Protein 1VCL (pdb70)

Solvent-accessible surface area: 35992 Å² total

Sequence (862 aa):
VLCTNPLDIGELRSFKSKQCVDIVGNQGSGNIATYDCDGLSDQQIIICGDGTIRNEARNYCFTPDGSGNANVMSSPCTLYPEIPSSQRWRQGRRKTFTDNGGIEQVATEIINLASGKCLDIEGSDGTGDIGVYDCQNLDDQYFYVRSRGPELFYGRLRNEKSDLCLDVEGSDGKGNVLMYSCEDNLDQWFRYYENGEIVNAKSGMCLDVEGSDGSGNVGIYRCDDLRDQMWSRPNAYCNGDYCSFLNKESNKCLDVSGDQGTGDVGTWQCDGLPDQRFKWVFDDWEVPTATWNMVGCDQNGKVSQQISNTISFSSTVTAGVAVEVSSTIEKGVIFAKATVSVKVTASLSKAWTNSQSGTTAITYTCDNYDSDEEFTRGCMWQLAIETTEVKSGDLLVWNPQIVKCTRSNTAPGCAPFTKCANEDCTFCTDIVLCTNPLDIGELRSFKSKQCVDIVGNQGSGNIATYDCDGLSDQQIIICGDGTIRNEARNYCFTPDGSGNANVMSSPCTLYPEIPSSQRWRQGRRKTFTDNGGIEQVATEIINLASGKCLDIEGSDGTGDIGVYDCQNLDDQYFYVRSRGPELFYGRLRNEKSDLCLDVEGSDGKGNVLMYSCEDNLDQWFRYYENGEIVNAKSGMCLDVEGSDGSGNVGIYRCDDLRDQMWSRPNAYCNGDYCSFLNKESNKCLDVSGDQGTGDVGTWQCDGLPDQRFKWVFDDWEVPTATWNMVGCDQNGKVSQQISNTISFSSTVTAGVAVEVSSTIEKGVIFAKATVSVKVTASLSKAWTNSQSGTTAITYTCDNYDSDEEFTRGCMWQLAIETTEVKSGDLLVWNPQIVKCTRSNTAPGCAPFTKCANEDCTFCTDI

Organism: Pseudocnus echinatus (NCBI:txid2592315)

B-factor: mean 28.92, std 9.58, range [12.07, 69.46]

Secondary structure (DSSP, 8-state):
----SEEEEE-EEETTT-PEEEESSSSS-EEEEEE-----GGGSEEEETTS-EEESSSSEEEEESSSSSEEEEEEEPP-SSS--GGG-EEEEEEEEEE-TTS-EEEEEEEEETTT-PEEEESSSSS-SBEEEE-----GGG-EEEPP---EEEEEEEEETTT--EEEESSSSS-EEEEEE---S-GGG-EEEETTS-EEETTT--EEEESSSSS-SBEEEE-----GGG-EE--GGG-BTTEE--EETTT-PEEEESSSSS-SBEEEE-----GGG-EEEE---BPPPEEEEEEEEEETTS--EEEE--EEE-SS---HHHHHHHHHHHHH--EETTEE--HHHHHHHHHHHHTT-S----EEEE--B-TTSSB-SSEEEEEEEEEEEETTTTEEEEEE-S-EEEES-SSPPSS-TTSEESSTT--SEE--/---SSEEEEE-EEETTT-PEEEESSSSS-EEEEEE-----GGGSEEEETTS-EEESSSSEEEEESSSSSEEEEEEEPP-SSS--GGG-EEEEEEEEEE-TTS-EEEEEEEEETTT-PEEEESSSSS-SBEEEE-----GGG-EEEPP---EEEEEEEEETTT--EEEESSSSS-EEEEEE---S-GGG-EEEETTS-EEETTT--EEEESSSSS-SBEEEE-----GGG-EE--GGGEETTEE--EETTT-PEEEESSSSS-SBEEEE-----GGG-EEEE---BPPPEEEEEEEEEESSS--EEEE--EEE-SS---HHHHHHHHHHHHH--EETTEE--HHHHHHHHHHHHHHHT----EEEE--B-TTSSBPSSEEEEEEEEEEEETTTTEEEEEE-S-EEEES-SSPPSS-TTSEESSTT--SEE--

Structure (mmCIF, N/CA/C/O backbone):
data_1VCL
#
_entry.id   1VCL
#
_cell.length_a   52.42
_cell.length_b   65.37
_cell.length_c   126.02
_cell.angle_alpha   90.00
_cell.angle_beta   98.18
_cell.angle_gamma   90.00
#
_symmetry.space_group_name_H-M   'P 1 21 1'
#
loop_
_entity.id
_entity.type
_entity.pdbx_description
1 polymer 'hemolytic lectin CEL-III'
2 non-polymer 'CALCIUM ION'
3 non-polymer 'MAGNESIUM ION'
4 non-polymer 'CHLORIDE ION'
5 non-polymer 2-[BIS-(2-HYDROXY-ETHYL)-AMINO]-2-HYDROXYMETHYL-PROPANE-1,3-DIOL
6 water water
#
loop_
_atom_site.group_PDB
_atom_site.id
_atom_site.type_symbol
_atom_site.label_atom_id
_atom_site.label_alt_id
_atom_site.label_comp_id
_atom_site.label_asym_id
_atom_site.label_entity_id
_atom_site.label_seq_id
_atom_site.pdbx_PDB_ins_code
_atom_site.Cartn_x
_atom_site.Cartn_y
_atom_site.Cartn_z
_atom_site.occupancy
_atom_site.B_iso_or_equiv
_atom_site.auth_seq_id
_atom_site.auth_comp_id
_atom_site.auth_asym_id
_atom_site.auth_atom_id
_atom_site.pdbx_PDB_model_num
ATOM 9 N N . VAL A 1 2 ? -8.586 48.172 30.838 1.00 36.27 2 VAL A N 1
ATOM 10 C CA . VAL A 1 2 ? -7.428 47.769 31.629 1.00 35.20 2 VAL A CA 1
ATOM 11 C C . VAL A 1 2 ? -6.468 46.940 30.771 1.00 33.81 2 VAL A C 1
ATOM 12 O O . VAL A 1 2 ? -5.271 47.224 30.714 1.00 33.63 2 VAL A O 1
ATOM 16 N N . LEU A 1 3 ? -7.015 45.907 30.133 1.00 31.07 3 LEU A N 1
ATOM 17 C CA . LEU A 1 3 ? -6.300 45.120 29.127 1.00 29.95 3 LEU A CA 1
ATOM 18 C C . LEU A 1 3 ? -6.836 45.500 27.754 1.00 27.23 3 LEU A C 1
ATOM 19 O O . LEU A 1 3 ? -7.933 46.034 27.649 1.00 26.90 3 LEU A O 1
ATOM 24 N N . CYS A 1 4 ? -6.075 45.250 26.691 1.00 24.70 4 CYS A N 1
ATOM 25 C CA . CYS A 1 4 ? -6.632 45.451 25.348 1.00 23.37 4 CYS A CA 1
ATOM 26 C C . CYS A 1 4 ? -7.564 44.296 25.052 1.00 22.58 4 CYS A C 1
ATOM 27 O O . CYS A 1 4 ? -7.096 43.176 24.782 1.00 22.97 4 CYS A O 1
ATOM 30 N N . THR A 1 5 ? -8.866 44.561 25.063 1.00 21.54 5 THR A N 1
ATOM 31 C CA . THR A 1 5 ? -9.858 43.508 24.880 1.00 21.39 5 THR A CA 1
ATOM 32 C C . THR A 1 5 ? -10.328 43.415 23.444 1.00 21.21 5 THR A C 1
ATOM 33 O O . THR A 1 5 ? -11.028 42.478 23.103 1.00 20.75 5 THR A O 1
ATOM 37 N N . ASN A 1 6 ? -9.954 44.386 22.628 1.00 20.35 6 ASN A N 1
ATOM 38 C CA . ASN A 1 6 ? -10.379 44.390 21.235 1.00 20.77 6 ASN A CA 1
ATOM 39 C C . ASN A 1 6 ? -9.199 44.531 20.277 1.00 19.62 6 ASN A C 1
ATOM 40 O O . ASN A 1 6 ? -9.138 45.469 19.497 1.00 19.64 6 ASN A O 1
ATOM 45 N N . PRO A 1 7 ? -8.249 43.605 20.337 1.00 19.00 7 PRO A N 1
ATOM 46 C CA . PRO A 1 7 ? -7.044 43.725 19.515 1.00 18.32 7 PRO A CA 1
ATOM 47 C C . PRO A 1 7 ? -7.379 43.562 18.028 1.00 18.45 7 PRO A C 1
ATOM 48 O O . PRO A 1 7 ? -8.336 42.831 17.707 1.00 19.01 7 PRO A O 1
ATOM 52 N N . LEU A 1 8 ? -6.611 44.213 17.172 1.00 17.36 8 LEU A N 1
ATOM 53 C CA . LEU A 1 8 ? -6.704 44.032 15.715 1.00 17.67 8 LEU A CA 1
ATOM 54 C C . LEU A 1 8 ? -5.519 43.288 15.117 1.00 18.25 8 LEU A C 1
ATOM 55 O O . LEU A 1 8 ? -5.618 42.767 14.000 1.00 20.59 8 LEU A O 1
ATOM 60 N N . ASP A 1 9 ? -4.387 43.232 15.823 1.00 17.00 9 ASP A N 1
ATOM 61 C CA . ASP A 1 9 ? -3.207 42.542 15.304 1.00 17.40 9 ASP A CA 1
ATOM 62 C C . ASP A 1 9 ? -2.194 42.419 16.424 1.00 16.44 9 ASP A C 1
ATOM 63 O O . ASP A 1 9 ? -2.111 43.314 17.285 1.00 17.73 9 ASP A O 1
ATOM 68 N N . ILE A 1 10 ? -1.441 41.327 16.418 1.00 16.12 10 ILE A N 1
ATOM 69 C CA . ILE A 1 10 ? -0.300 41.119 17.313 1.00 16.48 10 ILE A CA 1
ATOM 70 C C . ILE A 1 10 ? 0.885 40.578 16.504 1.00 16.35 10 ILE A C 1
ATOM 71 O O . ILE A 1 10 ? 0.766 39.554 15.794 1.00 17.11 10 ILE A O 1
ATOM 76 N N . GLY A 1 11 ? 2.043 41.210 16.628 1.00 15.51 11 GLY A N 1
ATOM 77 C CA . GLY A 1 11 ? 3.250 40.749 16.001 1.00 15.26 11 GLY A CA 1
ATOM 78 C C . GLY A 1 11 ? 4.347 41.803 16.024 1.00 14.47 11 GLY A C 1
ATOM 79 O O . GLY A 1 11 ? 4.204 42.858 16.654 1.00 15.73 11 GLY A O 1
ATOM 80 N N . GLU A 1 12 ? 5.428 41.537 15.301 1.00 21.54 12 GLU A N 1
ATOM 81 C CA . GLU A 1 12 ? 6.510 42.476 15.188 1.00 19.69 12 GLU A CA 1
ATOM 82 C C . GLU A 1 12 ? 6.030 43.665 14.389 1.00 19.34 12 GLU A C 1
ATOM 83 O O . GLU A 1 12 ? 5.401 43.490 13.352 1.00 19.18 12 GLU A O 1
ATOM 89 N N . LEU A 1 13 ? 6.350 44.855 14.858 1.00 19.60 13 LEU A N 1
ATOM 90 C CA . LEU A 1 13 ? 6.088 46.066 14.097 1.00 19.88 13 LEU A CA 1
ATOM 91 C C . LEU A 1 13 ? 7.389 46.458 13.418 1.00 20.51 13 LEU A C 1
ATOM 92 O O . LEU A 1 13 ? 8.369 46.759 14.059 1.00 21.18 13 LEU A O 1
ATOM 97 N N . ARG A 1 14 ? 7.391 46.454 12.096 1.00 20.18 14 ARG A N 1
ATOM 98 C CA . ARG A 1 14 ? 8.599 46.685 11.320 1.00 22.42 14 ARG A CA 1
ATOM 99 C C . ARG A 1 14 ? 8.567 48.041 10.649 1.00 23.63 14 ARG A C 1
ATOM 100 O O . ARG A 1 14 ? 7.495 48.505 10.216 1.00 23.90 14 ARG A O 1
ATOM 108 N N . SER A 1 15 ? 9.746 48.656 10.541 1.00 24.52 15 SER A N 1
ATOM 109 C CA . SER A 1 15 ? 9.947 49.814 9.673 1.00 25.43 15 SER A CA 1
ATOM 110 C C . SER A 1 15 ? 9.934 49.381 8.210 1.00 26.29 15 SER A C 1
ATOM 111 O O . SER A 1 15 ? 10.665 48.468 7.805 1.00 25.19 15 SER A O 1
ATOM 114 N N . PHE A 1 16 ? 9.115 50.047 7.401 1.00 26.29 16 PHE A N 1
ATOM 115 C CA . PHE A 1 16 ? 9.113 49.819 5.953 1.00 27.09 16 PHE A CA 1
ATOM 116 C C . PHE A 1 16 ? 10.473 50.122 5.352 1.00 27.96 16 PHE A C 1
ATOM 117 O O . PHE A 1 16 ? 10.942 49.393 4.483 1.00 28.14 16 PHE A O 1
ATOM 125 N N . LYS A 1 17 ? 11.108 51.183 5.840 1.00 28.66 17 LYS A N 1
ATOM 126 C CA . LYS A 1 17 ? 12.398 51.618 5.299 1.00 29.84 17 LYS A CA 1
ATOM 127 C C . LYS A 1 17 ? 13.524 50.613 5.570 1.00 29.36 17 LYS A C 1
ATOM 128 O O . LYS A 1 17 ? 14.199 50.170 4.635 1.00 29.70 17 LYS A O 1
ATOM 134 N N . SER A 1 18 ? 13.724 50.254 6.838 1.00 28.20 18 SER A N 1
ATOM 135 C CA . SER A 1 18 ? 14.889 49.450 7.233 1.00 28.55 18 SER A CA 1
ATOM 136 C C . SER A 1 18 ? 14.591 47.985 7.483 1.00 26.98 18 SER A C 1
ATOM 137 O O . SER A 1 18 ? 15.514 47.180 7.498 1.00 26.90 18 SER A O 1
ATOM 140 N N . LYS A 1 19 ? 13.315 47.659 7.725 1.00 25.66 19 LYS A N 1
ATOM 141 C CA . LYS A 1 19 ? 12.878 46.312 8.118 1.00 24.86 19 LYS A CA 1
ATOM 142 C C . LYS A 1 19 ? 13.275 45.959 9.567 1.00 24.68 19 LYS A C 1
ATOM 143 O O . LYS A 1 19 ? 12.997 44.855 10.045 1.00 24.93 19 LYS A O 1
ATOM 149 N N . GLN A 1 20 ? 13.848 46.909 10.290 1.00 25.18 20 GLN A N 1
ATOM 150 C CA . GLN A 1 20 ? 14.147 46.699 11.702 1.00 25.37 20 GLN A CA 1
ATOM 151 C C . GLN A 1 20 ? 12.873 46.632 12.506 1.00 23.74 20 GLN A C 1
ATOM 152 O O . GLN A 1 20 ? 11.849 47.157 12.100 1.00 23.72 20 GLN A O 1
ATOM 158 N N . CYS A 1 21 ? 12.928 45.982 13.662 1.00 23.90 21 CYS A N 1
ATOM 159 C CA . CYS A 1 21 ? 11.786 46.002 14.582 1.00 22.73 21 CYS A CA 1
ATOM 160 C C . CYS A 1 21 ? 11.709 47.277 15.443 1.00 23.46 21 CYS A C 1
ATOM 161 O O . CYS A 1 21 ? 12.703 47.831 15.866 1.00 24.04 21 CYS A O 1
ATOM 164 N N . VAL A 1 22 ? 10.487 47.711 15.690 1.00 23.22 22 VAL A N 1
ATOM 165 C CA . VAL A 1 22 ? 10.179 48.678 16.728 1.00 24.21 22 VAL A CA 1
ATOM 166 C C . VAL A 1 22 ? 10.364 47.988 18.088 1.00 24.59 22 VAL A C 1
ATOM 167 O O . VAL A 1 22 ? 9.696 46.996 18.394 1.00 24.54 22 VAL A O 1
ATOM 171 N N . ASP A 1 23 ? 11.274 48.541 18.890 1.00 25.98 23 ASP A N 1
ATOM 172 C CA . ASP A 1 23 ? 11.835 47.861 20.032 1.00 26.58 23 ASP A CA 1
ATOM 173 C C . ASP A 1 23 ? 11.718 48.743 21.270 1.00 28.38 23 ASP A C 1
ATOM 174 O O . ASP A 1 23 ? 11.985 49.945 21.212 1.00 30.52 23 ASP A O 1
ATOM 179 N N . ILE A 1 24 ? 11.320 48.145 22.384 1.00 28.12 24 ILE A N 1
ATOM 180 C CA . ILE A 1 24 ? 11.393 48.796 23.682 1.00 28.77 24 ILE A CA 1
ATOM 181 C C . ILE A 1 24 ? 12.730 48.352 24.271 1.00 29.95 24 ILE A C 1
ATOM 182 O O . ILE A 1 24 ? 13.122 47.187 24.151 1.00 30.02 24 ILE A O 1
ATOM 187 N N . VAL A 1 25 ? 13.455 49.298 24.851 1.00 31.27 25 VAL A N 1
ATOM 188 C CA . VAL A 1 25 ? 14.763 49.016 25.435 1.00 33.05 25 VAL A CA 1
ATOM 189 C C . VAL A 1 25 ? 14.646 47.893 26.455 1.00 32.69 25 VAL A C 1
ATOM 190 O O . VAL A 1 25 ? 13.669 47.830 27.202 1.00 32.40 25 VAL A O 1
ATOM 194 N N . GLY A 1 26 ? 15.634 46.995 26.463 1.00 32.98 26 GLY A N 1
ATOM 195 C CA . GLY A 1 26 ? 15.580 45.822 27.325 1.00 33.61 26 GLY A CA 1
ATOM 196 C C . GLY A 1 26 ? 14.506 44.827 26.915 1.00 32.95 26 GLY A C 1
ATOM 197 O O . GLY A 1 26 ? 14.179 44.707 25.738 1.00 30.77 26 GLY A O 1
ATOM 198 N N . ASN A 1 27 ? 13.942 44.119 27.887 1.00 33.62 27 ASN A N 1
ATOM 199 C CA . ASN A 1 27 ? 12.923 43.102 27.604 1.00 32.63 27 ASN A CA 1
ATOM 200 C C . ASN A 1 27 ? 11.681 43.198 28.490 1.00 31.95 27 ASN A C 1
ATOM 201 O O . ASN A 1 27 ? 10.818 42.328 28.458 1.00 30.82 27 ASN A O 1
ATOM 206 N N . GLN A 1 28 ? 11.579 44.252 29.295 1.00 32.50 28 GLN A N 1
ATOM 207 C CA . GLN A 1 28 ? 10.494 44.334 30.272 1.00 32.64 28 GLN A CA 1
ATOM 208 C C . GLN A 1 28 ? 9.219 45.029 29.771 1.00 31.31 28 GLN A C 1
ATOM 209 O O . GLN A 1 28 ? 8.234 45.104 30.502 1.00 31.31 28 GLN A O 1
ATOM 215 N N . GLY A 1 29 ? 9.223 45.518 28.533 1.00 30.25 29 GLY A N 1
ATOM 216 C CA . GLY A 1 29 ? 8.052 46.154 27.935 1.00 29.01 29 GLY A CA 1
ATOM 217 C C . GLY A 1 29 ? 7.756 47.586 28.364 1.00 29.36 29 GLY A C 1
ATOM 218 O O . GLY A 1 29 ? 6.688 48.144 28.072 1.00 27.75 29 GLY A O 1
ATOM 219 N N . SER A 1 30 ? 8.701 48.177 29.081 1.00 30.49 30 SER A N 1
ATOM 220 C CA . SER A 1 30 ? 8.577 49.551 29.553 1.00 31.49 30 SER A CA 1
ATOM 221 C C . SER A 1 30 ? 9.856 50.298 29.234 1.00 32.13 30 SER A C 1
ATOM 222 O O . SER A 1 30 ? 10.964 49.754 29.355 1.00 32.93 30 SER A O 1
ATOM 225 N N . GLY A 1 31 ? 9.711 51.549 28.815 1.00 32.17 31 GLY A N 1
ATOM 226 C CA . GLY A 1 31 ? 10.867 52.402 28.579 1.00 33.24 31 GLY A CA 1
ATOM 227 C C . GLY A 1 31 ? 10.908 52.955 27.178 1.00 32.74 31 GLY A C 1
ATOM 228 O O . GLY A 1 31 ? 9.907 52.929 26.461 1.00 31.78 31 GLY A O 1
ATOM 229 N N . ASN A 1 32 ? 12.082 53.416 26.770 1.00 32.93 32 ASN A N 1
ATOM 230 C CA . ASN A 1 32 ? 12.246 54.086 25.488 1.00 33.29 32 ASN A CA 1
ATOM 231 C C . ASN A 1 32 ? 12.046 53.160 24.297 1.00 31.89 32 ASN A C 1
ATOM 232 O O . ASN A 1 32 ? 12.371 51.984 24.372 1.00 31.71 32 ASN A O 1
ATOM 237 N N . ILE A 1 33 ? 11.529 53.717 23.203 1.00 31.32 33 ILE A N 1
ATOM 238 C CA . ILE A 1 33 ? 11.269 52.965 21.974 1.00 30.33 33 ILE A CA 1
ATOM 239 C C . ILE A 1 33 ? 12.184 53.481 20.858 1.00 31.06 33 ILE A C 1
ATOM 240 O O . ILE A 1 33 ? 12.326 54.688 20.642 1.00 31.89 33 ILE A O 1
ATOM 245 N N . ALA A 1 34 ? 12.836 52.551 20.181 1.00 30.28 34 ALA A N 1
ATOM 246 C CA . ALA A 1 34 ? 13.728 52.849 19.070 1.00 30.59 34 ALA A CA 1
ATOM 247 C C . ALA A 1 34 ? 13.749 51.639 18.170 1.00 30.02 34 ALA A C 1
ATOM 248 O O . ALA A 1 34 ? 13.137 50.628 18.492 1.00 28.98 34 ALA A O 1
ATOM 250 N N . THR A 1 35 ? 14.472 51.702 17.058 1.00 29.87 35 THR A N 1
ATOM 251 C CA . THR A 1 35 ? 14.638 50.513 16.243 1.00 29.15 35 THR A CA 1
ATOM 252 C C . THR A 1 35 ? 15.714 49.583 16.796 1.00 29.42 35 THR A C 1
ATOM 253 O O . THR A 1 35 ? 16.657 50.021 17.450 1.00 30.31 35 THR A O 1
ATOM 257 N N . TYR A 1 36 ? 15.590 48.298 16.474 1.00 27.89 36 TYR A N 1
ATOM 258 C CA . TYR A 1 36 ? 16.587 47.299 16.831 1.00 28.35 36 TYR A CA 1
ATOM 259 C C . TYR A 1 36 ? 16.376 46.063 15.985 1.00 27.57 36 TYR A C 1
ATOM 260 O O . TYR A 1 36 ? 15.319 45.897 15.351 1.00 26.65 36 TYR A O 1
ATOM 269 N N . ASP A 1 37 ? 17.380 45.198 15.965 1.00 27.67 37 ASP A N 1
ATOM 270 C CA . ASP A 1 37 ? 17.209 43.850 15.434 1.00 27.03 37 ASP A CA 1
ATOM 271 C C . ASP A 1 37 ? 16.037 43.160 16.103 1.00 25.81 37 ASP A C 1
ATOM 272 O O . ASP A 1 37 ? 15.748 43.398 17.273 1.00 25.45 37 ASP A O 1
ATOM 277 N N . CYS A 1 38 ? 15.361 42.295 15.352 1.00 25.27 38 CYS A N 1
ATOM 278 C CA . CYS A 1 38 ? 14.243 41.571 15.896 1.00 23.99 38 CYS A CA 1
ATOM 279 C C . CYS A 1 38 ? 14.780 40.395 16.677 1.00 24.60 38 CYS A C 1
ATOM 280 O O . CYS A 1 38 ? 15.475 39.556 16.111 1.00 25.93 38 CYS A O 1
ATOM 283 N N . ASP A 1 39 ? 14.455 40.305 17.962 1.00 25.15 39 ASP A N 1
ATOM 284 C CA . ASP A 1 39 ? 15.113 39.320 18.820 1.00 26.15 39 ASP A CA 1
ATOM 285 C C . ASP A 1 39 ? 14.193 38.271 19.425 1.00 26.34 39 ASP A C 1
ATOM 286 O O . ASP A 1 39 ? 14.611 37.512 20.296 1.00 26.88 39 ASP A O 1
ATOM 291 N N . GLY A 1 40 ? 12.948 38.244 18.971 1.00 25.42 40 GLY A N 1
ATOM 292 C CA . GLY A 1 40 ? 11.985 37.233 19.381 1.00 25.39 40 GLY A CA 1
ATOM 293 C C . GLY A 1 40 ? 11.431 37.348 20.786 1.00 25.85 40 GLY A C 1
ATOM 294 O O . GLY A 1 40 ? 10.733 36.446 21.244 1.00 26.26 40 GLY A O 1
ATOM 295 N N . LEU A 1 41 ? 11.713 38.452 21.465 1.00 25.77 41 LEU A N 1
ATOM 296 C CA . LEU A 1 41 ? 11.267 38.620 22.842 1.00 25.69 41 LEU A CA 1
ATOM 297 C C . LEU A 1 41 ? 9.863 39.224 22.878 1.00 24.88 41 LEU A C 1
ATOM 298 O O . LEU A 1 41 ? 9.418 39.850 21.913 1.00 24.47 41 LEU A O 1
ATOM 303 N N . SER A 1 42 ? 9.163 39.036 23.993 1.00 24.88 42 SER A N 1
ATOM 304 C CA . SER A 1 42 ? 7.747 39.406 24.067 1.00 24.01 42 SER A CA 1
ATOM 305 C C . SER A 1 42 ? 7.486 40.912 23.988 1.00 23.35 42 SER A C 1
ATOM 306 O O . SER A 1 42 ? 6.411 41.338 23.571 1.00 22.35 42 SER A O 1
ATOM 309 N N . ASP A 1 43 ? 8.477 41.722 24.338 1.00 23.93 43 ASP A N 1
ATOM 310 C CA . ASP A 1 43 ? 8.330 43.180 24.237 1.00 23.55 43 ASP A CA 1
ATOM 311 C C . ASP A 1 43 ? 8.234 43.691 22.777 1.00 22.68 43 ASP A C 1
ATOM 312 O O . ASP A 1 43 ? 7.699 44.776 22.531 1.00 22.24 43 ASP A O 1
ATOM 317 N N . GLN A 1 44 ? 8.748 42.909 21.831 1.00 20.91 44 GLN A N 1
ATOM 318 C CA . GLN A 1 44 ? 8.691 43.260 20.406 1.00 21.36 44 GLN A CA 1
ATOM 319 C C . GLN A 1 44 ? 7.433 42.674 19.752 1.00 20.44 44 GLN A C 1
ATOM 320 O O . GLN A 1 44 ? 7.200 42.874 18.555 1.00 21.05 44 GLN A O 1
ATOM 326 N N . GLN A 1 45 ? 6.640 41.939 20.526 1.00 19.81 45 GLN A N 1
ATOM 327 C CA . GLN A 1 45 ? 5.309 41.518 20.085 1.00 20.00 45 GLN A CA 1
ATOM 328 C C . GLN A 1 45 ? 4.347 42.638 20.404 1.00 19.58 45 GLN A C 1
ATOM 329 O O . GLN A 1 45 ? 3.848 42.771 21.513 1.00 20.07 45 GLN A O 1
ATOM 335 N N . ILE A 1 46 ? 4.137 43.482 19.401 1.00 19.69 46 ILE A N 1
ATOM 336 C CA . ILE A 1 46 ? 3.312 44.665 19.533 1.00 19.73 46 ILE A CA 1
ATOM 337 C C . ILE A 1 46 ? 1.835 44.316 19.337 1.00 18.72 46 ILE A C 1
ATOM 338 O O . ILE A 1 46 ? 1.479 43.512 18.478 1.00 19.80 46 ILE A O 1
ATOM 343 N N . ILE A 1 47 ? 0.980 44.926 20.153 1.00 18.69 47 ILE A N 1
ATOM 344 C CA . ILE A 1 47 ? -0.451 44.741 20.120 1.00 20.08 47 ILE A CA 1
ATOM 345 C C . ILE A 1 47 ? -1.096 45.998 19.555 1.00 20.29 47 ILE A C 1
ATOM 346 O O . ILE A 1 47 ? -1.066 47.055 20.186 1.00 21.07 47 ILE A O 1
ATOM 351 N N . ILE A 1 48 ? -1.655 45.876 18.365 1.00 20.63 48 ILE A N 1
ATOM 352 C CA . ILE A 1 48 ? -2.402 46.961 17.735 1.00 22.12 48 ILE A CA 1
ATOM 353 C C . ILE A 1 48 ? -3.824 46.855 18.294 1.00 24.71 48 ILE A C 1
ATOM 354 O O . ILE A 1 48 ? -4.573 45.969 17.946 1.00 22.62 48 ILE A O 1
ATOM 359 N N . CYS A 1 49 ? -4.166 47.728 19.236 1.00 16.04 49 CYS A N 1
ATOM 360 C CA . CYS A 1 49 ? -5.426 47.666 19.921 1.00 18.46 49 CYS A CA 1
ATOM 361 C C . CYS A 1 49 ? -6.550 48.456 19.233 1.00 19.40 49 CYS A C 1
ATOM 362 O O . CYS A 1 49 ? -6.353 49.563 18.752 1.00 20.33 49 CYS A O 1
ATOM 365 N N . GLY A 1 50 ? -7.738 47.884 19.251 1.00 20.27 50 GLY A N 1
ATOM 366 C CA . GLY A 1 50 ? -8.922 48.518 18.684 1.00 21.35 50 GLY A CA 1
ATOM 367 C C . GLY A 1 50 ? -9.312 49.815 19.367 1.00 22.55 50 GLY A C 1
ATOM 368 O O . GLY A 1 50 ? -9.983 50.671 18.767 1.00 24.20 50 GLY A O 1
ATOM 369 N N . ASP A 1 51 ? -8.878 49.993 20.611 1.00 22.73 51 ASP A N 1
ATOM 370 C CA . ASP A 1 51 ? -9.119 51.266 21.300 1.00 23.08 51 ASP A CA 1
ATOM 371 C C . ASP A 1 51 ? -8.210 52.424 20.869 1.00 23.01 51 ASP A C 1
ATOM 372 O O . ASP A 1 51 ? -8.333 53.534 21.417 1.00 25.08 51 ASP A O 1
ATOM 377 N N . GLY A 1 52 ? -7.323 52.200 19.889 1.00 21.41 52 GLY A N 1
ATOM 378 C CA . GLY A 1 52 ? -6.364 53.191 19.451 1.00 19.84 52 GLY A CA 1
ATOM 379 C C . GLY A 1 52 ? -5.003 53.070 20.068 1.00 18.32 52 GLY A C 1
ATOM 380 O O . GLY A 1 52 ? -4.041 53.599 19.515 1.00 20.21 52 GLY A O 1
ATOM 381 N N . THR A 1 53 ? -4.880 52.329 21.168 1.00 26.21 53 THR A N 1
ATOM 382 C CA . THR A 1 53 ? -3.580 52.164 21.8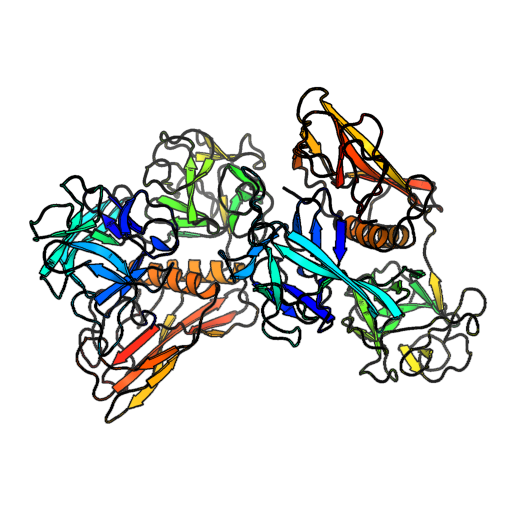02 1.00 24.62 53 THR A CA 1
ATOM 383 C C . THR A 1 53 ? -2.694 51.166 21.086 1.00 22.18 53 THR A C 1
ATOM 384 O O . THR A 1 53 ? -3.159 50.345 20.308 1.00 21.20 53 THR A O 1
ATOM 388 N N . ILE A 1 54 ? -1.402 51.297 21.349 1.00 21.85 54 ILE A N 1
ATOM 389 C CA . ILE A 1 54 ? -0.420 50.349 20.863 1.00 21.41 54 ILE A CA 1
ATOM 390 C C . ILE A 1 54 ? 0.295 49.829 22.115 1.00 21.85 54 ILE A C 1
ATOM 391 O O . ILE A 1 54 ? 0.895 50.597 22.885 1.00 22.05 54 ILE A O 1
ATOM 396 N N . ARG A 1 55 ? 0.167 48.528 22.352 1.00 21.20 55 ARG A N 1
ATOM 397 C CA . ARG A 1 55 ? 0.708 47.919 23.550 1.00 21.64 55 ARG A CA 1
ATOM 398 C C . ARG A 1 55 ? 1.704 46.832 23.155 1.00 21.58 55 ARG A C 1
ATOM 399 O O . ARG A 1 55 ? 2.128 46.775 22.006 1.00 20.34 55 ARG A O 1
ATOM 407 N N . ASN A 1 56 ? 2.137 46.026 24.117 1.00 22.30 56 ASN A N 1
ATOM 408 C CA . ASN A 1 56 ? 3.025 44.901 23.827 1.00 21.97 56 ASN A CA 1
ATOM 409 C C . ASN A 1 56 ? 2.770 43.740 24.787 1.00 22.63 56 ASN A C 1
ATOM 410 O O . ASN A 1 56 ? 2.105 43.909 25.808 1.00 23.27 56 ASN A O 1
ATOM 415 N N . GLU A 1 57 ? 3.331 42.579 24.474 1.00 22.07 57 GLU A N 1
ATOM 416 C CA . GLU A 1 57 ? 3.065 41.361 25.235 1.00 23.47 57 GLU A CA 1
ATOM 417 C C . GLU A 1 57 ? 3.915 41.220 26.491 1.00 24.88 57 GLU A C 1
ATOM 418 O O . GLU A 1 57 ? 3.614 40.378 27.333 1.00 27.15 57 GLU A O 1
ATOM 424 N N . ALA A 1 58 ? 4.999 41.981 26.594 1.00 25.34 58 ALA A N 1
ATOM 425 C CA . ALA A 1 58 ? 5.861 41.909 27.781 1.00 26.40 58 ALA A CA 1
ATOM 426 C C . ALA A 1 58 ? 5.238 42.638 28.977 1.00 27.24 58 ALA A C 1
ATOM 427 O O . ALA A 1 58 ? 5.288 42.158 30.131 1.00 27.62 58 ALA A O 1
ATOM 429 N N . ARG A 1 59 ? 4.658 43.805 28.713 1.00 26.77 59 ARG A N 1
ATOM 430 C CA . ARG A 1 59 ? 4.003 44.607 29.747 1.00 27.52 59 ARG A CA 1
ATOM 431 C C . ARG A 1 59 ? 2.804 45.323 29.126 1.00 26.61 59 ARG A C 1
ATOM 432 O O . ARG A 1 59 ? 2.867 45.774 27.989 1.00 24.79 59 ARG A O 1
ATOM 440 N N . ASN A 1 60 ? 1.722 45.422 29.884 1.00 26.77 60 ASN A N 1
ATOM 441 C CA . ASN A 1 60 ? 0.486 46.046 29.428 1.00 26.45 60 ASN A CA 1
ATOM 442 C C . ASN A 1 60 ? 0.626 47.580 29.505 1.00 26.53 60 ASN A C 1
ATOM 443 O O . ASN A 1 60 ? -0.067 48.248 30.278 1.00 27.78 60 ASN A O 1
ATOM 448 N N . TYR A 1 61 ? 1.561 48.113 28.711 1.00 25.40 61 TYR A N 1
ATOM 449 C CA . TYR A 1 61 ? 1.850 49.555 28.625 1.00 25.72 61 TYR A CA 1
ATOM 450 C C . TYR A 1 61 ? 1.603 50.028 27.189 1.00 24.79 61 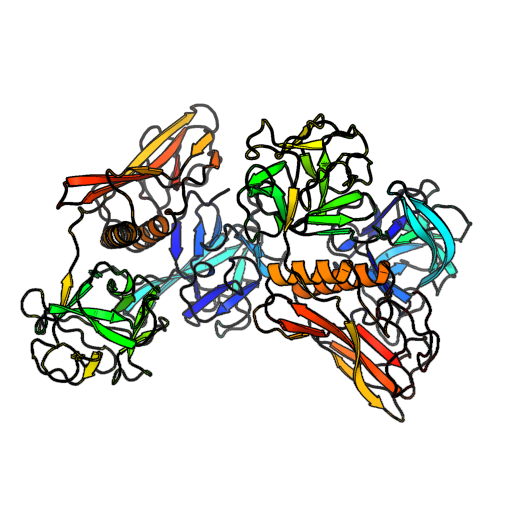TYR A C 1
ATOM 451 O O . TYR A 1 61 ? 1.499 49.218 26.254 1.00 24.44 61 TYR A O 1
ATOM 460 N N . CYS A 1 62 ? 1.523 51.347 27.026 1.00 25.14 62 CYS A N 1
ATOM 461 C CA . CYS A 1 62 ? 1.090 51.989 25.784 1.00 24.88 62 CYS A CA 1
ATOM 462 C C . CYS A 1 62 ? 2.184 52.864 25.185 1.00 25.11 62 CYS A C 1
ATOM 463 O O . CYS A 1 62 ? 2.925 53.536 25.917 1.00 25.08 62 CYS A O 1
ATOM 466 N N . PHE A 1 63 ? 2.261 52.875 23.854 1.00 24.99 63 PHE A N 1
ATOM 467 C CA . PHE A 1 63 ? 3.109 53.808 23.120 1.00 26.14 63 PHE A CA 1
ATOM 468 C C . PHE A 1 63 ? 2.612 55.211 23.433 1.00 27.46 63 PHE A C 1
ATOM 469 O O . PHE A 1 63 ? 1.431 55.503 23.219 1.00 27.87 63 PHE A O 1
ATOM 477 N N . THR A 1 64 ? 3.509 56.069 23.930 1.00 28.78 64 THR A N 1
ATOM 478 C CA . THR A 1 64 ? 3.126 57.339 24.524 1.00 30.93 64 THR A CA 1
ATOM 479 C C . THR A 1 64 ? 4.115 58.415 24.129 1.00 33.19 64 THR A C 1
ATOM 480 O O . THR A 1 64 ? 5.303 58.249 24.378 1.00 33.62 64 THR A O 1
ATOM 484 N N . PRO A 1 65 ? 3.656 59.521 23.542 1.00 35.25 65 PRO A N 1
ATOM 485 C CA . PRO A 1 65 ? 4.565 60.649 23.284 1.00 37.83 65 PRO A CA 1
ATOM 486 C C . PRO A 1 65 ? 4.916 61.334 24.607 1.00 40.46 65 PRO A C 1
ATOM 487 O O . PRO A 1 65 ? 4.063 61.447 25.469 1.00 40.43 65 PRO A O 1
ATOM 491 N N . ASP A 1 66 ? 6.170 61.730 24.765 1.00 43.34 66 ASP A N 1
ATOM 492 C CA . ASP A 1 66 ? 6.648 62.345 25.990 1.00 47.15 66 ASP A CA 1
ATOM 493 C C . ASP A 1 66 ? 6.542 63.848 25.759 1.00 49.90 66 ASP A C 1
ATOM 494 O O . ASP A 1 66 ? 7.506 64.486 25.340 1.00 52.42 66 ASP A O 1
ATOM 499 N N . GLY A 1 67 ? 5.350 64.390 25.997 1.00 50.84 67 GLY A N 1
ATOM 500 C CA . GLY A 1 67 ? 5.062 65.796 25.746 1.00 53.28 67 GLY A CA 1
ATOM 501 C C . GLY A 1 67 ? 4.326 66.015 24.432 1.00 52.74 67 GLY A C 1
ATOM 502 O O . GLY A 1 67 ? 4.048 65.067 23.704 1.00 51.14 67 GLY A O 1
ATOM 503 N N . SER A 1 68 ? 4.011 67.276 24.134 1.00 54.88 68 SER A N 1
ATOM 504 C CA . SER A 1 68 ? 3.250 67.637 22.931 1.00 54.75 68 SER A CA 1
ATOM 505 C C . SER A 1 68 ? 4.175 68.117 21.807 1.00 55.84 68 SER A C 1
ATOM 506 O O . SER A 1 68 ? 5.364 68.411 22.031 1.00 57.32 68 SER A O 1
ATOM 509 N N . GLY A 1 69 ? 3.615 68.202 20.599 1.00 55.12 69 GLY A N 1
ATOM 510 C CA . GLY A 1 69 ? 4.384 68.557 19.417 1.00 55.74 69 GLY A CA 1
ATOM 511 C C . GLY A 1 69 ? 5.295 67.415 18.997 1.00 54.03 69 GLY A C 1
ATOM 512 O O . GLY A 1 69 ? 4.998 66.249 19.253 1.00 52.12 69 GLY A O 1
ATOM 513 N N . ASN A 1 70 ? 6.406 67.742 18.348 1.00 54.74 70 ASN A N 1
ATOM 514 C CA . ASN A 1 70 ? 7.422 66.732 18.066 1.00 53.44 70 ASN A CA 1
ATOM 515 C C . ASN A 1 70 ? 7.997 66.274 19.406 1.00 52.11 70 ASN A C 1
ATOM 516 O O . ASN A 1 70 ? 8.460 67.101 20.197 1.00 54.07 70 ASN A O 1
ATOM 521 N N . ALA A 1 71 ? 7.921 64.971 19.679 1.00 48.23 71 ALA A N 1
ATOM 522 C CA . ALA A 1 71 ? 8.303 64.422 20.983 1.00 46.65 71 ALA A CA 1
ATOM 523 C C . ALA A 1 71 ? 8.808 62.988 20.874 1.00 44.16 71 ALA A C 1
ATOM 524 O O . ALA A 1 71 ? 8.435 62.268 19.958 1.00 41.59 71 ALA A O 1
ATOM 526 N N . ASN A 1 72 ? 9.629 62.581 21.836 1.00 43.24 72 ASN A N 1
ATOM 527 C CA . ASN A 1 72 ? 10.046 61.191 21.956 1.00 41.26 72 ASN A CA 1
ATOM 528 C C . ASN A 1 72 ? 8.855 60.278 22.255 1.00 38.11 72 ASN A C 1
ATOM 529 O O . ASN A 1 72 ? 7.892 60.703 22.862 1.00 36.97 72 ASN A O 1
ATOM 534 N N . VAL A 1 73 ? 8.921 59.025 21.805 1.00 35.86 73 VAL A N 1
ATOM 535 C CA . VAL A 1 73 ? 7.881 58.039 22.105 1.00 33.86 73 VAL A CA 1
ATOM 536 C C . VAL A 1 73 ? 8.486 56.922 22.965 1.00 33.55 73 VAL A C 1
ATOM 537 O O . VAL A 1 73 ? 9.566 56.412 22.661 1.00 32.55 73 VAL A O 1
ATOM 541 N N . MET A 1 74 ? 7.780 56.586 24.051 1.00 33.41 74 MET A N 1
ATOM 542 C CA . MET A 1 74 ? 8.178 55.552 25.007 1.00 33.35 74 MET A CA 1
ATOM 543 C C . MET A 1 74 ? 6.994 54.644 25.329 1.00 31.64 74 MET A C 1
ATOM 544 O O . MET A 1 74 ? 5.845 54.999 25.083 1.00 29.90 74 MET A O 1
ATOM 549 N N . SER A 1 75 ? 7.288 53.481 25.898 1.00 30.78 75 SER A N 1
ATOM 550 C CA . SER A 1 75 ? 6.253 52.590 26.424 1.00 29.48 75 SER A CA 1
ATOM 551 C C . SER A 1 75 ? 6.047 52.913 27.888 1.00 30.93 75 SER A C 1
ATOM 552 O O . SER A 1 75 ? 6.952 52.727 28.703 1.00 32.20 75 SER A O 1
ATOM 555 N N . SER A 1 76 ? 4.850 53.373 28.236 1.00 31.13 76 SER A N 1
ATOM 556 C CA . SER A 1 76 ? 4.567 53.769 29.603 1.00 32.53 76 SER A CA 1
ATOM 557 C C . SER A 1 76 ? 3.113 53.461 29.981 1.00 31.69 76 SER A C 1
ATOM 558 O O . SER A 1 76 ? 2.314 53.064 29.116 1.00 30.10 76 SER A O 1
ATOM 561 N N . PRO A 1 77 ? 2.754 53.604 31.258 1.00 32.18 77 PRO A N 1
ATOM 562 C CA . PRO A 1 77 ? 1.394 53.260 31.697 1.00 31.98 77 PRO A CA 1
ATOM 563 C C . PRO A 1 77 ? 0.302 53.866 30.818 1.00 31.45 77 PRO A C 1
ATOM 564 O O . PRO A 1 77 ? 0.358 55.055 30.511 1.00 31.17 77 PRO A O 1
ATOM 568 N N . CYS A 1 78 ? -0.653 53.038 30.400 1.00 30.95 78 CYS A N 1
ATOM 569 C CA . CYS A 1 78 ? -1.848 53.504 29.717 1.00 31.25 78 CYS A CA 1
ATOM 570 C C . CYS A 1 78 ? -2.719 54.288 30.680 1.00 34.55 78 CYS A C 1
ATOM 571 O O . CYS A 1 78 ? -3.053 53.788 31.752 1.00 34.24 78 CYS A O 1
ATOM 574 N N . THR A 1 79 ? -3.077 55.507 30.282 1.00 37.04 79 THR A N 1
ATOM 575 C CA . THR A 1 79 ? -3.996 56.363 31.038 1.00 40.84 79 THR A CA 1
ATOM 576 C C . THR A 1 79 ? -5.426 55.982 30.680 1.00 43.00 79 THR A C 1
ATOM 577 O O . THR A 1 79 ? -5.798 56.038 29.514 1.00 41.84 79 THR A O 1
ATOM 581 N N . LEU A 1 80 ? -6.224 55.597 31.679 1.00 28.70 80 LEU A N 1
ATOM 582 C CA . LEU A 1 80 ? -7.552 55.011 31.430 1.00 31.05 80 LEU A CA 1
ATOM 583 C C . LEU A 1 80 ? -8.734 55.934 31.792 1.00 32.05 80 LEU A C 1
ATOM 584 O O . LEU A 1 80 ? -9.843 55.780 31.255 1.00 32.99 80 LEU A O 1
ATOM 589 N N . TYR A 1 81 ? -8.489 56.896 32.680 1.00 32.99 81 TYR A N 1
ATOM 590 C CA . TYR A 1 81 ? -9.561 57.729 33.243 1.00 33.70 81 TYR A CA 1
ATOM 591 C C . TYR A 1 81 ? -9.256 59.237 33.141 1.00 33.58 81 TYR A C 1
ATOM 592 O O . TYR A 1 81 ? -8.151 59.655 33.488 1.00 33.66 81 TYR A O 1
ATOM 601 N N . PRO A 1 82 ? -10.237 60.052 32.733 1.00 32.98 82 PRO A N 1
ATOM 602 C CA . PRO A 1 82 ? -11.638 59.625 32.500 1.00 32.89 82 PRO A CA 1
ATOM 603 C C . PRO A 1 82 ? -11.873 58.817 31.222 1.00 32.77 82 PRO A C 1
ATOM 604 O O . PRO A 1 82 ? -12.916 58.173 31.075 1.00 33.26 82 PRO A O 1
ATOM 608 N N . GLU A 1 83 ? -10.921 58.887 30.301 1.00 32.70 83 GLU A N 1
ATOM 609 C CA . GLU A 1 83 ? -10.904 58.042 29.110 1.00 32.49 83 GLU A CA 1
ATOM 610 C C . GLU A 1 83 ? -9.429 57.902 28.701 1.00 31.58 83 GLU A C 1
ATOM 611 O O . GLU A 1 83 ? -8.550 58.598 29.228 1.00 30.71 83 GLU A O 1
ATOM 617 N N . ILE A 1 84 ? -9.145 56.998 27.765 1.00 29.70 84 ILE A N 1
ATOM 618 C CA . ILE A 1 84 ? -7.824 56.969 27.161 1.00 28.21 84 ILE A CA 1
ATOM 619 C C . ILE A 1 84 ? -7.667 58.269 26.373 1.00 25.68 84 ILE A C 1
ATOM 620 O O . ILE A 1 84 ? -8.521 58.588 25.517 1.00 26.31 84 ILE A O 1
ATOM 625 N N . PRO A 1 85 ? -6.608 59.024 26.651 1.00 40.07 85 PRO A N 1
ATOM 626 C CA . PRO A 1 85 ? -6.428 60.326 26.014 1.00 39.12 85 PRO A CA 1
ATOM 627 C C . PRO A 1 85 ? -6.039 60.141 24.563 1.00 37.09 85 PRO A C 1
ATOM 628 O O . PRO A 1 85 ? -5.442 59.108 24.209 1.00 35.25 85 PRO A O 1
ATOM 632 N N . SER A 1 86 ? -6.369 61.125 23.731 1.00 36.23 86 SER A N 1
ATOM 633 C CA . SER A 1 86 ? -6.058 61.029 22.314 1.00 35.49 86 SER A CA 1
ATOM 634 C C . SER A 1 86 ? -4.555 60.964 22.089 1.00 34.37 86 SER A C 1
ATOM 635 O O . SER A 1 86 ? -4.117 60.486 21.049 1.00 33.45 86 SER A O 1
ATOM 638 N N . SER A 1 87 ? -3.776 61.447 23.062 1.00 34.24 87 SER A N 1
ATOM 639 C CA . SER A 1 87 ? -2.320 61.386 22.971 1.00 33.72 87 SER A CA 1
ATOM 640 C C . SER A 1 87 ? -1.786 59.948 22.952 1.00 32.13 87 SER A C 1
ATOM 641 O O . SER A 1 87 ? -0.693 59.735 22.464 1.00 31.93 87 SER A O 1
ATOM 644 N N . GLN A 1 88 ? -2.531 58.991 23.519 1.00 30.67 88 GLN A N 1
ATOM 645 C CA . GLN A 1 88 ? -2.123 57.562 23.511 1.00 29.59 88 GLN A CA 1
ATOM 646 C C . GLN A 1 88 ? -2.891 56.721 22.520 1.00 29.15 88 GLN A C 1
ATOM 647 O O . GLN A 1 88 ? -2.890 55.472 22.591 1.00 27.17 88 GLN A O 1
ATOM 653 N N . ARG A 1 89 ? -3.545 57.393 21.583 1.00 29.02 89 ARG A N 1
ATOM 654 C CA . ARG A 1 89 ? -4.291 56.715 20.547 1.00 29.24 89 ARG A CA 1
ATOM 655 C C . ARG A 1 89 ? -3.736 57.094 19.193 1.00 28.84 89 ARG A C 1
ATOM 656 O O . ARG A 1 89 ? -3.247 58.210 18.999 1.00 29.50 89 ARG A O 1
ATOM 664 N N . TRP A 1 90 ? -3.813 56.134 18.281 1.00 27.63 90 TRP A N 1
ATOM 665 C CA . TRP A 1 90 ? -3.215 56.224 16.960 1.00 27.32 90 TRP A CA 1
ATOM 666 C C . TRP A 1 90 ? -4.167 55.675 15.905 1.00 27.59 90 TRP A C 1
ATOM 667 O O . TRP A 1 90 ? -5.041 54.847 16.201 1.00 28.33 90 TRP A O 1
ATOM 678 N N . ARG A 1 91 ? -3.999 56.128 14.670 1.00 27.83 91 ARG A N 1
ATOM 679 C CA . ARG A 1 91 ? -4.740 55.577 13.548 1.00 28.74 91 ARG A CA 1
ATOM 680 C C . ARG A 1 91 ? -3.816 55.323 12.370 1.00 29.32 91 ARG A C 1
ATOM 681 O O . ARG A 1 91 ? -2.705 55.860 12.294 1.00 28.73 91 ARG A O 1
ATOM 689 N N . GLN A 1 92 ? -4.304 54.516 11.441 1.00 29.71 92 GLN A N 1
ATOM 690 C CA . GLN A 1 92 ? -3.626 54.265 10.186 1.00 31.37 92 GLN A CA 1
ATOM 691 C C . GLN A 1 92 ? -3.853 55.423 9.228 1.00 34.73 92 GLN A C 1
ATOM 692 O O . GLN A 1 92 ? -4.965 55.907 9.084 1.00 35.00 92 GLN A O 1
ATOM 698 N N . GLY A 1 93 ? -2.793 55.836 8.552 1.00 20.91 93 GLY A N 1
ATOM 699 C CA . GLY A 1 93 ? -2.886 56.820 7.490 1.00 22.74 93 GLY A CA 1
ATOM 700 C C . GLY A 1 93 ? -2.879 56.154 6.126 1.00 23.84 93 GLY A C 1
ATOM 701 O O . GLY A 1 93 ? -3.602 55.153 5.872 1.00 25.47 93 GLY A O 1
ATOM 702 N N . ARG A 1 94 ? -2.073 56.714 5.239 1.00 24.36 94 ARG A N 1
ATOM 703 C CA . ARG A 1 94 ? -1.912 56.200 3.896 1.00 25.08 94 ARG A CA 1
ATOM 704 C C . ARG A 1 94 ? -1.216 54.844 3.937 1.00 24.81 94 ARG A C 1
ATOM 705 O O . ARG A 1 94 ? -0.541 54.518 4.917 1.00 24.86 94 ARG A O 1
ATOM 713 N N . ARG A 1 95 ? -1.426 54.057 2.889 1.00 25.20 95 ARG A N 1
ATOM 714 C CA . ARG A 1 95 ? -0.932 52.681 2.844 1.00 24.70 95 ARG A CA 1
ATOM 715 C C . ARG A 1 95 ? 0.040 52.479 1.702 1.00 25.28 95 ARG A C 1
ATOM 716 O O . ARG A 1 95 ? 0.004 53.202 0.691 1.00 24.70 95 ARG A O 1
ATOM 724 N N . LYS A 1 96 ? 0.941 51.513 1.898 1.00 24.87 96 LYS A N 1
ATOM 725 C CA . LYS A 1 96 ? 1.759 50.962 0.836 1.00 25.84 96 LYS A CA 1
ATOM 726 C C . LYS A 1 96 ? 1.658 49.437 0.907 1.00 25.60 96 LYS A C 1
ATOM 727 O O . LYS A 1 96 ? 1.805 48.876 1.984 1.00 25.64 96 LYS A O 1
ATOM 733 N N . THR A 1 97 ? 1.461 48.762 -0.219 1.00 25.75 97 THR A N 1
ATOM 734 C CA . THR A 1 97 ? 1.575 47.303 -0.248 1.00 25.17 97 THR A CA 1
ATOM 735 C C . THR A 1 97 ? 2.887 46.943 -0.926 1.00 25.37 97 THR A C 1
ATOM 736 O O . THR A 1 97 ? 3.371 47.661 -1.814 1.00 25.11 97 THR A O 1
ATOM 740 N N . PHE A 1 98 ? 3.491 45.843 -0.488 1.00 24.34 98 PHE A N 1
ATOM 741 C CA . PHE A 1 98 ? 4.719 45.365 -1.109 1.00 24.11 98 PHE A CA 1
ATOM 742 C C . PHE A 1 98 ? 4.932 43.906 -0.812 1.00 24.15 98 PHE A C 1
ATOM 743 O O . PHE A 1 98 ? 4.311 43.356 0.091 1.00 24.36 98 PHE A O 1
ATOM 751 N N . THR A 1 99 ? 5.798 43.285 -1.612 1.00 24.08 99 THR A N 1
ATOM 752 C CA . THR A 1 99 ? 6.213 41.909 -1.420 1.00 23.68 99 THR A CA 1
ATOM 753 C C . THR A 1 99 ? 7.587 41.929 -0.797 1.00 22.96 99 THR A C 1
ATOM 754 O O . THR A 1 99 ? 8.516 42.486 -1.364 1.00 23.56 99 THR A O 1
ATOM 758 N N . ASP A 1 100 ? 7.746 41.296 0.363 1.00 22.29 100 ASP A N 1
ATOM 759 C CA . ASP A 1 100 ? 9.024 41.337 1.043 1.00 21.19 100 ASP A CA 1
ATOM 760 C C . ASP A 1 100 ? 9.978 40.278 0.466 1.00 21.86 100 ASP A C 1
ATOM 761 O O . ASP A 1 100 ? 9.617 39.586 -0.494 1.00 21.34 100 ASP A O 1
ATOM 766 N N . ASN A 1 101 ? 11.177 40.179 1.036 1.00 21.87 101 ASN A N 1
ATOM 767 C CA . ASN A 1 101 ? 12.203 39.277 0.499 1.00 22.77 101 ASN A CA 1
ATOM 768 C C . ASN A 1 101 ? 11.857 37.806 0.700 1.00 22.27 101 ASN A C 1
ATOM 769 O O . ASN A 1 101 ? 12.456 36.927 0.090 1.00 22.05 101 ASN A O 1
ATOM 774 N N . GLY A 1 102 ? 10.909 37.531 1.586 1.00 21.53 102 GLY A N 1
ATOM 775 C CA . GLY A 1 102 ? 10.405 36.184 1.784 1.00 21.42 102 GLY A CA 1
ATOM 776 C C . GLY A 1 102 ? 9.214 35.835 0.931 1.00 20.83 102 GLY A C 1
ATOM 777 O O . GLY A 1 102 ? 8.610 34.792 1.122 1.00 21.13 102 GLY A O 1
ATOM 778 N N . GLY A 1 103 ? 8.836 36.743 0.028 1.00 20.39 103 GLY A N 1
ATOM 779 C CA . GLY A 1 103 ? 7.703 36.578 -0.865 1.00 19.91 103 GLY A CA 1
ATOM 780 C C . GLY A 1 103 ? 6.325 36.851 -0.297 1.00 19.95 103 GLY A C 1
ATOM 781 O O . GLY A 1 103 ? 5.313 36.455 -0.883 1.00 20.36 103 GLY A O 1
ATOM 782 N N . ILE A 1 104 ? 6.276 37.475 0.876 1.00 19.36 104 ILE A N 1
ATOM 783 C CA . ILE A 1 104 ? 5.016 37.789 1.526 1.00 19.84 104 ILE A CA 1
ATOM 784 C C . ILE A 1 104 ? 4.510 39.179 1.199 1.00 18.86 104 ILE A C 1
ATOM 785 O O . ILE A 1 104 ? 5.241 40.146 1.289 1.00 19.70 104 ILE A O 1
ATOM 790 N N . GLU A 1 105 ? 3.209 39.266 0.895 1.00 20.44 105 GLU A N 1
ATOM 791 C CA . GLU A 1 105 ? 2.539 40.535 0.679 1.00 21.42 105 GLU A CA 1
ATOM 792 C C . GLU A 1 105 ? 2.331 41.167 2.042 1.00 20.85 105 GLU A C 1
ATOM 793 O O . GLU A 1 105 ? 1.678 40.569 2.901 1.00 22.41 105 GLU A O 1
ATOM 799 N N . GLN A 1 106 ? 2.887 42.355 2.226 1.00 19.96 106 GLN A N 1
ATOM 800 C CA . GLN A 1 106 ? 2.727 43.116 3.463 1.00 19.96 106 GLN A CA 1
ATOM 801 C C . GLN A 1 106 ? 1.963 44.399 3.165 1.00 20.91 106 GLN A C 1
ATOM 802 O O . GLN A 1 106 ? 1.870 44.822 2.006 1.00 21.07 106 GLN A O 1
ATOM 808 N N . VAL A 1 107 ? 1.399 44.986 4.211 1.00 20.44 107 VAL A N 1
ATOM 809 C CA . VAL A 1 107 ? 0.732 46.279 4.126 1.00 21.25 107 VAL A CA 1
ATOM 810 C C . VAL A 1 107 ? 1.343 47.177 5.173 1.00 21.35 107 VAL A C 1
ATOM 811 O O . VAL A 1 107 ? 1.229 46.893 6.379 1.00 21.07 107 VAL A O 1
ATOM 815 N N . ALA A 1 108 ? 2.007 48.250 4.738 1.00 20.90 108 ALA A N 1
ATOM 816 C CA . ALA A 1 108 ? 2.514 49.257 5.670 1.00 21.18 108 ALA A CA 1
ATOM 817 C C . ALA A 1 108 ? 1.624 50.495 5.645 1.00 21.38 108 ALA A C 1
ATOM 818 O O . ALA A 1 108 ? 1.044 50.820 4.617 1.00 21.95 108 ALA A O 1
ATOM 820 N N . THR A 1 109 ? 1.489 51.175 6.781 1.00 21.30 109 THR A N 1
ATOM 821 C CA . THR A 1 109 ? 0.791 52.460 6.822 1.00 20.99 109 THR A CA 1
ATOM 822 C C . THR A 1 109 ? 1.561 53.473 7.649 1.00 19.19 109 THR A C 1
ATOM 823 O O . THR A 1 109 ? 2.468 53.135 8.436 1.00 20.96 109 THR A O 1
ATOM 827 N N . GLU A 1 110 ? 1.191 54.740 7.487 1.00 30.59 110 GLU A N 1
ATOM 828 C CA . GLU A 1 110 ? 1.527 55.741 8.481 1.00 29.19 110 GLU A CA 1
ATOM 829 C C . GLU A 1 110 ? 0.818 55.370 9.773 1.00 27.23 110 GLU A C 1
ATOM 830 O O . GLU A 1 110 ? -0.247 54.723 9.749 1.00 25.83 110 GLU A O 1
ATOM 836 N N . ILE A 1 111 ? 1.400 55.762 10.908 1.00 27.04 111 ILE A N 1
ATOM 837 C CA . ILE A 1 111 ? 0.759 55.597 12.218 1.00 26.46 111 ILE A CA 1
ATOM 838 C C . ILE A 1 111 ? 0.679 56.992 12.815 1.00 26.95 111 ILE A C 1
ATOM 839 O O . ILE A 1 111 ? 1.689 57.576 13.165 1.00 26.97 111 ILE A O 1
ATOM 844 N N . ILE A 1 112 ? -0.537 57.511 12.894 1.00 27.31 112 ILE A N 1
ATOM 845 C CA . ILE A 1 112 ? -0.769 58.917 13.195 1.00 28.23 112 ILE A CA 1
ATOM 846 C C . ILE A 1 112 ? -1.362 59.075 14.578 1.00 28.58 112 ILE A C 1
ATOM 847 O O . ILE A 1 112 ? -2.312 58.383 14.962 1.00 27.39 112 ILE A O 1
ATOM 852 N N . ASN A 1 113 ? -0.797 60.003 15.343 1.00 29.21 113 ASN A N 1
ATOM 853 C CA . ASN A 1 113 ? -1.287 60.255 16.693 1.00 30.20 113 ASN A CA 1
ATOM 854 C C . ASN A 1 113 ? -2.577 61.079 16.628 1.00 32.01 113 ASN A C 1
ATOM 855 O O . ASN A 1 113 ? -2.649 62.049 15.888 1.00 32.18 113 ASN A O 1
ATOM 860 N N . LEU A 1 114 ? -3.588 60.704 17.399 1.00 32.95 114 LEU A N 1
ATOM 861 C CA . LEU A 1 114 ? -4.877 61.384 17.302 1.00 34.42 114 LEU A CA 1
ATOM 862 C C . LEU A 1 114 ? -4.886 62.784 17.888 1.00 35.62 114 LEU A C 1
ATOM 863 O O . LEU A 1 114 ? -5.663 63.610 17.431 1.00 36.28 114 LEU A O 1
ATOM 868 N N . ALA A 1 115 ? -4.045 63.042 18.891 1.00 35.63 115 ALA A N 1
ATOM 869 C CA . ALA A 1 115 ? -3.972 64.367 19.522 1.00 37.10 115 ALA A CA 1
ATOM 870 C C . ALA A 1 115 ? -3.310 65.400 18.615 1.00 37.86 115 ALA A C 1
ATOM 871 O O . ALA A 1 115 ? -3.835 66.503 18.414 1.00 38.83 115 ALA A O 1
ATOM 873 N N . SER A 1 116 ? -2.151 65.041 18.070 1.00 37.24 116 SER A N 1
ATOM 874 C CA . SER A 1 116 ? -1.317 65.986 17.322 1.00 38.34 116 SER A CA 1
ATOM 875 C C . SER A 1 116 ? -1.464 65.875 15.810 1.00 37.53 116 SER A C 1
ATOM 876 O O . SER A 1 116 ? -1.178 66.830 15.087 1.00 38.77 116 SER A O 1
ATOM 879 N N . GLY A 1 117 ? -1.886 64.708 15.322 1.00 36.02 117 GLY A N 1
ATOM 880 C CA . GLY A 1 117 ? -1.898 64.463 13.890 1.00 35.64 117 GLY A CA 1
ATOM 881 C C . GLY A 1 117 ? -0.512 64.241 13.306 1.00 35.49 117 GLY A C 1
ATOM 882 O O . GLY A 1 117 ? -0.340 64.242 12.086 1.00 35.47 117 GLY A O 1
ATOM 883 N N . LYS A 1 118 ? 0.475 64.032 14.175 1.00 35.39 118 LYS A N 1
ATOM 884 C CA . LYS A 1 118 ? 1.849 63.792 13.743 1.00 35.76 118 LYS A CA 1
ATOM 885 C C . LYS A 1 118 ? 2.063 62.300 13.532 1.00 33.82 118 LYS A C 1
ATOM 886 O O . LYS A 1 118 ? 1.341 61.469 14.075 1.00 32.96 118 LYS A O 1
ATOM 892 N N . CYS A 1 119 ? 3.077 61.983 12.745 1.00 33.82 119 CYS A N 1
ATOM 893 C CA . CYS A 1 119 ? 3.405 60.616 12.367 1.00 32.71 119 CYS A CA 1
ATOM 894 C C . CYS A 1 119 ? 4.422 59.973 13.316 1.00 31.86 119 CYS A C 1
ATOM 895 O O . CYS A 1 119 ? 5.379 60.614 13.746 1.00 32.18 119 CYS A O 1
ATOM 898 N N . LEU A 1 120 ? 4.239 58.693 13.615 1.00 30.72 120 LEU A N 1
ATOM 899 C CA . LEU A 1 120 ? 5.296 57.924 14.240 1.00 30.04 120 LEU A CA 1
ATOM 900 C C . LEU A 1 120 ? 6.455 57.939 13.247 1.00 30.83 120 LEU A C 1
ATOM 901 O O . LEU A 1 120 ? 6.282 57.699 12.048 1.00 30.85 120 LEU A O 1
ATOM 906 N N . ASP A 1 121 ? 7.636 58.194 13.771 1.00 30.96 121 ASP A N 1
ATOM 907 C CA . ASP A 1 121 ? 8.760 58.589 12.974 1.00 32.68 121 ASP A CA 1
ATOM 908 C C . ASP A 1 121 ? 10.053 58.034 13.564 1.00 33.01 121 ASP A C 1
ATOM 909 O O . ASP A 1 121 ? 10.184 57.850 14.786 1.00 32.50 121 ASP A O 1
ATOM 914 N N . ILE A 1 122 ? 10.992 57.749 12.679 1.00 33.56 122 ILE A N 1
ATOM 915 C CA . ILE A 1 122 ? 12.324 57.341 13.075 1.00 34.68 122 ILE A CA 1
ATOM 916 C C . ILE A 1 122 ? 13.260 58.487 12.713 1.00 37.39 122 ILE A C 1
ATOM 917 O O . ILE A 1 122 ? 13.169 59.081 11.635 1.00 38.38 122 ILE A O 1
ATOM 922 N N . GLU A 1 123 ? 14.142 58.826 13.638 1.00 39.53 123 GLU A N 1
ATOM 923 C CA . GLU A 1 123 ? 15.050 59.930 13.421 1.00 42.53 123 GLU A CA 1
ATOM 924 C C . GLU A 1 123 ? 15.803 59.722 12.109 1.00 43.15 123 GLU A C 1
ATOM 925 O O . GLU A 1 123 ? 16.202 58.602 11.778 1.00 42.65 123 GLU A O 1
ATOM 931 N N . GLY A 1 124 ? 15.970 60.807 11.358 1.00 45.40 124 GLY A N 1
ATOM 932 C CA . GLY A 1 124 ? 16.626 60.750 10.069 1.00 46.43 124 GLY A CA 1
ATOM 933 C C . GLY A 1 124 ? 15.736 60.155 8.998 1.00 45.52 124 GLY A C 1
ATOM 934 O O . GLY A 1 124 ? 14.501 60.316 9.030 1.00 44.24 124 GLY A O 1
ATOM 935 N N . SER A 1 125 ? 16.368 59.472 8.045 1.00 45.99 125 SER A N 1
ATOM 936 C CA . SER A 1 125 ? 15.674 58.879 6.906 1.00 45.88 125 SER A CA 1
ATOM 937 C C . SER A 1 125 ? 16.073 57.430 6.554 1.00 44.73 125 SER A C 1
ATOM 938 O O . SER A 1 125 ? 15.475 56.857 5.647 1.00 44.83 125 SER A O 1
ATOM 941 N N . ASP A 1 126 ? 17.063 56.843 7.234 1.00 44.01 126 ASP A N 1
ATOM 942 C CA . ASP A 1 126 ? 17.486 55.458 6.939 1.00 43.29 126 ASP A CA 1
ATOM 943 C C . ASP A 1 126 ? 16.651 54.388 7.653 1.00 40.01 126 ASP A C 1
ATOM 944 O O . ASP A 1 126 ? 16.862 53.190 7.452 1.00 38.10 126 ASP A O 1
ATOM 949 N N . GLY A 1 127 ? 15.706 54.810 8.484 1.00 38.01 127 GLY A N 1
ATOM 950 C CA . GLY A 1 127 ? 14.845 53.859 9.175 1.00 35.93 127 GLY A CA 1
ATOM 951 C C . GLY A 1 127 ? 15.506 53.182 10.362 1.00 34.87 127 GLY A C 1
ATOM 952 O O . GLY A 1 127 ? 15.043 52.144 10.820 1.00 33.45 127 GLY A O 1
ATOM 953 N N . THR A 1 128 ? 16.583 53.783 10.873 1.00 35.43 128 THR A N 1
ATOM 954 C CA . THR A 1 128 ? 17.247 53.286 12.075 1.00 35.02 128 THR A CA 1
ATOM 955 C C . THR A 1 128 ? 17.428 54.412 13.078 1.00 35.70 128 THR A C 1
ATOM 956 O O . THR A 1 128 ? 17.775 55.541 12.722 1.00 37.59 128 THR A O 1
ATOM 960 N N . GLY A 1 129 ? 17.202 54.101 14.345 1.00 35.00 129 GLY A N 1
ATOM 961 C CA . GLY A 1 129 ? 17.393 55.071 15.399 1.00 35.65 129 GLY A CA 1
ATOM 962 C C . GLY A 1 129 ? 16.205 55.244 16.321 1.00 34.92 129 GLY A C 1
ATOM 963 O O . GLY A 1 129 ? 15.276 54.444 16.353 1.00 32.73 129 GLY A O 1
ATOM 964 N N . ASP A 1 130 ? 16.278 56.316 17.099 1.00 36.16 130 ASP A N 1
ATOM 965 C CA . ASP A 1 130 ? 15.243 56.702 18.052 1.00 36.44 130 ASP A CA 1
ATOM 966 C C . ASP A 1 130 ? 13.902 56.924 17.383 1.00 35.63 130 ASP A C 1
ATOM 967 O O . ASP A 1 130 ? 13.829 57.476 16.282 1.00 35.89 130 ASP A O 1
ATOM 972 N N . ILE A 1 131 ? 12.839 56.521 18.071 1.00 33.87 131 ILE A N 1
ATOM 973 C CA . ILE A 1 131 ? 11.490 56.667 17.548 1.00 33.09 131 ILE A CA 1
ATOM 974 C C . ILE A 1 131 ? 10.756 57.742 18.358 1.00 33.77 131 ILE A C 1
ATOM 975 O O . ILE A 1 131 ? 10.834 57.773 19.592 1.00 34.34 131 ILE A O 1
ATOM 980 N N . GLY A 1 132 ? 10.124 58.669 17.640 1.00 33.81 132 GLY A N 1
ATOM 981 C CA . GLY A 1 132 ? 9.251 59.666 18.232 1.00 34.51 132 GLY A CA 1
ATOM 982 C C . GLY A 1 132 ? 8.068 59.971 17.333 1.00 34.17 132 GLY A C 1
ATOM 983 O O . GLY A 1 132 ? 7.632 59.116 16.565 1.00 32.28 132 GLY A O 1
ATOM 984 N N . VAL A 1 133 ? 7.523 61.178 17.469 1.00 35.70 133 VAL A N 1
ATOM 985 C CA . VAL A 1 133 ? 6.504 61.682 16.560 1.00 36.40 133 VAL A CA 1
ATOM 986 C C . VAL A 1 133 ? 6.990 62.973 15.916 1.00 38.45 133 VAL A C 1
ATOM 987 O O . VAL A 1 133 ? 7.677 63.775 16.536 1.00 39.92 133 VAL A O 1
ATOM 991 N N . TYR A 1 134 ? 6.602 63.145 14.663 1.00 39.21 134 TYR A N 1
ATOM 992 C CA . TYR A 1 134 ? 7.082 64.208 13.808 1.00 41.01 134 TYR A CA 1
ATOM 993 C C . TYR A 1 134 ? 6.042 64.495 12.722 1.00 41.21 134 TYR A C 1
ATOM 994 O O . TYR A 1 134 ? 5.212 63.638 12.410 1.00 40.34 134 TYR A O 1
ATOM 1003 N N . ASP A 1 135 ? 6.074 65.697 12.141 1.00 43.09 135 ASP A N 1
ATOM 1004 C CA . ASP A 1 135 ? 5.183 65.999 11.022 1.00 43.77 135 ASP A CA 1
ATOM 1005 C C . ASP A 1 135 ? 5.282 64.910 9.951 1.00 42.54 135 ASP A C 1
ATOM 1006 O O . ASP A 1 135 ? 6.374 64.445 9.652 1.00 41.94 135 ASP A O 1
ATOM 1011 N N . CYS A 1 136 ? 4.138 64.528 9.385 1.00 41.61 136 CYS A N 1
ATOM 1012 C CA . CYS A 1 136 ? 4.074 63.521 8.324 1.00 41.22 136 CYS A CA 1
ATOM 1013 C C . CYS A 1 136 ? 4.652 64.074 7.024 1.00 42.99 136 CYS A C 1
ATOM 1014 O O . CYS A 1 136 ? 4.163 65.083 6.501 1.00 44.36 136 CYS A O 1
ATOM 1017 N N . GLN A 1 137 ? 5.692 63.432 6.498 1.00 42.89 137 GLN A N 1
ATOM 1018 C CA . GLN A 1 137 ? 6.343 63.945 5.281 1.00 44.79 137 GLN A CA 1
ATOM 1019 C C . GLN A 1 137 ? 6.487 62.920 4.169 1.00 44.45 137 GLN A C 1
ATOM 1020 O O . GLN A 1 137 ? 7.309 63.088 3.284 1.00 45.52 137 GLN A O 1
ATOM 1026 N N . ASN A 1 138 ? 5.673 61.863 4.232 1.00 43.29 138 ASN A N 1
ATOM 1027 C CA . ASN A 1 138 ? 5.514 60.890 3.152 1.00 43.52 138 ASN A CA 1
ATOM 1028 C C . ASN A 1 138 ? 6.700 59.968 2.913 1.00 42.27 138 ASN A C 1
ATOM 1029 O O . ASN A 1 138 ? 6.631 59.131 2.023 1.00 41.98 138 ASN A O 1
ATOM 1034 N N . LEU A 1 139 ? 7.786 60.119 3.665 1.00 41.39 139 LEU A N 1
ATOM 1035 C CA . LEU A 1 139 ? 8.958 59.265 3.465 1.00 40.95 139 LEU A CA 1
ATOM 1036 C C . LEU A 1 139 ? 8.755 57.837 4.002 1.00 38.59 139 LEU A C 1
ATOM 1037 O O . LEU A 1 139 ? 7.956 57.594 4.902 1.00 37.38 139 LEU A O 1
ATOM 1042 N N . ASP A 1 140 ? 9.511 56.906 3.431 1.00 38.25 140 ASP A N 1
ATOM 1043 C CA . ASP A 1 140 ? 9.370 55.481 3.702 1.00 36.63 140 ASP A CA 1
ATOM 1044 C C . ASP A 1 140 ? 9.525 55.154 5.187 1.00 34.80 140 ASP A C 1
ATOM 1045 O O . ASP A 1 140 ? 8.884 54.242 5.694 1.00 33.25 140 ASP A O 1
ATOM 1050 N N . ASP A 1 141 ? 10.371 55.913 5.884 1.00 35.01 141 ASP A N 1
ATOM 1051 C CA . ASP A 1 141 ? 10.640 55.641 7.302 1.00 34.11 141 ASP A CA 1
ATOM 1052 C C . ASP A 1 141 ? 9.508 56.008 8.257 1.00 32.74 141 ASP A C 1
ATOM 1053 O O . ASP A 1 141 ? 9.609 55.740 9.450 1.00 32.61 141 ASP A O 1
ATOM 1058 N N . GLN A 1 142 ? 8.443 56.624 7.747 1.00 32.51 142 GLN A N 1
ATOM 1059 C CA . GLN A 1 142 ? 7.207 56.826 8.529 1.00 30.71 142 GLN A CA 1
ATOM 1060 C C . GLN A 1 142 ? 6.109 55.825 8.181 1.00 28.98 142 GLN A C 1
ATOM 1061 O O . GLN A 1 142 ? 4.937 56.001 8.569 1.00 28.09 142 GLN A O 1
ATOM 1067 N N . TYR A 1 143 ? 6.484 54.770 7.469 1.00 28.21 143 TYR A N 1
ATOM 1068 C CA . TYR A 1 143 ? 5.583 53.657 7.207 1.00 26.93 143 TYR A CA 1
ATOM 1069 C C . TYR A 1 143 ? 6.021 52.437 8.018 1.00 25.19 143 TYR A C 1
ATOM 1070 O O . TYR A 1 143 ? 7.220 52.146 8.157 1.00 24.21 143 TYR A O 1
ATOM 1079 N N . PHE A 1 144 ? 5.039 51.737 8.563 1.00 23.78 144 PHE A N 1
ATOM 1080 C CA . PHE A 1 144 ? 5.264 50.607 9.467 1.00 23.07 144 PHE A CA 1
ATOM 1081 C C . PHE A 1 144 ? 4.306 49.500 9.109 1.00 22.17 144 PHE A C 1
ATOM 1082 O O . PHE A 1 144 ? 3.158 49.766 8.766 1.00 22.74 144 PHE A O 1
ATOM 1090 N N . TYR A 1 145 ? 4.761 48.257 9.172 1.00 21.11 145 TYR A N 1
ATOM 1091 C CA . TYR A 1 145 ? 3.878 47.140 8.992 1.00 20.74 145 TYR A CA 1
ATOM 1092 C C . TYR A 1 145 ? 4.019 46.135 10.125 1.00 21.72 145 TYR A C 1
ATOM 1093 O O . TYR A 1 145 ? 5.100 45.974 10.691 1.00 21.57 145 TYR A O 1
ATOM 1102 N N . VAL A 1 146 ? 2.940 45.435 10.418 1.00 21.51 146 VAL A N 1
ATOM 1103 C CA . VAL A 1 146 ? 3.005 44.276 11.293 1.00 21.73 146 VAL A CA 1
ATOM 1104 C C . VAL A 1 146 ? 3.406 43.073 10.423 1.00 23.09 146 VAL A C 1
ATOM 1105 O O . VAL A 1 146 ? 2.732 42.731 9.455 1.00 22.68 146 VAL A O 1
ATOM 1109 N N . ARG A 1 147 ? 4.535 42.457 10.737 1.00 15.13 147 ARG A N 1
ATOM 1110 C CA . ARG A 1 147 ? 5.093 41.434 9.876 1.00 16.80 147 ARG A CA 1
ATOM 1111 C C . ARG A 1 147 ? 4.236 40.192 9.814 1.00 17.71 147 ARG A C 1
ATOM 1112 O O . ARG A 1 147 ? 3.973 39.546 10.823 1.00 20.41 147 ARG A O 1
ATOM 1120 N N . SER A 1 148 ? 3.831 39.830 8.613 1.00 17.27 148 SER A N 1
ATOM 1121 C CA . SER A 1 148 ? 3.205 38.569 8.341 1.00 17.42 148 SER A CA 1
ATOM 1122 C C . SER A 1 148 ? 4.270 37.590 7.870 1.00 16.32 148 SER A C 1
ATOM 1123 O O . SER A 1 148 ? 5.164 37.960 7.078 1.00 17.02 148 SER A O 1
ATOM 1126 N N . ARG A 1 149 ? 4.197 36.363 8.363 1.00 15.85 149 ARG A N 1
ATOM 1127 C CA . ARG A 1 149 ? 5.033 35.270 7.850 1.00 15.40 149 ARG A CA 1
ATOM 1128 C C . ARG A 1 149 ? 4.364 34.585 6.682 1.00 15.41 149 ARG A C 1
ATOM 1129 O O . ARG A 1 149 ? 4.876 33.590 6.148 1.00 16.74 149 ARG A O 1
ATOM 1137 N N . GLY A 1 150 ? 3.177 35.051 6.304 1.00 16.37 150 GLY A N 1
ATOM 1138 C CA . GLY A 1 150 ? 2.299 34.239 5.461 1.00 16.48 150 GLY A CA 1
ATOM 1139 C C . GLY A 1 150 ? 1.715 33.074 6.206 1.00 16.91 150 GLY A C 1
ATOM 1140 O O . GLY A 1 150 ? 1.907 32.915 7.444 1.00 16.40 150 GLY A O 1
ATOM 1141 N N . PRO A 1 151 ? 0.943 32.247 5.506 1.00 17.52 151 PRO A N 1
ATOM 1142 C CA . PRO A 1 151 ? 0.357 31.059 6.125 1.00 18.11 151 PRO A CA 1
ATOM 1143 C C . PRO A 1 151 ? 1.380 30.149 6.808 1.00 18.70 151 PRO A C 1
ATOM 1144 O O . PRO A 1 151 ? 2.488 30.027 6.325 1.00 17.31 151 PRO A O 1
ATOM 1148 N N . GLU A 1 152 ? 1.001 29.571 7.941 1.00 19.02 152 GLU A N 1
ATOM 1149 C CA . GLU A 1 152 ? 1.690 28.405 8.467 1.00 19.22 152 GLU A CA 1
ATOM 1150 C C . GLU A 1 152 ? 1.366 27.208 7.558 1.00 19.62 152 GLU A C 1
ATOM 1151 O O . GLU A 1 152 ? 0.186 26.847 7.384 1.00 21.31 152 GLU A O 1
ATOM 1157 N N . LEU A 1 153 ? 2.387 26.639 6.930 1.00 18.75 153 LEU A N 1
ATOM 1158 C CA . LEU A 1 153 ? 2.228 25.566 5.934 1.00 18.69 153 LEU A CA 1
ATOM 1159 C C . LEU A 1 153 ? 2.138 24.199 6.593 1.00 18.98 153 LEU A C 1
ATOM 1160 O O . LEU A 1 153 ? 1.285 23.379 6.256 1.00 19.79 153 LEU A O 1
ATOM 1165 N N . PHE A 1 154 ? 3.069 23.958 7.508 1.00 18.63 154 PHE A N 1
ATOM 1166 C CA . PHE A 1 154 ? 3.216 22.687 8.209 1.00 19.18 154 PHE A CA 1
ATOM 1167 C C . PHE A 1 154 ? 3.776 22.949 9.590 1.00 19.58 154 PHE A C 1
ATOM 1168 O O . PHE A 1 154 ? 4.271 24.038 9.865 1.00 20.21 154 PHE A O 1
ATOM 1176 N N . TYR A 1 155 ? 3.728 21.931 10.438 1.00 20.08 155 TYR A N 1
ATOM 1177 C CA . TYR A 1 155 ? 4.270 21.985 11.775 1.00 20.19 155 TYR A CA 1
ATOM 1178 C C . TYR A 1 155 ? 4.367 20.590 12.363 1.00 19.97 155 TYR A C 1
ATOM 1179 O O . TYR A 1 155 ? 3.788 19.629 11.832 1.00 19.63 155 TYR A O 1
ATOM 1188 N N . GLY A 1 156 ? 5.084 20.514 13.485 1.00 19.71 156 GLY A N 1
ATOM 1189 C CA . GLY A 1 156 ? 5.330 19.275 14.216 1.00 18.82 156 GLY A CA 1
ATOM 1190 C C . GLY A 1 156 ? 6.801 18.951 14.335 1.00 17.31 156 GLY A C 1
ATOM 1191 O O . GLY A 1 156 ? 7.668 19.815 14.146 1.00 18.17 156 GLY A O 1
ATOM 1192 N N . ARG A 1 157 ? 7.107 17.700 14.696 1.00 26.44 157 ARG A N 1
ATOM 1193 C CA . ARG A 1 157 ? 8.478 17.218 14.673 1.00 25.23 157 ARG A CA 1
ATOM 1194 C C . ARG A 1 157 ? 8.853 16.845 13.246 1.00 22.90 157 ARG A C 1
ATOM 1195 O O . ARG A 1 157 ? 7.992 16.601 12.418 1.00 21.68 157 ARG A O 1
ATOM 1203 N N . LEU A 1 158 ? 10.146 16.822 12.974 1.00 22.59 158 LEU A N 1
ATOM 1204 C CA . LEU A 1 158 ? 10.661 16.447 11.662 1.00 21.96 158 LEU A CA 1
ATOM 1205 C C . LEU A 1 158 ? 11.427 15.137 11.804 1.00 23.07 158 LEU A C 1
ATOM 1206 O O . LEU A 1 158 ? 12.535 15.106 12.361 1.00 23.79 158 LEU A O 1
ATOM 1211 N N . ARG A 1 159 ? 10.799 14.052 11.351 1.00 23.54 159 ARG A N 1
ATOM 1212 C CA . ARG A 1 159 ? 11.338 12.701 11.519 1.00 24.24 159 ARG A CA 1
ATOM 1213 C C . ARG A 1 159 ? 11.990 12.202 10.232 1.00 23.81 159 ARG A C 1
ATOM 1214 O O . ARG A 1 159 ? 11.386 12.182 9.160 1.00 22.76 159 ARG A O 1
ATOM 1222 N N . ASN A 1 160 ? 13.242 11.797 10.358 1.00 23.74 160 ASN A N 1
ATOM 1223 C CA . ASN A 1 160 ? 14.057 11.358 9.247 1.00 23.09 160 ASN A CA 1
ATOM 1224 C C . ASN A 1 160 ? 13.600 10.034 8.654 1.00 24.09 160 ASN A C 1
ATOM 1225 O O . ASN A 1 160 ? 13.336 9.095 9.373 1.00 24.57 160 ASN A O 1
ATOM 1230 N N . GLU A 1 161 ? 13.552 9.940 7.329 1.00 23.54 161 GLU A N 1
ATOM 1231 C CA . GLU A 1 161 ? 13.044 8.726 6.679 1.00 24.52 161 GLU A CA 1
ATOM 1232 C C . GLU A 1 161 ? 13.998 7.557 6.886 1.00 25.49 161 GLU A C 1
ATOM 1233 O O . GLU A 1 161 ? 13.552 6.420 7.056 1.00 26.93 161 GLU A O 1
ATOM 1239 N N . LYS A 1 162 ? 15.306 7.831 6.868 1.00 25.40 162 LYS A N 1
ATOM 1240 C CA . LYS A 1 162 ? 16.327 6.787 7.066 1.00 26.42 162 LYS A CA 1
ATOM 1241 C C . LYS A 1 162 ? 16.353 6.241 8.493 1.00 27.23 162 LYS A C 1
ATOM 1242 O O . LYS A 1 162 ? 16.301 5.033 8.673 1.00 27.91 162 LYS A O 1
ATOM 1248 N N . SER A 1 163 ? 16.430 7.108 9.497 1.00 27.37 163 SER A N 1
ATOM 1249 C CA . SER A 1 163 ? 16.714 6.661 10.887 1.00 28.73 163 SER A CA 1
ATOM 1250 C C . SER A 1 163 ? 15.527 6.618 11.848 1.00 29.86 163 SER A C 1
ATOM 1251 O O . SER A 1 163 ? 15.621 6.014 12.921 1.00 30.80 163 SER A O 1
ATOM 1254 N N . ASP A 1 164 ? 14.431 7.284 11.483 1.00 29.60 164 ASP A N 1
ATOM 1255 C CA . ASP A 1 164 ? 13.285 7.525 12.385 1.00 30.49 164 ASP A CA 1
ATOM 1256 C C . ASP A 1 164 ? 13.625 8.386 13.591 1.00 29.76 164 ASP A C 1
ATOM 1257 O O . ASP A 1 164 ? 12.853 8.421 14.554 1.00 30.87 164 ASP A O 1
ATOM 1262 N N . LEU A 1 165 ? 14.765 9.074 13.541 1.00 28.61 165 LEU A N 1
ATOM 1263 C CA . LEU A 1 165 ? 15.117 10.037 14.575 1.00 28.28 165 LEU A CA 1
ATOM 1264 C C . LEU A 1 165 ? 14.529 11.388 14.156 1.00 26.57 165 LEU A C 1
ATOM 1265 O O . LEU A 1 165 ? 14.134 11.570 13.002 1.00 25.81 165 LEU A O 1
ATOM 1270 N N . CYS A 1 166 ? 14.491 12.325 15.090 1.00 26.62 166 CYS A N 1
ATOM 1271 C CA . CYS A 1 166 ? 13.936 13.648 14.844 1.00 26.16 166 CYS A CA 1
ATOM 1272 C C . CYS A 1 166 ? 15.002 14.734 14.904 1.00 26.02 166 CYS A C 1
ATOM 1273 O O . CYS A 1 166 ? 15.979 14.625 15.634 1.00 26.06 166 CYS A O 1
ATOM 1276 N N . LEU A 1 167 ? 14.786 15.815 14.174 1.00 25.27 167 LEU A N 1
ATOM 1277 C CA . LEU A 1 167 ? 15.587 17.010 14.404 1.00 25.86 167 LEU A CA 1
ATOM 1278 C C . LEU A 1 167 ? 15.460 17.452 15.866 1.00 26.93 167 LEU A C 1
ATOM 1279 O O . LEU A 1 167 ? 14.363 17.509 16.430 1.00 26.76 167 LEU A O 1
ATOM 1284 N N . ASP A 1 168 ? 16.585 17.827 16.449 1.00 27.78 168 ASP A N 1
ATOM 1285 C CA . ASP A 1 168 ? 16.641 18.240 17.850 1.00 30.20 168 ASP A CA 1
ATOM 1286 C C . ASP A 1 168 ? 17.711 19.296 17.967 1.00 30.77 168 ASP A C 1
ATOM 1287 O O . ASP A 1 168 ? 18.588 19.380 17.121 1.00 31.93 168 ASP A O 1
ATOM 1292 N N . VAL A 1 169 ? 17.618 20.130 18.984 1.00 32.24 169 VAL A N 1
ATOM 1293 C CA . VAL A 1 169 ? 18.606 21.156 19.214 1.00 32.46 169 VAL A CA 1
ATOM 1294 C C . VAL A 1 169 ? 19.385 20.742 20.451 1.00 34.70 169 VAL A C 1
ATOM 1295 O O . VAL A 1 169 ? 18.798 20.231 21.406 1.00 33.68 169 VAL A O 1
ATOM 1299 N N . GLU A 1 170 ? 20.701 20.930 20.423 1.00 36.22 170 GLU A N 1
ATOM 1300 C CA . GLU A 1 170 ? 21.553 20.614 21.569 1.00 39.54 170 GLU A CA 1
ATOM 1301 C C . GLU A 1 170 ? 20.991 21.306 22.812 1.00 41.54 170 GLU A C 1
ATOM 1302 O O . GLU A 1 170 ? 20.586 22.467 22.755 1.00 40.95 170 GLU A O 1
ATOM 1308 N N . GLY A 1 171 ? 20.936 20.566 23.915 1.00 44.50 171 GLY A N 1
ATOM 1309 C CA . GLY A 1 171 ? 20.316 21.048 25.140 1.00 46.73 171 GLY A CA 1
ATOM 1310 C C . GLY A 1 171 ? 18.802 20.991 25.065 1.00 47.09 171 GLY A C 1
ATOM 1311 O O . GLY A 1 171 ? 18.231 20.196 24.300 1.00 46.49 171 GLY A O 1
ATOM 1312 N N . SER A 1 172 ? 18.148 21.845 25.842 1.00 48.64 172 SER A N 1
ATOM 1313 C CA . SER A 1 172 ? 16.685 21.907 25.887 1.00 49.20 172 SER A CA 1
ATOM 1314 C C . SER A 1 172 ? 16.087 23.304 25.608 1.00 48.55 172 SER A C 1
ATOM 1315 O O . SER A 1 172 ? 14.875 23.405 25.435 1.00 49.03 172 SER A O 1
ATOM 1318 N N . ASP A 1 173 ? 16.912 24.360 25.549 1.00 48.05 173 ASP A N 1
ATOM 1319 C CA . ASP A 1 173 ? 16.415 25.748 25.401 1.00 47.14 173 ASP A CA 1
ATOM 1320 C C . ASP A 1 173 ? 16.121 26.197 23.949 1.00 43.60 173 ASP A C 1
ATOM 1321 O O . ASP A 1 173 ? 15.742 27.348 23.706 1.00 43.22 173 ASP A O 1
ATOM 1326 N N . GLY A 1 174 ? 16.280 25.282 23.006 1.00 40.59 174 GLY A N 1
ATOM 1327 C CA . GLY A 1 174 ? 15.923 25.529 21.619 1.00 37.24 174 GLY A CA 1
ATOM 1328 C C . GLY A 1 174 ? 16.918 26.384 20.860 1.00 35.75 174 GLY A C 1
ATOM 1329 O O . GLY A 1 174 ? 16.574 26.929 19.814 1.00 33.49 174 GLY A O 1
ATOM 1330 N N . LYS A 1 175 ? 18.147 26.488 21.374 1.00 34.74 175 LYS A N 1
ATOM 1331 C CA . LYS A 1 175 ? 19.189 27.316 20.772 1.00 34.16 175 LYS A CA 1
ATOM 1332 C C . LYS A 1 175 ? 20.464 26.524 20.517 1.00 32.82 175 LYS A C 1
ATOM 1333 O O . LYS A 1 175 ? 20.894 25.710 21.342 1.00 33.64 175 LYS A O 1
ATOM 1339 N N . GLY A 1 176 ? 21.079 26.770 19.373 1.00 30.56 176 GLY A N 1
ATOM 1340 C CA . GLY A 1 176 ? 22.387 26.215 19.085 1.00 30.21 176 GLY A CA 1
ATOM 1341 C C . GLY A 1 176 ? 22.359 25.148 18.015 1.00 28.48 176 GLY A C 1
ATOM 1342 O O . GLY A 1 176 ? 21.490 25.142 17.152 1.00 27.32 176 GLY A O 1
ATOM 1343 N N . ASN A 1 177 ? 23.320 24.235 18.071 1.00 28.00 177 ASN A N 1
ATOM 1344 C CA . ASN A 1 177 ? 23.471 23.239 17.032 1.00 26.68 177 ASN A CA 1
ATOM 1345 C C . ASN A 1 177 ? 22.284 22.289 16.913 1.00 26.21 177 ASN A C 1
ATOM 1346 O O . ASN A 1 177 ? 21.713 21.863 17.928 1.00 27.75 177 ASN A O 1
ATOM 1351 N N . VAL A 1 178 ? 21.957 21.936 15.672 1.00 24.56 178 VAL A N 1
ATOM 1352 C CA . VAL A 1 178 ? 20.906 20.981 15.389 1.00 23.77 178 VAL A CA 1
ATOM 1353 C C . VAL A 1 178 ? 21.528 19.660 14.922 1.00 23.62 178 VAL A C 1
ATOM 1354 O O . VAL A 1 178 ? 22.462 19.623 14.105 1.00 21.65 178 VAL A O 1
ATOM 1358 N N . LEU A 1 179 ? 20.999 18.582 15.488 1.00 24.21 179 LEU A N 1
ATOM 1359 C CA . LEU A 1 179 ? 21.475 17.241 15.238 1.00 25.39 179 LEU A CA 1
ATOM 1360 C C . LEU A 1 179 ? 20.315 16.282 15.355 1.00 25.52 179 LEU A C 1
ATOM 1361 O O . LEU A 1 179 ? 19.202 16.680 15.675 1.00 26.94 179 LEU A O 1
ATOM 1366 N N . MET A 1 180 ? 20.562 15.018 15.076 1.00 25.69 180 MET A N 1
ATOM 1367 C CA . MET A 1 180 ? 19.524 14.007 15.174 1.00 26.03 180 MET A CA 1
ATOM 1368 C C . MET A 1 180 ? 19.473 13.347 16.547 1.00 27.48 180 MET A C 1
ATOM 1369 O O . MET A 1 180 ? 20.506 13.033 17.164 1.00 28.73 180 MET A O 1
ATOM 1374 N N . TYR A 1 181 ? 18.256 13.117 17.016 1.00 28.12 181 TYR A N 1
ATOM 1375 C CA . TYR A 1 181 ? 18.020 12.502 18.326 1.00 29.86 181 TYR A CA 1
ATOM 1376 C C . TYR A 1 181 ? 16.711 11.717 18.324 1.00 30.23 181 TYR A C 1
ATOM 1377 O O . TYR A 1 181 ? 15.835 11.929 17.491 1.00 29.15 181 TYR A O 1
ATOM 1386 N N . SER A 1 182 ? 16.568 10.824 19.290 1.00 32.32 182 SER A N 1
ATOM 1387 C CA . SER A 1 182 ? 15.319 10.101 19.481 1.00 34.05 182 SER A CA 1
ATOM 1388 C C . SER A 1 182 ? 14.118 11.055 19.563 1.00 33.57 182 SER A C 1
ATOM 1389 O O . SER A 1 182 ? 14.175 12.077 20.258 1.00 32.56 182 SER A O 1
ATOM 1392 N N . CYS A 1 183 ? 13.049 10.728 18.836 1.00 33.71 183 CYS A N 1
ATOM 1393 C CA . CYS A 1 183 ? 11.813 11.506 18.893 1.00 34.39 183 CYS A CA 1
ATOM 1394 C C . CYS A 1 183 ? 11.199 11.403 20.288 1.00 37.55 183 CYS A C 1
ATOM 1395 O O . CYS A 1 183 ? 10.914 10.307 20.772 1.00 39.50 183 CYS A O 1
ATOM 1398 N N . GLU A 1 184 ? 11.022 12.550 20.938 1.00 39.32 184 GLU A N 1
ATOM 1399 C CA . GLU A 1 184 ? 10.514 12.611 22.301 1.00 42.72 184 GLU A CA 1
ATOM 1400 C C . GLU A 1 184 ? 9.523 13.761 22.465 1.00 43.38 184 GLU A C 1
ATOM 1401 O O . GLU A 1 184 ? 9.336 14.561 21.566 1.00 42.07 184 GLU A O 1
ATOM 1407 N N . ASP A 1 185 ? 8.908 13.856 23.635 1.00 45.64 185 ASP A N 1
ATOM 1408 C CA . ASP A 1 185 ? 7.920 14.894 23.905 1.00 46.64 185 ASP A CA 1
ATOM 1409 C C . ASP A 1 185 ? 8.620 16.166 24.411 1.00 46.21 185 ASP A C 1
ATOM 1410 O O . ASP A 1 185 ? 8.205 16.755 25.399 1.00 48.72 185 ASP A O 1
ATOM 1415 N N . ASN A 1 186 ? 9.706 16.559 23.745 1.00 44.52 186 ASN A N 1
ATOM 1416 C CA . ASN A 1 186 ? 10.461 17.772 24.076 1.00 43.83 186 ASN A CA 1
ATOM 1417 C C . ASN A 1 186 ? 10.021 18.911 23.156 1.00 40.88 186 ASN A C 1
ATOM 1418 O O . ASN A 1 186 ? 9.886 18.709 21.950 1.00 39.18 186 ASN A O 1
ATOM 1423 N N . LEU A 1 187 ? 9.823 20.105 23.710 1.00 39.56 187 LEU A N 1
ATOM 1424 C CA . LEU A 1 187 ? 9.344 21.244 22.924 1.00 38.43 187 LEU A CA 1
ATOM 1425 C C . LEU A 1 187 ? 10.335 21.658 21.845 1.00 35.08 187 LEU A C 1
ATOM 1426 O O . LEU A 1 187 ? 9.946 22.156 20.790 1.00 33.30 187 LEU A O 1
ATOM 1431 N N . ASP A 1 188 ? 11.624 21.460 22.103 1.00 33.36 188 ASP A N 1
ATOM 1432 C CA . ASP A 1 188 ? 12.627 21.897 21.144 1.00 32.17 188 ASP A CA 1
ATOM 1433 C C . ASP A 1 188 ? 12.726 21.032 19.875 1.00 29.59 188 ASP A C 1
ATOM 1434 O O . ASP A 1 188 ? 13.474 21.363 18.975 1.00 28.32 188 ASP A O 1
ATOM 1439 N N . GLN A 1 189 ? 11.973 19.935 19.805 1.00 28.28 189 GLN A N 1
ATOM 1440 C CA . GLN A 1 189 ? 11.857 19.155 18.569 1.00 26.36 189 GLN A CA 1
ATOM 1441 C C . GLN A 1 189 ? 10.686 19.620 17.687 1.00 24.95 189 GLN A C 1
ATOM 1442 O O . GLN A 1 189 ? 10.506 19.107 16.589 1.00 24.91 189 GLN A O 1
ATOM 1448 N N . TRP A 1 190 ? 9.877 20.573 18.161 1.00 24.73 190 TRP A N 1
ATOM 1449 C CA . TRP A 1 190 ? 8.696 21.045 17.420 1.00 23.52 190 TRP A CA 1
ATOM 1450 C C . TRP A 1 190 ? 9.045 22.280 16.590 1.00 22.36 190 TRP A C 1
ATOM 1451 O O . TRP A 1 190 ? 9.603 23.246 17.115 1.00 22.87 190 TRP A O 1
ATOM 1462 N N . PHE A 1 191 ? 8.684 22.252 15.309 1.00 21.15 191 PHE A N 1
ATOM 1463 C CA . PHE A 1 191 ? 8.940 23.370 14.409 1.00 20.02 191 PHE A CA 1
ATOM 1464 C C . PHE A 1 191 ? 7.650 23.805 13.722 1.00 20.34 191 PHE A C 1
ATOM 1465 O O . PHE A 1 191 ? 6.713 23.013 13.588 1.00 19.81 191 PHE A O 1
ATOM 1473 N N . ARG A 1 192 ? 7.592 25.067 13.314 1.00 19.78 192 ARG A N 1
ATOM 1474 C CA . ARG A 1 192 ? 6.495 25.557 12.496 1.00 20.02 192 ARG A CA 1
ATOM 1475 C C . ARG A 1 192 ? 7.083 26.197 11.254 1.00 19.81 192 ARG A C 1
ATOM 1476 O O . ARG A 1 192 ? 8.029 26.979 11.364 1.00 19.05 192 ARG A O 1
ATOM 1484 N N . TYR A 1 193 ? 6.514 25.865 10.104 1.00 19.55 193 TYR A N 1
ATOM 1485 C CA . TYR A 1 193 ? 7.045 26.237 8.792 1.00 19.75 193 TYR A CA 1
ATOM 1486 C C . TYR A 1 193 ? 6.058 27.098 8.057 1.00 22.08 193 TYR A C 1
ATOM 1487 O O . TYR A 1 193 ? 4.872 26.765 7.883 1.00 20.71 193 TYR A O 1
ATOM 1496 N N . TYR A 1 194 ? 6.564 28.209 7.574 1.00 14.03 194 TYR A N 1
ATOM 1497 C CA . TYR A 1 194 ? 5.735 29.284 7.014 1.00 14.81 194 TYR A CA 1
ATOM 1498 C C . TYR A 1 194 ? 6.015 29.535 5.528 1.00 15.42 194 TYR A C 1
ATOM 1499 O O . TYR A 1 194 ? 7.081 29.234 5.007 1.00 15.60 194 TYR A O 1
ATOM 1508 N N . GLU A 1 195 ? 5.057 30.177 4.880 1.00 16.07 195 GLU A N 1
ATOM 1509 C CA . GLU A 1 195 ? 5.178 30.550 3.467 1.00 16.24 195 GLU A CA 1
ATOM 1510 C C . GLU A 1 195 ? 6.398 31.436 3.170 1.00 16.08 195 GLU A C 1
ATOM 1511 O O . GLU A 1 195 ? 6.928 31.393 2.082 1.00 16.88 195 GLU A O 1
ATOM 1517 N N . ASN A 1 196 ? 6.864 32.213 4.149 1.00 14.59 196 ASN A N 1
ATOM 1518 C CA . ASN A 1 196 ? 8.060 33.040 3.993 1.00 15.06 196 ASN A CA 1
ATOM 1519 C C . ASN A 1 196 ? 9.374 32.222 3.981 1.00 15.33 196 ASN A C 1
ATOM 1520 O O . ASN A 1 196 ? 10.450 32.772 3.744 1.00 17.00 196 ASN A O 1
ATOM 1525 N N . GLY A 1 197 ? 9.279 30.917 4.235 1.00 15.10 197 GLY A N 1
ATOM 1526 C CA . GLY A 1 197 ? 10.428 30.038 4.224 1.00 14.95 197 GLY A CA 1
ATOM 1527 C C . GLY A 1 197 ? 11.011 29.708 5.570 1.00 13.36 197 GLY A C 1
ATOM 1528 O O . GLY A 1 197 ? 11.800 28.729 5.686 1.00 15.09 197 GLY A O 1
ATOM 1529 N N . GLU A 1 198 ? 10.642 30.472 6.604 1.00 19.35 198 GLU A N 1
ATOM 1530 C CA . GLU A 1 198 ? 11.173 30.229 7.951 1.00 18.60 198 GLU A CA 1
ATOM 1531 C C . GLU A 1 198 ? 10.674 28.902 8.525 1.00 16.89 198 GLU A C 1
ATOM 1532 O O . GLU A 1 198 ? 9.518 28.532 8.343 1.00 16.66 198 GLU A O 1
ATOM 1538 N N . ILE A 1 199 ? 11.580 28.214 9.207 1.00 16.67 199 ILE A N 1
ATOM 1539 C CA . ILE A 1 199 ? 11.253 27.061 10.045 1.00 17.63 199 ILE A CA 1
ATOM 1540 C C . ILE A 1 199 ? 11.608 27.443 11.482 1.00 17.98 199 ILE A C 1
ATOM 1541 O O . ILE A 1 199 ? 12.792 27.563 11.834 1.00 18.83 199 ILE A O 1
ATOM 1546 N N . VAL A 1 200 ? 10.580 27.635 12.299 1.00 18.29 200 VAL A N 1
ATOM 1547 C CA . VAL A 1 200 ? 10.722 28.290 13.603 1.00 19.33 200 VAL A CA 1
ATOM 1548 C C . VAL A 1 200 ? 10.587 27.253 14.706 1.00 20.07 200 VAL A C 1
ATOM 1549 O O . VAL A 1 200 ? 9.606 26.517 14.749 1.00 19.66 200 VAL A O 1
ATOM 1553 N N . ASN A 1 201 ? 11.587 27.197 15.571 1.00 21.36 201 ASN A N 1
ATOM 1554 C CA . ASN A 1 201 ? 11.595 26.277 16.719 1.00 22.65 201 ASN A CA 1
ATOM 1555 C C . ASN A 1 201 ? 10.641 26.755 17.807 1.00 24.57 201 ASN A C 1
ATOM 1556 O O . ASN A 1 201 ? 10.629 27.927 18.173 1.00 24.63 201 ASN A O 1
ATOM 1561 N N . ALA A 1 202 ? 9.831 25.848 18.336 1.00 25.93 202 ALA A N 1
ATOM 1562 C CA . ALA A 1 202 ? 8.824 26.229 19.332 1.00 27.53 202 ALA A CA 1
ATOM 1563 C C . ALA A 1 202 ? 9.402 26.683 20.656 1.00 28.64 202 ALA A C 1
ATOM 1564 O O . ALA A 1 202 ? 8.814 27.530 21.322 1.00 29.45 202 ALA A O 1
ATOM 1566 N N . LYS A 1 203 ? 10.525 26.113 21.060 1.00 29.06 203 LYS A N 1
ATOM 1567 C CA . LYS A 1 203 ? 11.065 26.392 22.386 1.00 30.73 203 LYS A CA 1
ATOM 1568 C C . LYS A 1 203 ? 11.629 27.803 22.449 1.00 30.35 203 LYS A C 1
ATOM 1569 O O . LYS A 1 203 ? 11.336 28.554 23.372 1.00 31.39 203 LYS A O 1
ATOM 1575 N N . SER A 1 204 ? 12.404 28.161 21.436 1.00 29.52 204 SER A N 1
ATOM 1576 C CA . SER A 1 204 ? 13.164 29.406 21.424 1.00 29.34 204 SER A CA 1
ATOM 1577 C C . SER A 1 204 ? 12.525 30.523 20.588 1.00 28.38 204 SER A C 1
ATOM 1578 O O . SER A 1 204 ? 12.884 31.693 20.737 1.00 27.39 204 SER A O 1
ATOM 1581 N N . GLY A 1 205 ? 11.625 30.147 19.679 1.00 27.74 205 GLY A N 1
ATOM 1582 C CA . GLY A 1 205 ? 11.143 31.051 18.651 1.00 26.69 205 GLY A CA 1
ATOM 1583 C C . GLY A 1 205 ? 12.225 31.518 17.677 1.00 26.82 205 GLY A C 1
ATOM 1584 O O . GLY A 1 205 ? 12.071 32.552 17.021 1.00 26.77 205 GLY A O 1
ATOM 1585 N N . MET A 1 206 ? 13.315 30.768 17.584 1.00 25.90 206 MET A N 1
ATOM 1586 C CA . MET A 1 206 ? 14.393 31.118 16.686 1.00 25.14 206 MET A CA 1
ATOM 1587 C C . MET A 1 206 ? 14.325 30.191 15.481 1.00 23.35 206 MET A C 1
ATOM 1588 O O . MET A 1 206 ? 13.522 29.248 15.472 1.00 21.69 206 MET A O 1
ATOM 1593 N N . CYS A 1 207 ? 15.124 30.498 14.457 1.00 21.70 207 CYS A N 1
ATOM 1594 C CA . CYS A 1 207 ? 14.970 29.920 13.125 1.00 21.27 207 CYS A CA 1
ATOM 1595 C C . CYS A 1 207 ? 16.025 28.877 12.793 1.00 20.32 207 CYS A C 1
ATOM 1596 O O . CYS A 1 207 ? 17.213 28.970 13.218 1.00 20.30 207 CYS A O 1
ATOM 1599 N N . LEU A 1 208 ? 15.603 27.909 11.992 1.00 20.15 208 LEU A N 1
ATOM 1600 C CA . LEU A 1 208 ? 16.495 26.916 11.389 1.00 19.71 208 LEU A CA 1
ATOM 1601 C C . LEU A 1 208 ? 17.422 27.646 10.438 1.00 20.30 208 LEU A C 1
ATOM 1602 O O . LEU A 1 208 ? 16.970 28.246 9.450 1.00 19.34 208 LEU A O 1
ATOM 1607 N N . ASP A 1 209 ? 18.714 27.600 10.744 1.00 20.23 209 ASP A N 1
ATOM 1608 C CA . ASP A 1 209 ? 19.691 28.531 10.194 1.00 20.67 209 ASP A CA 1
ATOM 1609 C C . ASP A 1 209 ? 20.916 27.768 9.715 1.00 21.73 209 ASP A C 1
ATOM 1610 O O . ASP A 1 209 ? 21.266 26.734 10.281 1.00 20.71 209 ASP A O 1
ATOM 1615 N N . VAL A 1 210 ? 21.559 28.276 8.662 1.00 20.93 210 VAL A N 1
ATOM 1616 C CA . VAL A 1 210 ? 22.867 27.788 8.255 1.00 21.11 210 VAL A CA 1
ATOM 1617 C C . VAL A 1 210 ? 23.932 28.784 8.706 1.00 22.00 210 VAL A C 1
ATOM 1618 O O . VAL A 1 210 ? 23.739 29.991 8.638 1.00 22.35 210 VAL A O 1
ATOM 1622 N N . GLU A 1 211 ? 25.063 28.293 9.182 1.00 22.64 211 GLU A N 1
ATOM 1623 C CA . GLU A 1 211 ? 26.104 29.204 9.638 1.00 24.74 211 GLU A CA 1
ATOM 1624 C C . GLU A 1 211 ? 26.442 30.182 8.514 1.00 24.24 211 GLU A C 1
ATOM 1625 O O . GLU A 1 211 ? 26.538 29.802 7.361 1.00 24.11 211 GLU A O 1
ATOM 1631 N N . GLY A 1 212 ? 26.621 31.449 8.873 1.00 25.26 212 GLY A N 1
ATOM 1632 C CA . GLY A 1 212 ? 26.914 32.481 7.898 1.00 25.40 212 GLY A CA 1
ATOM 1633 C C . GLY A 1 212 ? 25.693 32.805 7.081 1.00 24.59 212 GLY A C 1
ATOM 1634 O O . GLY A 1 212 ? 24.566 32.667 7.570 1.00 23.46 212 GLY A O 1
ATOM 1635 N N . SER A 1 213 ? 25.902 33.230 5.841 1.00 24.84 213 SER A N 1
ATOM 1636 C CA . SER A 1 213 ? 24.791 33.645 4.994 1.00 24.38 213 SER A CA 1
ATOM 1637 C C . SER A 1 213 ? 24.707 32.952 3.641 1.00 24.19 213 SER A C 1
ATOM 1638 O O . SER A 1 213 ? 23.709 33.155 2.960 1.00 25.04 213 SER A O 1
ATOM 1641 N N . ASP A 1 214 ? 25.690 32.127 3.246 1.00 23.82 214 ASP A N 1
ATOM 1642 C CA . ASP A 1 214 ? 25.666 31.544 1.893 1.00 24.41 214 ASP A CA 1
ATOM 1643 C C . ASP A 1 214 ? 24.866 30.262 1.754 1.00 23.08 214 ASP A C 1
ATOM 1644 O O . ASP A 1 214 ? 24.780 29.738 0.660 1.00 22.73 214 ASP A O 1
ATOM 1649 N N . GLY A 1 215 ? 24.305 29.756 2.846 1.00 22.66 215 GLY A N 1
ATOM 1650 C CA . GLY A 1 215 ? 23.449 28.583 2.811 1.00 22.20 215 GLY A CA 1
ATOM 1651 C C . GLY A 1 215 ? 24.170 27.246 2.768 1.00 21.94 215 GLY A C 1
ATOM 1652 O O . GLY A 1 215 ? 23.535 26.231 2.594 1.00 21.36 215 GLY A O 1
ATOM 1653 N N . SER A 1 216 ? 25.483 27.265 2.995 1.00 22.78 216 SER A N 1
ATOM 1654 C CA . SER A 1 216 ? 26.356 26.079 2.941 1.00 23.75 216 SER A CA 1
ATOM 1655 C C . SER A 1 216 ? 27.033 25.901 4.276 1.00 23.88 216 SER A C 1
ATOM 1656 O O . SER A 1 216 ? 27.820 26.762 4.688 1.00 26.24 216 SER A O 1
ATOM 1659 N N . GLY A 1 217 ? 26.750 24.795 4.957 1.00 23.49 217 GLY A N 1
ATOM 1660 C CA . GLY A 1 217 ? 27.446 24.481 6.190 1.00 23.67 217 GLY A CA 1
ATOM 1661 C C . GLY A 1 217 ? 26.552 23.980 7.297 1.00 22.88 217 GLY A C 1
ATOM 1662 O O . GLY A 1 217 ? 25.474 23.427 7.063 1.00 22.44 217 GLY A O 1
ATOM 1663 N N . ASN A 1 218 ? 27.000 24.180 8.525 1.00 22.97 218 ASN A N 1
ATOM 1664 C CA . ASN A 1 218 ? 26.307 23.623 9.672 1.00 22.95 218 ASN A CA 1
ATOM 1665 C C . ASN A 1 218 ? 24.945 24.250 9.923 1.00 22.12 218 ASN A C 1
ATOM 1666 O O . ASN A 1 218 ? 24.772 25.456 9.771 1.00 21.69 218 ASN A O 1
ATOM 1671 N N . VAL A 1 219 ? 23.992 23.429 10.369 1.00 21.20 219 VAL A N 1
ATOM 1672 C CA . VAL A 1 219 ? 22.653 23.891 10.686 1.00 20.94 219 VAL A CA 1
ATOM 1673 C C . VAL A 1 219 ? 22.443 23.927 12.189 1.00 21.63 219 VAL A C 1
ATOM 1674 O O . VAL A 1 219 ? 22.853 23.029 12.912 1.00 21.11 219 VAL A O 1
ATOM 1678 N N . GLY A 1 220 ? 21.851 25.011 12.644 1.00 21.74 220 GLY A N 1
ATOM 1679 C CA . GLY A 1 220 ? 21.501 25.182 14.038 1.00 22.91 220 GLY A CA 1
ATOM 1680 C C . GLY A 1 220 ? 20.253 26.044 14.154 1.00 22.91 220 GLY A C 1
ATOM 1681 O O . GLY A 1 220 ? 19.666 26.410 13.137 1.00 23.53 220 GLY A O 1
ATOM 1682 N N . ILE A 1 221 ? 19.837 26.354 15.373 1.00 22.83 221 ILE A N 1
ATOM 1683 C CA . ILE A 1 221 ? 18.780 27.324 15.606 1.00 23.63 221 ILE A CA 1
ATOM 1684 C C . ILE A 1 221 ? 19.392 28.624 16.136 1.00 24.26 221 ILE A C 1
ATOM 1685 O O . ILE A 1 221 ? 20.013 28.639 17.201 1.00 26.20 221 ILE A O 1
ATOM 1690 N N . TYR A 1 222 ? 19.188 29.708 15.391 1.00 23.15 222 TYR A N 1
ATOM 1691 C CA . TYR A 1 222 ? 19.716 31.021 15.718 1.00 24.65 222 TYR A CA 1
ATOM 1692 C C . TYR A 1 222 ? 18.688 32.121 15.399 1.00 23.36 222 TYR A C 1
ATOM 1693 O O . TYR A 1 222 ? 17.700 31.884 14.703 1.00 23.36 222 TYR A O 1
ATOM 1702 N N . ARG A 1 223 ? 18.903 33.309 15.946 1.00 23.64 223 ARG A N 1
ATOM 1703 C CA . ARG A 1 223 ? 17.968 34.432 15.767 1.00 23.62 223 ARG A CA 1
ATOM 1704 C C . ARG A 1 223 ? 17.481 34.507 14.332 1.00 22.49 223 ARG A C 1
ATOM 1705 O O . ARG A 1 223 ? 18.298 34.471 13.415 1.00 22.86 223 ARG A O 1
ATOM 1713 N N . CYS A 1 224 ? 16.166 34.622 14.157 1.00 21.74 224 CYS A N 1
ATOM 1714 C CA . CYS A 1 224 ? 15.583 34.824 12.830 1.00 21.55 224 CYS A CA 1
ATOM 1715 C C . CYS A 1 224 ? 16.082 36.173 12.323 1.00 22.06 224 CYS A C 1
ATOM 1716 O O . CYS A 1 224 ? 15.888 37.185 12.997 1.00 22.57 224 CYS A O 1
ATOM 1719 N N . ASP A 1 225 ? 16.762 36.170 11.175 1.00 21.79 225 ASP A N 1
ATOM 1720 C CA . ASP A 1 225 ? 17.461 37.354 10.683 1.00 22.65 225 ASP A CA 1
ATOM 1721 C C . ASP A 1 225 ? 16.984 37.852 9.302 1.00 22.96 225 ASP A C 1
ATOM 1722 O O . ASP A 1 225 ? 17.565 38.795 8.736 1.00 23.62 225 ASP A O 1
ATOM 1727 N N . ASP A 1 226 ? 15.928 37.225 8.782 1.00 21.94 226 ASP A N 1
ATOM 1728 C CA . ASP A 1 226 ? 15.285 37.621 7.519 1.00 21.69 226 ASP A CA 1
ATOM 1729 C C . ASP A 1 226 ? 16.099 37.273 6.278 1.00 21.60 226 ASP A C 1
ATOM 1730 O O . ASP A 1 226 ? 15.697 37.641 5.169 1.00 21.60 226 ASP A O 1
ATOM 1735 N N . LEU A 1 227 ? 17.239 36.587 6.426 1.00 20.61 227 LEU A N 1
ATOM 1736 C CA . LEU A 1 227 ? 18.089 36.306 5.265 1.00 21.12 227 LEU A CA 1
ATOM 1737 C C . LEU A 1 227 ? 17.619 35.058 4.528 1.00 21.25 227 LEU A C 1
ATOM 1738 O O . LEU A 1 227 ? 16.948 34.200 5.076 1.00 20.68 227 LEU A O 1
ATOM 1743 N N . ARG A 1 228 ? 17.994 34.971 3.268 1.00 21.45 228 ARG A N 1
ATOM 1744 C CA . ARG A 1 228 ? 17.606 33.851 2.416 1.00 20.83 228 ARG A CA 1
ATOM 1745 C C . ARG A 1 228 ? 18.164 32.485 2.847 1.00 20.17 228 ARG A C 1
ATOM 1746 O O . ARG A 1 228 ? 17.573 31.467 2.553 1.00 19.80 228 ARG A O 1
ATOM 1754 N N . ASP A 1 229 ? 19.272 32.440 3.576 1.00 19.57 229 ASP A N 1
ATOM 1755 C CA . ASP A 1 229 ? 19.751 31.163 4.090 1.00 19.54 229 ASP A CA 1
ATOM 1756 C C . ASP A 1 229 ? 18.907 30.615 5.241 1.00 19.06 229 ASP A C 1
ATOM 1757 O O . ASP A 1 229 ? 19.133 29.489 5.690 1.00 17.65 229 ASP A O 1
ATOM 1762 N N . GLN A 1 230 ? 17.936 31.398 5.709 1.00 18.07 230 GLN A N 1
ATOM 1763 C CA . GLN A 1 230 ? 16.960 30.913 6.698 1.00 17.54 230 GLN A CA 1
ATOM 1764 C C . GLN A 1 230 ? 15.618 30.617 6.053 1.00 17.20 230 GLN A C 1
ATOM 1765 O O . GLN A 1 230 ? 14.648 30.379 6.744 1.00 17.04 230 GLN A O 1
ATOM 1771 N N . MET A 1 231 ? 15.577 30.620 4.715 1.00 17.40 231 MET A N 1
ATOM 1772 C CA . MET A 1 231 ? 14.386 30.272 3.963 1.00 17.03 231 MET A CA 1
ATOM 1773 C C . MET A 1 231 ? 14.587 28.910 3.351 1.00 17.65 231 MET A C 1
ATOM 1774 O O . MET A 1 231 ? 15.654 28.594 2.791 1.00 18.17 231 MET A O 1
ATOM 1779 N N . TRP A 1 232 ? 13.545 28.115 3.469 1.00 17.78 232 TRP A N 1
ATOM 1780 C CA . TRP A 1 232 ? 13.530 26.721 3.039 1.00 17.86 232 TRP A CA 1
ATOM 1781 C C . TRP A 1 232 ? 12.358 26.422 2.137 1.00 18.22 232 TRP A C 1
ATOM 1782 O O . TRP A 1 232 ? 11.205 26.816 2.421 1.00 18.32 232 TRP A O 1
ATOM 1793 N N . SER A 1 233 ? 12.623 25.676 1.068 1.00 18.57 233 SER A N 1
ATOM 1794 C CA . SER A 1 233 ? 11.566 25.193 0.198 1.00 19.39 233 SER A CA 1
ATOM 1795 C C . SER A 1 233 ? 11.383 23.692 0.455 1.00 19.62 233 SER A C 1
ATOM 1796 O O . SER A 1 233 ? 12.323 23.011 0.890 1.00 18.77 233 SER A O 1
ATOM 1799 N N . ARG A 1 234 ? 10.171 23.216 0.219 1.00 19.36 234 ARG A N 1
ATOM 1800 C CA . ARG A 1 234 ? 9.787 21.811 0.379 1.00 21.21 234 ARG A CA 1
ATOM 1801 C C . ARG A 1 234 ? 9.087 21.359 -0.898 1.00 24.03 234 ARG A C 1
ATOM 1802 O O . ARG A 1 234 ? 7.886 21.126 -0.906 1.00 22.76 234 ARG A O 1
ATOM 1810 N N . PRO A 1 235 ? 9.834 21.255 -1.996 1.00 15.74 235 PRO A N 1
ATOM 1811 C CA . PRO A 1 235 ? 9.221 20.991 -3.306 1.00 17.03 235 PRO A CA 1
ATOM 1812 C C . PRO A 1 235 ? 8.666 19.581 -3.464 1.00 17.56 235 PRO A C 1
ATOM 1813 O O . PRO A 1 235 ? 9.284 18.617 -3.055 1.00 17.92 235 PRO A O 1
ATOM 1817 N N . ASN A 1 236 ? 7.485 19.480 -4.067 1.00 18.09 236 ASN A N 1
ATOM 1818 C CA . ASN A 1 236 ? 6.883 18.184 -4.350 1.00 19.14 236 ASN A CA 1
ATOM 1819 C C . ASN A 1 236 ? 7.867 17.215 -4.973 1.00 18.42 236 ASN A C 1
ATOM 1820 O O . ASN A 1 236 ? 7.874 16.047 -4.629 1.00 19.25 236 ASN A O 1
ATOM 1825 N N . ALA A 1 237 ? 8.695 17.709 -5.881 1.00 19.61 237 ALA A N 1
ATOM 1826 C CA . ALA A 1 237 ? 9.595 16.843 -6.660 1.00 19.04 237 ALA A CA 1
ATOM 1827 C C . ALA A 1 237 ? 10.550 16.040 -5.773 1.00 19.08 237 ALA A C 1
ATOM 1828 O O . ALA A 1 237 ? 10.968 14.948 -6.152 1.00 18.82 237 ALA A O 1
ATOM 1830 N N . TYR A 1 238 ? 10.918 16.576 -4.612 1.00 18.84 238 TYR A N 1
ATOM 1831 C CA . TYR A 1 238 ? 11.855 15.889 -3.711 1.00 19.75 238 TYR A CA 1
ATOM 1832 C C . TYR A 1 238 ? 11.168 15.079 -2.613 1.00 20.40 238 TYR A C 1
ATOM 1833 O O . TYR A 1 238 ? 11.829 14.588 -1.687 1.00 21.44 238 TYR A O 1
ATOM 1842 N N . CYS A 1 239 ? 9.850 14.913 -2.709 1.00 20.21 239 CYS A N 1
ATOM 1843 C CA . CYS A 1 239 ? 9.101 14.108 -1.767 1.00 21.26 239 CYS A CA 1
ATOM 1844 C C . CYS A 1 239 ? 8.980 12.625 -2.170 1.00 23.35 239 CYS A C 1
ATOM 1845 O O . CYS A 1 239 ? 9.040 12.259 -3.363 1.00 24.80 239 CYS A O 1
ATOM 1848 N N . ASN A 1 240 ? 8.829 11.805 -1.148 1.00 24.08 240 ASN A N 1
ATOM 1849 C CA . ASN A 1 240 ? 8.445 10.395 -1.263 1.00 25.49 240 ASN A CA 1
ATOM 1850 C C . ASN A 1 240 ? 7.274 10.268 -0.306 1.00 25.00 240 ASN A C 1
ATOM 1851 O O . ASN A 1 240 ? 7.464 10.042 0.889 1.00 25.61 240 ASN A O 1
ATOM 1856 N N . GLY A 1 241 ? 6.060 10.480 -0.810 1.00 25.72 241 GLY A N 1
ATOM 1857 C CA . GLY A 1 241 ? 4.899 10.459 0.058 1.00 25.46 241 GLY A CA 1
ATOM 1858 C C . GLY A 1 241 ? 4.910 11.673 0.973 1.00 25.23 241 GLY A C 1
ATOM 1859 O O . GLY A 1 241 ? 4.935 12.796 0.477 1.00 25.46 241 GLY A O 1
ATOM 1860 N N . ASP A 1 242 ? 4.899 11.447 2.289 1.00 24.80 242 ASP A N 1
ATOM 1861 C CA . ASP A 1 242 ? 4.896 12.547 3.269 1.00 25.14 242 ASP A CA 1
ATOM 1862 C C . ASP A 1 242 ? 6.307 12.839 3.812 1.00 23.03 242 ASP A C 1
ATOM 1863 O O . ASP A 1 242 ? 6.476 13.720 4.679 1.00 22.73 242 ASP A O 1
ATOM 1868 N N . TYR A 1 243 ? 7.308 12.120 3.302 1.00 20.83 243 TYR A N 1
ATOM 1869 C CA . TYR A 1 243 ? 8.703 12.427 3.600 1.00 20.32 243 TYR A CA 1
ATOM 1870 C C . TYR A 1 243 ? 9.261 13.332 2.492 1.00 20.03 243 TYR A C 1
ATOM 1871 O O . TYR A 1 243 ? 9.300 12.928 1.336 1.00 20.92 243 TYR A O 1
ATOM 1880 N N . CYS A 1 244 ? 9.757 14.509 2.859 1.00 17.90 244 CYS A N 1
ATOM 1881 C CA . CYS A 1 244 ? 10.202 15.500 1.877 1.00 16.95 244 CYS A CA 1
ATOM 1882 C C . CYS A 1 244 ? 11.568 16.065 2.218 1.00 14.96 244 CYS A C 1
ATOM 1883 O O . CYS A 1 244 ? 11.954 16.104 3.396 1.00 16.02 244 CYS A O 1
ATOM 1886 N N . SER A 1 245 ? 12.294 16.522 1.198 1.00 21.36 245 SER A N 1
ATOM 1887 C CA . SER A 1 245 ? 13.515 17.300 1.407 1.00 19.87 245 SER A CA 1
ATOM 1888 C C . SER A 1 245 ? 13.230 18.789 1.640 1.00 17.86 245 SER A C 1
ATOM 1889 O O . SER A 1 245 ? 12.217 19.331 1.184 1.00 18.01 245 SER A O 1
ATOM 1892 N N . PHE A 1 246 ? 14.146 19.438 2.344 1.00 16.95 246 PHE A N 1
ATOM 1893 C CA . PHE A 1 246 ? 14.101 20.871 2.564 1.00 17.01 246 PHE A CA 1
ATOM 1894 C C . PHE A 1 246 ? 15.308 21.486 1.884 1.00 16.74 246 PHE A C 1
ATOM 1895 O O . PHE A 1 246 ? 16.424 21.159 2.208 1.00 17.37 246 PHE A O 1
ATOM 1903 N N . LEU A 1 247 ? 15.059 22.304 0.873 1.00 17.28 247 LEU A N 1
ATOM 1904 C CA . LEU A 1 247 ? 16.133 22.898 0.105 1.00 17.75 247 LEU A CA 1
ATOM 1905 C C . LEU A 1 247 ? 16.305 24.340 0.563 1.00 17.61 247 LEU A C 1
ATOM 1906 O O . LEU A 1 247 ? 15.342 25.128 0.614 1.00 18.48 247 LEU A O 1
ATOM 1911 N N . ASN A 1 248 ? 17.551 24.714 0.840 1.00 17.26 248 ASN A N 1
ATOM 1912 C CA . ASN A 1 248 ? 17.869 26.036 1.309 1.00 17.39 248 ASN A CA 1
ATOM 1913 C C . ASN A 1 248 ? 17.743 27.026 0.148 1.00 18.24 248 ASN A C 1
ATOM 1914 O O . ASN A 1 248 ? 18.279 26.795 -0.933 1.00 18.81 248 ASN A O 1
ATOM 1919 N N . LYS A 1 249 ? 17.031 28.129 0.355 1.00 18.78 249 LYS A N 1
ATOM 1920 C CA . LYS A 1 249 ? 16.793 29.043 -0.754 1.00 19.07 249 LYS A CA 1
ATOM 1921 C C . LYS A 1 249 ? 18.051 29.772 -1.243 1.00 19.99 249 LYS A C 1
ATOM 1922 O O . LYS A 1 249 ? 18.140 30.164 -2.408 1.00 21.17 249 LYS A O 1
ATOM 1928 N N . GLU A 1 250 ? 19.032 29.936 -0.377 1.00 20.26 250 GLU A N 1
ATOM 1929 C CA . GLU A 1 250 ? 20.243 30.656 -0.778 1.00 20.73 250 GLU A CA 1
ATOM 1930 C C . GLU A 1 250 ? 21.167 29.769 -1.581 1.00 21.52 250 GLU A C 1
ATOM 1931 O O . GLU A 1 250 ? 21.628 30.160 -2.658 1.00 21.96 250 GLU A O 1
ATOM 1937 N N . SER A 1 251 ? 21.401 28.560 -1.084 1.00 20.64 251 SER A N 1
ATOM 1938 C CA . SER A 1 251 ? 22.421 27.685 -1.663 1.00 21.51 251 SER A CA 1
ATOM 1939 C C . SER A 1 251 ? 21.873 26.616 -2.577 1.00 21.41 251 SER A C 1
ATOM 1940 O O . SER A 1 251 ? 22.637 25.970 -3.310 1.00 21.43 251 SER A O 1
ATOM 1943 N N . ASN A 1 252 ? 20.562 26.398 -2.504 1.00 20.09 252 ASN A N 1
ATOM 1944 C CA . ASN A 1 252 ? 19.912 25.271 -3.160 1.00 21.49 252 ASN A CA 1
ATOM 1945 C C . ASN A 1 252 ? 20.394 23.903 -2.681 1.00 20.36 252 ASN A C 1
ATOM 1946 O O . ASN A 1 252 ? 20.138 22.902 -3.349 1.00 21.80 252 ASN A O 1
ATOM 1951 N N . LYS A 1 253 ? 21.039 23.851 -1.522 1.00 20.06 253 LYS A N 1
ATOM 1952 C CA . LYS A 1 253 ? 21.454 22.603 -0.903 1.00 19.58 253 LYS A CA 1
ATOM 1953 C C . LYS A 1 253 ? 20.373 22.012 0.000 1.00 18.94 253 LYS A C 1
ATOM 1954 O O . LYS A 1 253 ? 19.461 22.705 0.448 1.00 19.01 253 LYS A O 1
ATOM 1960 N N . CYS A 1 254 ? 20.450 20.704 0.214 1.00 18.73 254 CYS A N 1
ATOM 1961 C CA . CYS A 1 254 ? 19.482 19.997 1.040 1.00 18.11 254 CYS A CA 1
ATOM 1962 C C . CYS A 1 254 ? 19.863 20.022 2.509 1.00 18.61 254 CYS A C 1
ATOM 1963 O O . CYS A 1 254 ? 21.039 19.899 2.859 1.00 19.09 254 CYS A O 1
ATOM 1966 N N . LEU A 1 255 ? 18.857 20.156 3.371 1.00 18.24 255 LEU A N 1
ATOM 1967 C CA . LEU A 1 255 ? 19.004 19.797 4.776 1.00 18.72 255 LEU A CA 1
ATOM 1968 C C . LEU A 1 255 ? 19.445 18.340 4.810 1.00 18.89 255 LEU A C 1
ATOM 1969 O O . LEU A 1 255 ? 18.813 17.472 4.180 1.00 19.73 255 LEU A O 1
ATOM 1974 N N . ASP A 1 256 ? 20.557 18.091 5.489 1.00 19.73 256 ASP A N 1
ATOM 1975 C CA . ASP A 1 256 ? 21.283 16.846 5.360 1.00 20.65 256 ASP A CA 1
ATOM 1976 C C . ASP A 1 256 ? 21.789 16.349 6.703 1.00 22.08 256 ASP A C 1
ATOM 1977 O O . ASP A 1 256 ? 22.071 17.149 7.600 1.00 21.40 256 ASP A O 1
ATOM 1982 N N . VAL A 1 257 ? 21.881 15.032 6.849 1.00 22.50 257 VAL A N 1
ATOM 1983 C CA . VAL A 1 257 ? 22.526 14.446 8.010 1.00 24.46 257 VAL A CA 1
ATOM 1984 C C . VAL A 1 257 ? 23.844 13.858 7.550 1.00 26.61 257 VAL A C 1
ATOM 1985 O O . VAL A 1 257 ? 23.920 13.239 6.479 1.00 26.04 257 VAL A O 1
ATOM 1989 N N . SER A 1 258 ? 24.882 14.074 8.346 1.00 28.73 258 SER A N 1
ATOM 1990 C CA . SER A 1 258 ? 26.214 13.556 8.030 1.00 31.16 258 SER A CA 1
ATOM 1991 C C . SER A 1 258 ? 26.166 12.071 7.648 1.00 31.85 258 SER A C 1
ATOM 1992 O O . SER A 1 258 ? 25.449 11.271 8.272 1.00 31.29 258 SER A O 1
ATOM 1995 N N . GLY A 1 259 ? 26.915 11.726 6.603 1.00 32.69 259 GLY A N 1
ATOM 1996 C CA . GLY A 1 259 ? 26.940 10.372 6.079 1.00 32.97 259 GLY A CA 1
ATOM 1997 C C . GLY A 1 259 ? 25.601 9.950 5.508 1.00 31.86 259 GLY A C 1
ATOM 1998 O O . GLY A 1 259 ? 24.918 10.729 4.853 1.00 31.28 259 GLY A O 1
ATOM 1999 N N . ASP A 1 260 ? 25.216 8.703 5.754 1.00 32.17 260 ASP A N 1
ATOM 2000 C CA . ASP A 1 260 ? 23.977 8.172 5.187 1.00 31.57 260 ASP A CA 1
ATOM 2001 C C . ASP A 1 260 ? 23.061 7.388 6.148 1.00 31.35 260 ASP A C 1
ATOM 2002 O O . ASP A 1 260 ? 21.988 6.945 5.719 1.00 31.19 260 ASP A O 1
ATOM 2007 N N . GLN A 1 261 ? 23.437 7.260 7.427 1.00 31.18 261 GLN A N 1
ATOM 2008 C CA . GLN A 1 261 ? 22.615 6.533 8.411 1.00 31.10 261 GLN A CA 1
ATOM 2009 C C . GLN A 1 261 ? 21.521 7.369 9.099 1.00 29.54 261 GLN A C 1
ATOM 2010 O O . GLN A 1 261 ? 20.643 6.819 9.774 1.00 28.56 261 GLN A O 1
ATOM 2016 N N . GLY A 1 262 ? 21.581 8.693 8.958 1.00 28.27 262 GLY A N 1
ATOM 2017 C CA . GLY A 1 262 ? 20.540 9.561 9.474 1.00 26.88 262 GLY A CA 1
ATOM 2018 C C . GLY A 1 262 ? 20.600 9.738 10.980 1.00 27.45 262 GLY A C 1
ATOM 2019 O O . GLY A 1 262 ? 19.585 10.077 11.587 1.00 26.99 262 GLY A O 1
ATOM 2020 N N . THR A 1 263 ? 21.771 9.520 11.570 1.00 28.55 263 THR A N 1
ATOM 2021 C CA . THR A 1 263 ? 21.955 9.586 13.032 1.00 29.65 263 THR A CA 1
ATOM 2022 C C . THR A 1 263 ? 22.810 10.729 13.570 1.00 30.19 263 THR A C 1
ATOM 2023 O O . THR A 1 263 ? 22.801 10.978 14.781 1.00 32.00 263 THR A O 1
ATOM 2027 N N . GLY A 1 264 ? 23.556 11.422 12.711 1.00 30.33 264 GLY A N 1
ATOM 2028 C CA . GLY A 1 264 ? 24.515 12.409 13.180 1.00 30.22 264 GLY A CA 1
ATOM 2029 C C . GLY A 1 264 ? 24.100 13.875 13.152 1.00 29.15 264 GLY A C 1
ATOM 2030 O O . GLY A 1 264 ? 22.944 14.243 13.380 1.00 28.53 264 GLY A O 1
ATOM 2031 N N . ASP A 1 265 ? 25.095 14.709 12.876 1.00 28.41 265 ASP A N 1
ATOM 2032 C CA . ASP A 1 265 ? 24.987 16.155 12.886 1.00 27.28 265 ASP A CA 1
ATOM 2033 C C . ASP A 1 265 ? 24.235 16.583 11.620 1.00 25.39 265 ASP A C 1
ATOM 2034 O O . ASP A 1 265 ? 24.294 15.905 10.598 1.00 25.74 265 ASP A O 1
ATOM 2039 N N . VAL A 1 266 ? 23.554 17.715 11.689 1.00 24.55 266 VAL A N 1
ATOM 2040 C CA . VAL A 1 266 ? 22.698 18.213 10.603 1.00 23.14 266 VAL A CA 1
ATOM 2041 C C . VAL A 1 266 ? 23.317 19.495 10.045 1.00 22.45 266 VAL A C 1
ATOM 2042 O O . VAL A 1 266 ? 23.753 20.358 10.791 1.00 22.46 266 VAL A O 1
ATOM 2046 N N . GLY A 1 267 ? 23.408 19.556 8.723 1.00 21.60 267 GLY A N 1
ATOM 2047 C CA . GLY A 1 267 ? 23.833 20.748 8.009 1.00 21.34 267 GLY A CA 1
ATOM 2048 C C . GLY A 1 267 ? 23.164 20.807 6.648 1.00 21.20 267 GLY A C 1
ATOM 2049 O O . GLY A 1 267 ? 22.127 20.174 6.428 1.00 21.48 267 GLY A O 1
ATOM 2050 N N . THR A 1 268 ? 23.712 21.609 5.744 1.00 20.94 268 THR A N 1
ATOM 2051 C CA . THR A 1 268 ? 23.321 21.532 4.345 1.00 20.00 268 THR A CA 1
ATOM 2052 C C . THR A 1 268 ? 24.417 20.926 3.507 1.00 20.76 268 THR A C 1
ATOM 2053 O O . THR A 1 268 ? 25.599 21.083 3.775 1.00 22.27 268 THR A O 1
ATOM 2057 N N . TRP A 1 269 ? 23.996 20.233 2.469 1.00 21.02 269 TRP A N 1
ATOM 2058 C CA . TRP A 1 269 ? 24.920 19.546 1.598 1.00 22.03 269 TRP A CA 1
ATOM 2059 C C . TRP A 1 269 ? 24.227 19.364 0.266 1.00 22.24 269 TRP A C 1
ATOM 2060 O O . TRP A 1 269 ? 22.998 19.402 0.181 1.00 20.36 269 TRP A O 1
ATOM 2071 N N . GLN A 1 270 ? 25.019 19.152 -0.773 1.00 23.17 270 GLN A N 1
ATOM 2072 C CA . GLN A 1 270 ? 24.480 18.777 -2.078 1.00 23.35 270 GLN A CA 1
ATOM 2073 C C . GLN A 1 270 ? 23.340 17.753 -1.910 1.00 21.70 270 GLN A C 1
ATOM 2074 O O . GLN A 1 270 ? 23.504 16.749 -1.227 1.00 21.85 270 GLN A O 1
ATOM 2080 N N . CYS A 1 271 ? 22.189 18.004 -2.536 1.00 20.38 271 CYS A N 1
ATOM 2081 C CA . CYS A 1 271 ? 21.112 17.011 -2.540 1.00 20.09 271 CYS A CA 1
ATOM 2082 C C . CYS A 1 271 ? 21.581 15.730 -3.215 1.00 20.21 271 CYS A C 1
ATOM 2083 O O . CYS A 1 271 ? 22.290 15.779 -4.219 1.00 20.72 271 CYS A O 1
ATOM 2086 N N . ASP A 1 272 ? 21.187 14.585 -2.672 1.00 20.02 272 ASP A N 1
ATOM 2087 C CA . ASP A 1 272 ? 21.563 13.304 -3.275 1.00 21.53 272 ASP A CA 1
ATOM 2088 C C . ASP A 1 272 ? 20.430 12.273 -3.332 1.00 21.95 272 ASP A C 1
ATOM 2089 O O . ASP A 1 272 ? 20.659 11.137 -3.740 1.00 22.43 272 ASP A O 1
ATOM 2094 N N . GLY A 1 273 ? 19.208 12.658 -2.975 1.00 22.21 273 GLY A N 1
ATOM 2095 C CA . GLY A 1 273 ? 18.051 11.785 -3.140 1.00 22.88 273 GLY A CA 1
ATOM 2096 C C . GLY A 1 273 ? 17.952 10.619 -2.175 1.00 23.56 273 GLY A C 1
ATOM 2097 O O . GLY A 1 273 ? 17.066 9.778 -2.290 1.00 23.99 273 GLY A O 1
ATOM 2098 N N . LEU A 1 274 ? 18.850 10.563 -1.212 1.00 23.28 274 LEU A N 1
ATOM 2099 C CA . LEU A 1 274 ? 18.865 9.467 -0.248 1.00 24.03 274 LEU A CA 1
ATOM 2100 C C . LEU A 1 274 ? 17.847 9.719 0.845 1.00 23.45 274 LEU A C 1
ATOM 2101 O O . LEU A 1 274 ? 17.462 10.864 1.083 1.00 22.20 274 LEU A O 1
ATOM 2106 N N . PRO A 1 275 ? 17.367 8.656 1.489 1.00 23.92 275 PRO A N 1
ATOM 2107 C CA . PRO A 1 275 ? 16.364 8.809 2.548 1.00 23.77 275 PRO A CA 1
ATOM 2108 C C . PRO A 1 275 ? 16.780 9.696 3.730 1.00 22.99 275 PRO A C 1
ATOM 2109 O O . PRO A 1 275 ? 15.894 10.259 4.373 1.00 22.71 275 PRO A O 1
ATOM 2113 N N . ASP A 1 276 ? 18.072 9.806 4.035 1.00 22.45 276 ASP A N 1
ATOM 2114 C CA . ASP A 1 276 ? 18.501 10.649 5.148 1.00 22.23 276 ASP A CA 1
ATOM 2115 C C . ASP A 1 276 ? 18.354 12.146 4.873 1.00 21.16 276 ASP A C 1
ATOM 2116 O O . ASP A 1 276 ? 18.546 12.946 5.776 1.00 21.49 276 ASP A O 1
ATOM 2121 N N . GLN A 1 277 ? 17.996 12.505 3.638 1.00 20.57 277 GLN A N 1
ATOM 2122 C CA . GLN A 1 277 ? 17.684 13.890 3.297 1.00 19.51 277 GLN A CA 1
ATOM 2123 C C . GLN A 1 277 ? 16.183 14.120 3.178 1.00 19.27 277 GLN A C 1
ATOM 2124 O O . GLN A 1 277 ? 15.764 15.108 2.603 1.00 19.55 277 GLN A O 1
ATOM 2130 N N . ARG A 1 278 ? 15.372 13.203 3.691 1.00 20.33 278 ARG A N 1
ATOM 2131 C CA . ARG A 1 278 ? 13.920 13.413 3.713 1.00 18.97 278 ARG A CA 1
ATOM 2132 C C . ARG A 1 278 ? 13.370 13.294 5.132 1.00 18.95 278 ARG A C 1
ATOM 2133 O O . ARG A 1 278 ? 13.829 12.472 5.921 1.00 19.56 278 ARG A O 1
ATOM 2141 N N . PHE A 1 279 ? 12.364 14.118 5.418 1.00 18.75 279 PHE A N 1
ATOM 2142 C CA . PHE A 1 279 ? 11.775 14.225 6.735 1.00 19.34 279 PHE A CA 1
ATOM 2143 C C . PHE A 1 279 ? 10.263 14.371 6.630 1.00 19.42 279 PHE A C 1
ATOM 2144 O O . PHE A 1 279 ? 9.756 14.991 5.706 1.00 19.22 279 PHE A O 1
ATOM 2152 N N . LYS A 1 280 ? 9.548 13.768 7.578 1.00 20.96 280 LYS A N 1
ATOM 2153 C CA . LYS A 1 280 ? 8.091 13.860 7.662 1.00 21.92 280 LYS A CA 1
ATOM 2154 C C . LYS A 1 280 ? 7.683 14.726 8.860 1.00 22.43 280 LYS A C 1
ATOM 2155 O O . LYS A 1 280 ? 8.294 14.657 9.939 1.00 22.18 280 LYS A O 1
ATOM 2161 N N . TRP A 1 281 ? 6.627 15.524 8.679 1.00 22.87 281 TRP A N 1
ATOM 2162 C CA . TRP A 1 281 ? 6.032 16.254 9.786 1.00 24.50 281 TRP A CA 1
ATOM 2163 C C . TRP A 1 281 ? 5.221 15.291 10.646 1.00 27.71 281 TRP A C 1
ATOM 2164 O O . TRP A 1 281 ? 4.327 14.638 10.154 1.00 27.06 281 TRP A O 1
ATOM 2175 N N . VAL A 1 282 ? 5.511 15.265 11.936 1.00 18.14 282 VAL A N 1
ATOM 2176 C CA . VAL A 1 282 ? 4.822 14.378 12.877 1.00 20.97 282 VAL A CA 1
ATOM 2177 C C . VAL A 1 282 ? 4.126 15.238 13.917 1.00 21.46 282 VAL A C 1
ATOM 2178 O O . VAL A 1 282 ? 4.750 16.014 14.631 1.00 21.80 282 VAL A O 1
ATOM 2182 N N . PHE A 1 283 ? 2.824 15.078 13.977 1.00 22.28 283 PHE A N 1
ATOM 2183 C CA . PHE A 1 283 ? 1.967 15.872 14.848 1.00 22.82 283 PHE A CA 1
ATOM 2184 C C . PHE A 1 283 ? 0.661 15.116 15.050 1.00 22.77 283 PHE A C 1
ATOM 2185 O O . PHE A 1 283 ? 0.277 14.293 14.220 1.00 24.13 283 PHE A O 1
ATOM 2193 N N . ASP A 1 284 ? -0.051 15.446 16.125 1.00 43.84 284 ASP A N 1
ATOM 2194 C CA . ASP A 1 284 ? -1.383 14.890 16.383 1.00 44.39 284 ASP A CA 1
ATOM 2195 C C . ASP A 1 284 ? -2.444 15.702 15.647 1.00 42.22 284 ASP A C 1
ATOM 2196 O O . ASP A 1 284 ? -2.339 16.921 15.533 1.00 40.38 284 ASP A O 1
ATOM 2201 N N . ASP A 1 285 ? -3.488 15.047 15.169 1.00 42.27 285 ASP A N 1
ATOM 2202 C CA . ASP A 1 285 ? -4.548 15.783 14.486 1.00 41.50 285 ASP A CA 1
ATOM 2203 C C . ASP A 1 285 ? -5.538 16.420 15.462 1.00 39.66 285 ASP A C 1
ATOM 2204 O O . ASP A 1 285 ? -6.068 15.754 16.355 1.00 39.53 285 ASP A O 1
ATOM 2209 N N . TRP A 1 286 ? -5.751 17.721 15.284 1.00 35.88 286 TRP A N 1
ATOM 2210 C CA . TRP A 1 286 ? -6.816 18.457 15.944 1.00 34.89 286 TRP A CA 1
ATOM 2211 C C . TRP A 1 286 ? -7.731 19.006 14.850 1.00 33.49 286 TRP A C 1
ATOM 2212 O O . TRP A 1 286 ? -7.261 19.353 13.762 1.00 32.64 286 TRP A O 1
ATOM 2223 N N . GLU A 1 287 ? -9.017 19.123 15.142 1.00 34.39 287 GLU A N 1
ATOM 2224 C CA . GLU A 1 287 ? -9.970 19.676 14.184 1.00 34.01 287 GLU A CA 1
ATOM 2225 C C . GLU A 1 287 ? -9.684 21.150 13.957 1.00 31.41 287 GLU A C 1
ATOM 2226 O O . GLU A 1 287 ? -9.226 21.848 14.875 1.00 30.15 287 GLU A O 1
ATOM 2232 N N . VAL A 1 288 ? -9.965 21.623 12.741 1.00 29.76 288 VAL A N 1
ATOM 2233 C CA . VAL A 1 288 ? -9.961 23.071 12.459 1.00 27.71 288 VAL A CA 1
ATOM 2234 C C . VAL A 1 288 ? -10.806 23.818 13.506 1.00 26.21 288 VAL A C 1
ATOM 2235 O O . VAL A 1 288 ? -12.015 23.541 13.700 1.00 25.35 288 VAL A O 1
ATOM 2239 N N . PRO A 1 289 ? -10.181 24.735 14.242 1.00 24.83 289 PRO A N 1
ATOM 2240 C CA . PRO A 1 289 ? -10.913 25.481 15.271 1.00 24.38 289 PRO A CA 1
ATOM 2241 C C . PRO A 1 289 ? -11.985 26.402 14.690 1.00 23.63 289 PRO A C 1
ATOM 2242 O O . PRO A 1 289 ? -11.853 26.893 13.554 1.00 22.98 289 PRO A O 1
ATOM 2246 N N . THR A 1 290 ? -13.033 26.610 15.469 1.00 24.05 290 THR A N 1
ATOM 2247 C CA . THR A 1 290 ? -14.133 27.472 15.086 1.00 24.66 290 THR A CA 1
ATOM 2248 C C . THR A 1 290 ? -14.195 28.596 16.068 1.00 23.49 290 THR A C 1
ATOM 2249 O O . THR A 1 290 ? -14.068 28.383 17.273 1.00 24.85 290 THR A O 1
ATOM 2253 N N . ALA A 1 291 ? -14.436 29.794 15.556 1.00 22.64 291 ALA A N 1
ATOM 2254 C CA . ALA A 1 291 ? -14.611 30.972 16.396 1.00 21.68 291 ALA A CA 1
ATOM 2255 C C . ALA A 1 291 ? -16.081 31.343 16.476 1.00 21.32 291 ALA A C 1
ATOM 2256 O O . ALA A 1 291 ? -16.765 31.435 15.454 1.00 22.56 291 ALA A O 1
ATOM 2258 N N . THR A 1 292 ? -16.566 31.594 17.683 1.00 20.60 292 THR A N 1
ATOM 2259 C CA . THR A 1 292 ? -17.920 32.142 17.878 1.00 20.39 292 THR A CA 1
ATOM 2260 C C . THR A 1 292 ? -17.906 33.205 18.990 1.00 20.62 292 THR A C 1
ATOM 2261 O O . THR A 1 292 ? -16.883 33.426 19.632 1.00 20.39 292 THR A O 1
ATOM 2265 N N . TRP A 1 293 ? -19.043 33.861 19.179 1.00 20.96 293 TRP A N 1
ATOM 2266 C CA . TRP A 1 293 ? -19.226 34.877 20.229 1.00 21.37 293 TRP A CA 1
ATOM 2267 C C . TRP A 1 293 ? -20.343 34.481 21.197 1.00 22.45 293 TRP A C 1
ATOM 2268 O O . TRP A 1 293 ? -21.448 34.130 20.770 1.00 22.29 293 TRP A O 1
ATOM 2279 N N . ASN A 1 294 ? -20.052 34.561 22.494 1.00 23.48 294 ASN A N 1
ATOM 2280 C CA . ASN A 1 294 ? -21.003 34.264 23.551 1.00 24.76 294 ASN A CA 1
ATOM 2281 C C . ASN A 1 294 ? -21.457 35.552 24.210 1.00 25.36 294 ASN A C 1
ATOM 2282 O O . ASN A 1 294 ? -20.648 36.409 24.528 1.00 24.17 294 ASN A O 1
ATOM 2287 N N . MET A 1 295 ? -22.758 35.686 24.416 1.00 26.01 295 MET A N 1
ATOM 2288 C CA . MET A 1 295 ? -23.309 36.854 25.090 1.00 27.15 295 MET A CA 1
ATOM 2289 C C . MET A 1 295 ? -22.877 36.839 26.559 1.00 28.38 295 MET A C 1
ATOM 2290 O O . MET A 1 295 ? -23.065 35.838 27.245 1.00 29.65 295 MET A O 1
ATOM 2295 N N . VAL A 1 296 ? -22.267 37.926 27.021 1.00 28.01 296 VAL A N 1
ATOM 2296 C CA . VAL A 1 296 ? -21.889 38.090 28.421 1.00 29.56 296 VAL A CA 1
ATOM 2297 C C . VAL A 1 296 ? -23.008 38.806 29.170 1.00 30.08 296 VAL A C 1
ATOM 2298 O O . VAL A 1 296 ? -23.298 38.495 30.340 1.00 31.27 296 VAL A O 1
ATOM 2302 N N . GLY A 1 297 ? -23.599 39.798 28.507 1.00 28.69 297 GLY A N 1
ATOM 2303 C CA . GLY A 1 297 ? -24.618 40.634 29.107 1.00 28.96 297 GLY A CA 1
ATOM 2304 C C . GLY A 1 297 ? -25.158 41.659 28.137 1.00 27.36 297 GLY A C 1
ATOM 2305 O O . GLY A 1 297 ? -24.485 42.030 27.171 1.00 26.00 297 GLY A O 1
ATOM 2306 N N . CYS A 1 298 ? -26.384 42.102 28.387 1.00 26.54 298 CYS A N 1
ATOM 2307 C CA . CYS A 1 298 ? -27.000 43.184 27.628 1.00 26.48 298 CYS A CA 1
ATOM 2308 C C . CYS A 1 298 ? -27.664 44.202 28.553 1.00 26.90 298 CYS A C 1
ATOM 2309 O O . CYS A 1 298 ? -28.189 43.846 29.599 1.00 28.18 298 CYS A O 1
ATOM 2312 N N . ASP A 1 299 ? -27.640 45.464 28.147 1.00 26.27 299 ASP A N 1
ATOM 2313 C CA . ASP A 1 299 ? -28.370 46.536 28.817 1.00 26.83 299 ASP A CA 1
ATOM 2314 C C . ASP A 1 299 ? -29.077 47.368 27.731 1.00 26.58 299 ASP A C 1
ATOM 2315 O O . ASP A 1 299 ? -28.418 48.034 26.923 1.00 25.77 299 ASP A O 1
ATOM 2320 N N . GLN A 1 300 ? -30.404 47.364 27.738 1.00 26.74 300 GLN A N 1
ATOM 2321 C CA . GLN A 1 300 ? -31.173 47.976 26.661 1.00 28.03 300 GLN A CA 1
ATOM 2322 C C . GLN A 1 300 ? -31.349 49.472 26.826 1.00 29.14 300 GLN A C 1
ATOM 2323 O O . GLN A 1 300 ? -31.919 50.107 25.955 1.00 30.08 300 GLN A O 1
ATOM 2329 N N . ASN A 1 301 ? -30.831 50.041 27.912 1.00 28.53 301 ASN A N 1
ATOM 2330 C CA . ASN A 1 301 ? -30.928 51.482 28.100 1.00 29.93 301 ASN A CA 1
ATOM 2331 C C . ASN A 1 301 ? -29.742 52.148 28.813 1.00 29.80 301 ASN A C 1
ATOM 2332 O O . ASN A 1 301 ? -29.877 53.256 29.338 1.00 31.96 301 ASN A O 1
ATOM 2337 N N . GLY A 1 302 ? -28.578 51.488 28.783 1.00 28.75 302 GLY A N 1
ATOM 2338 C CA . GLY A 1 302 ? -27.318 52.076 29.215 1.00 28.63 302 GLY A CA 1
ATOM 2339 C C . GLY A 1 302 ? -26.132 51.177 28.891 1.00 27.67 302 GLY A C 1
ATOM 2340 O O . GLY A 1 302 ? -26.259 50.253 28.093 1.00 26.22 302 GLY A O 1
ATOM 2341 N N . LYS A 1 303 ? -24.978 51.457 29.491 1.00 27.76 303 LYS A N 1
ATOM 2342 C CA . LYS A 1 303 ? -23.786 50.634 29.305 1.00 27.89 303 LYS A CA 1
ATOM 2343 C C . LYS A 1 303 ? -23.869 49.280 29.996 1.00 28.40 303 LYS A C 1
ATOM 2344 O O . LYS A 1 303 ? -24.404 49.164 31.090 1.00 28.82 303 LYS A O 1
ATOM 2350 N N . VAL A 1 304 ? -23.315 48.257 29.348 1.00 28.94 304 VAL A N 1
ATOM 2351 C CA . VAL A 1 304 ? -23.148 46.958 29.987 1.00 29.66 304 VAL A CA 1
ATOM 2352 C C . VAL A 1 304 ? -21.741 46.832 30.570 1.00 30.04 304 VAL A C 1
ATOM 2353 O O . VAL A 1 304 ? -20.764 47.209 29.949 1.00 29.17 304 VAL A O 1
ATOM 2357 N N . SER A 1 305 ? -21.644 46.341 31.800 1.00 31.44 305 SER A N 1
ATOM 2358 C CA . SER A 1 305 ? -20.366 46.057 32.444 1.00 33.10 305 SER A CA 1
ATOM 2359 C C . SER A 1 305 ? -20.460 44.633 32.991 1.00 34.90 305 SER A C 1
ATOM 2360 O O . SER A 1 305 ? -21.552 44.171 33.343 1.00 35.70 305 SER A O 1
ATOM 2363 N N . GLN A 1 306 ? -19.334 43.933 33.055 1.00 35.83 306 GLN A N 1
ATOM 2364 C CA . GLN A 1 306 ? -19.295 42.598 33.654 1.00 37.02 306 GLN A CA 1
ATOM 2365 C C . GLN A 1 306 ? -17.859 42.175 33.904 1.00 37.09 306 GLN A C 1
ATOM 2366 O O . GLN A 1 306 ? -16.939 42.740 33.323 1.00 36.18 306 GLN A O 1
ATOM 2372 N N . GLN A 1 307 ? -17.659 41.222 34.812 1.00 38.01 307 GLN A N 1
ATOM 2373 C CA . GLN A 1 307 ? -16.351 40.616 34.996 1.00 38.91 307 GLN A CA 1
ATOM 2374 C C . GLN A 1 307 ? -16.108 39.634 33.856 1.00 37.51 307 GLN A C 1
ATOM 2375 O O . GLN A 1 307 ? -16.979 38.841 33.494 1.00 36.64 307 GLN A O 1
ATOM 2381 N N . ILE A 1 308 ? -14.907 39.689 33.316 1.00 36.58 308 ILE A N 1
ATOM 2382 C CA . ILE A 1 308 ? -14.485 38.848 32.210 1.00 36.10 308 ILE A CA 1
ATOM 2383 C C . ILE A 1 308 ? -13.182 38.173 32.574 1.00 36.03 308 ILE A C 1
ATOM 2384 O O . ILE A 1 308 ? -12.245 38.826 33.031 1.00 36.38 308 ILE A O 1
ATOM 2389 N N . SER A 1 309 ? -13.129 36.868 32.331 1.00 35.36 309 SER A N 1
ATOM 2390 C CA . SER A 1 309 ? -11.974 36.052 32.634 1.00 35.93 309 SER A CA 1
ATOM 2391 C C . SER A 1 309 ? -11.466 35.352 31.381 1.00 34.92 309 SER A C 1
ATOM 2392 O O . SER A 1 309 ? -12.227 35.078 30.455 1.00 33.34 309 SER A O 1
ATOM 2395 N N . ASN A 1 310 ? -10.172 35.058 31.377 1.00 35.18 310 ASN A N 1
ATOM 2396 C CA . ASN A 1 310 ? -9.585 34.184 30.366 1.00 34.92 310 ASN A CA 1
ATOM 2397 C C . ASN A 1 310 ? -9.715 32.759 30.888 1.00 36.23 310 ASN A C 1
ATOM 2398 O O . ASN A 1 310 ? -9.062 32.395 31.866 1.00 37.52 310 ASN A O 1
ATOM 2403 N N . THR A 1 311 ? -10.585 31.960 30.281 1.00 36.09 311 THR A N 1
ATOM 2404 C CA . THR A 1 311 ? -10.758 30.578 30.712 1.00 38.20 311 THR A CA 1
ATOM 2405 C C . THR A 1 311 ? -10.485 29.562 29.623 1.00 37.94 311 THR A C 1
ATOM 2406 O O . THR A 1 311 ? -10.678 29.815 28.431 1.00 35.64 311 THR A O 1
ATOM 2410 N N . ILE A 1 312 ? -9.988 28.411 30.049 1.00 39.38 312 ILE A N 1
ATOM 2411 C CA . ILE A 1 312 ? -9.748 27.285 29.171 1.00 40.21 312 ILE A CA 1
ATOM 2412 C C . ILE A 1 312 ? -10.431 26.069 29.778 1.00 41.89 312 ILE A C 1
ATOM 2413 O O . ILE A 1 312 ? -10.259 25.768 30.973 1.00 43.73 312 ILE A O 1
ATOM 2418 N N . SER A 1 313 ? -11.230 25.385 28.970 1.00 41.44 313 SER A N 1
ATOM 2419 C CA . SER A 1 313 ? -11.904 24.166 29.409 1.00 43.04 313 SER A CA 1
ATOM 2420 C C . SER A 1 313 ? -11.320 23.022 28.601 1.00 42.73 313 SER A C 1
ATOM 2421 O O . SER A 1 313 ? -11.297 23.074 27.376 1.00 40.14 313 SER A O 1
ATOM 2424 N N . PHE A 1 314 ? -10.829 21.996 29.281 1.00 43.72 314 PHE A N 1
ATOM 2425 C CA . PHE A 1 314 ? -10.228 20.858 28.599 1.00 44.49 314 PHE A CA 1
ATOM 2426 C C . PHE A 1 314 ? -10.133 19.709 29.577 1.00 46.72 314 PHE A C 1
ATOM 2427 O O . PHE A 1 314 ? -9.729 19.919 30.716 1.00 47.58 314 PHE A O 1
ATOM 2435 N N . SER A 1 315 ? -10.490 18.510 29.131 1.00 47.38 315 SER A N 1
ATOM 2436 C CA . SER A 1 315 ? -10.564 17.364 30.030 1.00 50.33 315 SER A CA 1
ATOM 2437 C C . SER A 1 315 ? -9.220 17.024 30.701 1.00 50.81 315 SER A C 1
ATOM 2438 O O . SER A 1 315 ? -9.207 16.557 31.834 1.00 52.58 315 SER A O 1
ATOM 2441 N N . SER A 1 316 ? -8.108 17.273 30.012 1.00 48.75 316 SER A N 1
ATOM 2442 C CA . SER A 1 316 ? -6.780 17.019 30.565 1.00 49.58 316 SER A CA 1
ATOM 2443 C C . SER A 1 316 ? -5.992 18.309 30.823 1.00 48.03 316 SER A C 1
ATOM 2444 O O . SER A 1 316 ? -6.465 19.425 30.527 1.00 45.97 316 SER A O 1
ATOM 2447 N N . THR A 1 317 ? -4.788 18.133 31.372 1.00 49.02 317 THR A N 1
ATOM 2448 C CA . THR A 1 317 ? -3.876 19.228 31.673 1.00 48.36 317 THR A CA 1
ATOM 2449 C C . THR A 1 317 ? -3.438 19.874 30.370 1.00 45.80 317 THR A C 1
ATOM 2450 O O . THR A 1 317 ? -2.983 19.188 29.454 1.00 45.42 317 THR A O 1
ATOM 2454 N N . VAL A 1 318 ? -3.582 21.193 30.283 1.00 44.59 318 VAL A N 1
ATOM 2455 C CA . VAL A 1 318 ? -2.995 21.922 29.181 1.00 42.47 318 VAL A CA 1
ATOM 2456 C C . VAL A 1 318 ? -1.522 22.120 29.520 1.00 42.90 318 VAL A C 1
ATOM 2457 O O . VAL A 1 318 ? -1.136 23.131 30.086 1.00 43.16 318 VAL A O 1
ATOM 2461 N N . THR A 1 319 ? -0.703 21.135 29.157 1.00 43.72 319 THR A N 1
ATOM 2462 C CA . THR A 1 319 ? 0.748 21.214 29.328 1.00 44.26 319 THR A CA 1
ATOM 2463 C C . THR A 1 319 ? 1.360 22.215 28.337 1.00 42.39 319 THR A C 1
ATOM 2464 O O . THR A 1 319 ? 0.689 22.688 27.431 1.00 40.55 319 THR A O 1
ATOM 2468 N N . ALA A 1 320 ? 2.653 22.491 28.493 1.00 44.69 320 ALA A N 1
ATOM 2469 C CA . ALA A 1 320 ? 3.374 23.330 27.550 1.00 43.46 320 ALA A CA 1
ATOM 2470 C C . ALA A 1 320 ? 3.262 22.744 26.141 1.00 42.56 320 ALA A C 1
ATOM 2471 O O . ALA A 1 320 ? 3.167 23.487 25.160 1.00 39.75 320 ALA A O 1
ATOM 2473 N N . GLY A 1 321 ? 3.259 21.410 26.059 1.00 43.73 321 GLY A N 1
ATOM 2474 C CA . GLY A 1 321 ? 3.170 20.697 24.792 1.00 43.16 321 GLY A CA 1
ATOM 2475 C C . GLY A 1 321 ? 1.798 20.820 24.138 1.00 41.97 321 GLY A C 1
ATOM 2476 O O . GLY A 1 321 ? 1.710 21.087 22.938 1.00 40.50 321 GLY A O 1
ATOM 2477 N N . VAL A 1 322 ? 0.728 20.625 24.904 1.00 42.16 322 VAL A N 1
ATOM 2478 C CA . VAL A 1 322 ? -0.624 20.850 24.384 1.00 41.19 322 VAL A CA 1
ATOM 2479 C C . VAL A 1 322 ? -0.748 22.284 23.858 1.00 38.66 322 VAL A C 1
ATOM 2480 O O . VAL A 1 322 ? -1.365 22.504 22.823 1.00 37.76 322 VAL A O 1
ATOM 2484 N N . ALA A 1 323 ? -0.171 23.243 24.581 1.00 37.85 323 ALA A N 1
ATOM 2485 C CA . ALA A 1 323 ? -0.306 24.657 24.247 1.00 36.26 323 ALA A CA 1
ATOM 2486 C C . ALA A 1 323 ? 0.333 24.898 22.874 1.00 34.77 323 ALA A C 1
ATOM 2487 O O . ALA A 1 323 ? -0.240 25.555 22.025 1.00 33.52 323 ALA A O 1
ATOM 2489 N N . VAL A 1 324 ? 1.519 24.344 22.662 1.00 35.32 324 VAL A N 1
ATOM 2490 C CA . VAL A 1 324 ? 2.211 24.499 21.382 1.00 34.65 324 VAL A CA 1
ATOM 2491 C C . VAL A 1 324 ? 1.427 23.841 20.248 1.00 33.65 324 VAL A C 1
ATOM 2492 O O . VAL A 1 324 ? 1.328 24.387 19.148 1.00 32.47 324 VAL A O 1
ATOM 2496 N N . GLU A 1 325 ? 0.871 22.666 20.508 1.00 34.13 325 GLU A N 1
ATOM 2497 C CA . GLU A 1 325 ? 0.061 21.990 19.511 1.00 34.72 325 GLU A CA 1
ATOM 2498 C C . GLU A 1 325 ? -1.205 22.788 19.127 1.00 32.64 325 GLU A C 1
ATOM 2499 O O . GLU A 1 325 ? -1.563 22.883 17.945 1.00 31.66 325 GLU A O 1
ATOM 2505 N N . VAL A 1 326 ? -1.881 23.337 20.122 1.00 31.19 326 VAL A N 1
ATOM 2506 C CA . VAL A 1 326 ? -3.072 24.142 19.871 1.00 30.54 326 VAL A CA 1
ATOM 2507 C C . VAL A 1 326 ? -2.733 25.451 19.151 1.00 28.22 326 VAL A C 1
ATOM 2508 O O . VAL A 1 326 ? -3.502 25.907 18.306 1.00 27.58 326 VAL A O 1
ATOM 2512 N N . SER A 1 327 ? -1.626 26.079 19.520 1.00 27.95 327 SER A N 1
ATOM 2513 C CA . SER A 1 327 ? -1.184 27.303 18.841 1.00 26.49 327 SER A CA 1
ATOM 2514 C C . SER A 1 327 ? -0.963 26.985 17.371 1.00 25.68 327 SER A C 1
ATOM 2515 O O . SER A 1 327 ? -1.400 27.719 16.514 1.00 22.30 327 SER A O 1
ATOM 2518 N N . SER A 1 328 ? -0.324 25.852 17.096 1.00 25.80 328 SER A N 1
ATOM 2519 C CA . SER A 1 328 ? 0.005 25.451 15.716 1.00 25.14 328 SER A CA 1
ATOM 2520 C C . SER A 1 328 ? -1.260 25.196 14.914 1.00 25.18 328 SER A C 1
ATOM 2521 O O . SER A 1 328 ? -1.382 25.589 13.756 1.00 24.55 328 SER A O 1
ATOM 2524 N N . THR A 1 329 ? -2.205 24.526 15.541 1.00 25.72 329 THR A N 1
ATOM 2525 C CA . THR A 1 329 ? -3.477 24.218 14.905 1.00 26.22 329 THR A CA 1
ATOM 2526 C C . THR A 1 329 ? -4.264 25.489 14.544 1.00 24.84 329 THR A C 1
ATOM 2527 O O . THR A 1 329 ? -4.760 25.636 13.425 1.00 25.40 329 THR A O 1
ATOM 2531 N N . ILE A 1 330 ? -4.378 26.398 15.498 1.00 24.04 330 ILE A N 1
ATOM 2532 C CA . ILE A 1 330 ? -5.038 27.693 15.277 1.00 22.87 330 ILE A CA 1
ATOM 2533 C C . ILE A 1 330 ? -4.385 28.413 14.103 1.00 23.02 330 ILE A C 1
ATOM 2534 O O . ILE A 1 330 ? -5.065 28.906 13.197 1.00 22.03 330 ILE A O 1
ATOM 2539 N N . GLU A 1 331 ? -3.052 28.452 14.090 1.00 23.58 331 GLU A N 1
ATOM 2540 C CA . GLU A 1 331 ? -2.379 29.273 13.088 1.00 23.85 331 GLU A CA 1
ATOM 2541 C C . GLU A 1 331 ? -2.606 28.732 11.673 1.00 25.17 331 GLU A C 1
ATOM 2542 O O . GLU A 1 331 ? -2.575 29.481 10.690 1.00 25.61 331 GLU A O 1
ATOM 2548 N N . LYS A 1 332 ? -2.854 27.432 11.567 1.00 25.99 332 LYS A N 1
ATOM 2549 C CA . LYS A 1 332 ? -3.058 26.777 10.278 1.00 26.72 332 LYS A CA 1
ATOM 2550 C C . LYS A 1 332 ? -4.380 27.190 9.595 1.00 26.53 332 LYS A C 1
ATOM 2551 O O . LYS A 1 332 ? -4.495 27.148 8.370 1.00 27.38 332 LYS A O 1
ATOM 2557 N N . GLY A 1 333 ? -5.390 27.539 10.394 1.00 24.94 333 GLY A N 1
ATOM 2558 C CA . GLY A 1 333 ? -6.668 27.986 9.862 1.00 23.99 333 GLY A CA 1
ATOM 2559 C C . GLY A 1 333 ? -7.761 27.939 10.907 1.00 23.81 333 GLY A C 1
ATOM 2560 O O . GLY A 1 333 ? -7.763 27.044 11.740 1.00 23.78 333 GLY A O 1
ATOM 2561 N N . VAL A 1 334 ? -8.679 28.902 10.866 1.00 22.35 334 VAL A N 1
ATOM 2562 C CA . VAL A 1 334 ? -9.816 28.970 11.767 1.00 22.88 334 VAL A CA 1
ATOM 2563 C C . VAL A 1 334 ? -11.064 29.286 10.940 1.00 23.52 334 VAL A C 1
ATOM 2564 O O . VAL A 1 334 ? -10.963 29.978 9.916 1.00 24.56 334 VAL A O 1
ATOM 2568 N N . ILE A 1 335 ? -12.209 28.785 11.373 1.00 23.32 335 ILE A N 1
ATOM 2569 C CA . ILE A 1 335 ? -13.469 29.062 10.697 1.00 24.95 335 ILE A CA 1
ATOM 2570 C C . ILE A 1 335 ? -14.256 30.033 11.542 1.00 24.28 335 ILE A C 1
ATOM 2571 O O . ILE A 1 335 ? -14.420 29.822 12.750 1.00 23.48 335 ILE A O 1
ATOM 2576 N N . PHE A 1 336 ? -14.758 31.090 10.907 1.00 23.23 336 PHE A N 1
ATOM 2577 C CA . PHE A 1 336 ? -15.700 32.009 11.517 1.00 22.04 336 PHE A CA 1
ATOM 2578 C C . PHE A 1 336 ? -16.832 32.232 10.524 1.00 22.72 336 PHE A C 1
ATOM 2579 O O . PHE A 1 336 ? -16.581 32.586 9.388 1.00 22.96 336 PHE A O 1
ATOM 2587 N N . ALA A 1 337 ? -18.069 31.998 10.942 1.00 23.48 337 ALA A N 1
ATOM 2588 C CA . ALA A 1 337 ? -19.222 32.271 10.095 1.00 25.64 337 ALA A CA 1
ATOM 2589 C C . ALA A 1 337 ? -19.102 31.515 8.770 1.00 26.45 337 ALA A C 1
ATOM 2590 O O . ALA A 1 337 ? -19.356 32.072 7.706 1.00 27.52 337 ALA A O 1
ATOM 2592 N N . LYS A 1 338 ? -18.655 30.264 8.864 1.00 26.53 338 LYS A N 1
ATOM 2593 C CA . LYS A 1 338 ? -18.520 29.315 7.747 1.00 28.14 338 LYS A CA 1
ATOM 2594 C C . LYS A 1 338 ? -17.390 29.637 6.761 1.00 28.34 338 LYS A C 1
ATOM 2595 O O . LYS A 1 338 ? -17.274 29.002 5.710 1.00 30.34 338 LYS A O 1
ATOM 2601 N N . ALA A 1 339 ? -16.527 30.570 7.119 1.00 26.56 339 ALA A N 1
ATOM 2602 C CA . ALA A 1 339 ? -15.466 31.004 6.216 1.00 26.58 339 ALA A CA 1
ATOM 2603 C C . ALA A 1 339 ? -14.119 31.059 6.910 1.00 25.23 339 ALA A C 1
ATOM 2604 O O . ALA A 1 339 ? -14.024 31.150 8.122 1.00 24.11 339 ALA A O 1
ATOM 2606 N N . THR A 1 340 ? -13.059 30.987 6.128 1.00 25.36 340 THR A N 1
ATOM 2607 C CA . THR A 1 340 ? -11.720 31.101 6.671 1.00 25.08 340 THR A CA 1
ATOM 2608 C C . THR A 1 340 ? -11.466 32.552 7.039 1.00 23.46 340 THR A C 1
ATOM 2609 O O . THR A 1 340 ? -12.149 33.449 6.599 1.00 25.41 340 THR A O 1
ATOM 2613 N N . VAL A 1 341 ? -10.486 32.779 7.880 1.00 22.15 341 VAL A N 1
ATOM 2614 C CA . VAL A 1 341 ? -10.110 34.130 8.223 1.00 21.07 341 VAL A CA 1
ATOM 2615 C C . VAL A 1 341 ? -8.730 34.381 7.651 1.00 20.45 341 VAL A C 1
ATOM 2616 O O . VAL A 1 341 ? -8.049 33.474 7.176 1.00 20.95 341 VAL A O 1
ATOM 2620 N N . SER A 1 342 ? -8.323 35.636 7.672 1.00 20.00 342 SER A N 1
ATOM 2621 C CA . SER A 1 342 ? -7.045 36.055 7.117 1.00 19.65 342 SER A CA 1
ATOM 2622 C C . SER A 1 342 ? -5.868 35.574 7.950 1.00 19.36 342 SER A C 1
ATOM 2623 O O . SER A 1 342 ? -6.029 35.137 9.093 1.00 17.68 342 SER A O 1
ATOM 2626 N N . VAL A 1 343 ? -4.684 35.645 7.349 1.00 19.31 343 VAL A N 1
ATOM 2627 C CA . VAL A 1 343 ? -3.460 35.214 7.987 1.00 19.26 343 VAL A CA 1
ATOM 2628 C C . VAL A 1 343 ? -3.223 36.020 9.242 1.00 18.66 343 VAL A C 1
ATOM 2629 O O . VAL A 1 343 ? -2.772 35.482 10.229 1.00 18.68 343 VAL A O 1
ATOM 2633 N N . LYS A 1 344 ? -3.524 37.309 9.226 1.00 19.69 344 LYS A N 1
ATOM 2634 C CA . LYS A 1 344 ? -3.273 38.082 10.439 1.00 19.64 344 LYS A CA 1
ATOM 2635 C C . LYS A 1 344 ? -4.175 37.656 11.593 1.00 18.71 344 LYS A C 1
ATOM 2636 O O . LYS A 1 344 ? -3.749 37.694 12.753 1.00 18.50 344 LYS A O 1
ATOM 2642 N N . VAL A 1 345 ? -5.410 37.243 11.295 1.00 17.71 345 VAL A N 1
ATOM 2643 C CA . VAL A 1 345 ? -6.330 36.792 12.345 1.00 17.57 345 VAL A CA 1
ATOM 2644 C C . VAL A 1 345 ? -5.811 35.490 12.973 1.00 17.54 345 VAL A C 1
ATOM 2645 O O . VAL A 1 345 ? -5.698 35.389 14.211 1.00 17.64 345 VAL A O 1
ATOM 2649 N N . THR A 1 346 ? -5.427 34.508 12.150 1.00 17.07 346 THR A N 1
ATOM 2650 C CA . THR A 1 346 ? -4.888 33.270 12.707 1.00 17.74 346 THR A CA 1
ATOM 2651 C C . THR A 1 346 ? -3.534 33.439 13.401 1.00 16.75 346 THR A C 1
ATOM 2652 O O . THR A 1 346 ? -3.304 32.840 14.438 1.00 17.78 346 THR A O 1
ATOM 2656 N N . ALA A 1 347 ? -2.642 34.240 12.840 1.00 17.31 347 ALA A N 1
ATOM 2657 C CA . ALA A 1 347 ? -1.364 34.528 13.473 1.00 16.90 347 ALA A CA 1
ATOM 2658 C C . ALA A 1 347 ? -1.600 35.166 14.842 1.00 17.10 347 ALA A C 1
ATOM 2659 O O . ALA A 1 347 ? -1.035 34.728 15.846 1.00 17.51 347 ALA A O 1
ATOM 2661 N N . SER A 1 348 ? -2.469 36.163 14.884 1.00 17.29 348 SER A N 1
ATOM 2662 C CA . SER A 1 348 ? -2.748 36.883 16.120 1.00 17.48 348 SER A CA 1
ATOM 2663 C C . SER A 1 348 ? -3.462 35.992 17.137 1.00 17.41 348 SER A C 1
ATOM 2664 O O . SER A 1 348 ? -3.138 36.067 18.332 1.00 18.80 348 SER A O 1
ATOM 2667 N N . LEU A 1 349 ? -4.443 35.195 16.702 1.00 17.56 349 LEU A N 1
ATOM 2668 C CA . LEU A 1 349 ? -5.141 34.271 17.620 1.00 19.31 349 LEU A CA 1
ATOM 2669 C C . LEU A 1 349 ? -4.184 33.267 18.248 1.00 20.09 349 LEU A C 1
ATOM 2670 O O . LEU A 1 349 ? -4.277 32.956 19.441 1.00 20.71 349 LEU A O 1
ATOM 2675 N N . SER A 1 350 ? -3.249 32.762 17.451 1.00 19.91 350 SER A N 1
ATOM 2676 C CA . SER A 1 350 ? -2.315 31.751 17.931 1.00 21.19 350 SER A CA 1
ATOM 2677 C C . SER A 1 350 ? -1.376 32.366 18.967 1.00 21.14 350 SER A C 1
ATOM 2678 O O . SER A 1 350 ? -1.015 31.730 19.937 1.00 21.55 350 SER A O 1
ATOM 2681 N N . LYS A 1 351 ? -0.992 33.617 18.742 1.00 20.41 351 LYS A N 1
ATOM 2682 C CA . LYS A 1 351 ? -0.159 34.370 19.676 1.00 20.58 351 LYS A CA 1
ATOM 2683 C C . LYS A 1 351 ? -0.924 34.672 20.954 1.00 21.39 351 LYS A C 1
ATOM 2684 O O . LYS A 1 351 ? -0.394 34.509 22.064 1.00 22.25 351 LYS A O 1
ATOM 2690 N N . ALA A 1 352 ? -2.175 35.072 20.817 1.00 20.48 352 ALA A N 1
ATOM 2691 C CA . ALA A 1 352 ? -2.993 35.353 22.001 1.00 20.98 352 ALA A CA 1
ATOM 2692 C C . ALA A 1 352 ? -3.151 34.092 22.851 1.00 22.83 352 ALA A C 1
ATOM 2693 O O . ALA A 1 352 ? -3.100 34.167 24.074 1.00 22.60 352 ALA A O 1
ATOM 2695 N N . TRP A 1 353 ? -3.353 32.944 22.194 1.00 23.00 353 TRP A N 1
ATOM 2696 C CA . TRP A 1 353 ? -3.469 31.672 22.896 1.00 24.29 353 TRP A CA 1
ATOM 2697 C C . TRP A 1 353 ? -2.180 31.375 23.687 1.00 25.60 353 TRP A C 1
ATOM 2698 O O . TRP A 1 353 ? -2.222 31.053 24.876 1.00 27.19 353 TRP A O 1
ATOM 2709 N N . THR A 1 354 ? -1.044 31.523 23.038 1.00 26.60 354 THR A N 1
ATOM 2710 C CA . THR A 1 354 ? 0.259 31.301 23.682 1.00 28.46 354 THR A CA 1
ATOM 2711 C C . THR A 1 354 ? 0.453 32.226 24.897 1.00 30.52 354 THR A C 1
ATOM 2712 O O . THR A 1 354 ? 1.017 31.815 25.942 1.00 31.00 354 THR A O 1
ATOM 2716 N N . ASN A 1 355 ? -0.056 33.452 24.775 1.00 29.53 355 ASN A N 1
ATOM 2717 C CA . ASN A 1 355 ? 0.043 34.464 25.822 1.00 32.07 355 ASN A CA 1
ATOM 2718 C C . ASN A 1 355 ? -1.158 34.466 26.793 1.00 33.25 355 ASN A C 1
ATOM 2719 O O . ASN A 1 355 ? -1.302 35.391 27.622 1.00 34.96 355 ASN A O 1
ATOM 2724 N N . SER A 1 356 ? -1.977 33.402 26.744 1.00 32.79 356 SER A N 1
ATOM 2725 C CA . SER A 1 356 ? -3.143 33.232 27.629 1.00 33.90 356 SER A CA 1
ATOM 2726 C C . SER A 1 356 ? -3.006 32.022 28.579 1.00 36.28 356 SER A C 1
ATOM 2727 O O . SER A 1 356 ? -4.015 31.491 29.078 1.00 36.44 356 SER A O 1
ATOM 2730 N N . GLN A 1 357 ? -1.766 31.596 28.817 1.00 37.97 357 GLN A N 1
ATOM 2731 C CA . GLN A 1 357 ? -1.487 30.426 29.651 1.00 40.40 357 GLN A CA 1
ATOM 2732 C C . GLN A 1 357 ? -1.009 30.812 31.057 1.00 43.23 357 GLN A C 1
ATOM 2733 O O . GLN A 1 357 ? -0.397 29.990 31.738 1.00 44.70 357 GLN A O 1
ATOM 2739 N N . SER A 1 358 ? -1.304 32.047 31.476 1.00 44.29 358 SER A N 1
ATOM 2740 C CA . SER A 1 358 ? -0.854 32.621 32.752 1.00 47.11 358 SER A CA 1
ATOM 2741 C C . SER A 1 358 ? -1.997 32.833 33.748 1.00 48.32 358 SER A C 1
ATOM 2742 O O . SER A 1 358 ? -1.810 33.465 34.796 1.00 50.38 358 SER A O 1
ATOM 2745 N N . GLY A 1 359 ? -3.181 32.323 33.421 1.00 47.95 359 GLY A N 1
ATOM 2746 C CA . GLY A 1 359 ? -4.305 32.319 34.340 1.00 49.00 359 GLY A CA 1
ATOM 2747 C C . GLY A 1 359 ? -5.461 33.169 33.856 1.00 47.89 359 GLY A C 1
ATOM 2748 O O . GLY A 1 359 ? -5.472 33.657 32.709 1.00 45.41 359 GLY A O 1
ATOM 2749 N N . THR A 1 360 ? -6.429 33.356 34.750 1.00 48.70 360 THR A N 1
ATOM 2750 C CA . THR A 1 360 ? -7.687 34.043 34.413 1.00 47.64 360 THR A CA 1
ATOM 2751 C C . THR A 1 360 ? -7.538 35.568 34.279 1.00 46.92 360 THR A C 1
ATOM 2752 O O . THR A 1 360 ? -8.317 36.204 33.545 1.00 45.06 360 THR A O 1
ATOM 2756 N N . THR A 1 361 ? -6.556 36.145 34.986 1.00 47.48 361 THR A N 1
ATOM 2757 C CA . THR A 1 361 ? -6.321 37.593 35.002 1.00 46.79 361 THR A CA 1
ATOM 2758 C C . THR A 1 361 ? -7.636 38.400 34.901 1.00 45.44 361 THR A C 1
ATOM 2759 O O . THR A 1 361 ? -7.746 39.335 34.111 1.00 43.69 361 THR A O 1
ATOM 2763 N N . ALA A 1 362 ? -8.624 38.022 35.715 1.00 44.98 362 ALA A N 1
ATOM 2764 C CA . ALA A 1 362 ? -9.961 38.610 35.653 1.00 44.12 362 ALA A CA 1
ATOM 2765 C C . ALA A 1 362 ? -9.906 40.129 35.723 1.00 43.64 362 ALA A C 1
ATOM 2766 O O . ALA A 1 362 ? -9.074 40.697 36.429 1.00 44.10 362 ALA A O 1
ATOM 2768 N N . ILE A 1 363 ? -10.764 40.775 34.939 1.00 42.01 363 ILE A N 1
ATOM 2769 C CA . ILE A 1 363 ? -10.952 42.216 35.002 1.00 41.88 363 ILE A CA 1
ATOM 2770 C C . ILE A 1 363 ? -12.422 42.551 34.923 1.00 40.84 363 ILE A C 1
ATOM 2771 O O . ILE A 1 363 ? -13.239 41.744 34.474 1.00 40.33 363 ILE A O 1
ATOM 2776 N N . THR A 1 364 ? -12.765 43.744 35.383 1.00 40.81 364 THR A N 1
ATOM 2777 C CA . THR A 1 364 ? -14.060 44.329 35.106 1.00 40.05 364 THR A CA 1
ATOM 2778 C C . THR A 1 364 ? -13.943 45.100 33.797 1.00 37.82 364 THR A C 1
ATOM 2779 O O . THR A 1 364 ? -13.025 45.908 33.624 1.00 38.22 364 THR A O 1
ATOM 2783 N N . TYR A 1 365 ? -14.838 44.811 32.856 1.00 35.43 365 TYR A N 1
ATOM 2784 C CA . TYR A 1 365 ? -14.861 45.516 31.586 1.00 33.38 365 TYR A CA 1
ATOM 2785 C C . TYR A 1 365 ? -16.212 46.199 31.362 1.00 32.19 365 TYR A C 1
ATOM 2786 O O . TYR A 1 365 ? -17.272 45.631 31.612 1.00 31.11 365 TYR A O 1
ATOM 2795 N N . THR A 1 366 ? -16.160 47.431 30.866 1.00 31.57 366 THR A N 1
ATOM 2796 C CA . THR A 1 366 ? -17.366 48.195 30.565 1.00 31.02 366 THR A CA 1
ATOM 2797 C C . THR A 1 366 ? -17.403 48.532 29.087 1.00 29.31 366 THR A C 1
ATOM 2798 O O . THR A 1 366 ? -16.402 48.982 28.545 1.00 29.68 366 THR A O 1
ATOM 2802 N N . CYS A 1 367 ? -18.548 48.320 28.450 1.00 28.41 367 CYS A N 1
ATOM 2803 C CA . CYS A 1 367 ? -18.763 48.759 27.071 1.00 27.30 367 CYS A CA 1
ATOM 2804 C C . CYS A 1 367 ? -19.014 50.271 27.071 1.00 27.50 367 CYS A C 1
ATOM 2805 O O . CYS A 1 367 ? -20.130 50.705 27.328 1.00 27.40 367 CYS A O 1
ATOM 2808 N N . ASP A 1 368 ? -17.971 51.053 26.816 1.00 27.57 368 ASP A N 1
ATOM 2809 C CA . ASP A 1 368 ? -18.088 52.505 26.650 1.00 29.17 368 ASP A CA 1
ATOM 2810 C C . ASP A 1 368 ? -18.354 52.914 25.208 1.00 28.62 368 ASP A C 1
ATOM 2811 O O . ASP A 1 368 ? -18.910 53.983 24.951 1.00 28.76 368 ASP A O 1
ATOM 2816 N N . ASN A 1 369 ? -17.915 52.079 24.276 1.00 26.72 369 ASN A N 1
ATOM 2817 C CA . ASN A 1 369 ? -18.102 52.326 22.847 1.00 26.94 369 ASN A CA 1
ATOM 2818 C C . ASN A 1 369 ? -18.482 51.038 22.158 1.00 25.52 369 ASN A C 1
ATOM 2819 O O . ASN A 1 369 ? -18.061 49.967 22.580 1.00 26.02 369 ASN A O 1
ATOM 2824 N N . TYR A 1 370 ? -19.328 51.147 21.139 1.00 24.93 370 TYR A N 1
ATOM 2825 C CA . TYR A 1 370 ? -19.515 50.073 20.181 1.00 24.57 370 TYR A CA 1
ATOM 2826 C C . TYR A 1 370 ? -18.168 49.799 19.545 1.00 24.03 370 TYR A C 1
ATOM 2827 O O . TYR A 1 370 ? -17.293 50.681 19.472 1.00 24.67 370 TYR A O 1
ATOM 2836 N N . ASP A 1 371 ? -18.007 48.557 19.110 1.00 23.38 371 ASP A N 1
ATOM 2837 C CA . ASP A 1 371 ? -16.814 48.105 18.437 1.00 22.60 371 ASP A CA 1
ATOM 2838 C C . ASP A 1 371 ? -16.493 48.964 17.211 1.00 23.13 371 ASP A C 1
ATOM 2839 O O . ASP A 1 371 ? -15.322 49.118 16.864 1.00 21.94 371 ASP A O 1
ATOM 2844 N N . SER A 1 372 ? -17.533 49.513 16.580 1.00 24.00 372 SER A N 1
ATOM 2845 C CA . SER A 1 372 ? -17.402 50.397 15.415 1.00 25.19 372 SER A CA 1
ATOM 2846 C C . SER A 1 372 ? -16.941 51.839 15.747 1.00 27.47 372 SER A C 1
ATOM 2847 O O . SER A 1 372 ? -16.560 52.581 14.833 1.00 28.84 372 SER A O 1
ATOM 2850 N N . ASP A 1 373 ? -17.023 52.209 17.029 1.00 27.66 373 ASP A N 1
ATOM 2851 C CA . ASP A 1 373 ? -16.392 53.389 17.671 1.00 29.66 373 ASP A CA 1
ATOM 2852 C C . ASP A 1 373 ? -17.351 54.337 18.389 1.00 29.65 373 ASP A C 1
ATOM 2853 O O . ASP A 1 373 ? -16.913 55.046 19.279 1.00 30.49 373 ASP A O 1
ATOM 2858 N N . GLU A 1 374 ? -18.620 54.351 17.998 1.00 29.66 374 GLU A N 1
ATOM 2859 C CA . GLU A 1 374 ? -19.590 55.318 18.517 1.00 31.03 374 GLU A CA 1
ATOM 2860 C C . GLU A 1 374 ? -19.840 55.051 19.995 1.00 31.46 374 GLU A C 1
ATOM 2861 O O . GLU A 1 374 ? -19.575 53.955 20.483 1.00 30.88 374 GLU A O 1
ATOM 2867 N N . GLU A 1 375 ? -20.324 56.057 20.711 1.00 32.59 375 GLU A N 1
ATOM 2868 C CA . GLU A 1 375 ? -20.583 55.916 22.135 1.00 33.09 375 GLU A CA 1
ATOM 2869 C C . GLU A 1 375 ? -21.632 54.837 22.405 1.00 30.94 375 GLU A C 1
ATOM 2870 O O . GLU A 1 375 ? -22.662 54.808 21.754 1.00 30.90 375 GLU A O 1
ATOM 2876 N N . PHE A 1 376 ? -21.379 53.961 23.374 1.00 29.02 376 PHE A N 1
ATOM 2877 C CA . PHE A 1 376 ? -22.300 52.861 23.676 1.00 27.68 376 PHE A CA 1
ATOM 2878 C C . PHE A 1 376 ? -23.434 53.368 24.576 1.00 28.78 376 PHE A C 1
ATOM 2879 O O . PHE A 1 376 ? -23.181 53.765 25.725 1.00 29.77 376 PHE A O 1
ATOM 2887 N N . THR A 1 377 ? -24.671 53.351 24.067 1.00 28.35 377 THR A N 1
ATOM 2888 C CA . THR A 1 377 ? -25.840 53.816 24.843 1.00 29.38 377 THR A CA 1
ATOM 2889 C C . THR A 1 377 ? -26.778 52.671 25.234 1.00 28.50 377 THR A C 1
ATOM 2890 O O . THR A 1 377 ? -27.712 52.872 26.014 1.00 30.14 377 THR A O 1
ATOM 2894 N N . ARG A 1 378 ? -26.507 51.478 24.704 1.00 28.06 378 ARG A N 1
ATOM 2895 C CA . ARG A 1 378 ? -27.361 50.303 24.847 1.00 27.02 378 ARG A CA 1
ATOM 2896 C C . ARG A 1 378 ? -26.838 49.192 23.928 1.00 26.32 378 ARG A C 1
ATOM 2897 O O . ARG A 1 378 ? -26.292 49.470 22.856 1.00 26.18 378 ARG A O 1
ATOM 2905 N N . GLY A 1 379 ? -26.996 47.952 24.358 1.00 24.98 379 GLY A N 1
ATOM 2906 C CA . GLY A 1 379 ? -26.577 46.811 23.579 1.00 24.62 379 GLY A CA 1
ATOM 2907 C C . GLY A 1 379 ? -26.070 45.646 24.406 1.00 24.02 379 GLY A C 1
ATOM 2908 O O . GLY A 1 379 ? -26.422 45.478 25.568 1.00 25.02 379 GLY A O 1
ATOM 2909 N N . CYS A 1 380 ? -25.215 44.845 23.790 1.00 22.59 380 CYS A N 1
ATOM 2910 C CA . CYS A 1 380 ? -24.704 43.636 24.392 1.00 22.75 380 CYS A CA 1
ATOM 2911 C C . CYS A 1 380 ? -23.191 43.570 24.301 1.00 22.71 380 CYS A C 1
ATOM 2912 O O . CYS A 1 380 ? -22.585 44.110 23.366 1.00 22.44 380 CYS A O 1
ATOM 2915 N N . MET A 1 381 ? -22.608 42.904 25.292 1.00 22.72 381 MET A N 1
ATOM 2916 C CA . MET A 1 381 ? -21.196 42.560 25.339 1.00 22.64 381 MET A CA 1
ATOM 2917 C C . MET A 1 381 ? -21.042 41.092 24.989 1.00 21.95 381 MET A C 1
ATOM 2918 O O . MET A 1 381 ? -21.768 40.265 25.509 1.00 21.36 381 MET A O 1
ATOM 2923 N N . TRP A 1 382 ? -20.062 40.782 24.131 1.00 20.96 382 TRP A N 1
ATOM 2924 C CA . TRP A 1 382 ? -19.833 39.450 23.595 1.00 20.28 382 TRP A CA 1
ATOM 2925 C C . TRP A 1 382 ? -18.392 39.034 23.837 1.00 21.10 382 TRP A C 1
ATOM 2926 O O . TRP A 1 382 ? -17.484 39.815 23.597 1.00 20.87 382 TRP A O 1
ATOM 2937 N N . GLN A 1 383 ? -18.187 37.786 24.255 1.00 22.09 383 GLN A N 1
ATOM 2938 C CA . GLN A 1 383 ? -16.856 37.235 24.497 1.00 21.71 383 GLN A CA 1
ATOM 2939 C C . GLN A 1 383 ? -16.559 36.111 23.527 1.00 21.50 383 GLN A C 1
ATOM 2940 O O . GLN A 1 383 ? -17.418 35.268 23.223 1.00 21.45 383 GLN A O 1
ATOM 2946 N N . LEU A 1 384 ? -15.323 36.083 23.056 1.00 20.92 384 LEU A N 1
ATOM 2947 C CA . LEU A 1 384 ? -14.869 35.115 22.095 1.00 20.39 384 LEU A CA 1
ATOM 2948 C C . LEU A 1 384 ? -14.821 33.725 22.708 1.00 22.03 384 LEU A C 1
ATOM 2949 O O . LEU A 1 384 ? -14.521 33.559 23.882 1.00 22.18 384 LEU A O 1
ATOM 2954 N N . ALA A 1 385 ? -15.132 32.749 21.864 1.00 22.29 385 ALA A N 1
ATOM 2955 C CA . ALA A 1 385 ? -14.951 31.336 22.142 1.00 23.97 385 ALA A CA 1
ATOM 2956 C C . ALA A 1 385 ? -14.266 30.690 20.923 1.00 23.56 385 ALA A C 1
ATOM 2957 O O . ALA A 1 385 ? -14.686 30.867 19.773 1.00 23.19 385 ALA A O 1
ATOM 2959 N N . ILE A 1 386 ? -13.193 29.960 21.183 1.00 24.63 386 ILE A N 1
ATOM 2960 C CA . ILE A 1 386 ? -12.492 29.181 20.172 1.00 25.06 386 ILE A CA 1
ATOM 2961 C C . ILE A 1 386 ? -12.617 27.722 20.594 1.00 27.17 386 ILE A C 1
ATOM 2962 O O . ILE A 1 386 ? -12.264 27.361 21.724 1.00 27.74 386 ILE A O 1
ATOM 2967 N N . GLU A 1 387 ? -13.098 26.882 19.692 1.00 28.39 387 GLU A N 1
ATOM 2968 C CA . GLU A 1 387 ? -13.328 25.492 20.047 1.00 30.37 387 GLU A CA 1
ATOM 2969 C C . GLU A 1 387 ? -12.607 24.594 19.060 1.00 30.09 387 GLU A C 1
ATOM 2970 O O . GLU A 1 387 ? -12.619 24.835 17.859 1.00 28.79 387 GLU A O 1
ATOM 2976 N N . THR A 1 388 ? -11.910 23.600 19.588 1.00 31.18 388 THR A N 1
ATOM 2977 C CA . THR A 1 388 ? -11.282 22.581 18.757 1.00 31.72 388 THR A CA 1
ATOM 2978 C C . THR A 1 388 ? -11.321 21.258 19.502 1.00 33.86 388 THR A C 1
ATOM 2979 O O . THR A 1 388 ? -11.556 21.237 20.697 1.00 35.36 388 THR A O 1
ATOM 2983 N N . THR A 1 389 ? -11.143 20.168 18.775 1.00 35.54 389 THR A N 1
ATOM 2984 C CA . THR A 1 389 ? -11.206 18.830 19.347 1.00 38.67 389 THR A CA 1
ATOM 2985 C C . THR A 1 389 ? -9.934 18.071 19.017 1.00 39.97 389 THR A C 1
ATOM 2986 O O . THR A 1 389 ? -9.528 18.026 17.861 1.00 39.18 389 THR A O 1
ATOM 2990 N N . GLU A 1 390 ? -9.302 17.462 20.018 1.00 42.87 390 GLU A N 1
ATOM 2991 C CA . GLU A 1 390 ? -8.196 16.550 19.744 1.00 45.45 390 GLU A CA 1
ATOM 2992 C C . GLU A 1 390 ? -8.767 15.235 19.214 1.00 48.29 390 GLU A C 1
ATOM 2993 O O . GLU A 1 390 ? -9.532 14.586 19.903 1.00 49.56 390 GLU A O 1
ATOM 2999 N N . VAL A 1 391 ? -8.403 14.864 17.989 1.00 49.92 391 VAL A N 1
ATOM 3000 C CA . VAL A 1 391 ? -9.091 13.781 17.274 1.00 52.74 391 VAL A CA 1
ATOM 3001 C C . VAL A 1 391 ? -8.845 12.394 17.879 1.00 55.58 391 VAL A C 1
ATOM 3002 O O . VAL A 1 391 ? -9.768 11.583 17.935 1.00 57.01 391 VAL A O 1
ATOM 3006 N N . LYS A 1 392 ? -7.625 12.116 18.337 1.00 56.56 392 LYS A N 1
ATOM 3007 C CA . LYS A 1 392 ? -7.321 10.783 18.881 1.00 59.37 392 LYS A CA 1
ATOM 3008 C C . LYS A 1 392 ? -8.103 10.476 20.166 1.00 60.51 392 LYS A C 1
ATOM 3009 O O . LYS A 1 392 ? -8.408 9.316 20.432 1.00 62.39 392 LYS A O 1
ATOM 3015 N N . SER A 1 393 ? -8.441 11.506 20.943 1.00 58.99 393 SER A N 1
ATOM 3016 C CA . SER A 1 393 ? -9.190 11.337 22.193 1.00 60.26 393 SER A CA 1
ATOM 3017 C C . SER A 1 393 ? -10.645 11.802 22.108 1.00 59.18 393 SER A C 1
ATOM 3018 O O . SER A 1 393 ? -11.462 11.443 22.956 1.00 60.50 393 SER A O 1
ATOM 3021 N N . GLY A 1 394 ? -10.966 12.587 21.081 1.00 56.65 394 GLY A N 1
ATOM 3022 C CA . GLY A 1 394 ? -12.262 13.235 20.956 1.00 55.16 394 GLY A CA 1
ATOM 3023 C C . GLY A 1 394 ? -12.564 14.296 22.004 1.00 53.61 394 GLY A C 1
ATOM 3024 O O . GLY A 1 394 ? -13.714 14.710 22.134 1.00 53.63 394 GLY A O 1
ATOM 3025 N N . ASP A 1 395 ? -11.549 14.740 22.744 1.00 52.30 395 ASP A N 1
ATOM 3026 C CA . ASP A 1 395 ? -11.722 15.719 23.824 1.00 51.19 395 ASP A CA 1
ATOM 3027 C C . ASP A 1 395 ? -11.842 17.133 23.257 1.00 48.31 395 ASP A C 1
ATOM 3028 O O . ASP A 1 395 ? -10.923 17.610 22.588 1.00 46.30 395 ASP A O 1
ATOM 3033 N N . LEU A 1 396 ? -12.965 17.790 23.538 1.00 47.22 396 LEU A N 1
ATOM 3034 C CA . LEU A 1 396 ? -13.196 19.170 23.114 1.00 44.52 396 LEU A CA 1
ATOM 3035 C C . LEU A 1 396 ? -12.411 20.144 23.998 1.00 42.43 396 LEU A C 1
ATOM 3036 O O . LEU A 1 396 ? -12.387 20.024 25.217 1.00 42.59 396 LEU A O 1
ATOM 3041 N N . LEU A 1 397 ? -11.753 21.111 23.367 1.00 39.38 397 LEU A N 1
ATOM 3042 C CA . LEU A 1 397 ? -11.121 22.214 24.072 1.00 37.57 397 LEU A CA 1
ATOM 3043 C C . LEU A 1 397 ? -11.883 23.501 23.738 1.00 35.60 397 LEU A C 1
ATOM 3044 O O . LEU A 1 397 ? -12.094 23.811 22.562 1.00 33.72 397 LEU A O 1
ATOM 3049 N N . VAL A 1 398 ? -12.260 24.252 24.764 1.00 35.17 398 VAL A N 1
ATOM 3050 C CA . VAL A 1 398 ? -12.926 25.537 24.591 1.00 34.19 398 VAL A CA 1
ATOM 3051 C C . VAL A 1 398 ? -12.103 26.595 25.299 1.00 33.14 398 VAL A C 1
ATOM 3052 O O . VAL A 1 398 ? -11.854 26.489 26.485 1.00 33.80 398 VAL A O 1
ATOM 3056 N N . TRP A 1 399 ? -11.699 27.615 24.551 1.00 30.93 399 TRP A N 1
ATOM 3057 C CA . TRP A 1 399 ? -10.907 28.721 25.059 1.00 29.38 399 TRP A CA 1
ATOM 3058 C C . TRP A 1 399 ? -11.749 29.993 24.948 1.00 28.09 399 TRP A C 1
ATOM 3059 O O . TRP A 1 399 ? -12.265 30.314 23.866 1.00 25.72 399 TRP A O 1
ATOM 3070 N N . ASN A 1 400 ? -11.918 30.683 26.074 1.00 27.35 400 ASN A N 1
ATOM 3071 C CA . ASN A 1 400 ? -12.595 31.972 26.135 1.00 27.49 400 ASN A CA 1
ATOM 3072 C C . ASN A 1 400 ? -11.605 33.067 26.588 1.00 26.77 400 ASN A C 1
ATOM 3073 O O . ASN A 1 400 ? -11.515 33.387 27.774 1.00 27.31 400 ASN A O 1
ATOM 3078 N N . PRO A 1 401 ? -10.863 33.646 25.655 1.00 25.22 401 PRO A N 1
ATOM 3079 C CA . PRO A 1 401 ? -9.953 34.739 25.998 1.00 24.50 401 PRO A CA 1
ATOM 3080 C C . PRO A 1 401 ? -10.728 35.985 26.385 1.00 24.86 401 PRO A C 1
ATOM 3081 O O . PRO A 1 401 ? -11.955 36.070 26.202 1.00 23.66 401 PRO A O 1
ATOM 3085 N N . GLN A 1 402 ? -9.990 36.947 26.907 1.00 24.65 402 GLN A N 1
ATOM 3086 C CA . GLN A 1 402 ? -10.535 38.250 27.226 1.00 25.29 402 GLN A CA 1
ATOM 3087 C C . GLN A 1 402 ? -10.500 39.109 25.978 1.00 23.72 402 GLN A C 1
ATOM 3088 O O . GLN A 1 402 ? -9.843 40.149 25.936 1.00 24.82 402 GLN A O 1
ATOM 3094 N N . ILE A 1 403 ? -11.227 38.644 24.965 1.00 22.51 403 ILE A N 1
ATOM 3095 C CA . ILE A 1 403 ? -11.389 39.336 23.707 1.00 21.06 403 ILE A CA 1
ATOM 3096 C C . ILE A 1 403 ? -12.895 39.525 23.569 1.00 20.60 403 ILE A C 1
ATOM 3097 O O . ILE A 1 403 ? -13.667 38.547 23.636 1.00 20.38 403 ILE A O 1
ATOM 3102 N N . VAL A 1 404 ? -13.301 40.791 23.494 1.00 20.87 404 VAL A N 1
ATOM 3103 C CA . VAL A 1 404 ? -14.695 41.192 23.596 1.00 21.15 404 VAL A CA 1
ATOM 3104 C C . VAL A 1 404 ? -15.093 42.092 22.428 1.00 20.54 404 VAL A C 1
ATOM 3105 O O . VAL A 1 404 ? -14.253 42.807 21.871 1.00 21.22 404 VAL A O 1
ATOM 3109 N N . LYS A 1 405 ? -16.383 42.058 22.090 1.00 19.38 405 LYS A N 1
ATOM 3110 C CA . LYS A 1 405 ? -16.994 43.062 21.235 1.00 19.83 405 LYS A CA 1
ATOM 3111 C C . LYS A 1 405 ? -18.259 43.586 21.875 1.00 20.76 405 LYS A C 1
ATOM 3112 O O . LYS A 1 405 ? -19.104 42.816 22.339 1.00 21.14 405 LYS A O 1
ATOM 3118 N N . CYS A 1 406 ? -18.380 44.909 21.882 1.00 21.81 406 CYS A N 1
ATOM 3119 C CA . CYS A 1 406 ? -19.591 45.596 22.287 1.00 23.20 406 CYS A CA 1
ATOM 3120 C C . CYS A 1 406 ? -20.359 45.998 21.050 1.00 23.52 406 CYS A C 1
ATOM 3121 O O . CYS A 1 406 ? -19.819 46.695 20.191 1.00 23.96 406 CYS A O 1
ATOM 3124 N N . THR A 1 407 ? -21.619 45.596 20.961 1.00 23.46 407 THR A N 1
ATOM 3125 C CA . THR A 1 407 ? -22.467 45.958 19.835 1.00 24.13 407 THR A CA 1
ATOM 3126 C C . THR A 1 407 ? -23.845 46.424 20.288 1.00 25.07 407 THR A C 1
ATOM 3127 O O . THR A 1 407 ? -24.217 46.297 21.447 1.00 24.40 407 THR A O 1
ATOM 3131 N N . ARG A 1 408 ? -24.599 46.959 19.339 1.00 25.21 408 ARG A N 1
ATOM 3132 C CA . ARG A 1 408 ? -25.889 47.554 19.618 1.00 26.80 408 ARG A CA 1
ATOM 3133 C C . ARG A 1 408 ? -26.958 46.485 19.555 1.00 27.10 408 ARG A C 1
ATOM 3134 O O . ARG A 1 408 ? -28.117 46.755 19.853 1.00 29.28 408 ARG A O 1
ATOM 3142 N N . SER A 1 409 ? -26.551 45.266 19.205 1.00 27.61 409 SER A N 1
ATOM 3143 C CA . SER A 1 409 ? -27.468 44.226 18.842 1.00 27.19 409 SER A CA 1
ATOM 3144 C C . SER A 1 409 ? -27.486 43.051 19.803 1.00 26.71 409 SER A C 1
ATOM 3145 O O . SER A 1 409 ? -26.469 42.705 20.392 1.00 26.01 409 SER A O 1
ATOM 3148 N N . ASN A 1 410 ? -28.647 42.392 19.882 1.00 26.67 410 ASN A N 1
ATOM 3149 C CA . ASN A 1 410 ? -28.762 41.071 20.512 1.00 27.01 410 ASN A CA 1
ATOM 3150 C C . ASN A 1 410 ? -28.311 39.909 19.645 1.00 26.46 410 ASN A C 1
ATOM 3151 O O . ASN A 1 410 ? -28.272 38.762 20.108 1.00 26.46 410 ASN A O 1
ATOM 3156 N N . THR A 1 411 ? -27.975 40.209 18.389 1.00 25.02 411 THR A N 1
ATOM 3157 C CA . THR A 1 411 ? -27.426 39.252 17.463 1.00 24.32 411 THR A CA 1
ATOM 3158 C C . THR A 1 411 ? -25.906 39.268 17.589 1.00 22.38 411 THR A C 1
ATOM 3159 O O . THR A 1 411 ? -25.297 40.351 17.684 1.00 21.32 411 THR A O 1
ATOM 3163 N N . ALA A 1 412 ? -25.311 38.083 17.564 1.00 21.16 412 ALA A N 1
ATOM 3164 C CA . ALA A 1 412 ? -23.859 37.968 17.730 1.00 20.60 412 ALA A CA 1
ATOM 3165 C C . ALA A 1 412 ? -23.146 38.746 16.646 1.00 20.30 412 ALA A C 1
ATOM 3166 O O . ALA A 1 412 ? -23.603 38.813 15.493 1.00 20.76 412 ALA A O 1
ATOM 3168 N N . PRO A 1 413 ? -21.996 39.290 16.983 1.00 20.02 413 PRO A N 1
ATOM 3169 C CA . PRO A 1 413 ? -21.194 40.001 15.990 1.00 19.44 413 PRO A CA 1
ATOM 3170 C C . PRO A 1 413 ? -20.970 39.206 14.727 1.00 19.15 413 PRO A C 1
ATOM 3171 O O . PRO A 1 413 ? -20.686 37.993 14.762 1.00 18.39 413 PRO A O 1
ATOM 3175 N N . GLY A 1 414 ? -21.054 39.883 13.585 1.00 19.23 414 GLY A N 1
ATOM 3176 C CA . GLY A 1 414 ? -20.789 39.248 12.288 1.00 19.49 414 GLY A CA 1
ATOM 3177 C C . GLY A 1 414 ? -19.339 39.308 11.836 1.00 18.04 414 GLY A C 1
ATOM 3178 O O . GLY A 1 414 ? -19.049 39.135 10.660 1.00 19.58 414 GLY A O 1
ATOM 3179 N N . CYS A 1 415 ? -18.427 39.584 12.772 1.00 17.84 415 CYS A N 1
ATOM 3180 C CA . CYS A 1 415 ? -17.026 39.822 12.482 1.00 17.09 415 CYS A CA 1
ATOM 3181 C C . CYS A 1 415 ? -16.145 38.967 13.359 1.00 16.70 415 CYS A C 1
ATOM 3182 O O . CYS A 1 415 ? -16.405 38.830 14.551 1.00 16.69 415 CYS A O 1
ATOM 3185 N N . ALA A 1 416 ? -15.082 38.432 12.764 1.00 17.08 416 ALA A N 1
ATOM 3186 C CA . ALA A 1 416 ? -14.147 37.581 13.466 1.00 17.10 416 ALA A CA 1
ATOM 3187 C C . ALA A 1 416 ? -13.361 38.385 14.491 1.00 17.59 416 ALA A C 1
ATOM 3188 O O . ALA A 1 416 ? -13.219 39.620 14.342 1.00 17.02 416 ALA A O 1
ATOM 3190 N N . PRO A 1 417 ? -12.787 37.711 15.493 1.00 17.43 417 PRO A N 1
ATOM 3191 C CA . PRO A 1 417 ? -11.816 38.371 16.357 1.00 17.98 417 PRO A CA 1
ATOM 3192 C C . PRO A 1 417 ? -10.680 38.877 15.487 1.00 17.66 417 PRO A C 1
ATOM 3193 O O . PRO A 1 417 ? -10.426 38.324 14.397 1.00 17.24 417 PRO A O 1
ATOM 3197 N N . PHE A 1 418 ? -10.038 39.962 15.935 1.00 17.70 418 PHE A N 1
ATOM 3198 C CA . PHE A 1 418 ? -8.955 40.652 15.214 1.00 17.06 418 PHE A CA 1
ATOM 3199 C C . PHE A 1 418 ? -9.405 41.326 13.904 1.00 17.24 418 PHE A C 1
ATOM 3200 O O . PHE A 1 418 ? -8.590 41.618 13.047 1.00 18.02 418 PHE A O 1
ATOM 3208 N N . THR A 1 419 ? -10.717 41.507 13.750 1.00 16.52 419 THR A N 1
ATOM 3209 C CA . THR A 1 419 ? -11.290 42.344 12.703 1.00 17.04 419 THR A CA 1
ATOM 3210 C C . THR A 1 419 ? -12.254 43.285 13.404 1.00 17.54 419 THR A C 1
ATOM 3211 O O . THR A 1 419 ? -12.644 43.048 14.554 1.00 18.73 419 THR A O 1
ATOM 3215 N N . LYS A 1 420 ? -12.638 44.350 12.717 1.00 17.96 420 LYS A N 1
ATOM 3216 C CA . LYS A 1 420 ? -13.387 45.437 13.313 1.00 18.35 420 LYS A CA 1
ATOM 3217 C C . LYS A 1 420 ? -14.806 45.492 12.781 1.00 17.48 420 LYS A C 1
ATOM 3218 O O . LYS A 1 420 ? -15.024 45.426 11.590 1.00 18.11 420 LYS A O 1
ATOM 3224 N N . CYS A 1 421 ? -15.756 45.616 13.693 1.00 17.87 421 CYS A N 1
ATOM 3225 C CA . CYS A 1 421 ? -17.137 45.843 13.327 1.00 18.72 421 CYS A CA 1
ATOM 3226 C C . CYS A 1 421 ? -17.214 47.172 12.597 1.00 20.01 421 CYS A C 1
ATOM 3227 O O . CYS A 1 421 ? -16.717 48.180 13.096 1.00 21.12 421 CYS A O 1
ATOM 3230 N N . ALA A 1 422 ? -17.863 47.188 11.446 1.00 20.90 422 ALA A N 1
ATOM 3231 C CA . ALA A 1 422 ? -17.970 48.399 10.642 1.00 21.75 422 ALA A CA 1
ATOM 3232 C C . ALA A 1 422 ? -19.112 49.299 11.049 1.00 23.01 422 ALA A C 1
ATOM 3233 O O . ALA A 1 422 ? -19.109 50.455 10.668 1.00 23.43 422 ALA A O 1
ATOM 3235 N N . ASN A 1 423 ? -20.113 48.748 11.733 1.00 23.03 423 ASN A N 1
ATOM 3236 C CA . ASN A 1 423 ? -21.289 49.480 12.185 1.00 24.31 423 ASN A CA 1
ATOM 3237 C C . ASN A 1 423 ? -21.672 49.044 13.608 1.00 23.67 423 ASN A C 1
ATOM 3238 O O . ASN A 1 423 ? -21.118 48.070 14.158 1.00 23.06 423 ASN A O 1
ATOM 3243 N N . GLU A 1 424 ? -22.606 49.765 14.205 1.00 25.06 424 GLU A N 1
ATOM 3244 C CA . GLU A 1 424 ? -22.946 49.542 15.608 1.00 25.03 424 GLU A CA 1
ATOM 3245 C C . GLU A 1 424 ? -23.494 48.144 15.879 1.00 23.99 424 GLU A C 1
ATOM 3246 O O . GLU A 1 424 ? -23.138 47.517 16.881 1.00 23.17 424 GLU A O 1
ATOM 3252 N N . ASP A 1 425 ? -24.355 47.665 14.986 1.00 24.68 425 ASP A N 1
ATOM 3253 C CA . ASP A 1 425 ? -24.922 46.328 15.093 1.00 24.17 425 ASP A CA 1
ATOM 3254 C C . ASP A 1 425 ? -23.919 45.223 14.735 1.00 23.44 425 ASP A C 1
ATOM 3255 O O . ASP A 1 425 ? -24.180 44.050 14.991 1.00 22.92 425 ASP A O 1
ATOM 3260 N N . CYS A 1 426 ? -22.804 45.613 14.112 1.00 22.52 426 CYS A N 1
ATOM 3261 C CA . CYS A 1 426 ? -21.723 44.709 13.691 1.00 21.23 426 CYS A CA 1
ATOM 3262 C C . CYS A 1 426 ? -22.178 43.665 12.681 1.00 21.40 426 CYS A C 1
ATOM 3263 O O . CYS A 1 426 ? -22.008 42.467 12.901 1.00 21.18 426 CYS A O 1
ATOM 3266 N N . THR A 1 427 ? -22.742 44.111 11.570 1.00 21.29 427 THR A N 1
ATOM 3267 C CA . THR A 1 427 ? -23.204 43.209 10.519 1.00 21.78 427 THR A CA 1
ATOM 3268 C C . THR A 1 427 ? -22.221 43.037 9.383 1.00 21.96 427 THR A C 1
ATOM 3269 O O . THR A 1 427 ? -22.394 42.147 8.577 1.00 22.08 427 THR A O 1
ATOM 3273 N N . PHE A 1 428 ? -21.210 43.910 9.308 1.00 20.37 428 PHE A N 1
ATOM 3274 C CA . PHE A 1 428 ? -20.087 43.723 8.416 1.00 20.29 428 PHE A CA 1
ATOM 3275 C C . PHE A 1 428 ? -18.851 44.331 9.052 1.00 18.59 428 PHE A C 1
ATOM 3276 O O . PHE A 1 428 ? -18.931 44.904 10.122 1.00 18.66 428 PHE A O 1
ATOM 3284 N N . CYS A 1 429 ? -17.723 44.172 8.371 1.00 19.66 429 CYS A N 1
ATOM 3285 C CA . CYS A 1 429 ? -16.416 44.298 9.003 1.00 18.80 429 CYS A CA 1
ATOM 3286 C C . CYS A 1 429 ? -15.433 45.116 8.184 1.00 19.31 429 CYS A C 1
ATOM 3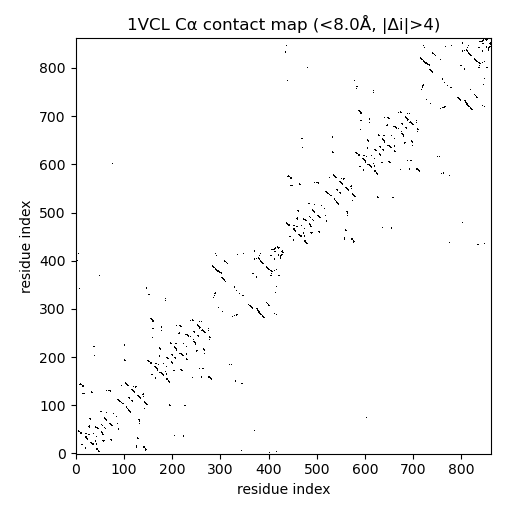287 O O . CYS A 1 429 ? -15.493 45.144 6.969 1.00 21.32 429 CYS A O 1
ATOM 3290 N N . THR A 1 430 ? -14.474 45.708 8.887 1.00 18.51 430 THR A N 1
ATOM 3291 C CA . THR A 1 430 ? -13.273 46.248 8.269 1.00 19.30 430 THR A CA 1
ATOM 3292 C C . THR A 1 430 ? -12.061 45.641 8.944 1.00 18.93 430 THR A C 1
ATOM 3293 O O . THR A 1 430 ? -12.187 44.834 9.861 1.00 18.85 430 THR A O 1
ATOM 3297 N N . ASP A 1 431 ? -10.882 46.067 8.522 1.00 19.41 431 ASP A N 1
ATOM 3298 C CA . ASP A 1 431 ? -9.637 45.560 9.100 1.00 19.43 431 ASP A CA 1
ATOM 3299 C C . ASP A 1 431 ? -9.569 44.041 9.176 1.00 19.27 431 ASP A C 1
ATOM 3300 O O . ASP A 1 431 ? -9.233 43.455 10.214 1.00 19.17 431 ASP A O 1
ATOM 3305 N N . ILE A 1 432 ? -9.901 43.397 8.057 1.00 19.85 432 ILE A N 1
ATOM 3306 C CA . ILE A 1 432 ? -10.060 41.957 8.064 1.00 20.05 432 ILE A CA 1
ATOM 3307 C C . ILE A 1 432 ? -8.704 41.261 7.900 1.00 19.87 432 ILE A C 1
ATOM 3308 O O . ILE A 1 432 ? -8.629 40.077 8.217 1.00 19.66 432 ILE A O 1
ATOM 3322 N N . VAL B 1 2 ? 25.648 75.308 31.079 1.00 44.52 2 VAL B N 1
ATOM 3323 C CA . VAL B 1 2 ? 24.369 74.835 30.515 1.00 42.60 2 VAL B CA 1
ATOM 3324 C C . VAL B 1 2 ? 23.502 74.263 31.642 1.00 40.05 2 VAL B C 1
ATOM 3325 O O . VAL B 1 2 ? 22.723 75.013 32.209 1.00 41.14 2 VAL B O 1
ATOM 3329 N N . LEU B 1 3 ? 23.615 72.977 31.977 1.00 36.39 3 LEU B N 1
ATOM 3330 C CA . LEU B 1 3 ? 22.950 72.471 33.188 1.00 33.92 3 LEU B CA 1
ATOM 3331 C C . LEU B 1 3 ? 23.762 72.879 34.418 1.00 30.49 3 LEU B C 1
ATOM 3332 O O . LEU B 1 3 ? 24.919 73.267 34.317 1.00 29.44 3 LEU B O 1
ATOM 3337 N N . CYS B 1 4 ? 23.140 72.810 35.584 1.00 26.99 4 CYS B N 1
ATOM 3338 C CA . CYS B 1 4 ? 23.865 73.064 36.822 1.00 25.16 4 CYS B CA 1
ATOM 3339 C C . CYS B 1 4 ? 24.791 71.897 37.142 1.00 24.49 4 CYS B C 1
ATOM 3340 O O . CYS B 1 4 ? 24.292 70.825 37.576 1.00 23.58 4 CYS B O 1
ATOM 3343 N N . THR B 1 5 ? 26.109 72.089 36.977 1.00 23.65 5 THR B N 1
ATOM 3344 C CA . THR B 1 5 ? 27.074 70.991 37.187 1.00 23.10 5 THR B CA 1
ATOM 3345 C C . THR B 1 5 ? 27.516 70.946 38.622 1.00 21.87 5 THR B C 1
ATOM 3346 O O . THR B 1 5 ? 28.145 69.977 39.028 1.00 22.27 5 THR B O 1
ATOM 3350 N N . ASN B 1 6 ? 27.191 71.988 39.380 1.00 20.46 6 ASN B N 1
ATOM 3351 C CA . ASN B 1 6 ? 27.619 72.059 40.766 1.00 20.89 6 ASN B CA 1
ATOM 3352 C C . ASN B 1 6 ? 26.462 72.284 41.714 1.00 19.16 6 ASN B C 1
ATOM 3353 O O . ASN B 1 6 ? 26.420 73.260 42.467 1.00 18.73 6 ASN B O 1
ATOM 3358 N N . PRO B 1 7 ? 25.512 71.356 41.719 1.00 18.74 7 PRO B N 1
ATOM 3359 C CA . PRO B 1 7 ? 24.337 71.523 42.563 1.00 18.16 7 PRO B CA 1
ATOM 3360 C C . PRO B 1 7 ? 24.694 71.404 44.046 1.00 18.46 7 PRO B C 1
ATOM 3361 O O . PRO B 1 7 ? 25.649 70.719 44.397 1.00 19.40 7 PRO B O 1
ATOM 3365 N N . LEU B 1 8 ? 23.923 72.073 44.876 1.00 18.32 8 LEU B N 1
ATOM 3366 C CA . LEU B 1 8 ? 24.031 71.984 46.337 1.00 17.94 8 LEU B CA 1
ATOM 3367 C C . LEU B 1 8 ? 22.862 71.290 47.003 1.00 17.75 8 LEU B C 1
ATOM 3368 O O . LEU B 1 8 ? 23.019 70.786 48.108 1.00 18.49 8 LEU B O 1
ATOM 3373 N N . ASP B 1 9 ? 21.695 71.263 46.356 1.00 17.58 9 ASP B N 1
ATOM 3374 C CA . ASP B 1 9 ? 20.536 70.593 46.918 1.00 17.38 9 ASP B CA 1
ATOM 3375 C C . ASP B 1 9 ? 19.481 70.430 45.833 1.00 17.09 9 ASP B C 1
ATOM 3376 O O . ASP B 1 9 ? 19.401 71.261 44.914 1.00 17.88 9 ASP B O 1
ATOM 3381 N N . ILE B 1 10 ? 18.691 69.363 45.930 1.00 16.78 10 ILE B N 1
ATOM 3382 C CA . ILE B 1 10 ? 17.564 69.132 45.046 1.00 17.43 10 ILE B CA 1
ATOM 3383 C C . ILE B 1 10 ? 16.383 68.667 45.873 1.00 17.91 10 ILE B C 1
ATOM 3384 O O . ILE B 1 10 ? 16.474 67.688 46.623 1.00 17.85 10 ILE B O 1
ATOM 3389 N N . GLY B 1 11 ? 15.277 69.372 45.750 1.00 16.88 11 GLY B N 1
ATOM 3390 C CA . GLY B 1 11 ? 14.070 68.997 46.447 1.00 17.11 11 GLY B CA 1
ATOM 3391 C C . GLY B 1 11 ? 12.983 70.047 46.453 1.00 16.14 11 GLY B C 1
ATOM 3392 O O . GLY B 1 11 ? 13.069 71.071 45.783 1.00 16.96 11 GLY B O 1
ATOM 3393 N N . GLU B 1 12 ? 11.927 69.772 47.204 1.00 22.88 12 GLU B N 1
ATOM 3394 C CA . GLU B 1 12 ? 10.858 70.745 47.340 1.00 22.28 12 GLU B CA 1
ATOM 3395 C C . GLU B 1 12 ? 11.373 71.959 48.101 1.00 21.32 12 GLU B C 1
ATOM 3396 O O . GLU B 1 12 ? 12.055 71.824 49.114 1.00 20.68 12 GLU B O 1
ATOM 3402 N N . LEU B 1 13 ? 11.049 73.136 47.596 1.00 21.00 13 LEU B N 1
ATOM 3403 C CA . LEU B 1 13 ? 11.343 74.368 48.308 1.00 21.43 13 LEU B CA 1
ATOM 3404 C C . LEU B 1 13 ? 10.044 74.809 48.967 1.00 21.34 13 LEU B C 1
ATOM 3405 O O . LEU B 1 13 ? 9.099 75.132 48.298 1.00 23.10 13 LEU B O 1
ATOM 3410 N N . ARG B 1 14 ? 10.010 74.781 50.286 1.00 21.21 14 ARG B N 1
ATOM 3411 C CA . ARG B 1 14 ? 8.807 75.059 51.063 1.00 21.71 14 ARG B CA 1
ATOM 3412 C C . ARG B 1 14 ? 8.883 76.431 51.732 1.00 22.57 14 ARG B C 1
ATOM 3413 O O . ARG B 1 14 ? 9.942 76.864 52.201 1.00 22.17 14 ARG B O 1
ATOM 3421 N N . SER B 1 15 ? 7.730 77.067 51.843 1.00 22.97 15 SER B N 1
ATOM 3422 C CA . SER B 1 15 ? 7.561 78.232 52.702 1.00 23.75 15 SER B CA 1
ATOM 3423 C C . SER B 1 15 ? 7.611 77.803 54.161 1.00 24.91 15 SER B C 1
ATOM 3424 O O . SER B 1 15 ? 6.896 76.889 54.576 1.00 23.16 15 SER B O 1
ATOM 3427 N N . PHE B 1 16 ? 8.447 78.480 54.944 1.00 25.39 16 PHE B N 1
ATOM 3428 C CA . PHE B 1 16 ? 8.493 78.264 56.381 1.00 26.49 16 PHE B CA 1
ATOM 3429 C C . PHE B 1 16 ? 7.162 78.605 57.023 1.00 27.30 1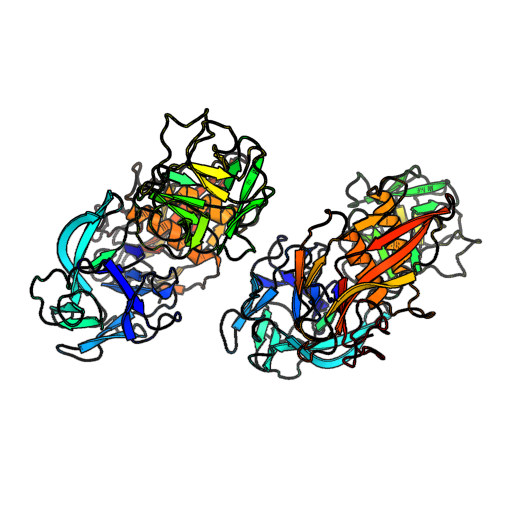6 PHE B C 1
ATOM 3430 O O . PHE B 1 16 ? 6.697 77.886 57.904 1.00 27.33 16 PHE B O 1
ATOM 3438 N N . LYS B 1 17 ? 6.535 79.677 56.554 1.00 28.22 17 LYS B N 1
ATOM 3439 C CA . LYS B 1 17 ? 5.283 80.155 57.132 1.00 29.42 17 LYS B CA 1
ATOM 3440 C C . LYS B 1 17 ? 4.110 79.185 56.907 1.00 28.74 17 LYS B C 1
ATOM 3441 O O . LYS B 1 17 ? 3.448 78.782 57.866 1.00 29.30 17 LYS B O 1
ATOM 3447 N N . SER B 1 18 ? 3.873 78.809 55.650 1.00 27.61 18 SER B N 1
ATOM 3448 C CA . SER B 1 18 ? 2.682 78.038 55.265 1.00 27.58 18 SER B CA 1
ATOM 3449 C C . SER B 1 18 ? 2.941 76.558 55.037 1.00 26.54 18 SER B C 1
ATOM 3450 O O . SER B 1 18 ? 2.003 75.764 55.028 1.00 26.43 18 SER B O 1
ATOM 3453 N N . LYS B 1 19 ? 4.215 76.200 54.839 1.00 25.29 19 LYS B N 1
ATOM 3454 C CA . LYS B 1 19 ? 4.649 74.863 54.401 1.00 24.67 19 LYS B CA 1
ATOM 3455 C C . LYS B 1 19 ? 4.217 74.478 52.980 1.00 24.64 19 LYS B C 1
ATOM 3456 O O . LYS B 1 19 ? 4.398 73.321 52.583 1.00 25.10 19 LYS B O 1
ATOM 3462 N N . GLN B 1 20 ? 3.659 75.423 52.224 1.00 24.87 20 GLN B N 1
ATOM 3463 C CA . GLN B 1 20 ? 3.342 75.185 50.807 1.00 24.95 20 GLN B CA 1
ATOM 3464 C C . GLN B 1 20 ? 4.621 75.121 49.982 1.00 24.14 20 GLN B C 1
ATOM 3465 O O . GLN B 1 20 ? 5.663 75.637 50.383 1.00 23.87 20 GLN B O 1
ATOM 3471 N N . CYS B 1 21 ? 4.553 74.441 48.845 1.00 24.46 21 CYS B N 1
ATOM 3472 C CA . CYS B 1 21 ? 5.672 74.392 47.905 1.00 23.95 21 CYS B CA 1
ATOM 3473 C C . CYS B 1 21 ? 5.748 75.610 47.009 1.00 24.84 21 CYS B C 1
ATOM 3474 O O . CYS B 1 21 ? 4.739 76.141 46.584 1.00 25.98 21 CYS B O 1
ATOM 3477 N N . VAL B 1 22 ? 6.967 76.024 46.716 1.00 24.73 22 VAL B N 1
ATOM 3478 C CA . VAL B 1 22 ? 7.240 77.007 45.679 1.00 25.21 22 VAL B CA 1
ATOM 3479 C C . VAL B 1 22 ? 7.052 76.288 44.340 1.00 26.38 22 VAL B C 1
ATOM 3480 O O . VAL B 1 22 ? 7.682 75.250 44.069 1.00 26.24 22 VAL B O 1
ATOM 3484 N N . ASP B 1 23 ? 6.159 76.831 43.528 1.00 28.70 23 ASP B N 1
ATOM 3485 C CA . ASP B 1 23 ? 5.612 76.129 42.396 1.00 30.10 23 ASP B CA 1
ATOM 3486 C C . ASP B 1 23 ? 5.735 76.981 41.136 1.00 32.31 23 ASP B C 1
ATOM 3487 O O . ASP B 1 23 ? 5.573 78.205 41.193 1.00 34.30 23 ASP B O 1
ATOM 3492 N N . ILE B 1 24 ? 6.006 76.330 40.010 1.00 32.81 24 ILE B N 1
ATOM 3493 C CA . ILE B 1 24 ? 5.950 76.997 38.711 1.00 34.50 24 ILE B CA 1
ATOM 3494 C C . ILE B 1 24 ? 4.640 76.564 38.068 1.00 36.38 24 ILE B C 1
ATOM 3495 O O . ILE B 1 24 ? 4.245 75.402 38.152 1.00 36.64 24 ILE B O 1
ATOM 3500 N N . VAL B 1 25 ? 3.935 77.505 37.458 1.00 38.34 25 VAL B N 1
ATOM 3501 C CA . VAL B 1 25 ? 2.637 77.202 36.872 1.00 40.48 25 VAL B CA 1
ATOM 3502 C C . VAL B 1 25 ? 2.743 76.005 35.918 1.00 40.79 25 VAL B C 1
ATOM 3503 O O . VAL B 1 25 ? 3.709 75.883 35.175 1.00 40.96 25 VAL B O 1
ATOM 3507 N N . GLY B 1 26 ? 1.749 75.125 35.954 1.00 41.97 26 GLY B N 1
ATOM 3508 C CA . GLY B 1 26 ? 1.789 73.894 35.182 1.00 43.04 26 GLY B CA 1
ATOM 3509 C C . GLY B 1 26 ? 2.912 72.963 35.612 1.00 42.27 26 GLY B C 1
ATOM 3510 O O . GLY B 1 26 ? 3.298 72.948 36.780 1.00 40.47 26 GLY B O 1
ATOM 3511 N N . ASN B 1 27 ? 3.440 72.192 34.668 1.00 43.33 27 ASN B N 1
ATOM 3512 C CA . ASN B 1 27 ? 4.499 71.223 34.941 1.00 42.85 27 ASN B CA 1
ATOM 3513 C C . ASN B 1 27 ? 5.720 71.303 33.999 1.00 43.11 27 ASN B C 1
ATOM 3514 O O . ASN B 1 27 ? 6.576 70.425 34.034 1.00 41.65 27 ASN B O 1
ATOM 3519 N N . GLN B 1 28 ? 5.807 72.356 33.182 1.00 44.46 28 GLN B N 1
ATOM 3520 C CA . GLN B 1 28 ? 6.870 72.479 32.172 1.00 44.99 28 GLN B CA 1
ATOM 3521 C C . GLN B 1 28 ? 8.136 73.159 32.682 1.00 43.07 28 GLN B C 1
ATOM 3522 O O . GLN B 1 28 ? 9.128 73.223 31.955 1.00 43.04 28 GLN B O 1
ATOM 3528 N N . GLY B 1 29 ? 8.103 73.684 33.906 1.00 41.56 29 GLY B N 1
ATOM 3529 C CA . GLY B 1 29 ? 9.265 74.337 34.495 1.00 40.30 29 GLY B CA 1
ATOM 3530 C C . GLY B 1 29 ? 9.521 75.749 33.989 1.00 41.14 29 GLY B C 1
ATOM 3531 O O . GLY B 1 29 ? 10.586 76.311 34.230 1.00 40.19 29 GLY B O 1
ATOM 3532 N N . SER B 1 30 ? 8.540 76.305 33.281 1.00 42.01 30 SER B N 1
ATOM 3533 C CA . SER B 1 30 ? 8.605 77.663 32.743 1.00 43.25 30 SER B CA 1
ATOM 3534 C C . SER B 1 30 ? 7.347 78.431 33.135 1.00 43.04 30 SER B C 1
ATOM 3535 O O . SER B 1 30 ? 6.243 77.894 33.091 1.00 43.43 30 SER B O 1
ATOM 3538 N N . GLY B 1 31 ? 7.518 79.687 33.534 1.00 42.59 31 GLY B N 1
ATOM 3539 C CA . GLY B 1 31 ? 6.388 80.556 33.810 1.00 42.95 31 GLY B CA 1
ATOM 3540 C C . GLY B 1 31 ? 6.400 81.154 35.199 1.00 41.78 31 GLY B C 1
ATOM 3541 O O . GLY B 1 31 ? 7.413 81.130 35.897 1.00 40.41 31 GLY B O 1
ATOM 3542 N N . ASN B 1 32 ? 5.252 81.671 35.616 1.00 41.42 32 ASN B N 1
ATOM 3543 C CA . ASN B 1 32 ? 5.151 82.352 36.902 1.00 40.58 32 ASN B CA 1
ATOM 3544 C C . ASN B 1 32 ? 5.392 81.424 38.101 1.00 37.68 32 ASN B C 1
ATOM 3545 O O . ASN B 1 32 ? 5.125 80.230 38.041 1.00 36.63 32 ASN B O 1
ATOM 3550 N N . ILE B 1 33 ? 5.923 81.988 39.178 1.00 36.16 33 ILE B N 1
ATOM 3551 C CA . ILE B 1 33 ? 6.198 81.235 40.401 1.00 34.28 33 ILE B CA 1
ATOM 3552 C C . ILE B 1 33 ? 5.308 81.788 41.502 1.00 33.91 33 ILE B C 1
ATOM 3553 O O . ILE B 1 33 ? 5.147 83.002 41.656 1.00 34.05 33 ILE B O 1
ATOM 3558 N N . ALA B 1 34 ? 4.682 80.874 42.220 1.00 33.13 34 ALA B N 1
ATOM 3559 C CA . ALA B 1 34 ? 3.824 81.189 43.356 1.00 32.45 34 ALA B CA 1
ATOM 3560 C C . ALA B 1 34 ? 3.794 79.952 44.255 1.00 31.33 34 ALA B C 1
ATOM 3561 O O . ALA B 1 34 ? 4.341 78.906 43.904 1.00 30.55 34 ALA B O 1
ATOM 3563 N N . THR B 1 35 ? 3.147 80.063 45.404 1.00 30.04 35 THR B N 1
ATOM 3564 C CA . THR B 1 35 ? 2.932 78.902 46.248 1.00 29.79 35 THR B CA 1
ATOM 3565 C C . THR B 1 35 ? 1.831 78.001 45.697 1.00 29.66 35 THR B C 1
ATOM 3566 O O . THR B 1 35 ? 0.921 78.439 44.980 1.00 30.91 35 THR B O 1
ATOM 3570 N N . TYR B 1 36 ? 1.904 76.734 46.069 1.00 28.78 36 TYR B N 1
ATOM 3571 C CA . TYR B 1 36 ? 0.922 75.750 45.654 1.00 29.43 36 TYR B CA 1
ATOM 3572 C C . TYR B 1 36 ? 1.051 74.506 46.516 1.00 28.14 36 TYR B C 1
ATOM 3573 O O . TYR B 1 36 ? 2.092 74.295 47.164 1.00 27.68 36 TYR B O 1
ATOM 3582 N N . ASP B 1 37 ? 0.010 73.682 46.524 1.00 28.17 37 ASP B N 1
ATOM 3583 C CA . ASP B 1 37 ? 0.120 72.343 47.099 1.00 28.02 37 ASP B CA 1
ATOM 3584 C C . ASP B 1 37 ? 1.305 71.643 46.470 1.00 27.27 37 ASP B C 1
ATOM 3585 O O . ASP B 1 37 ? 1.600 71.845 45.287 1.00 26.72 37 ASP B O 1
ATOM 3590 N N . CYS B 1 38 ? 1.994 70.832 47.257 1.00 26.27 38 CYS B N 1
ATOM 3591 C CA . CYS B 1 38 ? 3.092 70.042 46.749 1.00 26.29 38 CYS B CA 1
ATOM 3592 C C . CYS B 1 38 ? 2.533 68.866 45.975 1.00 27.20 38 CYS B C 1
ATOM 3593 O O . CYS B 1 38 ? 1.833 68.041 46.543 1.00 28.46 38 CYS B O 1
ATOM 3596 N N . ASP B 1 39 ? 2.858 68.768 44.694 1.00 28.28 39 ASP B N 1
ATOM 3597 C CA . ASP B 1 39 ? 2.187 67.804 43.821 1.00 29.93 39 ASP B CA 1
ATOM 3598 C C . ASP B 1 39 ? 3.073 66.691 43.255 1.00 29.98 39 ASP B C 1
ATOM 3599 O O . ASP B 1 39 ? 2.625 65.884 42.447 1.00 30.85 39 ASP B O 1
ATOM 3604 N N . GLY B 1 40 ? 4.315 66.626 43.712 1.00 28.83 40 GLY B N 1
ATOM 3605 C CA . GLY B 1 40 ? 5.227 65.577 43.298 1.00 28.93 40 GLY B CA 1
ATOM 3606 C C . GLY B 1 40 ? 5.757 65.674 41.880 1.00 29.79 40 GLY B C 1
ATOM 3607 O O . GLY B 1 40 ? 6.426 64.754 41.418 1.00 30.49 40 GLY B O 1
ATOM 3608 N N . LEU B 1 41 ? 5.480 66.777 41.187 1.00 30.00 41 LEU B N 1
ATOM 3609 C CA . LEU B 1 41 ? 5.912 66.916 39.796 1.00 30.73 41 LEU B CA 1
ATOM 3610 C C . LEU B 1 41 ? 7.316 67.495 39.766 1.00 29.51 41 LEU B C 1
ATOM 3611 O O . LEU B 1 41 ? 7.771 68.104 40.744 1.00 28.42 41 LEU B O 1
ATOM 3616 N N . SER B 1 42 ? 8.011 67.279 38.651 1.00 29.52 42 SER B N 1
ATOM 3617 C CA . SER B 1 42 ? 9.434 67.589 38.564 1.00 28.96 42 SER B CA 1
ATOM 3618 C C . SER B 1 42 ? 9.731 69.086 38.574 1.00 28.13 42 SER B C 1
ATOM 3619 O O . SER B 1 42 ? 10.839 69.498 38.888 1.00 27.74 42 SER B O 1
ATOM 3622 N N . ASP B 1 43 ? 8.756 69.910 38.207 1.00 29.16 43 ASP B N 1
ATOM 3623 C CA . ASP B 1 43 ? 8.961 71.362 38.276 1.00 28.76 43 ASP B CA 1
ATOM 3624 C C . ASP B 1 43 ? 9.047 71.889 39.725 1.00 27.30 43 ASP B C 1
ATOM 3625 O O . ASP B 1 43 ? 9.619 72.954 39.972 1.00 27.27 43 ASP B O 1
ATOM 3630 N N . GLN B 1 44 ? 8.485 71.136 40.666 1.00 25.94 44 GLN B N 1
ATOM 3631 C CA . GLN B 1 44 ? 8.591 71.474 42.101 1.00 24.88 44 GLN B CA 1
ATOM 3632 C C . GLN B 1 44 ? 9.860 70.928 42.738 1.00 23.27 44 GLN B C 1
ATOM 3633 O O . GLN B 1 44 ? 10.101 71.138 43.936 1.00 23.16 44 GLN B O 1
ATOM 3639 N N . GLN B 1 45 ? 10.651 70.188 41.964 1.00 22.68 45 GLN B N 1
ATOM 3640 C CA . GLN B 1 45 ? 11.961 69.746 42.401 1.00 22.00 45 GLN B CA 1
ATOM 3641 C C . GLN B 1 45 ? 12.945 70.863 42.082 1.00 22.33 45 GLN B C 1
ATOM 3642 O O . GLN B 1 45 ? 13.451 70.985 40.974 1.00 23.34 45 GLN B O 1
ATOM 3648 N N . ILE B 1 46 ? 13.170 71.717 43.074 1.00 22.42 46 ILE B N 1
ATOM 3649 C CA . ILE B 1 46 ? 14.021 72.877 42.899 1.00 22.68 46 ILE B CA 1
ATOM 3650 C C . ILE B 1 46 ? 15.484 72.464 43.068 1.00 21.96 46 ILE B C 1
ATOM 3651 O O . ILE B 1 46 ? 15.827 71.663 43.947 1.00 20.75 46 ILE B O 1
ATOM 3656 N N . ILE B 1 47 ? 16.330 73.003 42.194 1.00 21.69 47 ILE B N 1
ATOM 3657 C CA . ILE B 1 47 ? 17.761 72.791 42.246 1.00 21.25 47 ILE B CA 1
ATOM 3658 C C . ILE B 1 47 ? 18.432 74.049 42.761 1.00 22.61 47 ILE B C 1
ATOM 3659 O O . ILE B 1 47 ? 18.397 75.096 42.101 1.00 22.34 47 ILE B O 1
ATOM 3664 N N . ILE B 1 48 ? 19.074 73.939 43.909 1.00 21.82 48 ILE B N 1
ATOM 3665 C CA . ILE B 1 48 ? 19.882 75.015 44.468 1.00 24.43 48 ILE B CA 1
ATOM 3666 C C . ILE B 1 48 ? 21.269 74.827 43.860 1.00 25.79 48 ILE B C 1
ATOM 3667 O O . ILE B 1 48 ? 21.976 73.909 44.195 1.00 24.29 48 ILE B O 1
ATOM 3672 N N . CYS B 1 49 ? 21.619 75.672 42.910 1.00 17.43 49 CYS B N 1
ATOM 3673 C CA . CYS B 1 49 ? 22.871 75.542 42.179 1.00 18.88 49 CYS B CA 1
ATOM 3674 C C . CYS B 1 49 ? 24.033 76.315 42.800 1.00 21.75 49 CYS B C 1
ATOM 3675 O O . CYS B 1 49 ? 23.861 77.428 43.344 1.00 21.97 49 CYS B O 1
ATOM 3678 N N . GLY B 1 50 ? 25.223 75.729 42.714 1.00 22.16 50 GLY B N 1
ATOM 3679 C CA . GLY B 1 50 ? 26.390 76.291 43.366 1.00 24.14 50 GLY B CA 1
ATOM 3680 C C . GLY B 1 50 ? 26.828 77.617 42.769 1.00 25.19 50 GLY B C 1
ATOM 3681 O O . GLY B 1 50 ? 27.585 78.336 43.423 1.00 27.68 50 GLY B O 1
ATOM 3682 N N . ASP B 1 51 ? 26.386 77.900 41.543 1.00 26.04 51 ASP B N 1
ATOM 3683 C CA . ASP B 1 51 ? 26.652 79.191 40.875 1.00 26.81 51 ASP B CA 1
ATOM 3684 C C . ASP B 1 51 ? 25.733 80.335 41.315 1.00 26.79 51 ASP B C 1
ATOM 3685 O O . ASP B 1 51 ? 25.828 81.467 40.793 1.00 28.22 51 ASP B O 1
ATOM 3690 N N . GLY B 1 52 ? 24.844 80.045 42.262 1.00 26.02 52 GLY B N 1
ATOM 3691 C CA . GLY B 1 52 ? 23.940 81.033 42.801 1.00 24.47 52 GLY B CA 1
ATOM 3692 C C . GLY B 1 52 ? 22.579 81.035 42.119 1.00 23.52 52 GLY B C 1
ATOM 3693 O O . GLY B 1 52 ? 21.661 81.662 42.645 1.00 25.13 52 GLY B O 1
ATOM 3694 N N . THR B 1 53 ? 22.424 80.362 40.981 1.00 33.46 53 THR B N 1
ATOM 3695 C CA . THR B 1 53 ? 21.102 80.252 40.371 1.00 30.55 53 THR B CA 1
ATOM 3696 C C . THR B 1 53 ? 20.230 79.238 41.123 1.00 28.31 53 THR B C 1
ATOM 3697 O O . THR B 1 53 ? 20.738 78.388 41.855 1.00 27.36 53 THR B O 1
ATOM 3701 N N . ILE B 1 54 ? 18.917 79.374 40.930 1.00 27.76 54 ILE B N 1
ATOM 3702 C CA . ILE B 1 54 ? 17.923 78.431 41.412 1.00 26.13 54 ILE B CA 1
ATOM 3703 C C . ILE B 1 54 ? 17.157 77.927 40.178 1.00 26.50 54 ILE B C 1
ATOM 3704 O O . ILE B 1 54 ? 16.583 78.719 39.429 1.00 27.24 54 ILE B O 1
ATOM 3709 N N . ARG B 1 55 ? 17.199 76.612 39.962 1.00 25.00 55 ARG B N 1
ATOM 3710 C CA . ARG B 1 55 ? 16.610 76.005 38.779 1.00 26.05 55 ARG B CA 1
ATOM 3711 C C . ARG B 1 55 ? 15.613 74.935 39.205 1.00 25.69 55 ARG B C 1
ATOM 3712 O O . ARG B 1 55 ? 15.251 74.857 40.371 1.00 24.12 55 ARG B O 1
ATOM 3720 N N . ASN B 1 56 ? 15.154 74.112 38.267 1.00 27.33 56 ASN B N 1
ATOM 3721 C CA . ASN B 1 56 ? 14.265 72.994 38.607 1.00 27.10 56 ASN B CA 1
ATOM 3722 C C . ASN B 1 56 ? 14.470 71.831 37.651 1.00 28.14 56 ASN B C 1
ATOM 3723 O O . ASN B 1 56 ? 15.092 71.997 36.617 1.00 28.81 56 ASN B O 1
ATOM 3728 N N . GLU B 1 57 ? 13.929 70.668 37.987 1.00 28.21 57 GLU B N 1
ATOM 3729 C CA . GLU B 1 57 ? 14.228 69.450 37.238 1.00 29.61 57 GLU B CA 1
ATOM 3730 C C . GLU B 1 57 ? 13.399 69.295 35.974 1.00 31.13 57 GLU B C 1
ATOM 3731 O O . GLU B 1 57 ? 13.772 68.526 35.099 1.00 32.16 57 GLU B O 1
ATOM 3737 N N . ALA B 1 58 ? 12.277 70.009 35.878 1.00 31.64 58 ALA B N 1
ATOM 3738 C CA . ALA B 1 58 ? 11.415 69.889 34.700 1.00 34.63 58 ALA B CA 1
ATOM 3739 C C . ALA B 1 58 ? 12.070 70.556 33.499 1.00 36.45 58 ALA B C 1
ATOM 3740 O O . ALA B 1 58 ? 11.952 70.074 32.377 1.00 38.57 58 ALA B O 1
ATOM 3742 N N . ARG B 1 59 ? 12.753 71.667 33.750 1.00 36.40 59 ARG B N 1
ATOM 3743 C CA . ARG B 1 59 ? 13.391 72.451 32.702 1.00 38.68 59 ARG B CA 1
ATOM 3744 C C . ARG B 1 59 ? 14.560 73.253 33.273 1.00 37.36 59 ARG B C 1
ATOM 3745 O O . ARG B 1 59 ? 14.465 73.805 34.368 1.00 35.38 59 ARG B O 1
ATOM 3753 N N . ASN B 1 60 ? 15.640 73.343 32.507 1.00 38.28 60 ASN B N 1
ATOM 3754 C CA . ASN B 1 60 ? 16.855 74.045 32.928 1.00 37.66 60 ASN B CA 1
ATOM 3755 C C . ASN B 1 60 ? 16.699 75.582 32.864 1.00 37.25 60 ASN B C 1
ATOM 3756 O O . ASN B 1 60 ? 17.456 76.272 32.202 1.00 38.50 60 ASN B O 1
ATOM 3761 N N . TYR B 1 61 ? 15.686 76.097 33.549 1.00 35.83 61 TYR B N 1
ATOM 3762 C CA . TYR B 1 61 ? 15.410 77.529 33.644 1.00 35.30 61 TYR B CA 1
ATOM 3763 C C . TYR B 1 61 ? 15.723 78.028 35.050 1.00 33.23 61 TYR B C 1
ATOM 3764 O O . TYR B 1 61 ? 15.837 77.234 35.979 1.00 30.56 61 TYR B O 1
ATOM 3773 N N . CYS B 1 62 ? 15.810 79.351 35.192 1.00 33.91 62 CYS B N 1
ATOM 3774 C CA . CYS B 1 62 ? 16.252 80.006 36.422 1.00 33.29 62 CYS B CA 1
ATOM 3775 C C . CYS B 1 62 ? 15.168 80.900 37.029 1.00 33.01 62 CYS B C 1
ATOM 3776 O O . CYS B 1 62 ? 14.428 81.564 36.297 1.00 34.31 62 CYS B O 1
ATOM 3779 N N . PHE B 1 63 ? 15.115 80.949 38.362 1.00 31.93 63 PHE B N 1
ATOM 3780 C CA . PHE B 1 63 ? 14.303 81.922 39.087 1.00 32.39 63 PHE B CA 1
ATOM 3781 C C . PHE B 1 63 ? 14.836 83.310 38.734 1.00 33.91 63 PHE B C 1
ATOM 3782 O O . PHE B 1 63 ? 16.026 83.579 38.897 1.00 34.46 63 PHE B O 1
ATOM 3790 N N . THR B 1 64 ? 13.953 84.178 38.260 1.00 35.85 64 THR B N 1
ATOM 3791 C CA . THR B 1 64 ? 14.345 85.428 37.617 1.00 38.33 64 THR B CA 1
ATOM 3792 C C . THR B 1 64 ? 13.381 86.532 38.039 1.00 39.90 64 THR B C 1
ATOM 3793 O O . THR B 1 64 ? 12.183 86.383 37.838 1.00 40.00 64 THR B O 1
ATOM 3797 N N . PRO B 1 65 ? 13.873 87.627 38.621 1.00 42.32 65 PRO B N 1
ATOM 3798 C CA . PRO B 1 65 ? 13.007 88.794 38.850 1.00 44.56 65 PRO B CA 1
ATOM 3799 C C . PRO B 1 65 ? 12.636 89.435 37.510 1.00 47.35 65 PRO B C 1
ATOM 3800 O O . PRO B 1 65 ? 13.492 89.607 36.643 1.00 48.40 65 PRO B O 1
ATOM 3804 N N . ASP B 1 66 ? 11.357 89.749 37.355 1.00 49.39 66 ASP B N 1
ATOM 3805 C CA . ASP B 1 66 ? 10.819 90.368 36.155 1.00 53.15 66 ASP B CA 1
ATOM 3806 C C . ASP B 1 66 ? 10.969 91.869 36.366 1.00 55.63 66 ASP B C 1
ATOM 3807 O O . ASP B 1 66 ? 10.033 92.529 36.788 1.00 57.45 66 ASP B O 1
ATOM 3812 N N . GLY B 1 67 ? 12.170 92.384 36.111 1.00 57.52 67 GLY B N 1
ATOM 3813 C CA . GLY B 1 67 ? 12.483 93.798 36.290 1.00 60.34 67 GLY B CA 1
ATOM 3814 C C . GLY B 1 67 ? 13.197 94.115 37.600 1.00 60.10 67 GLY B C 1
ATOM 3815 O O . GLY B 1 67 ? 13.444 93.224 38.424 1.00 57.50 67 GLY B O 1
ATOM 3816 N N . SER B 1 68 ? 13.513 95.397 37.792 1.00 62.77 68 SER B N 1
ATOM 3817 C CA . SER B 1 68 ? 14.210 95.867 38.994 1.00 63.17 68 SER B CA 1
ATOM 3818 C C . SER B 1 68 ? 13.245 96.380 40.081 1.00 62.95 68 SER B C 1
ATOM 3819 O O . SER B 1 68 ? 12.048 96.696 39.810 1.00 63.76 68 SER B O 1
ATOM 3822 N N . GLY B 1 69 ? 13.788 96.466 41.307 1.00 62.05 69 GLY B N 1
ATOM 3823 C CA . GLY B 1 69 ? 13.012 96.874 42.468 1.00 61.61 69 GLY B CA 1
ATOM 3824 C C . GLY B 1 69 ? 12.181 95.712 42.976 1.00 58.53 69 GLY B C 1
ATOM 3825 O O . GLY B 1 69 ? 12.542 94.557 42.770 1.00 56.39 69 GLY B O 1
ATOM 3826 N N . ASN B 1 70 ? 11.075 96.020 43.646 1.00 57.86 70 ASN B N 1
ATOM 3827 C CA . ASN B 1 70 ? 10.108 94.992 43.991 1.00 55.48 70 ASN B CA 1
ATOM 3828 C C . ASN B 1 70 ? 9.510 94.543 42.672 1.00 54.54 70 ASN B C 1
ATOM 3829 O O . ASN B 1 70 ? 9.026 95.365 41.898 1.00 57.02 70 ASN B O 1
ATOM 3834 N N . ALA B 1 71 ? 9.628 93.251 42.389 1.00 50.60 71 ALA B N 1
ATOM 3835 C CA . ALA B 1 71 ? 9.269 92.699 41.088 1.00 49.68 71 ALA B CA 1
ATOM 3836 C C . ALA B 1 71 ? 8.730 91.284 41.237 1.00 46.87 71 ALA B C 1
ATOM 3837 O O . ALA B 1 71 ? 9.064 90.595 42.190 1.00 44.80 71 ALA B O 1
ATOM 3839 N N . ASN B 1 72 ? 7.913 90.849 40.287 1.00 46.22 72 ASN B N 1
ATOM 3840 C CA . ASN B 1 72 ? 7.452 89.466 40.270 1.00 43.66 72 ASN B CA 1
ATOM 3841 C C . ASN B 1 72 ? 8.639 88.547 39.979 1.00 41.82 72 ASN B C 1
ATOM 3842 O O . ASN B 1 72 ? 9.623 88.970 39.393 1.00 42.59 72 ASN B O 1
ATOM 3847 N N . VAL B 1 73 ? 8.560 87.302 40.430 1.00 39.34 73 VAL B N 1
ATOM 3848 C CA . VAL B 1 73 ? 9.590 86.301 40.131 1.00 37.59 73 VAL B CA 1
ATOM 3849 C C . VAL B 1 73 ? 8.962 85.170 39.304 1.00 37.38 73 VAL B C 1
ATOM 3850 O O . VAL B 1 73 ? 7.845 84.729 39.593 1.00 36.17 73 VAL B O 1
ATOM 3854 N N . MET B 1 74 ? 9.681 84.740 38.267 1.00 37.71 74 MET B N 1
ATOM 3855 C CA . MET B 1 74 ? 9.241 83.701 37.342 1.00 38.43 74 MET B CA 1
ATOM 3856 C C . MET B 1 74 ? 10.410 82.770 37.018 1.00 38.17 74 MET B C 1
ATOM 3857 O O . MET B 1 74 ? 11.573 83.076 37.313 1.00 37.80 74 MET B O 1
ATOM 3862 N N . SER B 1 75 ? 10.095 81.622 36.426 1.00 37.85 75 SER B N 1
ATOM 3863 C CA . SER B 1 75 ? 11.102 80.720 35.873 1.00 37.01 75 SER B CA 1
ATOM 3864 C C . SER B 1 75 ? 11.337 81.049 34.401 1.00 39.32 75 SER B C 1
ATOM 3865 O O . SER B 1 75 ? 10.439 80.893 33.588 1.00 39.94 75 SER B O 1
ATOM 3868 N N . SER B 1 76 ? 12.552 81.487 34.077 1.00 39.92 76 SER B N 1
ATOM 3869 C CA . SER B 1 76 ? 12.898 81.996 32.748 1.00 43.24 76 SER B CA 1
ATOM 3870 C C . SER B 1 76 ? 14.259 81.481 32.299 1.00 43.92 76 SER B C 1
ATOM 3871 O O . SER B 1 76 ? 15.083 81.127 33.136 1.00 41.74 76 SER B O 1
ATOM 3874 N N . PRO B 1 77 ? 14.528 81.472 30.993 1.00 46.46 77 PRO B N 1
ATOM 3875 C CA . PRO B 1 77 ? 15.840 81.019 30.500 1.00 47.47 77 PRO B CA 1
ATOM 3876 C C . PRO B 1 77 ? 17.010 81.652 31.263 1.00 47.21 77 PRO B C 1
ATOM 3877 O O . PRO B 1 77 ? 16.989 82.859 31.543 1.00 46.94 77 PRO B O 1
ATOM 3881 N N . CYS B 1 78 ? 17.983 80.829 31.642 1.00 47.19 78 CYS B N 1
ATOM 3882 C CA . CYS B 1 78 ? 19.188 81.307 32.289 1.00 48.19 78 CYS B CA 1
ATOM 3883 C C . CYS B 1 78 ? 20.020 82.003 31.228 1.00 53.52 78 CYS B C 1
ATOM 3884 O O . CYS B 1 78 ? 20.412 81.377 30.253 1.00 54.27 78 CYS B O 1
ATOM 3887 N N . THR B 1 79 ? 20.253 83.297 31.397 1.00 58.21 79 THR B N 1
ATOM 3888 C CA . THR B 1 79 ? 21.113 84.035 30.479 1.00 64.13 79 THR B CA 1
ATOM 3889 C C . THR B 1 79 ? 22.551 83.682 30.855 1.00 67.06 79 THR B C 1
ATOM 3890 O O . THR B 1 79 ? 22.970 83.894 31.994 1.00 65.64 79 THR B O 1
ATOM 3894 N N . LEU B 1 80 ? 23.279 83.119 29.888 1.00 43.57 80 LEU B N 1
ATOM 3895 C CA . LEU B 1 80 ? 24.554 82.427 30.130 1.00 46.63 80 LEU B CA 1
ATOM 3896 C C . LEU B 1 80 ? 25.803 83.197 29.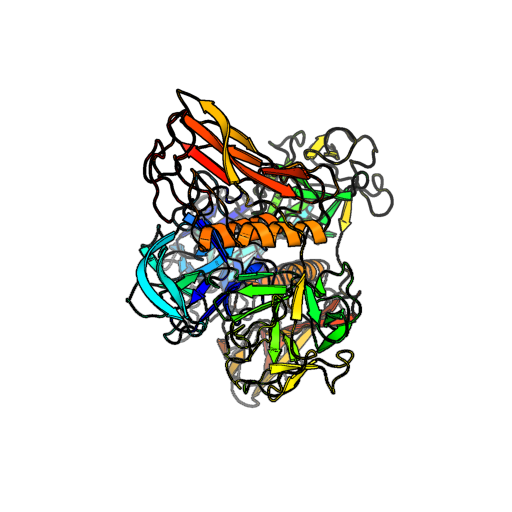683 1.00 48.58 80 LEU B C 1
ATOM 3897 O O . LEU B 1 80 ? 26.915 82.801 30.039 1.00 49.34 80 LEU B O 1
ATOM 3902 N N . TYR B 1 81 ? 25.636 84.284 28.924 1.00 50.80 81 TYR B N 1
ATOM 3903 C CA . TYR B 1 81 ? 26.788 85.060 28.431 1.00 52.31 81 TYR B CA 1
ATOM 3904 C C . TYR B 1 81 ? 26.575 86.594 28.448 1.00 52.68 81 TYR B C 1
ATOM 3905 O O . TYR B 1 81 ? 25.455 87.076 28.224 1.00 52.61 81 TYR B O 1
ATOM 3914 N N . PRO B 1 82 ? 27.638 87.368 28.711 1.00 53.00 82 PRO B N 1
ATOM 3915 C CA . PRO B 1 82 ? 29.006 86.857 28.935 1.00 52.89 82 PRO B CA 1
ATOM 3916 C C . PRO B 1 82 ? 29.210 86.198 30.307 1.00 52.33 82 PRO B C 1
ATOM 3917 O O . PRO B 1 82 ? 30.214 85.510 30.526 1.00 52.57 82 PRO B O 1
ATOM 3921 N N . GLU B 1 83 ? 28.281 86.448 31.229 1.00 51.18 83 GLU B N 1
ATOM 3922 C CA . GLU B 1 83 ? 28.217 85.715 32.490 1.00 50.20 83 GLU B CA 1
ATOM 3923 C C . GLU B 1 83 ? 26.760 85.509 32.919 1.00 48.26 83 GLU B C 1
ATOM 3924 O O . GLU B 1 83 ? 25.829 85.897 32.199 1.00 48.26 83 GLU B O 1
ATOM 3930 N N . ILE B 1 84 ? 26.565 84.853 34.066 1.00 45.73 84 ILE B N 1
ATOM 3931 C CA . ILE B 1 84 ? 25.254 84.815 34.693 1.00 43.32 84 ILE B CA 1
ATOM 3932 C C . ILE B 1 84 ? 25.135 86.135 35.422 1.00 40.71 84 ILE B C 1
ATOM 3933 O O . ILE B 1 84 ? 25.987 86.454 36.264 1.00 40.37 84 ILE B O 1
ATOM 3938 N N . PRO B 1 85 ? 24.093 86.906 35.127 1.00 64.15 85 PRO B N 1
ATOM 3939 C CA . PRO B 1 85 ? 23.929 88.206 35.772 1.00 63.16 85 PRO B CA 1
ATOM 3940 C C . PRO B 1 85 ? 23.560 88.021 37.229 1.00 58.98 85 PRO B C 1
ATOM 3941 O O . PRO B 1 85 ? 22.981 86.993 37.592 1.00 56.02 85 PRO B O 1
ATOM 3945 N N . SER B 1 86 ? 23.914 88.995 38.057 1.00 57.48 86 SER B N 1
ATOM 3946 C CA . SER B 1 86 ? 23.624 88.920 39.483 1.00 54.34 86 SER B CA 1
ATOM 3947 C C . SER B 1 86 ? 22.110 88.872 39.772 1.00 51.14 86 SER B C 1
ATOM 3948 O O . SER B 1 86 ? 21.696 88.427 40.849 1.00 48.75 86 SER B O 1
ATOM 3951 N N . SER B 1 87 ? 21.298 89.303 38.803 1.00 50.08 87 SER B N 1
ATOM 3952 C CA . SER B 1 87 ? 19.841 89.294 38.932 1.00 47.76 87 SER B CA 1
ATOM 3953 C C . SER B 1 87 ? 19.259 87.875 38.946 1.00 44.22 87 SER B C 1
ATOM 3954 O O . SER B 1 87 ? 18.177 87.680 39.480 1.00 42.39 87 SER B O 1
ATOM 3957 N N . GLN B 1 88 ? 19.968 86.905 38.356 1.00 41.97 88 GLN B N 1
ATOM 3958 C CA . GLN B 1 88 ? 19.553 85.487 38.403 1.00 39.87 88 GLN B CA 1
ATOM 3959 C C . GLN B 1 88 ? 20.331 84.688 39.450 1.00 37.38 88 GLN B C 1
ATOM 3960 O O . GLN B 1 88 ? 20.312 83.450 39.457 1.00 35.74 88 GLN B O 1
ATOM 3966 N N . ARG B 1 89 ? 21.007 85.394 40.345 1.00 36.66 89 ARG B N 1
ATOM 3967 C CA . ARG B 1 89 ? 21.809 84.756 41.376 1.00 35.75 89 ARG B CA 1
ATOM 3968 C C . ARG B 1 89 ? 21.279 85.133 42.756 1.00 34.03 89 ARG B C 1
ATOM 3969 O O . ARG B 1 89 ? 20.768 86.245 42.961 1.00 33.62 89 ARG B O 1
ATOM 3977 N N . TRP B 1 90 ? 21.372 84.182 43.682 1.00 32.16 90 TRP B N 1
ATOM 3978 C CA . TRP B 1 90 ? 20.774 84.325 44.996 1.00 31.13 90 TRP B CA 1
ATOM 3979 C C . TRP B 1 90 ? 21.730 83.819 46.068 1.00 31.97 90 TRP B C 1
ATOM 3980 O O . TRP B 1 90 ? 22.602 82.981 45.803 1.00 32.41 90 TRP B O 1
ATOM 3991 N N . ARG B 1 91 ? 21.571 84.330 47.281 1.00 31.90 91 ARG B N 1
ATOM 3992 C CA . ARG B 1 91 ? 22.335 83.817 48.407 1.00 32.70 91 ARG B CA 1
ATOM 3993 C C . ARG B 1 91 ? 21.435 83.595 49.603 1.00 32.16 91 ARG B C 1
ATOM 3994 O O . ARG B 1 91 ? 20.351 84.180 49.704 1.00 31.57 91 ARG B O 1
ATOM 4002 N N . GLN B 1 92 ? 21.890 82.736 50.508 1.00 32.18 92 GLN B N 1
ATOM 4003 C CA . GLN B 1 92 ? 21.226 82.548 51.780 1.00 32.76 92 GLN B CA 1
ATOM 4004 C C . GLN B 1 92 ? 21.482 83.735 52.696 1.00 36.33 92 GLN B C 1
ATOM 4005 O O . GLN B 1 92 ? 22.593 84.272 52.774 1.00 37.14 92 GLN B O 1
ATOM 4011 N N . GLY B 1 93 ? 20.439 84.120 53.404 1.00 21.61 93 GLY B N 1
ATOM 4012 C CA . GLY B 1 93 ? 20.544 85.117 54.450 1.00 23.29 93 GLY B CA 1
ATOM 4013 C C . GLY B 1 93 ? 20.528 84.475 55.803 1.00 23.68 93 GLY B C 1
ATOM 4014 O O . GLY B 1 93 ? 21.224 83.466 56.041 1.00 25.22 93 GLY B O 1
ATOM 4015 N N . ARG B 1 94 ? 19.712 85.028 56.693 1.00 23.64 94 ARG B N 1
ATOM 4016 C CA . ARG B 1 94 ? 19.558 84.552 58.047 1.00 23.67 94 ARG B CA 1
ATOM 4017 C C . ARG B 1 94 ? 18.850 83.216 58.066 1.00 23.59 94 ARG B C 1
ATOM 4018 O O . ARG B 1 94 ? 18.162 82.873 57.113 1.00 23.25 94 ARG B O 1
ATOM 4026 N N . ARG B 1 95 ? 19.064 82.472 59.146 1.00 23.59 95 ARG B N 1
ATOM 4027 C CA . ARG B 1 95 ? 18.552 81.103 59.241 1.00 23.20 95 ARG B CA 1
ATOM 4028 C C . ARG B 1 95 ? 17.601 80.908 60.417 1.00 23.84 95 ARG B C 1
ATOM 4029 O O . ARG B 1 95 ? 17.658 81.609 61.464 1.00 22.61 95 ARG B O 1
ATOM 4037 N N . LYS B 1 96 ? 16.697 79.950 60.231 1.00 23.80 96 LYS B N 1
ATOM 4038 C CA . LYS B 1 96 ? 15.808 79.444 61.258 1.00 24.86 96 LYS B CA 1
ATOM 4039 C C . LYS B 1 96 ? 15.826 77.928 61.186 1.00 24.89 96 LYS B C 1
ATOM 4040 O O . LYS B 1 96 ? 15.565 77.386 60.117 1.00 25.67 96 LYS B O 1
ATOM 4046 N N . THR B 1 97 ? 16.137 77.260 62.286 1.00 25.04 97 THR B N 1
ATOM 4047 C CA . THR B 1 97 ? 15.983 75.805 62.372 1.00 25.03 97 THR B CA 1
ATOM 4048 C C . THR B 1 97 ? 14.733 75.512 63.188 1.00 25.25 97 THR B C 1
ATOM 4049 O O . THR B 1 97 ? 14.381 76.264 64.104 1.00 25.47 97 THR B O 1
ATOM 4053 N N . PHE B 1 98 ? 14.051 74.423 62.824 1.00 24.07 98 PHE B N 1
ATOM 4054 C CA . PHE B 1 98 ? 12.795 74.034 63.452 1.00 24.04 98 PHE B CA 1
ATOM 4055 C C . PHE B 1 98 ? 12.555 72.570 63.185 1.00 23.69 98 PHE B C 1
ATOM 4056 O O . PHE B 1 98 ? 13.151 72.008 62.270 1.00 22.25 98 PHE B O 1
ATOM 4064 N N . THR B 1 99 ? 11.708 71.969 64.021 1.00 22.80 99 THR B N 1
ATOM 4065 C CA . THR B 1 99 ? 11.310 70.574 63.863 1.00 22.90 99 THR B CA 1
ATOM 4066 C C . THR B 1 99 ? 9.924 70.579 63.278 1.00 21.96 99 THR B C 1
ATOM 4067 O O . THR B 1 99 ? 9.011 71.169 63.848 1.00 22.18 99 THR B O 1
ATOM 4071 N N . ASP B 1 100 ? 9.751 69.928 62.137 1.00 20.74 100 ASP B N 1
ATOM 4072 C CA . ASP B 1 100 ? 8.448 69.948 61.484 1.00 19.97 100 ASP B CA 1
ATOM 4073 C C . ASP B 1 100 ? 7.497 68.927 62.094 1.00 20.26 100 ASP B C 1
ATOM 4074 O O . ASP B 1 100 ? 7.860 68.230 63.039 1.00 19.84 100 ASP B O 1
ATOM 4079 N N . ASN B 1 101 ? 6.290 68.815 61.548 1.00 19.73 101 ASN B N 1
ATOM 4080 C CA . ASN B 1 101 ? 5.274 67.905 62.109 1.00 21.49 101 ASN B CA 1
ATOM 4081 C C . ASN B 1 101 ? 5.587 66.420 61.904 1.00 20.67 101 ASN B C 1
ATOM 4082 O O . ASN B 1 101 ? 4.988 65.586 62.573 1.00 21.04 101 ASN B O 1
ATOM 4087 N N . GLY B 1 102 ? 6.490 66.101 60.961 1.00 19.94 102 GLY B N 1
ATOM 4088 C CA . GLY B 1 102 ? 7.041 64.764 60.811 1.00 20.14 102 GLY B CA 1
ATOM 4089 C C . GLY B 1 102 ? 8.202 64.419 61.718 1.00 19.08 102 GLY B C 1
ATOM 4090 O O . GLY B 1 102 ? 8.761 63.317 61.639 1.00 18.57 102 GLY B O 1
ATOM 4091 N N . GLY B 1 103 ? 8.615 65.382 62.549 1.00 19.50 103 GLY B N 1
ATOM 4092 C CA . GLY B 1 103 ? 9.733 65.174 63.446 1.00 19.18 103 GLY B CA 1
ATOM 4093 C C . GLY B 1 103 ? 11.096 65.476 62.880 1.00 19.03 103 GLY B C 1
ATOM 4094 O O . GLY B 1 103 ? 12.110 65.127 63.509 1.00 21.01 103 GLY B O 1
ATOM 4095 N N . ILE B 1 104 ? 11.153 66.107 61.706 1.00 18.93 104 ILE B N 1
ATOM 4096 C CA . ILE B 1 104 ? 12.416 66.320 61.000 1.00 18.50 104 ILE B CA 1
ATOM 4097 C C . ILE B 1 104 ? 12.967 67.695 61.269 1.00 18.56 104 ILE B C 1
ATOM 4098 O O . ILE B 1 104 ? 12.247 68.664 61.202 1.00 17.72 104 ILE B O 1
ATOM 4103 N N . GLU B 1 105 ? 14.264 67.771 61.526 1.00 19.71 105 GLU B N 1
ATOM 4104 C CA . GLU B 1 105 ? 14.960 69.042 61.684 1.00 21.32 105 GLU B CA 1
ATOM 4105 C C . GLU B 1 105 ? 15.175 69.644 60.310 1.00 20.56 105 GLU B C 1
ATOM 4106 O O . GLU B 1 105 ? 15.833 69.024 59.450 1.00 22.93 105 GLU B O 1
ATOM 4112 N N . GLN B 1 106 ? 14.558 70.792 60.082 1.00 20.00 106 GLN B N 1
ATOM 4113 C CA . GLN B 1 106 ? 14.697 71.537 58.840 1.00 19.60 106 GLN B CA 1
ATOM 4114 C C . GLN B 1 106 ? 15.487 72.808 59.060 1.00 20.04 106 GLN B C 1
ATOM 4115 O O . GLN B 1 106 ? 15.543 73.314 60.180 1.00 22.43 106 GLN B O 1
ATOM 4121 N N . VAL B 1 107 ? 16.073 73.345 57.994 1.00 20.25 107 VAL B N 1
ATOM 4122 C CA . VAL B 1 107 ? 16.773 74.627 58.049 1.00 20.70 107 VAL B CA 1
ATOM 4123 C C . VAL B 1 107 ? 16.162 75.549 56.996 1.00 20.67 107 VAL B C 1
ATOM 4124 O O . VAL B 1 107 ? 16.200 75.253 55.803 1.00 20.12 107 VAL B O 1
ATOM 4128 N N . ALA B 1 108 ? 15.551 76.645 57.453 1.00 20.81 108 ALA B N 1
ATOM 4129 C CA . ALA B 1 108 ? 15.019 77.681 56.555 1.00 21.12 108 ALA B CA 1
ATOM 4130 C C . ALA B 1 108 ? 15.955 78.883 56.514 1.00 21.34 108 ALA B C 1
ATOM 4131 O O . ALA B 1 108 ? 16.597 79.184 57.518 1.00 22.37 108 ALA B O 1
ATOM 4133 N N . THR B 1 109 ? 16.076 79.514 55.347 1.00 20.69 109 THR B N 1
ATOM 4134 C CA . THR B 1 109 ? 16.811 80.785 55.247 1.00 20.19 109 THR B CA 1
ATOM 4135 C C . THR B 1 109 ? 16.079 81.785 54.390 1.00 19.47 109 THR B C 1
ATOM 4136 O O . THR B 1 109 ? 15.213 81.424 53.565 1.00 20.34 109 THR B O 1
ATOM 4140 N N . GLU B 1 110 ? 16.474 83.050 54.528 1.00 30.76 110 GLU B N 1
ATOM 4141 C CA . GLU B 1 110 ? 16.106 84.039 53.544 1.00 29.72 110 GLU B CA 1
ATOM 4142 C C . GLU B 1 110 ? 16.805 83.635 52.263 1.00 28.86 110 GLU B C 1
ATOM 4143 O O . GLU B 1 110 ? 17.855 82.968 52.293 1.00 27.81 110 GLU B O 1
ATOM 4149 N N . ILE B 1 111 ? 16.212 84.021 51.143 1.00 28.16 111 ILE B N 1
ATOM 4150 C CA . ILE B 1 111 ? 16.818 83.833 49.836 1.00 28.98 111 ILE B CA 1
ATOM 4151 C C . ILE B 1 111 ? 16.886 85.220 49.209 1.00 29.58 111 ILE B C 1
ATOM 4152 O O . ILE B 1 111 ? 15.862 85.800 48.869 1.00 30.17 111 ILE B O 1
ATOM 4157 N N . ILE B 1 112 ? 18.101 85.740 49.081 1.00 30.55 112 ILE B N 1
ATOM 4158 C CA . ILE B 1 112 ? 18.326 87.149 48.762 1.00 31.69 112 ILE B CA 1
ATOM 4159 C C . ILE B 1 112 ? 18.919 87.314 47.366 1.00 32.70 112 ILE B C 1
ATOM 4160 O O . ILE B 1 112 ? 19.909 86.680 47.033 1.00 32.61 112 ILE B O 1
ATOM 4165 N N . ASN B 1 113 ? 18.322 88.183 46.554 1.00 33.96 113 ASN B N 1
ATOM 4166 C CA . ASN B 1 113 ? 18.816 88.414 45.202 1.00 35.60 113 ASN B CA 1
ATOM 4167 C C . ASN B 1 113 ? 20.142 89.203 45.253 1.00 37.43 113 ASN B C 1
ATOM 4168 O O . ASN B 1 113 ? 20.263 90.174 46.005 1.00 37.70 113 ASN B O 1
ATOM 4173 N N . LEU B 1 114 ? 21.130 88.780 44.466 1.00 38.80 114 LEU B N 1
ATOM 4174 C CA . LEU B 1 114 ? 22.455 89.409 44.498 1.00 41.13 114 LEU B CA 1
ATOM 4175 C C . LEU B 1 114 ? 22.442 90.792 43.854 1.00 42.52 114 LEU B C 1
ATOM 4176 O O . LEU B 1 114 ? 23.171 91.669 44.291 1.00 44.29 114 LEU B O 1
ATOM 4181 N N . ALA B 1 115 ? 21.613 90.996 42.833 1.00 42.65 115 ALA B N 1
ATOM 4182 C CA . ALA B 1 115 ? 21.565 92.297 42.162 1.00 44.03 115 ALA B CA 1
ATOM 4183 C C . ALA B 1 115 ? 20.929 93.380 43.042 1.00 44.15 115 ALA B C 1
ATOM 4184 O O . ALA B 1 115 ? 21.476 94.473 43.182 1.00 45.32 115 ALA B O 1
ATOM 4186 N N . SER B 1 116 ? 19.790 93.060 43.645 1.00 43.07 116 SER B N 1
ATOM 4187 C CA . SER B 1 116 ? 18.952 94.037 44.342 1.00 43.20 116 SER B CA 1
ATOM 4188 C C . SER B 1 116 ? 19.087 94.018 45.864 1.00 42.69 116 SER B C 1
ATOM 4189 O O . SER B 1 116 ? 18.824 95.021 46.525 1.00 42.78 116 SER B O 1
ATOM 4192 N N . GLY B 1 117 ? 19.449 92.859 46.423 1.00 41.11 117 GLY B N 1
ATOM 4193 C CA . GLY B 1 117 ? 19.503 92.693 47.868 1.00 40.69 117 GLY B CA 1
ATOM 4194 C C . GLY B 1 117 ? 18.148 92.461 48.521 1.00 39.92 117 GLY B C 1
ATOM 4195 O O . GLY B 1 117 ? 18.036 92.460 49.751 1.00 39.37 117 GLY B O 1
ATOM 4196 N N . LYS B 1 118 ? 17.123 92.259 47.691 1.00 39.21 118 LYS B N 1
ATOM 4197 C CA . LYS B 1 118 ? 15.765 92.054 48.141 1.00 38.36 118 LYS B CA 1
ATOM 4198 C C . LYS B 1 118 ? 15.561 90.568 48.384 1.00 36.04 118 LYS B C 1
ATOM 4199 O O . LYS B 1 118 ? 16.253 89.744 47.802 1.00 35.66 118 LYS B O 1
ATOM 4205 N N . CYS B 1 119 ? 14.603 90.257 49.250 1.00 35.28 119 CYS B N 1
ATOM 4206 C CA . CYS B 1 119 ? 14.243 88.887 49.631 1.00 33.54 119 CYS B CA 1
ATOM 4207 C C . CYS B 1 119 ? 13.170 88.268 48.742 1.00 32.97 119 CYS B C 1
ATOM 4208 O O . CYS B 1 119 ? 12.194 88.921 48.379 1.00 34.37 119 CYS B O 1
ATOM 4211 N N . LEU B 1 120 ? 13.328 86.986 48.439 1.00 32.26 120 LEU B N 1
ATOM 4212 C CA . LEU B 1 120 ? 12.263 86.197 47.855 1.00 31.90 120 LEU B CA 1
ATOM 4213 C C . LEU B 1 120 ? 11.118 86.255 48.840 1.00 31.63 120 LEU B C 1
ATOM 4214 O O . LEU B 1 120 ? 11.313 86.150 50.042 1.00 31.21 120 LEU B O 1
ATOM 4219 N N . ASP B 1 121 ? 9.918 86.462 48.324 1.00 31.95 121 ASP B N 1
ATOM 4220 C CA . ASP B 1 121 ? 8.821 86.940 49.134 1.00 32.81 121 ASP B CA 1
ATOM 4221 C C . ASP B 1 121 ? 7.506 86.384 48.630 1.00 32.55 121 ASP B C 1
ATOM 4222 O O . ASP B 1 121 ? 7.327 86.178 47.435 1.00 32.20 121 ASP B O 1
ATOM 4227 N N . ILE B 1 122 ? 6.592 86.142 49.558 1.00 32.66 122 ILE B N 1
ATOM 4228 C CA . ILE B 1 122 ? 5.245 85.744 49.222 1.00 33.89 122 ILE B CA 1
ATOM 4229 C C . ILE B 1 122 ? 4.365 86.944 49.531 1.00 36.31 122 ILE B C 1
ATOM 4230 O O . ILE B 1 122 ? 4.534 87.605 50.558 1.00 36.86 122 ILE B O 1
ATOM 4235 N N . GLU B 1 123 ? 3.460 87.261 48.616 1.00 38.78 123 GLU B N 1
ATOM 4236 C CA . GLU B 1 123 ? 2.524 88.359 48.835 1.00 41.34 123 GLU B CA 1
ATOM 4237 C C . GLU B 1 123 ? 1.815 88.164 50.182 1.00 41.80 123 GLU B C 1
ATOM 4238 O O . GLU B 1 123 ? 1.388 87.047 50.531 1.00 40.37 123 GLU B O 1
ATOM 4244 N N . GLY B 1 124 ? 1.726 89.260 50.936 1.00 43.69 124 GLY B N 1
ATOM 4245 C CA . GLY B 1 124 ? 1.130 89.247 52.253 1.00 44.44 124 GLY B CA 1
ATOM 4246 C C . GLY B 1 124 ? 2.075 88.696 53.303 1.00 43.34 124 GLY B C 1
ATOM 4247 O O . GLY B 1 124 ? 3.309 88.855 53.212 1.00 42.77 124 GLY B O 1
ATOM 4248 N N . SER B 1 125 ? 1.478 88.062 54.305 1.00 44.03 125 SER B N 1
ATOM 4249 C CA . SER B 1 125 ? 2.191 87.522 55.458 1.00 43.44 125 SER B CA 1
ATOM 4250 C C . SER B 1 125 ? 1.804 86.082 55.792 1.00 42.27 125 SER B C 1
ATOM 4251 O O . SER B 1 125 ? 2.440 85.482 56.650 1.00 41.92 125 SER B O 1
ATOM 4254 N N . ASP B 1 126 ? 0.763 85.540 55.153 1.00 42.03 126 ASP B N 1
ATOM 4255 C CA . ASP B 1 126 ? 0.265 84.187 55.479 1.00 41.26 126 ASP B CA 1
ATOM 4256 C C . ASP B 1 126 ? 0.962 83.020 54.740 1.00 38.68 126 ASP B C 1
ATOM 4257 O O . ASP B 1 126 ? 0.584 81.858 54.911 1.00 37.68 126 ASP B O 1
ATOM 4262 N N . GLY B 1 127 ? 1.966 83.336 53.924 1.00 36.89 127 GLY B N 1
ATOM 4263 C CA . GLY B 1 127 ? 2.735 82.322 53.213 1.00 34.58 127 GLY B CA 1
ATOM 4264 C C . GLY B 1 127 ? 2.042 81.651 52.038 1.00 34.32 127 GLY B C 1
ATOM 4265 O O . GLY B 1 127 ? 2.479 80.592 51.585 1.00 33.41 127 GLY B O 1
ATOM 4266 N N . THR B 1 128 ? 0.973 82.260 51.529 1.00 35.57 128 THR B N 1
ATOM 4267 C CA . THR B 1 128 ? 0.270 81.735 50.363 1.00 35.79 128 THR B CA 1
ATOM 4268 C C . THR B 1 128 ? 0.086 82.854 49.329 1.00 36.73 128 THR B C 1
ATOM 4269 O O . THR B 1 128 ? -0.265 83.993 49.677 1.00 38.24 128 THR B O 1
ATOM 4273 N N . GLY B 1 129 ? 0.354 82.534 48.067 1.00 36.00 129 GLY B N 1
ATOM 4274 C CA . GLY B 1 129 ? 0.147 83.460 46.972 1.00 37.25 129 GLY B CA 1
ATOM 4275 C C . GLY B 1 129 ? 1.355 83.672 46.096 1.00 36.79 129 GLY B C 1
ATOM 4276 O O . GLY B 1 129 ? 2.352 82.935 46.154 1.00 34.41 129 GLY B O 1
ATOM 4277 N N . ASP B 1 130 ? 1.254 84.708 45.272 1.00 37.89 130 ASP B N 1
ATOM 4278 C CA . ASP B 1 130 ? 2.310 85.122 44.354 1.00 38.47 130 ASP B CA 1
ATOM 4279 C C . ASP B 1 130 ? 3.673 85.306 45.001 1.00 36.95 130 ASP B C 1
ATOM 4280 O O . ASP B 1 130 ? 3.801 85.877 46.087 1.00 36.91 130 ASP B O 1
ATOM 4285 N N . ILE B 1 131 ? 4.702 84.861 44.296 1.00 36.13 131 ILE B N 1
ATOM 4286 C CA . ILE B 1 131 ? 6.066 85.061 44.739 1.00 34.78 131 ILE B CA 1
ATOM 4287 C C . ILE B 1 131 ? 6.799 86.085 43.872 1.00 35.86 131 ILE B C 1
ATOM 4288 O O . ILE B 1 131 ? 6.740 86.046 42.644 1.00 36.79 131 ILE B O 1
ATOM 4293 N N . GLY B 1 132 ? 7.449 87.028 44.540 1.00 36.15 132 GLY B N 1
ATOM 4294 C CA . GLY B 1 132 ? 8.351 87.969 43.898 1.00 36.58 132 GLY B CA 1
ATOM 4295 C C . GLY B 1 132 ? 9.543 88.250 44.789 1.00 36.11 132 GLY B C 1
ATOM 4296 O O . GLY B 1 132 ? 9.923 87.411 45.608 1.00 33.68 132 GLY B O 1
ATOM 4297 N N . VAL B 1 133 ? 10.133 89.434 44.627 1.00 36.82 133 VAL B N 1
ATOM 4298 C CA . VAL B 1 133 ? 11.143 89.926 45.559 1.00 37.48 133 VAL B CA 1
ATOM 4299 C C . VAL B 1 133 ? 10.660 91.236 46.191 1.00 39.43 133 VAL B C 1
ATOM 4300 O O . VAL B 1 133 ? 9.937 92.012 45.563 1.00 40.97 133 VAL B O 1
ATOM 4304 N N . TYR B 1 134 ? 11.066 91.456 47.436 1.00 39.76 134 TYR B N 1
ATOM 4305 C CA . TYR B 1 134 ? 10.591 92.563 48.254 1.00 41.99 134 TYR B CA 1
ATOM 4306 C C . TYR B 1 134 ? 11.642 92.907 49.306 1.00 42.50 134 TYR B C 1
ATOM 4307 O O . TYR B 1 134 ? 12.541 92.116 49.579 1.00 41.72 134 TYR B O 1
ATOM 4316 N N . ASP B 1 135 ? 11.523 94.083 49.916 1.00 44.39 135 ASP B N 1
ATOM 4317 C CA . ASP B 1 135 ? 12.415 94.457 51.016 1.00 45.60 135 ASP B CA 1
ATOM 4318 C C . ASP B 1 135 ? 12.420 93.315 52.050 1.00 44.10 135 ASP B C 1
ATOM 4319 O O . ASP B 1 135 ? 11.366 92.753 52.361 1.00 43.55 135 ASP B O 1
ATOM 4324 N N . CYS B 1 136 ? 13.591 92.961 52.574 1.00 43.53 136 CYS B N 1
ATOM 4325 C CA . CYS B 1 136 ? 13.675 91.931 53.613 1.00 42.46 136 CYS B CA 1
ATOM 4326 C C . CYS B 1 136 ? 13.102 92.521 54.901 1.00 43.85 136 CYS B C 1
ATOM 4327 O O . CYS B 1 136 ? 13.517 93.596 55.313 1.00 45.37 136 CYS B O 1
ATOM 4330 N N . GLN B 1 137 ? 12.137 91.848 55.523 1.00 43.69 137 GLN B N 1
ATOM 4331 C CA . GLN B 1 137 ? 11.511 92.399 56.734 1.00 45.35 137 GLN B CA 1
ATOM 4332 C C . GLN B 1 137 ? 11.360 91.415 57.889 1.00 44.70 137 GLN B C 1
ATOM 4333 O O . GLN B 1 137 ? 10.527 91.610 58.766 1.00 44.91 137 GLN B O 1
ATOM 4339 N N . ASN B 1 138 ? 12.196 90.373 57.888 1.00 43.40 138 ASN B N 1
ATOM 4340 C CA . ASN B 1 138 ? 12.295 89.405 58.997 1.00 43.18 138 ASN B CA 1
ATOM 4341 C C . ASN B 1 138 ? 11.125 88.467 59.193 1.00 41.34 138 ASN B C 1
ATOM 4342 O O . ASN B 1 138 ? 11.169 87.658 60.111 1.00 41.22 138 ASN B O 1
ATOM 4347 N N . LEU B 1 139 ? 10.069 88.571 58.395 1.00 39.98 139 LEU B N 1
ATOM 4348 C CA . LEU B 1 139 ? 8.862 87.809 58.691 1.00 38.95 139 LEU B CA 1
ATOM 4349 C C . LEU B 1 139 ? 9.028 86.383 58.200 1.00 36.31 139 LEU B C 1
ATOM 4350 O O . LEU B 1 139 ? 9.863 86.116 57.337 1.00 35.11 139 LEU B O 1
ATOM 4355 N N . ASP B 1 140 ? 8.238 85.480 58.773 1.00 35.41 140 ASP B N 1
ATOM 4356 C CA . ASP B 1 140 ? 8.347 84.038 58.527 1.00 33.76 140 ASP B CA 1
ATOM 4357 C C . ASP B 1 140 ? 8.159 83.689 57.053 1.00 32.82 140 ASP B C 1
ATOM 4358 O O . ASP B 1 140 ? 8.764 82.757 56.542 1.00 30.72 140 ASP B O 1
ATOM 4363 N N . ASP B 1 141 ? 7.314 84.443 56.359 1.00 32.97 141 ASP B N 1
ATOM 4364 C CA . ASP B 1 141 ? 7.023 84.135 54.956 1.00 32.67 141 ASP B CA 1
ATOM 4365 C C . ASP B 1 141 ? 8.161 84.454 53.983 1.00 31.85 141 ASP B C 1
ATOM 4366 O O . ASP B 1 141 ? 8.046 84.149 52.799 1.00 32.45 141 ASP B O 1
ATOM 4371 N N . GLN B 1 142 ? 9.255 85.052 54.469 1.00 31.42 142 GLN B N 1
ATOM 4372 C CA . GLN B 1 142 ? 10.461 85.241 53.665 1.00 30.06 142 GLN B CA 1
ATOM 4373 C C . GLN B 1 142 ? 11.543 84.195 53.966 1.00 28.63 142 GLN B C 1
ATOM 4374 O O . GLN B 1 142 ? 12.686 84.335 53.530 1.00 28.06 142 GLN B O 1
ATOM 4380 N N . TYR B 1 143 ? 11.171 83.141 54.701 1.00 26.53 143 TYR B N 1
ATOM 4381 C CA . TYR B 1 143 ? 12.073 82.033 54.996 1.00 26.57 143 TYR B CA 1
ATOM 4382 C C . TYR B 1 143 ? 11.609 80.819 54.233 1.00 24.96 143 TYR B C 1
ATOM 4383 O O . TYR B 1 143 ? 10.404 80.515 54.185 1.00 25.74 143 TYR B O 1
ATOM 4392 N N . PHE B 1 144 ? 12.570 80.138 53.619 1.00 24.94 144 PHE B N 1
ATOM 4393 C CA . PHE B 1 144 ? 12.306 78.949 52.813 1.00 23.13 144 PHE B CA 1
ATOM 4394 C C . PHE B 1 144 ? 13.270 77.844 53.174 1.00 22.44 144 PHE B C 1
ATOM 4395 O O . PHE B 1 144 ? 14.442 78.109 53.419 1.00 22.36 144 PHE B O 1
ATOM 4403 N N . TYR B 1 145 ? 12.794 76.612 53.172 1.00 21.36 145 TYR B N 1
ATOM 4404 C CA . TYR B 1 145 ? 13.644 75.454 53.397 1.00 21.33 145 TYR B CA 1
ATOM 4405 C C . TYR B 1 145 ? 13.457 74.431 52.290 1.00 21.68 145 TYR B C 1
ATOM 4406 O O . TYR B 1 145 ? 12.376 74.310 51.707 1.00 22.27 145 TYR B O 1
ATOM 4415 N N . VAL B 1 146 ? 14.531 73.748 51.953 1.00 21.35 146 VAL B N 1
ATOM 4416 C CA . VAL B 1 146 ? 14.436 72.561 51.108 1.00 22.77 146 VAL B CA 1
ATOM 4417 C C . VAL B 1 146 ? 14.035 71.402 51.985 1.00 23.68 146 VAL B C 1
ATOM 4418 O O . VAL B 1 146 ? 14.738 71.064 52.933 1.00 24.35 146 VAL B O 1
ATOM 4422 N N . ARG B 1 147 ? 12.893 70.784 51.688 1.00 14.37 147 ARG B N 1
ATOM 4423 C CA . ARG B 1 147 ? 12.322 69.756 52.560 1.00 15.95 147 ARG B CA 1
ATOM 4424 C C . ARG B 1 147 ? 13.186 68.504 52.616 1.00 16.66 147 ARG B C 1
ATOM 4425 O O . ARG B 1 147 ? 13.437 67.852 51.601 1.00 18.48 147 ARG B O 1
ATOM 4433 N N . SER B 1 148 ? 13.625 68.188 53.823 1.00 15.86 148 SER B N 1
ATOM 4434 C CA . SER B 1 148 ? 14.178 66.896 54.140 1.00 16.54 148 SER B CA 1
ATOM 4435 C C . SER B 1 148 ? 13.109 65.941 54.638 1.00 15.31 148 SER B C 1
ATOM 4436 O O . SER B 1 148 ? 12.257 66.337 55.465 1.00 16.19 148 SER B O 1
ATOM 4439 N N . ARG B 1 149 ? 13.161 64.688 54.156 1.00 15.18 149 ARG B N 1
ATOM 4440 C CA . ARG B 1 149 ? 12.351 63.581 54.717 1.00 14.97 149 ARG B CA 1
ATOM 4441 C C . ARG B 1 149 ? 13.016 62.920 55.905 1.00 15.65 149 ARG B C 1
ATOM 4442 O O . ARG B 1 149 ? 12.460 61.994 56.486 1.00 15.84 149 ARG B O 1
ATOM 4450 N N . GLY B 1 150 ? 14.233 63.357 56.236 1.00 16.43 150 GLY B N 1
ATOM 4451 C CA . GLY B 1 150 ? 15.058 62.630 57.172 1.00 16.30 150 GLY B CA 1
ATOM 4452 C C . GLY B 1 150 ? 15.624 61.413 56.480 1.00 15.91 150 GLY B C 1
ATOM 4453 O O . GLY B 1 150 ? 15.427 61.204 55.296 1.00 16.69 150 GLY B O 1
ATOM 4454 N N . PRO B 1 151 ? 16.387 60.618 57.213 1.00 16.31 151 PRO B N 1
ATOM 4455 C CA . PRO B 1 151 ? 16.996 59.423 56.650 1.00 16.36 151 PRO B CA 1
ATOM 4456 C C . PRO B 1 151 ? 15.953 58.460 56.060 1.00 15.82 151 PRO B C 1
ATOM 4457 O O . PRO B 1 151 ? 14.832 58.349 56.527 1.00 14.53 151 PRO B O 1
ATOM 4461 N N . GLU B 1 152 ? 16.357 57.777 55.000 1.00 15.73 152 GLU B N 1
ATOM 4462 C CA . GLU B 1 152 ? 15.607 56.636 54.500 1.00 15.85 152 GLU B CA 1
ATOM 4463 C C . GLU B 1 152 ? 15.894 55.466 55.464 1.00 15.67 152 GLU B C 1
ATOM 4464 O O . GLU B 1 152 ? 17.047 55.124 55.704 1.00 18.05 152 GLU B O 1
ATOM 4470 N N . LEU B 1 153 ? 14.847 54.908 56.047 1.00 15.82 153 LEU B N 1
ATOM 4471 C CA . LEU B 1 153 ? 14.971 53.853 57.054 1.00 15.98 153 LEU B CA 1
ATOM 4472 C C . LEU B 1 153 ? 15.015 52.476 56.402 1.00 16.15 153 LEU B C 1
ATOM 4473 O O . LEU B 1 153 ? 15.821 51.611 56.808 1.00 17.36 153 LEU B O 1
ATOM 4478 N N . PHE B 1 154 ? 14.098 52.260 55.448 1.00 15.73 154 PHE B N 1
ATOM 4479 C CA . PHE B 1 154 ? 13.915 50.970 54.795 1.00 15.46 154 PHE B CA 1
ATOM 4480 C C . PHE B 1 154 ? 13.343 51.189 53.411 1.00 16.58 154 PHE B C 1
ATOM 4481 O O . PHE B 1 154 ? 12.887 52.286 53.059 1.00 15.87 154 PHE B O 1
ATOM 4489 N N . TYR B 1 155 ? 13.378 50.127 52.618 1.00 16.39 155 TYR B N 1
ATOM 4490 C CA . TYR B 1 155 ? 12.886 50.189 51.253 1.00 16.63 155 TYR B CA 1
ATOM 4491 C C . TYR B 1 155 ? 12.782 48.803 50.689 1.00 17.13 155 TYR B C 1
ATOM 4492 O O . TYR B 1 155 ? 13.362 47.861 51.231 1.00 16.88 155 TYR B O 1
ATOM 4501 N N . GLY B 1 156 ? 12.042 48.707 49.582 1.00 16.76 156 GLY B N 1
ATOM 4502 C CA . GLY B 1 156 ? 11.817 47.441 48.887 1.00 15.77 156 GLY B CA 1
ATOM 4503 C C . GLY B 1 156 ? 10.345 47.204 48.636 1.00 14.04 156 GLY B C 1
ATOM 4504 O O . GLY B 1 156 ? 9.509 48.098 48.803 1.00 15.64 156 GLY B O 1
ATOM 4505 N N . ARG B 1 157 ? 10.023 45.997 48.192 1.00 23.29 157 ARG B N 1
ATOM 4506 C CA . ARG B 1 157 ? 8.642 45.549 48.177 1.00 21.90 157 ARG B CA 1
ATOM 4507 C C . ARG B 1 157 ? 8.263 45.169 49.604 1.00 21.02 157 ARG B C 1
ATOM 4508 O O . ARG B 1 157 ? 9.129 44.955 50.443 1.00 20.14 157 ARG B O 1
ATOM 4516 N N . LEU B 1 158 ? 6.967 45.121 49.877 1.00 20.78 158 LEU B N 1
ATOM 4517 C CA . LEU B 1 158 ? 6.458 44.749 51.188 1.00 19.42 158 LEU B CA 1
ATOM 4518 C C . LEU B 1 158 ? 5.650 43.453 51.068 1.00 20.56 158 LEU B C 1
ATOM 4519 O O . LEU B 1 158 ? 4.529 43.435 50.519 1.00 20.72 158 LEU B O 1
ATOM 4524 N N . ARG B 1 159 ? 6.251 42.370 51.554 1.00 21.00 159 ARG B N 1
ATOM 4525 C CA . ARG B 1 159 ? 5.740 41.019 51.362 1.00 21.31 159 ARG B CA 1
ATOM 4526 C C . ARG B 1 159 ? 5.088 40.518 52.642 1.00 21.24 159 ARG B C 1
ATOM 4527 O O . ARG B 1 159 ? 5.682 40.555 53.711 1.00 19.80 159 ARG B O 1
ATOM 4535 N N . ASN B 1 160 ? 3.854 40.077 52.508 1.00 21.36 160 ASN B N 1
ATOM 4536 C CA . ASN B 1 160 ? 3.007 39.769 53.634 1.00 21.03 160 ASN B CA 1
ATOM 4537 C C . ASN B 1 160 ? 3.423 38.421 54.233 1.00 21.93 160 ASN B C 1
ATOM 4538 O O . ASN B 1 160 ? 3.680 37.467 53.511 1.00 22.84 160 ASN B O 1
ATOM 4543 N N . GLU B 1 161 ? 3.488 38.338 55.551 1.00 22.11 161 GLU B N 1
ATOM 4544 C CA . GLU B 1 161 ? 3.977 37.127 56.211 1.00 23.62 161 GLU B CA 1
ATOM 4545 C C . GLU B 1 161 ? 3.014 35.956 55.998 1.00 24.85 161 GLU B C 1
ATOM 4546 O O . GLU B 1 161 ? 3.462 34.813 55.866 1.00 26.40 161 GLU B O 1
ATOM 4552 N N . LYS B 1 162 ? 1.707 36.237 55.991 1.00 25.17 162 LYS B N 1
ATOM 4553 C CA . LYS B 1 162 ? 0.686 35.189 55.822 1.00 25.99 162 LYS B CA 1
ATOM 4554 C C . LYS B 1 162 ? 0.644 34.625 54.396 1.00 26.23 162 LYS B C 1
ATOM 4555 O O . LYS B 1 162 ? 0.659 33.409 54.218 1.00 26.72 162 LYS B O 1
ATOM 4561 N N . SER B 1 163 ? 0.609 35.502 53.388 1.00 25.77 163 SER B N 1
ATOM 4562 C CA . SER B 1 163 ? 0.269 35.095 52.018 1.00 26.42 163 SER B CA 1
ATOM 4563 C C . SER B 1 163 ? 1.435 35.016 51.023 1.00 27.10 163 SER B C 1
ATOM 4564 O O . SER B 1 163 ? 1.288 34.445 49.924 1.00 27.73 163 SER B O 1
ATOM 4567 N N . ASP B 1 164 ? 2.572 35.606 51.388 1.00 27.00 164 ASP B N 1
ATOM 4568 C CA . 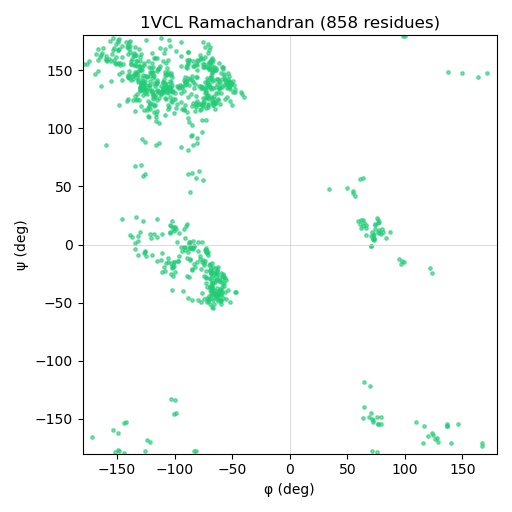ASP B 1 164 ? 3.698 35.832 50.469 1.00 27.71 164 ASP B CA 1
ATOM 4569 C C . ASP B 1 164 ? 3.370 36.728 49.287 1.00 27.57 164 ASP B C 1
ATOM 4570 O O . ASP B 1 164 ? 4.157 36.781 48.341 1.00 28.37 164 ASP B O 1
ATOM 4575 N N . LEU B 1 165 ? 2.241 37.438 49.333 1.00 26.01 165 LEU B N 1
ATOM 4576 C CA . LEU B 1 165 ? 1.920 38.422 48.300 1.00 25.52 165 LEU B CA 1
ATOM 4577 C C . LEU B 1 165 ? 2.524 39.765 48.694 1.00 23.82 165 LEU B C 1
ATOM 4578 O O . LEU B 1 165 ? 2.904 39.954 49.838 1.00 23.52 165 LEU B O 1
ATOM 4583 N N . CYS B 1 166 ? 2.575 40.688 47.746 1.00 23.13 166 CYS B N 1
ATOM 4584 C CA . CYS B 1 166 ? 3.150 42.015 47.978 1.00 22.43 166 CYS B CA 1
ATOM 4585 C C . CYS B 1 166 ? 2.095 43.116 47.931 1.00 22.42 166 CYS B C 1
ATOM 4586 O O . CYS B 1 166 ? 1.085 43.012 47.234 1.00 23.15 166 CYS B O 1
ATOM 4589 N N . LEU B 1 167 ? 2.362 44.206 48.622 1.00 21.69 167 LEU B N 1
ATOM 4590 C CA . LEU B 1 167 ? 1.525 45.386 48.445 1.00 21.93 167 LEU B CA 1
ATOM 4591 C C . LEU B 1 167 ? 1.666 45.852 47.015 1.00 22.59 167 LEU B C 1
ATOM 4592 O O . LEU B 1 167 ? 2.764 45.895 46.480 1.00 23.05 167 LEU B O 1
ATOM 4597 N N . ASP B 1 168 ? 0.548 46.233 46.423 1.00 23.05 168 ASP B N 1
ATOM 4598 C CA . ASP B 1 168 ? 0.494 46.654 45.044 1.00 24.66 168 ASP B CA 1
ATOM 4599 C C . ASP B 1 168 ? -0.557 47.750 44.971 1.00 24.97 168 ASP B C 1
ATOM 4600 O O . ASP B 1 168 ? -1.407 47.848 45.839 1.00 25.67 168 ASP B O 1
ATOM 4605 N N . VAL B 1 169 ? -0.446 48.611 43.976 1.00 26.17 169 VAL B N 1
ATOM 4606 C CA . VAL B 1 169 ? -1.400 49.685 43.766 1.00 26.15 169 VAL B CA 1
ATOM 4607 C C . VAL B 1 169 ? -2.203 49.367 42.507 1.00 28.19 169 VAL B C 1
ATOM 4608 O O . VAL B 1 169 ? -1.657 48.888 41.508 1.00 28.05 169 VAL B O 1
ATOM 4612 N N . GLU B 1 170 ? -3.502 49.623 42.530 1.00 28.83 170 GLU B N 1
ATOM 4613 C CA . GLU B 1 170 ? -4.334 49.300 41.383 1.00 31.44 170 GLU B CA 1
ATOM 4614 C C . GLU B 1 170 ? -3.729 49.974 40.167 1.00 32.25 170 GLU B C 1
ATOM 4615 O O . GLU B 1 170 ? -3.282 51.137 40.231 1.00 31.96 170 GLU B O 1
ATOM 4621 N N . GLY B 1 171 ? -3.642 49.219 39.080 1.00 33.64 171 GLY B N 1
ATOM 4622 C CA . GLY B 1 171 ? -3.015 49.696 37.872 1.00 34.74 171 GLY B CA 1
ATOM 4623 C C . GLY B 1 171 ? -1.496 49.671 37.976 1.00 34.97 171 GLY B C 1
ATOM 4624 O O . GLY B 1 171 ? -0.927 48.877 38.728 1.00 34.01 171 GLY B O 1
ATOM 4625 N N . SER B 1 172 ? -0.841 50.527 37.199 1.00 35.47 172 SER B N 1
ATOM 4626 C CA . SER B 1 172 ? 0.618 50.591 37.153 1.00 36.44 172 SER B CA 1
ATOM 4627 C C . SER B 1 172 ? 1.218 51.972 37.426 1.00 35.84 172 SER B C 1
ATOM 4628 O O . SER B 1 172 ? 2.433 52.071 37.474 1.00 36.76 172 SER B O 1
ATOM 4631 N N . ASP B 1 173 ? 0.399 53.024 37.567 1.00 35.39 173 ASP B N 1
ATOM 4632 C CA . ASP B 1 173 ? 0.926 54.403 37.666 1.00 34.57 173 ASP B CA 1
ATOM 4633 C C . ASP B 1 173 ? 1.271 54.811 39.096 1.00 32.05 173 ASP B C 1
ATOM 4634 O O . ASP B 1 173 ? 1.723 55.931 39.326 1.00 32.16 173 ASP B O 1
ATOM 4639 N N . GLY B 1 174 ? 1.105 53.881 40.026 1.00 30.17 174 GLY B N 1
ATOM 4640 C CA . GLY B 1 174 ? 1.401 54.102 41.426 1.00 27.73 174 GLY B CA 1
ATOM 4641 C C . GLY B 1 174 ? 0.403 54.965 42.160 1.00 26.56 174 GLY B C 1
ATOM 4642 O O . GLY B 1 174 ? 0.714 55.462 43.237 1.00 24.74 174 GLY B O 1
ATOM 4643 N N . LYS B 1 175 ? -0.795 55.143 41.589 1.00 26.15 175 LYS B N 1
ATOM 4644 C CA . LYS B 1 175 ? -1.830 55.958 42.217 1.00 26.48 175 LYS B CA 1
ATOM 4645 C C . LYS B 1 175 ? -3.079 55.154 42.432 1.00 25.73 175 LYS B C 1
ATOM 4646 O O . LYS B 1 175 ? -3.532 54.430 41.546 1.00 26.58 175 LYS B O 1
ATOM 4652 N N . GLY B 1 176 ? -3.653 55.282 43.615 1.00 24.30 176 GLY B N 1
ATOM 4653 C CA . GLY B 1 176 ? -4.956 54.716 43.858 1.00 24.07 176 GLY B CA 1
ATOM 4654 C C . GLY B 1 176 ? -4.989 53.635 44.898 1.00 23.18 176 GLY B C 1
ATOM 4655 O O . GLY B 1 176 ? -4.174 53.587 45.800 1.00 22.80 176 GLY B O 1
ATOM 4656 N N . ASN B 1 177 ? -5.994 52.772 44.816 1.00 23.07 177 ASN B N 1
ATOM 4657 C CA . ASN B 1 177 ? -6.200 51.784 45.870 1.00 22.31 177 ASN B CA 1
ATOM 4658 C C . ASN B 1 177 ? -5.028 50.812 46.020 1.00 22.03 177 ASN B C 1
ATOM 4659 O O . ASN B 1 177 ? -4.450 50.373 45.036 1.00 22.71 177 ASN B O 1
ATOM 4664 N N . VAL B 1 178 ? -4.730 50.463 47.268 1.00 21.08 178 VAL B N 1
ATOM 4665 C CA . VAL B 1 178 ? -3.690 49.498 47.578 1.00 21.29 178 VAL B CA 1
ATOM 4666 C C . VAL B 1 178 ? -4.340 48.166 47.962 1.00 21.22 178 VAL B C 1
ATOM 4667 O O . VAL B 1 178 ? -5.311 48.115 48.706 1.00 20.70 178 VAL B O 1
ATOM 4671 N N . LEU B 1 179 ? -3.798 47.099 47.400 1.00 22.15 179 LEU B N 1
ATOM 4672 C CA . LEU B 1 179 ? -4.297 45.759 47.623 1.00 23.54 179 LEU B CA 1
ATOM 4673 C C . LEU B 1 179 ? -3.153 44.765 47.494 1.00 24.21 179 LEU B C 1
ATOM 4674 O O . LEU B 1 179 ? -2.045 45.135 47.122 1.00 24.54 179 LEU B O 1
ATOM 4679 N N . MET B 1 180 ? -3.413 43.504 47.824 1.00 24.68 180 MET B N 1
ATOM 4680 C CA . MET B 1 180 ? -2.377 42.483 47.738 1.00 24.88 180 MET B CA 1
ATOM 4681 C C . MET B 1 180 ? -2.383 41.881 46.335 1.00 25.58 180 MET B C 1
ATOM 4682 O O . MET B 1 180 ? -3.448 41.671 45.735 1.00 27.90 180 MET B O 1
ATOM 4687 N N . TYR B 1 181 ? -1.187 41.578 45.841 1.00 25.46 181 TYR B N 1
ATOM 4688 C CA . TYR B 1 181 ? -0.980 40.971 44.525 1.00 27.14 181 TYR B CA 1
ATOM 4689 C C . TYR B 1 181 ? 0.319 40.156 44.537 1.00 27.76 181 TYR B C 1
ATOM 4690 O O . TYR B 1 181 ? 1.204 40.403 45.347 1.00 26.86 181 TYR B O 1
ATOM 4699 N N . SER B 1 182 ? 0.456 39.203 43.616 1.00 29.16 182 SER B N 1
ATOM 4700 C CA . SER B 1 182 ? 1.706 38.449 43.516 1.00 30.60 182 SER B CA 1
ATOM 4701 C C . SER B 1 182 ? 2.892 39.404 43.319 1.00 29.39 182 SER B C 1
ATOM 4702 O O . SER B 1 182 ? 2.795 40.427 42.623 1.00 28.12 182 SER B O 1
ATOM 4705 N N . CYS B 1 183 ? 4.001 39.066 43.958 1.00 28.93 183 CYS B N 1
ATOM 4706 C CA . CYS B 1 183 ? 5.196 39.889 43.900 1.00 28.94 183 CYS B CA 1
ATOM 4707 C C . CYS B 1 183 ? 5.781 39.809 42.500 1.00 30.79 183 CYS B C 1
ATOM 4708 O O . CYS B 1 183 ? 6.027 38.720 41.986 1.00 31.72 183 CYS B O 1
ATOM 4711 N N . GLU B 1 184 ? 5.972 40.970 41.884 1.00 31.59 184 GLU B N 1
ATOM 4712 C CA . GLU B 1 184 ? 6.406 41.068 40.498 1.00 34.54 184 GLU B CA 1
ATOM 4713 C C . GLU B 1 184 ? 7.399 42.218 40.354 1.00 34.96 184 GLU B C 1
ATOM 4714 O O . GLU B 1 184 ? 7.580 43.018 41.257 1.00 34.65 184 GLU B O 1
ATOM 4720 N N . ASP B 1 185 ? 8.030 42.300 39.191 1.00 37.18 185 ASP B N 1
ATOM 4721 C CA . ASP B 1 185 ? 9.001 43.348 38.898 1.00 37.86 185 ASP B CA 1
ATOM 4722 C C . ASP B 1 185 ? 8.310 44.585 38.326 1.00 37.83 185 ASP B C 1
ATOM 4723 O O . ASP B 1 185 ? 8.544 44.966 37.177 1.00 38.50 185 ASP B O 1
ATOM 4728 N N . ASN B 1 186 ? 7.407 45.154 39.128 1.00 36.07 186 ASN B N 1
ATOM 4729 C CA . ASN B 1 186 ? 6.686 46.376 38.811 1.00 35.49 186 ASN B CA 1
ATOM 4730 C C . ASN B 1 186 ? 7.152 47.447 39.803 1.00 33.42 186 ASN B C 1
ATOM 4731 O O . ASN B 1 186 ? 7.192 47.212 41.024 1.00 31.99 186 ASN B O 1
ATOM 4736 N N . LEU B 1 187 ? 7.503 48.619 39.297 1.00 31.61 187 LEU B N 1
ATOM 4737 C CA . LEU B 1 187 ? 7.949 49.714 40.150 1.00 30.29 187 LEU B CA 1
ATOM 4738 C C . LEU B 1 187 ? 6.862 50.133 41.136 1.00 27.32 187 LEU B C 1
ATOM 4739 O O . LEU B 1 187 ? 7.180 50.631 42.225 1.00 25.68 187 LEU B O 1
ATOM 4744 N N . ASP B 1 188 ? 5.582 49.947 40.796 1.00 26.24 188 ASP B N 1
ATOM 4745 C CA . ASP B 1 188 ? 4.540 50.371 41.741 1.00 25.21 188 ASP B CA 1
ATOM 4746 C C . ASP B 1 188 ? 4.421 49.468 42.983 1.00 23.37 188 ASP B C 1
ATOM 4747 O O . ASP B 1 188 ? 3.670 49.779 43.896 1.00 22.11 188 ASP B O 1
ATOM 4752 N N . GLN B 1 189 ? 5.198 48.389 43.046 1.00 22.74 189 GLN B N 1
ATOM 4753 C CA . GLN B 1 189 ? 5.298 47.590 44.271 1.00 22.21 189 GLN B CA 1
ATOM 4754 C C . GLN B 1 189 ? 6.472 48.008 45.172 1.00 21.06 189 GLN B C 1
ATOM 4755 O O . GLN B 1 189 ? 6.595 47.529 46.308 1.00 20.66 189 GLN B O 1
ATOM 4761 N N . TRP B 1 190 ? 7.310 48.923 44.708 1.00 21.36 190 TRP B N 1
ATOM 4762 C CA . TRP B 1 190 ? 8.461 49.373 45.497 1.00 20.10 190 TRP B CA 1
ATOM 4763 C C . TRP B 1 190 ? 8.130 50.596 46.351 1.00 19.32 190 TRP B C 1
ATOM 4764 O O . TRP B 1 190 ? 7.569 51.578 45.864 1.00 19.62 190 TRP B O 1
ATOM 4775 N N . PHE B 1 191 ? 8.493 50.545 47.624 1.00 18.58 191 PHE B N 1
ATOM 4776 C CA . PHE B 1 191 ? 8.261 51.658 48.527 1.00 18.07 191 PHE B CA 1
ATOM 4777 C C . PHE B 1 191 ? 9.543 52.080 49.221 1.00 17.97 191 PHE B C 1
ATOM 4778 O O . PHE B 1 191 ? 10.470 51.281 49.355 1.00 19.29 191 PHE B O 1
ATOM 4786 N N . ARG B 1 192 ? 9.605 53.329 49.682 1.00 18.14 192 ARG B N 1
ATOM 4787 C CA . ARG B 1 192 ? 10.715 53.797 50.489 1.00 18.12 192 ARG B CA 1
ATOM 4788 C C . ARG B 1 192 ? 10.132 54.470 51.715 1.00 18.08 192 ARG B C 1
ATOM 4789 O O . ARG B 1 192 ? 9.203 55.250 51.589 1.00 17.61 192 ARG B O 1
ATOM 4797 N N . TYR B 1 193 ? 10.691 54.164 52.866 1.00 17.82 193 TYR B N 1
ATOM 4798 C CA . TYR B 1 193 ? 10.153 54.562 54.167 1.00 18.31 193 TYR B CA 1
ATOM 4799 C C . TYR B 1 193 ? 11.175 55.441 54.866 1.00 21.01 193 TYR B C 1
ATOM 4800 O O . TYR B 1 193 ? 12.332 55.065 55.056 1.00 19.67 193 TYR B O 1
ATOM 4809 N N . TYR B 1 194 ? 10.713 56.593 55.316 1.00 12.07 194 TYR B N 1
ATOM 4810 C CA . TYR B 1 194 ? 11.565 57.663 55.836 1.00 13.52 194 TYR B CA 1
ATOM 4811 C C . TYR B 1 194 ? 11.276 57.974 57.289 1.00 14.84 194 TYR B C 1
ATOM 4812 O O . TYR B 1 194 ? 10.200 57.675 57.853 1.00 14.62 194 TYR B O 1
ATOM 4821 N N . GLU B 1 195 ? 12.260 58.621 57.902 1.00 14.55 195 GLU B N 1
ATOM 4822 C CA . GLU B 1 195 ? 12.193 59.054 59.294 1.00 15.54 195 GLU B CA 1
ATOM 4823 C C . GLU B 1 195 ? 10.971 59.952 59.581 1.00 14.50 195 GLU B C 1
ATOM 4824 O O . GLU B 1 195 ? 10.437 59.961 60.687 1.00 14.91 195 GLU B O 1
ATOM 4830 N N . ASN B 1 196 ? 10.511 60.684 58.575 1.00 14.33 196 ASN B N 1
ATOM 4831 C CA . ASN B 1 196 ? 9.321 61.526 58.745 1.00 14.54 196 ASN B CA 1
ATOM 4832 C C . ASN B 1 196 ? 8.018 60.757 58.827 1.00 14.67 196 ASN B C 1
ATOM 4833 O O . ASN B 1 196 ? 6.966 61.360 59.011 1.00 16.21 196 ASN B O 1
ATOM 4838 N N . GLY B 1 197 ? 8.082 59.433 58.632 1.00 14.34 197 GLY B N 1
ATOM 4839 C CA . GLY B 1 197 ? 6.931 58.560 58.688 1.00 14.09 197 GLY B CA 1
ATOM 4840 C C . GLY B 1 197 ? 6.319 58.227 57.336 1.00 12.84 197 GLY B C 1
ATOM 4841 O O . GLY B 1 197 ? 5.490 57.291 57.259 1.00 14.14 197 GLY B O 1
ATOM 4842 N N . GLU B 1 198 ? 6.679 58.955 56.276 1.00 17.42 198 GLU B N 1
ATOM 4843 C CA . GLU B 1 198 ? 6.090 58.685 54.947 1.00 16.71 198 GLU B CA 1
ATOM 4844 C C . GLU B 1 198 ? 6.601 57.366 54.357 1.00 15.88 198 GLU B C 1
ATOM 4845 O O . GLU B 1 198 ? 7.781 57.032 54.507 1.00 15.24 198 GLU B O 1
ATOM 4851 N N . ILE B 1 199 ? 5.685 56.651 53.698 1.00 15.48 199 ILE B N 1
ATOM 4852 C CA . ILE B 1 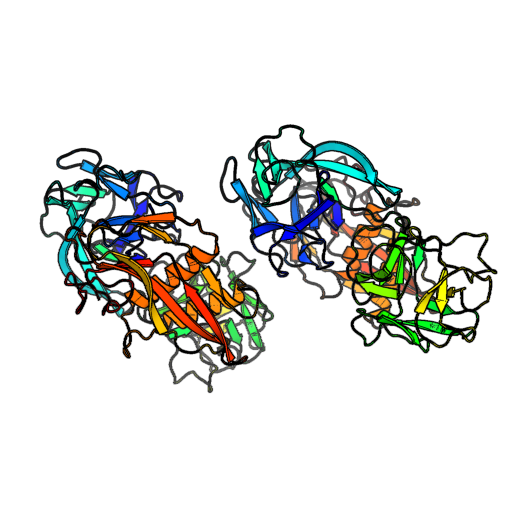199 ? 6.055 55.493 52.883 1.00 16.21 199 ILE B CA 1
ATOM 4853 C C . ILE B 1 199 ? 5.671 55.866 51.451 1.00 16.78 199 ILE B C 1
ATOM 4854 O O . ILE B 1 199 ? 4.488 56.014 51.104 1.00 17.32 199 ILE B O 1
ATOM 4859 N N . VAL B 1 200 ? 6.689 56.028 50.620 1.00 16.91 200 VAL B N 1
ATOM 4860 C CA . VAL B 1 200 ? 6.560 56.667 49.325 1.00 17.20 200 VAL B CA 1
ATOM 4861 C C . VAL B 1 200 ? 6.687 55.629 48.223 1.00 17.60 200 VAL B C 1
ATOM 4862 O O . VAL B 1 200 ? 7.670 54.891 48.148 1.00 17.57 200 VAL B O 1
ATOM 4866 N N . ASN B 1 201 ? 5.690 55.597 47.350 1.00 19.00 201 ASN B N 1
ATOM 4867 C CA . ASN B 1 201 ? 5.679 54.662 46.234 1.00 19.80 201 ASN B CA 1
ATOM 4868 C C . ASN B 1 201 ? 6.700 55.099 45.179 1.00 21.04 201 ASN B C 1
ATOM 4869 O O . ASN B 1 201 ? 6.736 56.279 44.762 1.00 22.22 201 ASN B O 1
ATOM 4874 N N . ALA B 1 202 ? 7.516 54.159 44.690 1.00 21.83 202 ALA B N 1
ATOM 4875 C CA . ALA B 1 202 ? 8.554 54.481 43.705 1.00 23.24 202 ALA B CA 1
ATOM 4876 C C . ALA B 1 202 ? 8.039 54.961 42.355 1.00 24.21 202 ALA B C 1
ATOM 4877 O O . ALA B 1 202 ? 8.730 55.735 41.688 1.00 24.75 202 ALA B O 1
ATOM 4879 N N . LYS B 1 203 ? 6.881 54.476 41.923 1.00 24.31 203 LYS B N 1
ATOM 4880 C CA . LYS B 1 203 ? 6.342 54.818 40.605 1.00 26.31 203 LYS B CA 1
ATOM 4881 C C . LYS B 1 203 ? 5.769 56.233 40.538 1.00 26.08 203 LYS B C 1
ATOM 4882 O O . LYS B 1 203 ? 6.091 56.987 39.632 1.00 27.96 203 LYS B O 1
ATOM 4888 N N . SER B 1 204 ? 4.960 56.592 41.524 1.00 26.06 204 SER B N 1
ATOM 4889 C CA . SER B 1 204 ? 4.197 57.836 41.502 1.00 26.06 204 SER B CA 1
ATOM 4890 C C . SER B 1 204 ? 4.836 58.943 42.341 1.00 25.25 204 SER B C 1
ATOM 4891 O O . SER B 1 204 ? 4.489 60.129 42.204 1.00 24.40 204 SER B O 1
ATOM 4894 N N . GLY B 1 205 ? 5.724 58.545 43.236 1.00 23.11 205 GLY B N 1
ATOM 4895 C CA . GLY B 1 205 ? 6.206 59.441 44.259 1.00 23.42 205 GLY B CA 1
ATOM 4896 C C . GLY B 1 205 ? 5.165 59.917 45.257 1.00 23.25 205 GLY B C 1
ATOM 4897 O O . GLY B 1 205 ? 5.414 60.895 45.969 1.00 24.25 205 GLY B O 1
ATOM 4898 N N . MET B 1 206 ? 4.048 59.221 45.358 1.00 23.25 206 MET B N 1
ATOM 4899 C CA . MET B 1 206 ? 3.002 59.606 46.281 1.00 23.30 206 MET B CA 1
ATOM 4900 C C . MET B 1 206 ? 3.007 58.671 47.494 1.00 22.24 206 MET B C 1
ATOM 4901 O O . MET B 1 206 ? 3.798 57.729 47.557 1.00 21.39 206 MET B O 1
ATOM 4906 N N . CYS B 1 207 ? 2.151 58.956 48.464 1.00 20.27 207 CYS B N 1
ATOM 4907 C CA . CYS B 1 207 ? 2.303 58.417 49.815 1.00 19.63 207 CYS B CA 1
ATOM 4908 C C . CYS B 1 207 ? 1.282 57.357 50.149 1.00 19.05 207 CYS B C 1
ATOM 4909 O O . CYS B 1 207 ? 0.125 57.441 49.734 1.00 18.87 207 CYS B O 1
ATOM 4912 N N . LEU B 1 208 ? 1.709 56.394 50.961 1.00 18.62 208 LEU B N 1
ATOM 4913 C CA . LEU B 1 208 ? 0.794 55.395 51.516 1.00 18.70 208 LEU B CA 1
ATOM 4914 C C . LEU B 1 208 ? -0.126 56.151 52.450 1.00 18.76 208 LEU B C 1
ATOM 4915 O O . LEU B 1 208 ? 0.345 56.769 53.426 1.00 19.35 208 LEU B O 1
ATOM 4920 N N . ASP B 1 209 ? -1.420 56.106 52.155 1.00 18.57 209 ASP B N 1
ATOM 4921 C CA . ASP B 1 209 ? -2.403 57.034 52.687 1.00 19.11 209 ASP B CA 1
ATOM 4922 C C . ASP B 1 209 ? -3.647 56.298 53.168 1.00 19.45 209 ASP B C 1
ATOM 4923 O O . ASP B 1 209 ? -4.060 55.291 52.593 1.00 19.46 209 ASP B O 1
ATOM 4928 N N . VAL B 1 210 ? -4.268 56.814 54.208 1.00 18.99 210 VAL B N 1
ATOM 4929 C CA . VAL B 1 210 ? -5.577 56.318 54.616 1.00 18.87 210 VAL B CA 1
ATOM 4930 C C . VAL B 1 210 ? -6.635 57.310 54.192 1.00 19.80 210 VAL B C 1
ATOM 4931 O O . VAL B 1 210 ? -6.414 58.514 54.230 1.00 19.62 210 VAL B O 1
ATOM 4935 N N . GLU B 1 211 ? -7.773 56.821 53.723 1.00 19.72 211 GLU B N 1
ATOM 4936 C CA . GLU B 1 211 ? -8.808 57.714 53.238 1.00 20.95 211 GLU B CA 1
ATOM 4937 C C . GLU B 1 211 ? -9.156 58.702 54.343 1.00 20.75 211 GLU B C 1
ATOM 4938 O O . GLU B 1 211 ? -9.246 58.338 55.505 1.00 20.18 211 GLU B O 1
ATOM 4944 N N . GLY B 1 212 ? -9.339 59.959 53.968 1.00 21.96 212 GLY B N 1
ATOM 4945 C CA . GLY B 1 212 ? -9.587 61.003 54.950 1.00 22.58 212 GLY B CA 1
ATOM 4946 C C . GLY B 1 212 ? -8.366 61.333 55.763 1.00 22.12 212 GLY B C 1
ATOM 4947 O O . GLY B 1 212 ? -7.239 61.234 55.262 1.00 21.97 212 GLY B O 1
ATOM 4948 N N . SER B 1 213 ? -8.570 61.764 57.011 1.00 23.45 213 SER B N 1
ATOM 4949 C CA . SER B 1 213 ? -7.448 62.185 57.866 1.00 23.27 213 SER B CA 1
ATOM 4950 C C . SER B 1 213 ? -7.360 61.505 59.233 1.00 23.11 213 SER B C 1
ATOM 4951 O O . SER B 1 213 ? -6.387 61.738 59.925 1.00 23.71 213 SER B O 1
ATOM 4954 N N . ASP B 1 214 ? -8.359 60.705 59.626 1.00 22.23 214 ASP B N 1
ATOM 4955 C CA . ASP B 1 214 ? -8.375 60.135 60.988 1.00 22.06 214 ASP B CA 1
ATOM 4956 C C . ASP B 1 214 ? -7.602 58.820 61.137 1.00 20.66 214 ASP B C 1
ATOM 4957 O O . ASP B 1 214 ? -7.485 58.277 62.239 1.00 20.80 214 ASP B O 1
ATOM 4962 N N . GLY B 1 215 ? -7.065 58.319 60.045 1.00 20.34 215 GLY B N 1
ATOM 4963 C CA . GLY B 1 215 ? -6.200 57.143 60.091 1.00 20.00 215 GLY B CA 1
ATOM 4964 C C . GLY B 1 215 ? -6.909 55.805 60.092 1.00 20.21 215 GLY B C 1
ATOM 4965 O O . GLY B 1 215 ? -6.260 54.781 60.202 1.00 18.84 215 GLY B O 1
ATOM 4966 N N . SER B 1 216 ? -8.226 55.816 59.937 1.00 20.64 216 SER B N 1
ATOM 4967 C CA . SER B 1 216 ? -9.050 54.607 59.975 1.00 21.73 216 SER B CA 1
ATOM 4968 C C . SER B 1 216 ? -9.730 54.429 58.624 1.00 21.18 216 SER B C 1
ATOM 4969 O O . SER B 1 216 ? -10.534 55.278 58.233 1.00 23.01 216 SER B O 1
ATOM 4972 N N . GLY B 1 217 ? -9.456 53.321 57.937 1.00 20.20 217 GLY B N 1
ATOM 4973 C CA . GLY B 1 217 ? -10.147 53.045 56.697 1.00 20.09 217 GLY B CA 1
ATOM 4974 C C . GLY B 1 217 ? -9.261 52.532 55.593 1.00 19.61 217 GLY B C 1
ATOM 4975 O O . GLY B 1 217 ? -8.201 51.960 55.845 1.00 19.24 217 GLY B O 1
ATOM 4976 N N . ASN B 1 218 ? -9.714 52.733 54.362 1.00 19.85 218 ASN B N 1
ATOM 4977 C CA . ASN B 1 218 ? -9.029 52.192 53.210 1.00 20.37 218 ASN B CA 1
ATOM 4978 C C . ASN B 1 218 ? -7.690 52.831 52.952 1.00 19.49 218 ASN B C 1
ATOM 4979 O O . ASN B 1 218 ? -7.517 54.041 53.121 1.00 20.04 218 ASN B O 1
ATOM 4984 N N . VAL B 1 219 ? -6.730 52.013 52.520 1.00 19.05 219 VAL B N 1
ATOM 4985 C CA . VAL B 1 219 ? -5.393 52.451 52.205 1.00 18.95 219 VAL B CA 1
ATOM 4986 C C . VAL B 1 219 ? -5.197 52.446 50.693 1.00 20.06 219 VAL B C 1
ATOM 4987 O O . VAL B 1 219 ? -5.616 51.517 49.999 1.00 19.81 219 VAL B O 1
ATOM 4991 N N . GLY B 1 220 ? -4.622 53.533 50.216 1.00 20.21 220 GLY B N 1
ATOM 4992 C CA . GLY B 1 220 ? -4.227 53.712 48.825 1.00 20.12 220 GLY B CA 1
ATOM 4993 C C . GLY B 1 220 ? -3.004 54.603 48.737 1.00 21.00 220 GLY B C 1
ATOM 4994 O O . GLY B 1 220 ? -2.442 55.005 49.770 1.00 21.30 220 GLY B O 1
ATOM 4995 N N . ILE B 1 221 ? -2.561 54.885 47.508 1.00 20.98 221 ILE B N 1
ATOM 4996 C CA . ILE B 1 221 ? -1.486 55.841 47.287 1.00 22.35 221 ILE B CA 1
ATOM 4997 C C . ILE B 1 221 ? -2.072 57.138 46.737 1.00 22.93 221 ILE B C 1
ATOM 4998 O O . ILE B 1 221 ? -2.663 57.157 45.660 1.00 24.21 221 ILE B O 1
ATOM 5003 N N . TYR B 1 222 ? -1.889 58.215 47.484 1.00 22.54 222 TYR B N 1
ATOM 5004 C CA . TYR B 1 222 ? -2.401 59.525 47.122 1.00 23.30 222 TYR B CA 1
ATOM 5005 C C . TYR B 1 222 ? -1.378 60.595 47.450 1.00 22.18 222 TYR B C 1
ATOM 5006 O O . TYR B 1 222 ? -0.368 60.330 48.088 1.00 22.63 222 TYR B O 1
ATOM 5015 N N . ARG B 1 223 ? -1.618 61.801 46.943 1.00 22.87 223 ARG B N 1
ATOM 5016 C CA . ARG B 1 223 ? -0.666 62.894 47.075 1.00 22.33 223 ARG B CA 1
ATOM 5017 C C . ARG B 1 223 ? -0.203 62.969 48.512 1.00 21.67 223 ARG B C 1
ATOM 5018 O O . ARG B 1 223 ? -1.027 62.961 49.433 1.00 20.78 223 ARG B O 1
ATOM 5026 N N . CYS B 1 224 ? 1.111 63.053 48.683 1.00 20.29 224 CYS B N 1
ATOM 5027 C CA . CYS B 1 224 ? 1.699 63.305 50.008 1.00 20.45 224 CYS B CA 1
ATOM 5028 C C . CYS B 1 224 ? 1.187 64.650 50.512 1.00 21.29 224 CYS B C 1
ATOM 5029 O O . CYS B 1 224 ? 1.429 65.665 49.884 1.00 21.45 224 CYS B O 1
ATOM 5032 N N . ASP B 1 225 ? 0.512 64.651 51.656 1.00 21.13 225 ASP B N 1
ATOM 5033 C CA . ASP B 1 225 ? -0.189 65.838 52.123 1.00 22.65 225 ASP B CA 1
ATOM 5034 C C . ASP B 1 225 ? 0.275 66.352 53.512 1.00 22.36 225 ASP B C 1
ATOM 5035 O O . ASP B 1 225 ? -0.352 67.252 54.101 1.00 23.28 225 ASP B O 1
ATOM 5040 N N . ASP B 1 226 ? 1.367 65.778 54.011 1.00 21.55 226 ASP B N 1
ATOM 5041 C CA . ASP B 1 226 ? 2.004 66.195 55.261 1.00 21.57 226 ASP B CA 1
ATOM 5042 C C . ASP B 1 226 ? 1.215 65.867 56.525 1.00 20.91 226 ASP B C 1
ATOM 5043 O O . ASP B 1 226 ? 1.636 66.262 57.619 1.00 21.48 226 ASP B O 1
ATOM 5048 N N . LEU B 1 227 ? 0.114 65.120 56.397 1.00 20.47 227 LEU B N 1
ATOM 5049 C CA . LEU B 1 227 ? -0.745 64.843 57.532 1.00 20.20 227 LEU B CA 1
ATOM 5050 C C . LEU B 1 227 ? -0.286 63.583 58.238 1.00 19.28 227 LEU B C 1
ATOM 5051 O O . LEU B 1 227 ? 0.421 62.723 57.686 1.00 19.68 227 LEU B O 1
ATOM 5056 N N . ARG B 1 228 ? -0.627 63.527 59.512 1.00 19.29 228 ARG B N 1
ATOM 5057 C CA . ARG B 1 228 ? -0.237 62.422 60.385 1.00 18.67 228 ARG B CA 1
ATOM 5058 C C . ARG B 1 228 ? -0.812 61.068 59.964 1.00 17.69 228 ARG B C 1
ATOM 5059 O O . ARG B 1 228 ? -0.220 60.036 60.272 1.00 18.09 228 ARG B O 1
ATOM 5067 N N . ASP B 1 229 ? -1.936 61.041 59.261 1.00 17.74 229 ASP B N 1
ATOM 5068 C CA . ASP B 1 229 ? -2.468 59.759 58.764 1.00 17.12 229 ASP B CA 1
ATOM 5069 C C . ASP B 1 229 ? -1.643 59.183 57.614 1.00 17.65 229 ASP B C 1
ATOM 5070 O O . ASP B 1 229 ? -1.838 58.039 57.203 1.00 16.97 229 ASP B O 1
ATOM 5075 N N . GLN B 1 230 ? -0.680 59.946 57.124 1.00 17.01 230 GLN B N 1
ATOM 5076 C CA . GLN B 1 230 ? 0.286 59.437 56.138 1.00 17.14 230 GLN B CA 1
ATOM 5077 C C . GLN B 1 230 ? 1.644 59.148 56.782 1.00 16.30 230 GLN B C 1
ATOM 5078 O O . GLN B 1 230 ? 2.631 58.902 56.098 1.00 17.49 230 GLN B O 1
ATOM 5084 N N . MET B 1 231 ? 1.703 59.186 58.110 1.00 16.45 231 MET B N 1
ATOM 5085 C CA . MET B 1 231 ? 2.903 58.821 58.844 1.00 15.56 231 MET B CA 1
ATOM 5086 C C . MET B 1 231 ? 2.716 57.455 59.512 1.00 15.30 231 MET B C 1
ATOM 5087 O O . MET B 1 231 ? 1.683 57.179 60.113 1.00 16.05 231 MET B O 1
ATOM 5092 N N . TRP B 1 232 ? 3.745 56.634 59.446 1.00 15.48 232 TRP B N 1
ATOM 5093 C CA . TRP B 1 232 ? 3.702 55.260 59.904 1.00 15.68 232 TRP B CA 1
ATOM 5094 C C . TRP B 1 232 ? 4.891 54.938 60.786 1.00 16.20 232 TRP B C 1
ATOM 5095 O O . TRP B 1 232 ? 6.027 55.361 60.496 1.00 15.47 232 TRP B O 1
ATOM 5106 N N . SER B 1 233 ? 4.643 54.159 61.831 1.00 16.99 233 SER B N 1
ATOM 5107 C CA . SER B 1 233 ? 5.689 53.627 62.696 1.00 18.59 233 SER B CA 1
ATOM 5108 C C . SER B 1 233 ? 5.845 52.111 62.429 1.00 18.37 233 SER B C 1
ATOM 5109 O O . SER B 1 233 ? 4.921 51.454 61.951 1.00 16.73 233 SER B O 1
ATOM 5112 N N . ARG B 1 234 ? 7.018 51.591 62.731 1.00 18.15 234 ARG B N 1
ATOM 5113 C CA . ARG B 1 234 ? 7.353 50.175 62.519 1.00 19.43 234 ARG B CA 1
ATOM 5114 C C . ARG B 1 234 ? 8.042 49.690 63.786 1.00 22.16 234 ARG B C 1
ATOM 5115 O O . ARG B 1 234 ? 9.246 49.434 63.808 1.00 20.40 234 ARG B O 1
ATOM 5123 N N . PRO B 1 235 ? 7.294 49.619 64.882 1.00 14.81 235 PRO B N 1
ATOM 5124 C CA . PRO B 1 235 ? 7.915 49.366 66.188 1.00 15.40 235 PRO B CA 1
ATOM 5125 C C . PRO B 1 235 ? 8.448 47.939 66.321 1.00 16.91 235 PRO B C 1
ATOM 5126 O O . PRO B 1 235 ? 7.780 46.997 65.924 1.00 15.79 235 PRO B O 1
ATOM 5130 N N . ASN B 1 236 ? 9.630 47.802 66.908 1.00 17.30 236 ASN B N 1
ATOM 5131 C CA . ASN B 1 236 ? 10.192 46.465 67.161 1.00 18.30 236 ASN B CA 1
ATOM 5132 C C . ASN B 1 236 ? 9.199 45.495 67.806 1.00 17.93 236 ASN B C 1
ATOM 5133 O O . ASN B 1 236 ? 9.154 44.310 67.472 1.00 19.09 236 ASN B O 1
ATOM 5138 N N . ALA B 1 237 ? 8.423 46.002 68.748 1.00 19.14 237 ALA B N 1
ATOM 5139 C CA . ALA B 1 237 ? 7.486 45.171 69.504 1.00 19.34 237 ALA B CA 1
ATOM 5140 C C . ALA B 1 237 ? 6.480 44.418 68.642 1.00 18.49 237 ALA B C 1
ATOM 5141 O O . ALA B 1 237 ? 5.969 43.380 69.060 1.00 18.41 237 ALA B O 1
ATOM 5143 N N . TYR B 1 238 ? 6.129 44.947 67.475 1.00 18.07 238 TYR B N 1
ATOM 5144 C CA . TYR B 1 238 ? 5.145 44.291 66.619 1.00 18.42 238 TYR B CA 1
ATOM 5145 C C . TYR B 1 238 ? 5.794 43.479 65.491 1.00 19.01 238 TYR B C 1
ATOM 5146 O O . TYR B 1 238 ? 5.119 43.073 64.542 1.00 20.24 238 TYR B O 1
ATOM 5155 N N . CYS B 1 239 ? 7.113 43.237 65.577 1.00 18.73 239 CYS B N 1
ATOM 5156 C CA . CYS B 1 239 ? 7.839 42.461 64.590 1.00 19.49 239 CYS B CA 1
ATOM 5157 C C . CYS B 1 239 ? 7.961 40.992 64.978 1.00 21.03 239 CYS B C 1
ATOM 5158 O O . CYS B 1 239 ? 7.954 40.645 66.170 1.00 21.97 239 CYS B O 1
ATOM 5161 N N . ASN B 1 240 ? 8.101 40.168 63.954 1.00 20.93 240 ASN B N 1
ATOM 5162 C CA . ASN B 1 240 ? 8.475 38.756 64.049 1.00 21.78 240 ASN B CA 1
ATOM 5163 C C . ASN B 1 240 ? 9.686 38.600 63.125 1.00 21.03 240 ASN B C 1
ATOM 5164 O O . ASN B 1 240 ? 9.524 38.361 61.926 1.00 21.30 240 ASN B O 1
ATOM 5169 N N . GLY B 1 241 ? 10.883 38.820 63.666 1.00 21.54 241 GLY B N 1
ATOM 5170 C CA . GLY B 1 241 ? 12.096 38.852 62.861 1.00 21.62 241 GLY B CA 1
ATOM 5171 C C . GLY B 1 241 ? 12.059 40.030 61.886 1.00 21.41 241 GLY B C 1
ATOM 5172 O O . GLY B 1 241 ? 11.956 41.167 62.316 1.00 22.69 241 GLY B O 1
ATOM 5173 N N . ASP B 1 242 ? 12.095 39.755 60.587 1.00 21.36 242 ASP B N 1
ATOM 5174 C CA . ASP B 1 242 ? 12.091 40.813 59.580 1.00 21.66 242 ASP B CA 1
ATOM 5175 C C . ASP B 1 242 ? 10.694 41.142 59.049 1.00 20.86 242 ASP B C 1
ATOM 5176 O O . ASP B 1 242 ? 10.559 42.048 58.227 1.00 21.22 242 ASP B O 1
ATOM 5181 N N . TYR B 1 243 ? 9.671 40.417 59.519 1.00 20.31 243 TYR B N 1
ATOM 5182 C CA . TYR B 1 243 ? 8.270 40.772 59.255 1.00 19.37 243 TYR B CA 1
ATOM 5183 C C . TYR B 1 243 ? 7.709 41.695 60.356 1.00 19.31 243 TYR B C 1
ATOM 5184 O O . TYR B 1 243 ? 7.682 41.312 61.512 1.00 20.58 243 TYR B O 1
ATOM 5193 N N . CYS B 1 244 ? 7.269 42.905 60.004 1.00 16.97 244 CYS B N 1
ATOM 5194 C CA . CYS B 1 244 ? 6.838 43.897 60.990 1.00 15.71 244 CYS B CA 1
ATOM 5195 C C . CYS B 1 244 ? 5.476 44.484 60.627 1.00 13.57 244 CYS B C 1
ATOM 5196 O O . CYS B 1 244 ? 5.115 44.523 59.439 1.00 15.03 244 CYS B O 1
ATOM 5199 N N . SER B 1 245 ? 4.760 44.943 61.647 1.00 20.38 245 SER B N 1
ATOM 5200 C CA . SER B 1 245 ? 3.555 45.738 61.477 1.00 18.08 245 SER B CA 1
ATOM 5201 C C . SER B 1 245 ? 3.895 47.214 61.256 1.00 16.21 245 SER B C 1
ATOM 5202 O O . SER B 1 245 ? 4.944 47.695 61.696 1.00 15.60 245 SER B O 1
ATOM 5205 N N . PHE B 1 246 ? 2.981 47.907 60.577 1.00 14.53 246 PHE B N 1
ATOM 5206 C CA . PHE B 1 246 ? 3.069 49.331 60.346 1.00 15.11 246 PHE B CA 1
ATOM 5207 C C . PHE B 1 246 ? 1.862 49.952 61.019 1.00 14.73 246 PHE B C 1
ATOM 5208 O O . PHE B 1 246 ? 0.729 49.675 60.657 1.00 16.78 246 PHE B O 1
ATOM 5216 N N . LEU B 1 247 ? 2.109 50.743 62.040 1.00 16.88 247 LEU B N 1
ATOM 5217 C CA . LEU B 1 247 ? 1.046 51.390 62.772 1.00 17.05 247 LEU B CA 1
ATOM 5218 C C . LEU B 1 247 ? 0.921 52.844 62.329 1.00 17.27 247 LEU B C 1
ATOM 5219 O O . LEU B 1 247 ? 1.913 53.577 62.242 1.00 17.42 247 LEU B O 1
ATOM 5224 N N . ASN B 1 248 ? -0.315 53.247 62.046 1.00 16.28 248 ASN B N 1
ATOM 5225 C CA . ASN B 1 248 ? -0.602 54.587 61.613 1.00 16.64 248 ASN B CA 1
ATOM 5226 C C . ASN B 1 248 ? -0.462 55.563 62.766 1.00 16.32 248 ASN B C 1
ATOM 5227 O O . ASN B 1 248 ? -0.983 55.309 63.822 1.00 17.01 248 ASN B O 1
ATOM 5232 N N . LYS B 1 249 ? 0.249 56.666 62.589 1.00 16.93 249 LYS B N 1
ATOM 5233 C CA . LYS B 1 249 ? 0.515 57.555 63.716 1.00 17.89 249 LYS B CA 1
ATOM 5234 C C . LYS B 1 249 ? -0.720 58.343 64.146 1.00 18.67 249 LYS B C 1
ATOM 5235 O O . LYS B 1 249 ? -0.787 58.800 65.291 1.00 20.75 249 LYS B O 1
ATOM 5241 N N . GLU B 1 250 ? -1.677 58.506 63.256 1.00 19.06 250 GLU B N 1
ATOM 5242 C CA . GLU B 1 250 ? -2.913 59.213 63.609 1.00 19.84 250 GLU B CA 1
ATOM 5243 C C . GLU B 1 250 ? -3.854 58.324 64.431 1.00 20.29 250 GLU B C 1
ATOM 5244 O O . GLU B 1 250 ? -4.331 58.752 65.495 1.00 20.90 250 GLU B O 1
ATOM 5250 N N . SER B 1 251 ? -4.097 57.102 63.961 1.00 19.22 251 SER B N 1
ATOM 5251 C CA . SER B 1 251 ? -5.084 56.218 64.590 1.00 19.66 251 SER B CA 1
ATOM 5252 C C . SER B 1 251 ? -4.527 55.150 65.497 1.00 19.42 251 SER B C 1
ATOM 5253 O O . SER B 1 251 ? -5.302 54.538 66.252 1.00 20.56 251 SER B O 1
ATOM 5256 N N . ASN B 1 252 ? -3.221 54.902 65.423 1.00 19.04 252 ASN B N 1
ATOM 5257 C CA . ASN B 1 252 ? -2.590 53.758 66.071 1.00 20.97 252 ASN B CA 1
ATOM 5258 C C . ASN B 1 252 ? -3.144 52.406 65.616 1.00 19.51 252 ASN B C 1
ATOM 5259 O O . ASN B 1 252 ? -2.905 51.398 66.270 1.00 22.21 252 ASN B O 1
ATOM 5264 N N . LYS B 1 253 ? -3.781 52.373 64.448 1.00 19.07 253 LYS B N 1
ATOM 5265 C CA . LYS B 1 253 ? -4.242 51.144 63.800 1.00 18.61 253 LYS B CA 1
ATOM 5266 C C . LYS B 1 253 ? -3.172 50.548 62.881 1.00 18.19 253 LYS B C 1
ATOM 5267 O O . LYS B 1 253 ? -2.318 51.266 62.363 1.00 17.39 253 LYS B O 1
ATOM 5273 N N . CYS B 1 254 ? -3.223 49.226 62.711 1.00 17.69 254 CYS B N 1
ATOM 5274 C CA . CYS B 1 254 ? -2.271 48.502 61.864 1.00 17.55 254 CYS B CA 1
ATOM 5275 C C . CYS B 1 254 ? -2.681 48.484 60.406 1.00 17.52 254 CYS B C 1
ATOM 5276 O O . CYS B 1 254 ? -3.877 48.360 60.085 1.00 17.68 254 CYS B O 1
ATOM 5279 N N . LEU B 1 255 ? -1.683 48.612 59.536 1.00 17.29 255 LEU B N 1
ATOM 5280 C CA . LEU B 1 255 ? -1.825 48.275 58.135 1.00 17.81 255 LEU B CA 1
ATOM 5281 C C . LEU B 1 255 ? -2.318 46.835 58.105 1.00 17.90 255 LEU B C 1
ATOM 5282 O O . LEU B 1 255 ? -1.752 45.953 58.762 1.00 19.15 255 LEU B O 1
ATOM 5287 N N . ASP B 1 256 ? -3.414 46.613 57.403 1.00 18.65 256 ASP B N 1
ATOM 5288 C CA . ASP B 1 256 ? -4.178 45.383 57.539 1.00 19.04 256 ASP B CA 1
ATOM 5289 C C . ASP B 1 256 ? -4.685 44.875 56.200 1.00 20.08 256 ASP B C 1
ATOM 5290 O O . ASP B 1 256 ? -4.964 45.662 55.307 1.00 20.26 256 ASP B O 1
ATOM 5295 N N . VAL B 1 257 ? -4.725 43.557 56.030 1.00 20.67 257 VAL B N 1
ATOM 5296 C CA . VAL B 1 257 ? -5.394 42.961 54.872 1.00 21.12 257 VAL B CA 1
ATOM 5297 C C . VAL B 1 257 ? -6.728 42.396 55.350 1.00 23.41 257 VAL B C 1
ATOM 5298 O O . VAL B 1 257 ? -6.801 41.757 56.421 1.00 22.62 257 VAL B O 1
ATOM 5302 N N . SER B 1 258 ? -7.786 42.651 54.587 1.00 25.13 258 SER B N 1
ATOM 5303 C CA . SER B 1 258 ? -9.119 42.169 54.983 1.00 27.80 258 SER B CA 1
ATOM 5304 C C . SER B 1 258 ? -9.066 40.673 55.289 1.00 28.62 258 SER B C 1
ATOM 5305 O O . SER B 1 258 ? -8.383 39.912 54.605 1.00 28.04 258 SER B O 1
ATOM 5308 N N . GLY B 1 259 ? -9.788 40.291 56.338 1.00 29.66 259 GLY B N 1
ATOM 5309 C CA . GLY B 1 259 ? -9.862 38.911 56.777 1.00 30.11 259 GLY B CA 1
ATOM 5310 C C . GLY B 1 259 ? -8.543 38.496 57.374 1.00 29.65 259 GLY B C 1
ATOM 5311 O O . GLY B 1 259 ? -7.826 39.300 58.019 1.00 28.58 259 GLY B O 1
ATOM 5312 N N . ASP B 1 260 ? -8.195 37.243 57.154 1.00 29.75 260 ASP B N 1
ATOM 5313 C CA . ASP B 1 260 ? -6.954 36.716 57.691 1.00 29.30 260 ASP B CA 1
ATOM 5314 C C . ASP B 1 260 ? -6.084 35.953 56.685 1.00 29.02 260 ASP B C 1
ATOM 5315 O O . ASP B 1 260 ? -5.035 35.471 57.083 1.00 29.79 260 ASP B O 1
ATOM 5320 N N . GLN B 1 261 ? -6.459 35.871 55.400 1.00 29.03 261 GLN B N 1
ATOM 5321 C CA . GLN B 1 261 ? -5.654 35.110 54.427 1.00 29.15 261 GLN B CA 1
ATOM 5322 C C . GLN B 1 261 ? -4.512 35.883 53.765 1.00 27.80 261 GLN B C 1
ATOM 5323 O O . GLN B 1 261 ? -3.643 35.299 53.108 1.00 27.71 261 GLN B O 1
ATOM 5329 N N . GLY B 1 262 ? -4.511 37.200 53.922 1.00 26.37 262 GLY B N 1
ATOM 5330 C CA . GLY B 1 262 ? -3.454 38.024 53.391 1.00 25.36 262 GLY B CA 1
ATOM 5331 C C . GLY B 1 262 ? -3.534 38.257 51.907 1.00 25.72 262 GLY B C 1
ATOM 5332 O O . GLY B 1 262 ? -2.528 38.651 51.297 1.00 26.06 262 GLY B O 1
ATOM 5333 N N . THR B 1 263 ? -4.723 38.086 51.333 1.00 26.12 263 THR B N 1
ATOM 5334 C CA . THR B 1 263 ? -4.910 38.113 49.863 1.00 27.35 263 THR B CA 1
ATOM 5335 C C . THR B 1 263 ? -5.770 39.245 49.290 1.00 27.35 263 THR B C 1
ATOM 5336 O O . THR B 1 263 ? -5.748 39.491 48.072 1.00 29.18 263 THR B O 1
ATOM 5340 N N . GLY B 1 264 ? -6.517 39.940 50.137 1.00 26.85 264 GLY B N 1
ATOM 5341 C CA . GLY B 1 264 ? -7.463 40.940 49.660 1.00 26.70 264 GLY B CA 1
ATOM 5342 C C . GLY B 1 264 ? -7.008 42.385 49.747 1.00 25.60 264 GLY B C 1
ATOM 5343 O O . GLY B 1 264 ? -5.826 42.721 49.561 1.00 24.52 264 GLY B O 1
ATOM 5344 N N . ASP B 1 265 ? -7.981 43.249 50.017 1.00 24.82 265 ASP B N 1
ATOM 5345 C CA . ASP B 1 265 ? -7.816 44.691 50.043 1.00 23.96 265 ASP B CA 1
ATOM 5346 C C . ASP B 1 265 ? -7.079 45.129 51.294 1.00 21.55 265 ASP B C 1
ATOM 5347 O O . ASP B 1 265 ? -7.118 44.453 52.314 1.00 21.76 265 ASP B O 1
ATOM 5352 N N . VAL B 1 266 ? -6.384 46.251 51.198 1.00 21.13 266 VAL B N 1
ATOM 5353 C CA . VAL B 1 266 ? -5.542 46.740 52.279 1.00 20.33 266 VAL B CA 1
ATOM 5354 C C . VAL B 1 266 ? -6.150 48.020 52.848 1.00 19.71 266 VAL B C 1
ATOM 5355 O O . VAL B 1 266 ? -6.559 48.909 52.106 1.00 20.65 266 VAL B O 1
ATOM 5359 N N . GLY B 1 267 ? -6.152 48.106 54.173 1.00 19.16 267 GLY B N 1
ATOM 5360 C CA . GLY B 1 267 ? -6.613 49.274 54.898 1.00 19.91 267 GLY B CA 1
ATOM 5361 C C . GLY B 1 267 ? -5.935 49.361 56.242 1.00 18.75 267 GLY B C 1
ATOM 5362 O O . GLY B 1 267 ? -4.921 48.744 56.461 1.00 18.61 267 GLY B O 1
ATOM 5363 N N . THR B 1 268 ? -6.521 50.104 57.165 1.00 19.36 268 THR B N 1
ATOM 5364 C CA . THR B 1 268 ? -6.112 50.037 58.558 1.00 18.16 268 THR B CA 1
ATOM 5365 C C . THR B 1 268 ? -7.233 49.492 59.430 1.00 19.20 268 THR B C 1
ATOM 5366 O O . THR B 1 268 ? -8.445 49.683 59.183 1.00 19.83 268 THR B O 1
ATOM 5370 N N . TRP B 1 269 ? -6.800 48.818 60.475 1.00 19.08 269 TRP B N 1
ATOM 5371 C CA . TRP B 1 269 ? -7.701 48.132 61.370 1.00 20.35 269 TRP B CA 1
ATOM 5372 C C . TRP B 1 269 ? -7.002 47.918 62.703 1.00 20.50 269 TRP B C 1
ATOM 5373 O O . TRP B 1 269 ? -5.776 47.907 62.785 1.00 18.24 269 TRP B O 1
ATOM 5384 N N . GLN B 1 270 ? -7.794 47.732 63.738 1.00 20.64 270 GLN B N 1
ATOM 5385 C CA . GLN B 1 270 ? -7.279 47.280 65.022 1.00 21.29 270 GLN B CA 1
ATOM 5386 C C . GLN B 1 270 ? -6.187 46.215 64.813 1.00 19.89 270 GLN B C 1
ATOM 5387 O O . GLN B 1 270 ? -6.378 45.199 64.118 1.00 20.06 270 GLN B O 1
ATOM 5393 N N . CYS B 1 271 ? -5.031 46.453 65.430 1.00 19.85 271 CYS B N 1
ATOM 5394 C CA . CYS B 1 271 ? -3.950 45.473 65.462 1.00 19.43 271 CYS B CA 1
ATOM 5395 C C . CYS B 1 271 ? -4.443 44.225 66.152 1.00 19.79 271 CYS B C 1
ATOM 5396 O O . CYS B 1 271 ? -5.147 44.321 67.145 1.00 21.02 271 CYS B O 1
ATOM 5399 N N . ASP B 1 272 ? -4.067 43.065 65.625 1.00 20.38 272 ASP B N 1
ATOM 5400 C CA . ASP B 1 272 ? -4.470 41.791 66.216 1.00 21.11 272 ASP B CA 1
ATOM 5401 C C . ASP B 1 272 ? -3.380 40.705 66.262 1.00 21.37 272 ASP B C 1
ATOM 5402 O O . ASP B 1 272 ? -3.676 39.562 66.602 1.00 22.33 272 ASP B O 1
ATOM 5407 N N . GLY B 1 273 ? -2.140 41.053 65.931 1.00 21.02 273 GLY B N 1
ATOM 5408 C CA . GLY B 1 273 ? -1.005 40.147 66.067 1.00 21.00 273 GLY B CA 1
ATOM 5409 C C . GLY B 1 273 ? -0.947 39.004 65.067 1.00 21.45 273 GLY B C 1
ATOM 5410 O O . GLY B 1 273 ? -0.078 38.151 65.177 1.00 21.62 273 GLY B O 1
ATOM 5411 N N . LEU B 1 274 ? -1.864 38.986 64.107 1.00 21.24 274 LEU B N 1
ATOM 5412 C CA . LEU B 1 274 ? -1.893 37.941 63.088 1.00 22.50 274 LEU B CA 1
ATOM 5413 C C . LEU B 1 274 ? -0.873 38.216 61.988 1.00 22.07 274 LEU B C 1
ATOM 5414 O O . LEU B 1 274 ? -0.491 39.365 61.740 1.00 21.80 274 LEU B O 1
ATOM 5419 N N . PRO B 1 275 ? -0.364 37.156 61.374 1.00 22.52 275 PRO B N 1
ATOM 5420 C CA . PRO B 1 275 ? 0.668 37.297 60.342 1.00 22.28 275 PRO B CA 1
ATOM 5421 C C . PRO B 1 275 ? 0.257 38.127 59.135 1.00 21.72 275 PRO B C 1
ATOM 5422 O O . PRO B 1 275 ? 1.156 38.647 58.481 1.00 22.02 275 PRO B O 1
ATOM 5426 N N . ASP B 1 276 ? -1.039 38.247 58.831 1.00 21.99 276 ASP B N 1
ATOM 5427 C CA . ASP B 1 276 ? -1.464 39.073 57.718 1.00 21.49 276 ASP B CA 1
ATOM 5428 C C . ASP B 1 276 ? -1.278 40.564 58.011 1.00 20.88 276 ASP B C 1
ATOM 5429 O O . ASP B 1 276 ? -1.432 41.351 57.105 1.00 22.04 276 ASP B O 1
ATOM 5434 N N . GLN B 1 277 ? -0.952 40.928 59.261 1.00 20.04 277 GLN B N 1
ATOM 5435 C CA . GLN B 1 277 ? -0.616 42.323 59.609 1.00 19.91 277 GLN B CA 1
ATOM 5436 C C . GLN B 1 277 ? 0.892 42.555 59.706 1.00 19.12 277 GLN B C 1
ATOM 5437 O O . GLN B 1 277 ? 1.316 43.584 60.225 1.00 19.71 277 GLN B O 1
ATOM 5443 N N . ARG B 1 278 ? 1.700 41.627 59.193 1.00 18.52 278 ARG B N 1
ATOM 5444 C CA . ARG B 1 278 ? 3.148 41.844 59.181 1.00 17.36 278 ARG B CA 1
ATOM 5445 C C . ARG B 1 278 ? 3.712 41.689 57.765 1.00 17.78 278 ARG B C 1
ATOM 5446 O O . ARG B 1 278 ? 3.235 40.872 56.985 1.00 18.64 278 ARG B O 1
ATOM 5454 N N . PHE B 1 279 ? 4.716 42.499 57.458 1.00 17.49 279 PHE B N 1
ATOM 5455 C CA . PHE B 1 279 ? 5.296 42.590 56.132 1.00 18.57 279 PHE B CA 1
ATOM 5456 C C . PHE B 1 279 ? 6.805 42.715 56.248 1.00 17.96 279 PHE B C 1
ATOM 5457 O O . PHE B 1 279 ? 7.304 43.391 57.146 1.00 18.02 279 PHE B O 1
ATOM 5465 N N . LYS B 1 280 ? 7.522 42.093 55.310 1.00 18.81 280 LYS B N 1
ATOM 5466 C CA . LYS B 1 280 ? 8.980 42.126 55.259 1.00 19.52 280 LYS B CA 1
ATOM 5467 C C . LYS B 1 280 ? 9.394 42.963 54.052 1.00 19.88 280 LYS B C 1
ATOM 5468 O O . LYS B 1 280 ? 8.785 42.858 52.989 1.00 19.57 280 LYS B O 1
ATOM 5474 N N . TRP B 1 281 ? 10.429 43.781 54.220 1.00 20.00 281 TRP B N 1
ATOM 5475 C CA . TRP B 1 281 ? 11.022 44.512 53.131 1.00 21.85 281 TRP B CA 1
ATOM 5476 C C . TRP B 1 281 ? 11.819 43.542 52.268 1.00 25.31 281 TRP B C 1
ATOM 5477 O O . TRP B 1 281 ? 12.697 42.844 52.762 1.00 23.63 281 TRP B O 1
ATOM 5488 N N . VAL B 1 282 ? 11.522 43.541 50.973 1.00 15.82 282 VAL B N 1
ATOM 5489 C CA . VAL B 1 282 ? 12.203 42.643 50.029 1.00 18.20 282 VAL B CA 1
ATOM 5490 C C . VAL B 1 282 ? 12.975 43.462 49.012 1.00 18.31 282 VAL B C 1
ATOM 5491 O O . VAL B 1 282 ? 12.418 44.276 48.271 1.00 19.11 282 VAL B O 1
ATOM 5495 N N . PHE B 1 283 ? 14.278 43.226 49.008 1.00 19.66 283 PHE B N 1
ATOM 5496 C CA . PHE B 1 283 ? 15.244 43.968 48.198 1.00 19.53 283 PHE B CA 1
ATOM 5497 C C . PHE B 1 283 ? 16.561 43.194 48.127 1.00 19.18 283 PHE B C 1
ATOM 5498 O O . PHE B 1 283 ? 16.841 42.321 48.957 1.00 21.11 283 PHE B O 1
ATOM 5506 N N . ASP B 1 284 ? 17.384 43.568 47.155 1.00 30.63 284 ASP B N 1
ATOM 5507 C CA . ASP B 1 284 ? 18.725 43.027 47.004 1.00 30.13 284 ASP B CA 1
ATOM 5508 C C . ASP B 1 284 ? 19.734 43.886 47.754 1.00 28.79 284 ASP B C 1
ATOM 5509 O O . ASP B 1 284 ? 19.674 45.118 47.753 1.00 27.35 284 ASP B O 1
ATOM 5514 N N . ASP B 1 285 ? 20.680 43.220 48.390 1.00 28.90 285 ASP B N 1
ATOM 5515 C CA . ASP B 1 285 ? 21.760 43.897 49.083 1.00 28.85 285 ASP B CA 1
ATOM 5516 C C . ASP B 1 285 ? 22.751 44.513 48.083 1.00 26.72 285 ASP B C 1
ATOM 5517 O O . ASP B 1 285 ? 23.239 43.830 47.174 1.00 26.42 285 ASP B O 1
ATOM 5522 N N . TRP B 1 286 ? 23.006 45.813 48.239 1.00 24.66 286 TRP B N 1
ATOM 5523 C CA . TRP B 1 286 ? 24.082 46.504 47.531 1.00 23.57 286 TRP B CA 1
ATOM 5524 C C . TRP B 1 286 ? 24.969 47.160 48.590 1.00 22.77 286 TRP B C 1
ATOM 5525 O O . TRP B 1 286 ? 24.470 47.654 49.615 1.00 21.93 286 TRP B O 1
ATOM 5536 N N . GLU B 1 287 ? 26.269 47.206 48.322 1.00 23.08 287 GLU B N 1
ATOM 5537 C CA . GLU B 1 287 ? 27.221 47.737 49.282 1.00 22.69 287 GLU B CA 1
ATOM 5538 C C . GLU B 1 287 ? 27.012 49.234 49.384 1.00 21.65 287 GLU B C 1
ATOM 5539 O O . GLU B 1 287 ? 26.572 49.884 48.428 1.00 21.24 287 GLU B O 1
ATOM 5545 N N . VAL B 1 288 ? 27.321 49.768 50.556 1.00 20.48 288 VAL B N 1
ATOM 5546 C CA . VAL B 1 288 ? 27.283 51.204 50.756 1.00 19.55 288 VAL B CA 1
ATOM 5547 C C . VAL B 1 288 ? 28.110 51.882 49.665 1.00 19.13 288 VAL B C 1
ATOM 5548 O O . VAL B 1 288 ? 29.290 51.572 49.476 1.00 18.46 288 VAL B O 1
ATOM 5552 N N . PRO B 1 289 ? 27.504 52.801 48.907 1.00 16.84 289 PRO B N 1
ATOM 5553 C CA . PRO B 1 289 ? 28.241 53.439 47.817 1.00 16.76 289 PRO B CA 1
ATOM 5554 C C . PRO B 1 289 ? 29.331 54.385 48.284 1.00 17.06 289 PRO B C 1
ATOM 5555 O O . PRO B 1 289 ? 29.204 54.978 49.347 1.00 17.64 289 PRO B O 1
ATOM 5559 N N . THR B 1 290 ? 30.362 54.513 47.476 1.00 17.90 290 THR B N 1
ATOM 5560 C CA . THR B 1 290 ? 31.434 55.448 47.740 1.00 19.00 290 THR B CA 1
ATOM 5561 C C . THR B 1 290 ? 31.466 56.516 46.667 1.00 18.51 290 THR B C 1
ATOM 5562 O O . THR B 1 290 ? 31.322 56.218 45.476 1.00 20.90 290 THR B O 1
ATOM 5566 N N . ALA B 1 291 ? 31.700 57.752 47.098 1.00 17.46 291 ALA B N 1
ATOM 5567 C CA . ALA B 1 291 ? 31.874 58.897 46.214 1.00 16.79 291 ALA B CA 1
ATOM 5568 C C . ALA B 1 291 ? 33.343 59.257 46.138 1.00 16.66 291 ALA B C 1
ATOM 5569 O O . ALA B 1 291 ? 34.008 59.381 47.185 1.00 17.96 291 ALA B O 1
ATOM 5571 N N . THR B 1 292 ? 33.826 59.465 44.916 1.00 16.96 292 THR B N 1
ATOM 5572 C CA . THR B 1 292 ? 35.166 59.984 44.648 1.00 16.69 292 THR B CA 1
ATOM 5573 C C . THR B 1 292 ? 35.110 60.968 43.485 1.00 17.33 292 THR B C 1
ATOM 5574 O O . THR B 1 292 ? 34.079 61.119 42.839 1.00 17.26 292 THR B O 1
ATOM 5578 N N . TRP B 1 293 ? 36.231 61.636 43.250 1.00 17.06 293 TRP B N 1
ATOM 5579 C CA . TRP B 1 293 ? 36.416 62.575 42.144 1.00 18.00 293 TRP B CA 1
ATOM 5580 C C . TRP B 1 293 ? 37.482 62.106 41.193 1.00 19.50 293 TRP B C 1
ATOM 5581 O O . TRP B 1 293 ? 38.597 61.759 41.610 1.00 20.13 293 TRP B O 1
ATOM 5592 N N . ASN B 1 294 ? 37.147 62.069 39.912 1.00 20.15 294 ASN B N 1
ATOM 5593 C CA . ASN B 1 294 ? 38.094 61.734 38.849 1.00 21.27 294 ASN B CA 1
ATOM 5594 C C . ASN B 1 294 ? 38.548 62.990 38.132 1.00 21.28 294 ASN B C 1
ATOM 5595 O O . ASN B 1 294 ? 37.737 63.819 37.756 1.00 21.27 294 ASN B O 1
ATOM 5600 N N . MET B 1 295 ? 39.853 63.144 37.940 1.00 21.94 295 MET B N 1
ATOM 5601 C CA . MET B 1 295 ? 40.384 64.225 37.132 1.00 22.58 295 MET B CA 1
ATOM 5602 C C . MET B 1 295 ? 39.931 64.071 35.680 1.00 23.86 295 MET B C 1
ATOM 5603 O O . MET B 1 295 ? 40.020 62.986 35.109 1.00 24.62 295 MET B O 1
ATOM 5608 N N . VAL B 1 296 ? 39.396 65.150 35.112 1.00 24.55 296 VAL B N 1
ATOM 5609 C CA . VAL B 1 296 ? 38.964 65.184 33.708 1.00 26.47 296 VAL B CA 1
ATOM 5610 C C . VAL B 1 296 ? 40.001 65.915 32.867 1.00 26.69 296 VAL B C 1
ATOM 5611 O O . VAL B 1 296 ? 40.262 65.545 31.728 1.00 28.38 296 VAL B O 1
ATOM 5615 N N . GLY B 1 297 ? 40.567 66.977 33.418 1.00 25.79 297 GLY B N 1
ATOM 5616 C CA . GLY B 1 297 ? 41.623 67.733 32.754 1.00 26.68 297 GLY B CA 1
ATOM 5617 C C . GLY B 1 297 ? 42.177 68.810 33.668 1.00 26.07 297 GLY B C 1
ATOM 5618 O O . GLY B 1 297 ? 41.518 69.208 34.617 1.00 25.07 297 GLY B O 1
ATOM 5619 N N . CYS B 1 298 ? 43.400 69.253 33.395 1.00 25.84 298 CYS B N 1
ATOM 5620 C CA . CYS B 1 298 ? 44.066 70.296 34.174 1.00 25.70 298 CYS B CA 1
ATOM 5621 C C . CYS B 1 298 ? 44.743 71.312 33.258 1.00 26.44 298 CYS B C 1
ATOM 5622 O O . CYS B 1 298 ? 44.993 71.049 32.079 1.00 27.22 298 CYS B O 1
ATOM 5625 N N . ASP B 1 299 ? 45.047 72.471 33.823 1.00 26.02 299 ASP B N 1
ATOM 5626 C CA . ASP B 1 299 ? 45.776 73.502 33.113 1.00 26.42 299 ASP B CA 1
ATOM 5627 C C . ASP B 1 299 ? 46.611 74.280 34.102 1.00 27.09 299 ASP B C 1
ATOM 5628 O O . ASP B 1 299 ? 46.073 74.893 35.024 1.00 25.79 299 ASP B O 1
ATOM 5633 N N . GLN B 1 300 ? 47.927 74.270 33.882 1.00 27.93 300 GLN B N 1
ATOM 5634 C CA . GLN B 1 300 ? 48.878 74.980 34.721 1.00 29.79 300 GLN B CA 1
ATOM 5635 C C . GLN B 1 300 ? 48.757 76.499 34.600 1.00 29.48 300 GLN B C 1
ATOM 5636 O O . GLN B 1 300 ? 49.193 77.237 35.474 1.00 29.27 300 GLN B O 1
ATOM 5642 N N . ASN B 1 301 ? 48.157 76.949 33.506 1.00 29.15 301 ASN B N 1
ATOM 5643 C CA . ASN B 1 301 ? 48.063 78.349 33.199 1.00 29.97 301 ASN B CA 1
ATOM 5644 C C . ASN B 1 301 ? 46.928 78.557 32.217 1.00 29.78 301 ASN B C 1
ATOM 5645 O O . ASN B 1 301 ? 47.146 78.581 31.006 1.00 30.73 301 ASN B O 1
ATOM 5650 N N . GLY B 1 302 ? 45.722 78.690 32.749 1.00 28.43 302 GLY B N 1
ATOM 5651 C CA . GLY B 1 302 ? 44.538 78.884 31.945 1.00 28.40 302 GLY B CA 1
ATOM 5652 C C . GLY B 1 302 ? 43.376 78.096 32.488 1.00 28.15 302 GLY B C 1
ATOM 5653 O O . GLY B 1 302 ? 43.443 77.557 33.598 1.00 26.77 302 GLY B O 1
ATOM 5654 N N . LYS B 1 303 ? 42.300 78.065 31.710 1.00 28.15 303 LYS B N 1
ATOM 5655 C CA . LYS B 1 303 ? 41.088 77.388 32.120 1.00 28.13 303 LYS B CA 1
ATOM 5656 C C . LYS B 1 303 ? 41.100 75.966 31.559 1.00 28.46 303 LYS B C 1
ATOM 5657 O O . LYS B 1 303 ? 42.006 75.580 30.811 1.00 29.02 303 LYS B O 1
ATOM 5663 N N . VAL B 1 304 ? 40.106 75.181 31.948 1.00 28.14 304 VAL B N 1
ATOM 5664 C CA . VAL B 1 304 ? 39.950 73.807 31.481 1.00 28.52 304 VAL B CA 1
ATOM 5665 C C . VAL B 1 304 ? 38.571 73.684 30.872 1.00 28.86 304 VAL B C 1
ATOM 5666 O O . VAL B 1 304 ? 37.595 74.119 31.474 1.00 28.09 304 VAL B O 1
ATOM 5670 N N . SER B 1 305 ? 38.509 73.141 29.664 1.00 29.71 305 SER B N 1
ATOM 5671 C CA . SER B 1 305 ? 37.259 72.842 28.987 1.00 31.05 305 SER B CA 1
ATOM 5672 C C . SER B 1 305 ? 37.317 71.389 28.561 1.00 31.58 305 SER B C 1
ATOM 5673 O O . SER B 1 305 ? 38.324 70.938 28.026 1.00 32.22 305 SER B O 1
ATOM 5676 N N . GLN B 1 306 ? 36.248 70.651 28.823 1.00 31.75 306 GLN B N 1
ATOM 5677 C CA . GLN B 1 306 ? 36.163 69.243 28.466 1.00 32.42 306 GLN B CA 1
ATOM 5678 C C . GLN B 1 306 ? 34.727 68.891 28.169 1.00 33.05 306 GLN B C 1
ATOM 5679 O O . GLN B 1 306 ? 33.805 69.543 28.662 1.00 32.62 306 GLN B O 1
ATOM 5685 N N . GLN B 1 307 ? 34.542 67.835 27.385 1.00 33.67 307 GLN B N 1
ATOM 5686 C CA . GLN B 1 307 ? 33.249 67.202 27.245 1.00 34.60 307 GLN B CA 1
ATOM 5687 C C . GLN B 1 307 ? 32.956 66.446 28.550 1.00 32.52 307 GLN B C 1
ATOM 5688 O O . GLN B 1 307 ? 33.843 65.797 29.099 1.00 32.75 307 GLN B O 1
ATOM 5694 N N . ILE B 1 308 ? 31.727 66.556 29.043 1.00 30.51 308 ILE B N 1
ATOM 5695 C CA . ILE B 1 308 ? 31.294 65.892 30.271 1.00 29.33 308 ILE B CA 1
ATOM 5696 C C . ILE B 1 308 ? 29.996 65.148 29.951 1.00 29.10 308 ILE B C 1
ATOM 5697 O O . ILE B 1 308 ? 29.014 65.774 29.551 1.00 29.09 308 ILE B O 1
ATOM 5702 N N . SER B 1 309 ? 30.002 63.827 30.117 1.00 27.65 309 SER B N 1
ATOM 5703 C CA . SER B 1 309 ? 28.831 63.000 29.892 1.00 27.68 309 SER B CA 1
ATOM 5704 C C . SER B 1 309 ? 28.418 62.264 31.151 1.00 26.26 309 SER B C 1
ATOM 5705 O O . SER B 1 309 ? 29.230 62.044 32.061 1.00 25.74 309 SER B O 1
ATOM 5708 N N . ASN B 1 310 ? 27.144 61.898 31.194 1.00 24.87 310 ASN B N 1
ATOM 5709 C CA . ASN B 1 310 ? 26.604 61.028 32.224 1.00 24.75 310 ASN B CA 1
ATOM 5710 C C . ASN B 1 310 ? 26.747 59.599 31.746 1.00 25.01 310 ASN B C 1
ATOM 5711 O O . ASN B 1 310 ? 26.140 59.224 30.734 1.00 26.22 310 ASN B O 1
ATOM 5716 N N . THR B 1 311 ? 27.579 58.820 32.421 1.00 24.18 311 THR B N 1
ATOM 5717 C CA . THR B 1 311 ? 27.794 57.428 32.007 1.00 24.84 311 THR B CA 1
ATOM 5718 C C . THR B 1 311 ? 27.662 56.476 33.180 1.00 24.47 311 THR B C 1
ATOM 5719 O O . THR B 1 311 ? 27.834 56.855 34.333 1.00 23.48 311 THR B O 1
ATOM 5723 N N . ILE B 1 312 ? 27.296 55.239 32.868 1.00 25.46 312 ILE B N 1
ATOM 5724 C CA . ILE B 1 312 ? 27.150 54.172 33.849 1.00 25.18 312 ILE B CA 1
ATOM 5725 C C . ILE B 1 312 ? 27.809 52.921 33.250 1.00 25.69 312 ILE B C 1
ATOM 5726 O O . ILE B 1 312 ? 27.694 52.657 32.034 1.00 26.22 312 ILE B O 1
ATOM 5731 N N . SER B 1 313 ? 28.470 52.146 34.105 1.00 24.88 313 SER B N 1
ATOM 5732 C CA . SER B 1 313 ? 28.964 50.835 33.725 1.00 25.74 313 SER B CA 1
ATOM 5733 C C . SER B 1 313 ? 28.444 49.787 34.693 1.00 25.44 313 SER B C 1
ATOM 5734 O O . SER B 1 313 ? 28.354 50.012 35.895 1.00 24.58 313 SER B O 1
ATOM 5737 N N . PHE B 1 314 ? 28.088 48.631 34.150 1.00 26.06 314 PHE B N 1
ATOM 5738 C CA . PHE B 1 314 ? 27.606 47.514 34.946 1.00 25.59 314 PHE B CA 1
ATOM 5739 C C . PHE B 1 314 ? 27.721 46.232 34.100 1.00 26.97 314 PHE B C 1
ATOM 5740 O O . PHE B 1 314 ? 27.962 46.297 32.890 1.00 26.96 314 PHE B O 1
ATOM 5748 N N . SER B 1 315 ? 27.541 45.085 34.749 1.00 26.88 315 SER B N 1
ATOM 5749 C CA . SER B 1 315 ? 27.651 43.761 34.103 1.00 28.75 315 SER B CA 1
ATOM 5750 C C . SER B 1 315 ? 26.424 43.368 33.259 1.00 29.51 315 SER B C 1
ATOM 5751 O O . SER B 1 315 ? 26.478 42.397 32.480 1.00 31.09 315 SER B O 1
ATOM 5754 N N . SER B 1 316 ? 25.342 44.122 33.420 1.00 29.38 316 SER B N 1
ATOM 5755 C CA . SER B 1 316 ? 24.098 43.949 32.686 1.00 29.96 316 SER B CA 1
ATOM 5756 C C . SER B 1 316 ? 23.334 45.268 32.546 1.00 29.06 316 SER B C 1
ATOM 5757 O O . SER B 1 316 ? 23.778 46.319 33.054 1.00 28.71 316 SER B O 1
ATOM 5760 N N . THR B 1 317 ? 22.163 45.220 31.909 1.00 29.25 317 THR B N 1
ATOM 5761 C CA . THR B 1 317 ? 21.332 46.406 31.707 1.00 29.21 317 THR B CA 1
ATOM 5762 C C . THR B 1 317 ? 20.895 47.043 33.021 1.00 28.78 317 THR B C 1
ATOM 5763 O O . THR B 1 317 ? 20.489 46.354 33.959 1.00 28.03 317 THR B O 1
ATOM 5767 N N . VAL B 1 318 ? 20.985 48.366 33.081 1.00 28.93 318 VAL B N 1
ATOM 5768 C CA . VAL B 1 318 ? 20.477 49.112 34.202 1.00 28.03 318 VAL B CA 1
ATOM 5769 C C . VAL B 1 318 ? 19.000 49.352 33.977 1.00 28.45 318 VAL B C 1
ATOM 5770 O O . VAL B 1 318 ? 18.582 50.388 33.465 1.00 28.14 318 VAL B O 1
ATOM 5774 N N . THR B 1 319 ? 18.225 48.358 34.383 1.00 28.22 319 THR B N 1
ATOM 5775 C CA . THR B 1 319 ? 16.779 48.392 34.274 1.00 29.25 319 THR B CA 1
ATOM 5776 C C . THR B 1 319 ? 16.219 49.308 35.330 1.00 28.80 319 THR B C 1
ATOM 5777 O O . THR B 1 319 ? 16.950 49.739 36.234 1.00 28.39 319 THR B O 1
ATOM 5781 N N . ALA B 1 320 ? 14.908 49.552 35.298 1.00 33.04 320 ALA B N 1
ATOM 5782 C CA . ALA B 1 320 ? 14.277 50.303 36.384 1.00 32.20 320 ALA B CA 1
ATOM 5783 C C . ALA B 1 320 ? 14.444 49.567 37.721 1.00 32.15 320 ALA B C 1
ATOM 5784 O O . ALA B 1 320 ? 14.537 50.209 38.770 1.00 31.45 320 ALA B O 1
ATOM 5786 N N . GLY B 1 321 ? 14.494 48.232 37.680 1.00 32.48 321 GLY B N 1
ATOM 5787 C CA . GLY B 1 321 ? 14.786 47.411 38.851 1.00 32.37 321 GLY B CA 1
ATOM 5788 C C . GLY B 1 321 ? 16.160 47.721 39.465 1.00 31.08 321 GLY B C 1
ATOM 5789 O O . GLY B 1 321 ? 16.278 47.974 40.680 1.00 30.86 321 GLY B O 1
ATOM 5790 N N . VAL B 1 322 ? 17.193 47.717 38.638 1.00 29.82 322 VAL B N 1
ATOM 5791 C CA . VAL B 1 322 ? 18.534 48.037 39.121 1.00 28.43 322 VAL B CA 1
ATOM 5792 C C . VAL B 1 322 ? 18.532 49.482 39.641 1.00 27.49 322 VAL B C 1
ATOM 5793 O O . VAL B 1 322 ? 19.096 49.778 40.695 1.00 26.26 322 VAL B O 1
ATOM 5797 N N . ALA B 1 323 ? 17.862 50.366 38.909 1.00 26.29 323 ALA B N 1
ATOM 5798 C CA . ALA B 1 323 ? 17.897 51.780 39.201 1.00 25.47 323 ALA B CA 1
ATOM 5799 C C . ALA B 1 323 ? 17.233 52.024 40.549 1.00 25.32 323 ALA B C 1
ATOM 5800 O O . ALA B 1 323 ? 17.742 52.804 41.341 1.00 24.73 323 ALA B O 1
ATOM 5802 N N . VAL B 1 324 ? 16.127 51.355 40.831 1.00 25.65 324 VAL B N 1
ATOM 5803 C CA . VAL B 1 324 ? 15.435 51.576 42.110 1.00 26.36 324 VAL B CA 1
ATOM 5804 C C . VAL B 1 324 ? 16.284 51.018 43.272 1.00 25.40 324 VAL B C 1
ATOM 5805 O O . VAL B 1 324 ? 16.316 51.604 44.370 1.00 23.81 324 VAL B O 1
ATOM 5809 N N . GLU B 1 325 ? 16.980 49.910 43.041 1.00 25.38 325 GLU B N 1
ATOM 5810 C CA . GLU B 1 325 ? 17.835 49.331 44.079 1.00 25.32 325 GLU B CA 1
ATOM 5811 C C . GLU B 1 325 ? 18.980 50.285 44.392 1.00 23.56 325 GLU B C 1
ATOM 5812 O O . GLU B 1 325 ? 19.311 50.533 45.558 1.00 22.91 325 GLU B O 1
ATOM 5818 N N . VAL B 1 326 ? 19.575 50.842 43.340 1.00 21.41 326 VAL B N 1
ATOM 5819 C CA . VAL B 1 326 ? 20.714 51.723 43.515 1.00 20.76 326 VAL B CA 1
ATOM 5820 C C . VAL B 1 326 ? 20.296 53.053 44.162 1.00 19.40 326 VAL B C 1
ATOM 5821 O O . VAL B 1 326 ? 21.000 53.558 45.046 1.00 19.32 326 VAL B O 1
ATOM 5825 N N . SER B 1 327 ? 19.190 53.630 43.702 1.00 19.26 327 SER B N 1
ATOM 5826 C CA . SER B 1 327 ? 18.678 54.875 44.301 1.00 19.57 327 SER B CA 1
ATOM 5827 C C . SER B 1 327 ? 18.420 54.676 45.772 1.00 19.05 327 SER B C 1
ATOM 5828 O O . SER B 1 327 ? 18.781 55.513 46.618 1.00 18.40 327 SER B O 1
ATOM 5831 N N . SER B 1 328 ? 17.771 53.556 46.089 1.00 17.94 328 SER B N 1
ATOM 5832 C CA . SER B 1 328 ? 17.406 53.269 47.487 1.00 17.19 328 SER B CA 1
ATOM 5833 C C . SER B 1 328 ? 18.640 53.018 48.344 1.00 17.58 328 SER B C 1
ATOM 5834 O O . SER B 1 328 ? 18.670 53.420 49.512 1.00 18.62 328 SER B O 1
ATOM 5837 N N . THR B 1 329 ? 19.659 52.376 47.777 1.00 17.53 329 THR B N 1
ATOM 5838 C CA . THR B 1 329 ? 20.917 52.153 48.504 1.00 18.00 329 THR B CA 1
ATOM 5839 C C . THR B 1 329 ? 21.635 53.475 48.776 1.00 17.38 329 THR B C 1
ATOM 5840 O O . THR B 1 329 ? 22.124 53.713 49.880 1.00 17.94 329 THR B O 1
ATOM 5844 N N . ILE B 1 330 ? 21.723 54.322 47.757 1.00 16.74 330 ILE B N 1
ATOM 5845 C CA . ILE B 1 330 ? 22.292 55.656 47.926 1.00 16.85 330 ILE B CA 1
ATOM 5846 C C . ILE B 1 330 ? 21.624 56.376 49.080 1.00 17.23 330 ILE B C 1
ATOM 5847 O O . ILE B 1 330 ? 22.303 56.974 49.916 1.00 16.55 330 ILE B O 1
ATOM 5852 N N . GLU B 1 331 ? 20.299 56.379 49.105 1.00 17.63 331 GLU B N 1
ATOM 5853 C CA . GLU B 1 331 ? 19.568 57.117 50.136 1.00 19.24 331 GLU B CA 1
ATOM 5854 C C . GLU B 1 331 ? 19.786 56.621 51.560 1.00 20.79 331 GLU B C 1
ATOM 5855 O O . GLU B 1 331 ? 19.490 57.348 52.523 1.00 21.96 331 GLU B O 1
ATOM 5861 N N . LYS B 1 332 ? 20.243 55.379 51.716 1.00 20.49 332 LYS B N 1
ATOM 5862 C CA . LYS B 1 332 ? 20.548 54.833 53.050 1.00 21.87 332 LYS B CA 1
ATOM 5863 C C . LYS B 1 332 ? 21.879 55.366 53.578 1.00 20.45 332 LYS B C 1
ATOM 5864 O O . LYS B 1 332 ? 22.136 55.342 54.786 1.00 21.84 332 LYS B O 1
ATOM 5870 N N . GLY B 1 333 ? 22.736 55.829 52.685 1.00 19.14 333 GLY B N 1
ATOM 5871 C CA . GLY B 1 333 ? 24.010 56.399 53.064 1.00 18.78 333 GLY B CA 1
ATOM 5872 C C . GLY B 1 333 ? 25.097 56.210 52.034 1.00 18.87 333 GLY B C 1
ATOM 5873 O O . GLY B 1 333 ? 25.122 55.213 51.311 1.00 18.71 333 GLY B O 1
ATOM 5874 N N . VAL B 1 334 ? 25.998 57.180 51.960 1.00 17.85 334 VAL B N 1
ATOM 5875 C CA . VAL B 1 334 ? 27.132 57.135 51.039 1.00 18.43 334 VAL B CA 1
ATOM 5876 C C . VAL B 1 334 ? 28.382 57.568 51.823 1.00 19.02 334 VAL B C 1
ATOM 5877 O O . VAL B 1 334 ? 28.283 58.395 52.720 1.00 20.42 334 VAL B O 1
ATOM 5881 N N . ILE B 1 335 ? 29.526 56.980 51.493 1.00 18.48 335 ILE B N 1
ATOM 5882 C CA . ILE B 1 335 ? 30.812 57.331 52.084 1.00 18.92 335 ILE B CA 1
ATOM 5883 C C . ILE B 1 335 ? 31.574 58.240 51.155 1.00 18.59 335 ILE B C 1
ATOM 5884 O O . ILE B 1 335 ? 31.730 57.954 49.968 1.00 17.81 335 ILE B O 1
ATOM 5889 N N . PHE B 1 336 ? 32.062 59.345 51.705 1.00 17.83 336 PHE B N 1
ATOM 5890 C CA . PHE B 1 336 ? 32.984 60.233 51.043 1.00 17.74 336 PHE B CA 1
ATOM 5891 C C . PHE B 1 336 ? 34.120 60.491 51.999 1.00 18.68 336 PHE B C 1
ATOM 5892 O O . PHE B 1 336 ? 33.891 60.891 53.147 1.00 18.61 336 PHE B O 1
ATOM 5900 N N . ALA B 1 337 ? 35.351 60.214 51.567 1.00 18.67 337 ALA B N 1
ATOM 5901 C CA . ALA B 1 337 ? 36.529 60.485 52.383 1.00 20.09 337 ALA B CA 1
ATOM 5902 C C . ALA B 1 337 ? 36.422 59.824 53.754 1.00 20.49 337 ALA B C 1
ATOM 5903 O O . ALA B 1 337 ? 36.736 60.440 54.779 1.00 22.01 337 ALA B O 1
ATOM 5905 N N . LYS B 1 338 ? 35.984 58.560 53.756 1.00 19.94 338 LYS B N 1
ATOM 5906 C CA . LYS B 1 338 ? 35.880 57.701 54.943 1.00 21.26 338 LYS B CA 1
ATOM 5907 C C . LYS B 1 338 ? 34.739 58.049 55.889 1.00 21.75 338 LYS B C 1
ATOM 5908 O O . LYS B 1 338 ? 34.611 57.424 56.939 1.00 23.16 338 LYS B O 1
ATOM 5914 N N . ALA B 1 339 ? 33.901 59.005 55.518 1.00 19.99 339 ALA B N 1
ATOM 5915 C CA . ALA B 1 339 ? 32.838 59.449 56.405 1.00 20.76 339 ALA B CA 1
ATOM 5916 C C . ALA B 1 339 ? 31.486 59.493 55.734 1.00 20.29 339 ALA B C 1
ATOM 5917 O O . ALA B 1 339 ? 31.377 59.589 54.520 1.00 19.41 339 ALA B O 1
ATOM 5919 N N . THR B 1 340 ? 30.443 59.439 56.538 1.00 21.13 340 THR B N 1
ATOM 5920 C CA . THR B 1 340 ? 29.089 59.593 56.008 1.00 21.81 340 THR B CA 1
ATOM 5921 C C . THR B 1 340 ? 28.849 61.015 55.541 1.00 20.91 340 THR B C 1
ATOM 5922 O O . THR B 1 340 ? 29.519 61.940 55.968 1.00 23.25 340 THR B O 1
ATOM 5926 N N . VAL B 1 341 ? 27.903 61.181 54.653 1.00 20.28 341 VAL B N 1
ATOM 5927 C CA . VAL B 1 341 ? 27.503 62.516 54.216 1.00 19.83 341 VAL B CA 1
ATOM 5928 C C . VAL B 1 341 ? 26.126 62.799 54.822 1.00 19.52 341 VAL B C 1
ATOM 5929 O O . VAL B 1 341 ? 25.433 61.885 55.326 1.00 18.79 341 VAL B O 1
ATOM 5933 N N . SER B 1 342 ? 25.704 64.047 54.729 1.00 18.90 342 SER B N 1
ATOM 5934 C CA . SER B 1 342 ? 24.413 64.452 55.271 1.00 19.36 342 SER B CA 1
ATOM 5935 C C . SER B 1 342 ? 23.237 63.908 54.490 1.00 18.83 342 SER B C 1
ATOM 5936 O O . SER B 1 342 ? 23.380 63.437 53.355 1.00 17.50 342 SER B O 1
ATOM 5939 N N . VAL B 1 343 ? 22.054 64.020 55.088 1.00 19.42 343 VAL B N 1
ATOM 5940 C CA . VAL B 1 343 ? 20.835 63.527 54.478 1.00 19.30 343 VAL B CA 1
ATOM 5941 C C . VAL B 1 343 ? 20.557 64.280 53.195 1.00 18.91 343 VAL B C 1
ATOM 5942 O O . VAL B 1 343 ? 20.128 63.689 52.211 1.00 18.52 343 VAL B O 1
ATOM 5946 N N . LYS B 1 344 ? 20.842 65.582 53.169 1.00 18.07 344 LYS B N 1
ATOM 5947 C CA . LYS B 1 344 ? 20.558 66.315 51.936 1.00 18.81 344 LYS B CA 1
ATOM 5948 C C . LYS B 1 344 ? 21.469 65.855 50.800 1.00 17.91 344 LYS B C 1
ATOM 5949 O O . LYS B 1 344 ? 21.055 65.867 49.675 1.00 18.94 344 LYS B O 1
ATOM 5955 N N . VAL B 1 345 ? 22.702 65.443 51.115 1.00 16.74 345 VAL B N 1
ATOM 5956 C CA . VAL B 1 345 ? 23.618 64.941 50.092 1.00 16.27 345 VAL B CA 1
ATOM 5957 C C . VAL B 1 345 ? 23.097 63.630 49.500 1.00 15.95 345 VAL B C 1
ATOM 5958 O O . VAL B 1 345 ? 22.968 63.513 48.276 1.00 16.96 345 VAL B O 1
ATOM 5962 N N . THR B 1 346 ? 22.751 62.665 50.345 1.00 16.83 346 THR B N 1
ATOM 5963 C CA . THR B 1 346 ? 22.207 61.411 49.820 1.00 16.61 346 THR B CA 1
ATOM 5964 C C . THR B 1 346 ? 20.861 61.564 49.144 1.00 16.08 346 THR B C 1
ATOM 5965 O O . THR B 1 346 ? 20.602 60.948 48.105 1.00 16.22 346 THR B O 1
ATOM 5969 N N . ALA B 1 347 ? 19.990 62.403 49.700 1.00 15.24 347 ALA B N 1
ATOM 5970 C CA . ALA B 1 347 ? 18.709 62.634 49.062 1.00 15.69 347 ALA B CA 1
ATOM 5971 C C . ALA B 1 347 ? 18.915 63.187 47.664 1.00 15.75 347 ALA B C 1
ATOM 5972 O O . ALA B 1 347 ? 18.274 62.744 46.700 1.00 17.56 347 ALA B O 1
ATOM 5974 N N . SER B 1 348 ? 19.764 64.197 47.573 1.00 16.21 348 SER B N 1
ATOM 5975 C CA . SER B 1 348 ? 19.996 64.873 46.303 1.00 16.51 348 SER B CA 1
ATOM 5976 C C . SER B 1 348 ? 20.712 63.938 45.335 1.00 16.39 348 SER B C 1
ATOM 5977 O O . SER B 1 348 ? 20.384 63.915 44.141 1.00 17.59 348 SER B O 1
ATOM 5980 N N . LEU B 1 349 ? 21.688 63.178 45.824 1.00 16.58 349 LEU B N 1
ATOM 5981 C CA . LEU B 1 349 ? 22.364 62.222 44.955 1.00 17.26 349 LEU B CA 1
ATOM 5982 C C . LEU B 1 349 ? 21.385 61.191 44.349 1.00 17.30 349 LEU B C 1
ATOM 5983 O O . LEU B 1 349 ? 21.448 60.847 43.169 1.00 18.24 349 LEU B O 1
ATOM 5988 N N . SER B 1 350 ? 20.461 60.723 45.153 1.00 17.14 350 SER B N 1
ATOM 5989 C CA . SER B 1 350 ? 19.445 59.764 44.692 1.00 18.38 350 SER B CA 1
ATOM 5990 C C . SER B 1 350 ? 18.525 60.373 43.670 1.00 19.17 350 SER B C 1
ATOM 5991 O O . SER B 1 350 ? 18.174 59.751 42.661 1.00 19.63 350 SER B O 1
ATOM 5994 N N . LYS B 1 351 ? 18.134 61.611 43.912 1.00 19.20 351 LYS B N 1
ATOM 5995 C CA . LYS B 1 351 ? 17.298 62.323 42.963 1.00 19.63 351 LYS B CA 1
ATOM 5996 C C . LYS B 1 351 ? 18.042 62.492 41.648 1.00 20.55 351 LYS B C 1
ATOM 5997 O O . LYS B 1 351 ? 17.479 62.236 40.579 1.00 21.58 351 LYS B O 1
ATOM 6003 N N . ALA B 1 352 ? 19.311 62.879 41.715 1.00 19.47 352 ALA B N 1
ATOM 6004 C CA . ALA B 1 352 ? 20.120 63.049 40.501 1.00 20.81 352 ALA B CA 1
ATOM 6005 C C . ALA B 1 352 ? 20.223 61.742 39.697 1.00 21.63 352 ALA B C 1
ATOM 6006 O O . ALA B 1 352 ? 20.134 61.759 38.464 1.00 22.15 352 ALA B O 1
ATOM 6008 N N . TRP B 1 353 ? 20.434 60.634 40.396 1.00 21.00 353 TRP B N 1
ATOM 6009 C CA . TRP B 1 353 ? 20.568 59.310 39.789 1.00 21.88 353 TRP B CA 1
ATOM 6010 C C . TRP B 1 353 ? 19.276 58.942 39.091 1.00 22.45 353 TRP B C 1
ATOM 6011 O O . TRP B 1 353 ? 19.300 58.483 37.949 1.00 24.10 353 TRP B O 1
ATOM 6022 N N . THR B 1 354 ? 18.157 59.147 39.777 1.00 23.47 354 THR B N 1
ATOM 6023 C CA . THR B 1 354 ? 16.850 58.831 39.208 1.00 25.55 354 THR B CA 1
ATOM 6024 C C . THR B 1 354 ? 16.551 59.680 37.964 1.00 28.09 354 THR B C 1
ATOM 6025 O O . THR B 1 354 ? 16.056 59.167 36.939 1.00 27.57 354 THR B O 1
ATOM 6029 N N . ASN B 1 355 ? 16.858 60.970 38.052 1.00 27.82 355 ASN B N 1
ATOM 6030 C CA . ASN B 1 355 ? 16.506 61.919 37.000 1.00 30.16 355 ASN B CA 1
ATOM 6031 C C . ASN B 1 355 ? 17.327 61.664 35.761 1.00 32.51 355 ASN B C 1
ATOM 6032 O O . ASN B 1 355 ? 16.845 61.884 34.639 1.00 33.76 355 ASN B O 1
ATOM 6037 N N . SER B 1 356 ? 18.538 61.149 35.954 1.00 33.34 356 SER B N 1
ATOM 6038 C CA . SER B 1 356 ? 19.459 60.891 34.853 1.00 35.35 356 SER B CA 1
ATOM 6039 C C . SER B 1 356 ? 19.043 59.684 34.000 1.00 37.20 356 SER B C 1
ATOM 6040 O O . SER B 1 356 ? 19.362 59.639 32.821 1.00 38.38 356 SER B O 1
ATOM 6043 N N . GLN B 1 357 ? 18.337 58.722 34.597 1.00 37.95 357 GLN B N 1
ATOM 6044 C CA . GLN B 1 357 ? 17.899 57.515 33.881 1.00 39.00 357 GLN B CA 1
ATOM 6045 C C . GLN B 1 357 ? 17.121 57.844 32.610 1.00 41.38 357 GLN B C 1
ATOM 6046 O O . GLN B 1 357 ? 17.295 57.160 31.594 1.00 42.53 357 GLN B O 1
ATOM 6052 N N . SER B 1 358 ? 16.273 58.879 32.670 1.00 42.22 358 SER B N 1
ATOM 6053 C CA . SER B 1 358 ? 15.349 59.196 31.563 1.00 43.99 358 SER B CA 1
ATOM 6054 C C . SER B 1 358 ? 16.070 59.686 30.303 1.00 44.35 358 SER B C 1
ATOM 6055 O O . SER B 1 358 ? 15.474 59.711 29.223 1.00 46.20 358 SER B O 1
ATOM 6058 N N . GLY B 1 359 ? 17.336 60.084 30.442 1.00 43.08 359 GLY B N 1
ATOM 6059 C CA . GLY B 1 359 ? 18.167 60.442 29.308 1.00 43.39 359 GLY B CA 1
ATOM 6060 C C . GLY B 1 359 ? 18.979 61.690 29.606 1.00 42.25 359 GLY B C 1
ATOM 6061 O O . GLY B 1 359 ? 18.543 62.550 30.377 1.00 42.26 359 GLY B O 1
ATOM 6062 N N . THR B 1 360 ? 20.171 61.777 29.026 1.00 41.24 360 THR B N 1
ATOM 6063 C CA . THR B 1 360 ? 21.009 62.971 29.156 1.00 40.27 360 THR B CA 1
ATOM 6064 C C . THR B 1 360 ? 21.731 63.307 27.868 1.00 40.53 360 THR B C 1
ATOM 6065 O O . THR B 1 360 ? 21.772 62.513 26.928 1.00 41.11 360 THR B O 1
ATOM 6069 N N . THR B 1 361 ? 22.338 64.488 27.855 1.00 39.81 361 THR B N 1
ATOM 6070 C CA . THR B 1 361 ? 23.104 64.950 26.718 1.00 39.94 361 THR B CA 1
ATOM 6071 C C . THR B 1 361 ? 24.470 65.444 27.175 1.00 38.17 361 THR B C 1
ATOM 6072 O O . THR B 1 361 ? 24.570 66.231 28.123 1.00 35.71 361 THR B O 1
ATOM 6076 N N . ALA B 1 362 ? 25.521 64.998 26.494 1.00 37.61 362 ALA B N 1
ATOM 6077 C CA . ALA B 1 362 ? 26.869 65.497 26.771 1.00 36.92 362 ALA B CA 1
ATOM 6078 C C . ALA B 1 362 ? 26.917 67.018 26.634 1.00 36.81 362 ALA B C 1
ATOM 6079 O O . ALA B 1 362 ? 26.254 67.595 25.774 1.00 36.91 362 ALA B O 1
ATOM 6081 N N . ILE B 1 363 ? 27.687 67.663 27.501 1.00 35.70 363 ILE B N 1
ATOM 6082 C CA . ILE B 1 363 ? 27.920 69.096 27.397 1.00 35.85 363 ILE B CA 1
ATOM 6083 C C . ILE B 1 363 ? 29.404 69.388 27.293 1.00 35.02 363 ILE B C 1
ATOM 6084 O O . ILE B 1 363 ? 30.247 68.603 27.711 1.00 33.17 363 ILE B O 1
ATOM 6089 N N . THR B 1 364 ? 29.705 70.552 26.744 1.00 35.18 364 THR B N 1
ATOM 6090 C CA . THR B 1 364 ? 31.029 71.117 26.798 1.00 35.43 364 THR B CA 1
ATOM 6091 C C . THR B 1 364 ? 31.022 72.021 28.010 1.00 34.21 364 THR B C 1
ATOM 6092 O O . THR B 1 364 ? 30.242 72.971 28.073 1.00 35.16 364 THR B O 1
ATOM 6096 N N . TYR B 1 365 ? 31.838 71.697 29.001 1.00 32.04 365 TYR B N 1
ATOM 6097 C CA . TYR B 1 365 ? 31.875 72.490 30.213 1.00 30.42 365 TYR B CA 1
ATOM 6098 C C . TYR B 1 365 ? 33.224 73.148 30.381 1.00 29.31 365 TYR B C 1
ATOM 6099 O O . TYR B 1 365 ? 34.258 72.559 30.071 1.00 28.67 365 TYR B O 1
ATOM 6108 N N . THR B 1 366 ? 33.219 74.388 30.865 1.00 28.62 366 THR B N 1
ATOM 6109 C CA . THR B 1 366 ? 34.456 75.113 31.114 1.00 27.67 366 THR B CA 1
ATOM 6110 C C . THR B 1 366 ? 34.546 75.538 32.571 1.00 26.93 366 THR B C 1
ATOM 6111 O O . THR B 1 366 ? 33.572 76.016 33.129 1.00 26.89 366 THR B O 1
ATOM 6115 N N . CYS B 1 367 ? 35.722 75.383 33.163 1.00 25.84 367 CYS B N 1
ATOM 6116 C CA . CYS B 1 367 ? 35.987 75.901 34.492 1.00 25.58 367 CYS B CA 1
ATOM 6117 C C . CYS B 1 367 ? 36.304 77.379 34.357 1.00 26.35 367 CYS B C 1
ATOM 6118 O O . CYS B 1 367 ? 37.443 77.740 34.103 1.00 27.46 367 CYS B O 1
ATOM 6121 N N . ASP B 1 368 ? 35.284 78.229 34.471 1.00 27.42 368 ASP B N 1
ATOM 6122 C CA . ASP B 1 368 ? 35.498 79.682 34.499 1.00 27.72 368 ASP B CA 1
ATOM 6123 C C . ASP B 1 368 ? 35.766 80.162 35.924 1.00 27.66 368 ASP B C 1
ATOM 6124 O O . ASP B 1 368 ? 36.421 81.186 36.120 1.00 28.10 368 ASP B O 1
ATOM 6129 N N . ASN B 1 369 ? 35.233 79.437 36.906 1.00 27.33 369 ASN B N 1
ATOM 6130 C CA . ASN B 1 369 ? 35.370 79.793 38.314 1.00 27.03 369 ASN B CA 1
ATOM 6131 C C . ASN B 1 369 ? 35.703 78.562 39.156 1.00 26.00 369 ASN B C 1
ATOM 6132 O O . ASN B 1 369 ? 35.226 77.464 38.867 1.00 25.54 369 ASN B O 1
ATOM 6137 N N . TYR B 1 370 ? 36.509 78.753 40.190 1.00 25.67 370 TYR B N 1
ATOM 6138 C CA . TYR B 1 370 ? 36.694 77.711 41.198 1.00 25.31 370 TYR B CA 1
ATOM 6139 C C . TYR B 1 370 ? 35.371 77.428 41.857 1.00 24.54 370 TYR B C 1
ATOM 6140 O O . TYR B 1 370 ? 34.489 78.281 41.909 1.00 24.81 370 TYR B O 1
ATOM 6149 N N . ASP B 1 371 ? 35.250 76.224 42.402 1.00 23.83 371 ASP B N 1
ATOM 6150 C CA . ASP B 1 371 ? 34.056 75.849 43.137 1.00 23.23 371 ASP B CA 1
ATOM 6151 C C . ASP B 1 371 ? 33.770 76.780 44.322 1.00 23.93 371 ASP B C 1
ATOM 6152 O O . ASP B 1 371 ? 32.617 76.907 44.740 1.00 23.99 371 ASP B O 1
ATOM 6157 N N . SER B 1 372 ? 34.811 77.419 44.850 1.00 24.89 372 SER B N 1
ATOM 6158 C CA . SER B 1 372 ? 34.677 78.394 45.937 1.00 26.76 372 SER B CA 1
ATOM 6159 C C . SER B 1 372 ? 34.246 79.804 45.477 1.00 28.53 372 SER B C 1
ATOM 6160 O O . SER B 1 372 ? 33.869 80.618 46.313 1.00 29.27 372 SER B O 1
ATOM 6163 N N . ASP B 1 373 ? 34.338 80.066 44.171 1.00 29.42 373 ASP B N 1
ATOM 6164 C CA . ASP B 1 373 ? 33.686 81.207 43.450 1.00 31.16 373 ASP B CA 1
ATOM 6165 C C . ASP B 1 373 ? 34.667 82.140 42.715 1.00 31.58 373 ASP B C 1
ATOM 6166 O O . ASP B 1 373 ? 34.261 82.859 41.798 1.00 31.75 373 ASP B O 1
ATOM 6171 N N . GLU B 1 374 ? 35.935 82.123 43.102 1.00 31.25 374 GLU B N 1
ATOM 61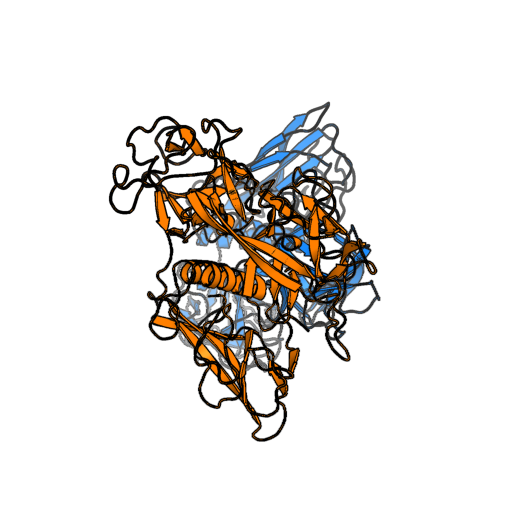72 C CA . GLU B 1 374 ? 36.937 83.016 42.494 1.00 32.04 374 GLU B CA 1
ATOM 6173 C C . GLU B 1 374 ? 37.190 82.633 41.030 1.00 32.27 374 GLU B C 1
ATOM 6174 O O . GLU B 1 374 ? 36.884 81.518 40.589 1.00 30.83 374 GLU B O 1
ATOM 6180 N N . GLU B 1 375 ? 37.751 83.559 40.261 1.00 32.94 375 GLU B N 1
ATOM 6181 C CA . GLU B 1 375 ? 38.047 83.275 38.864 1.00 33.17 375 GLU B CA 1
ATOM 6182 C C . GLU B 1 375 ? 39.095 82.158 38.726 1.00 30.98 375 GLU B C 1
ATOM 6183 O O . GLU B 1 375 ? 40.097 82.135 39.420 1.00 29.96 375 GLU B O 1
ATOM 6189 N N . PHE B 1 376 ? 38.836 81.233 37.810 1.00 30.15 376 PHE B N 1
ATOM 6190 C CA . PHE B 1 376 ? 39.719 80.106 37.557 1.00 28.56 376 PHE B CA 1
ATOM 6191 C C . PHE B 1 376 ? 40.871 80.560 36.648 1.00 29.15 376 PHE B C 1
ATOM 6192 O O . PHE B 1 376 ? 40.628 80.999 35.529 1.00 29.53 376 PHE B O 1
ATOM 6200 N N . THR B 1 377 ? 42.111 80.470 37.146 1.00 28.52 377 THR B N 1
ATOM 6201 C CA . THR B 1 377 ? 43.316 80.819 36.381 1.00 29.56 377 THR B CA 1
ATOM 6202 C C . THR B 1 377 ? 44.314 79.664 36.199 1.00 28.81 377 THR B C 1
ATOM 6203 O O . THR B 1 377 ? 45.296 79.791 35.465 1.00 28.29 377 THR B O 1
ATOM 6207 N N . ARG B 1 378 ? 44.067 78.566 36.900 1.00 27.65 378 ARG B N 1
ATOM 6208 C CA . ARG B 1 378 ? 44.860 77.341 36.818 1.00 27.60 378 ARG B CA 1
ATOM 6209 C C . ARG B 1 378 ? 44.200 76.282 37.699 1.00 25.63 378 ARG B C 1
ATOM 6210 O O . ARG B 1 378 ? 43.501 76.623 38.627 1.00 24.91 378 ARG B O 1
ATOM 6218 N N . GLY B 1 379 ? 44.431 75.009 37.411 1.00 24.70 379 GLY B N 1
ATOM 6219 C CA . GLY B 1 379 ? 43.873 73.946 38.233 1.00 23.85 379 GLY B CA 1
ATOM 6220 C C . GLY B 1 379 ? 43.297 72.821 37.418 1.00 23.30 379 GLY B C 1
ATOM 6221 O O . GLY B 1 379 ? 43.694 72.611 36.272 1.00 23.41 379 GLY B O 1
ATOM 6222 N N . CYS B 1 380 ? 42.368 72.086 38.021 1.00 22.21 380 CYS B N 1
ATOM 6223 C CA . CYS B 1 380 ? 41.814 70.880 37.423 1.00 21.87 380 CYS B CA 1
ATOM 6224 C C . CYS B 1 380 ? 40.309 70.869 37.495 1.00 21.32 380 CYS B C 1
ATOM 6225 O O . CYS B 1 380 ? 39.715 71.380 38.450 1.00 22.25 380 CYS B O 1
ATOM 6228 N N . MET B 1 381 ? 39.704 70.234 36.498 1.00 21.38 381 MET B N 1
ATOM 6229 C CA . MET B 1 381 ? 38.295 69.901 36.503 1.00 20.95 381 MET B CA 1
ATOM 6230 C C . MET B 1 381 ? 38.134 68.471 36.983 1.00 20.56 381 MET B C 1
ATOM 6231 O O . MET B 1 381 ? 38.834 67.571 36.498 1.00 19.97 381 MET B O 1
ATOM 6236 N N . TRP B 1 382 ? 37.166 68.248 37.878 1.00 17.88 382 TRP B N 1
ATOM 6237 C CA . TRP B 1 382 ? 36.968 66.951 38.536 1.00 17.75 382 TRP B CA 1
ATOM 6238 C C . TRP B 1 382 ? 35.539 66.486 38.311 1.00 18.19 382 TRP B C 1
ATOM 6239 O O . TRP B 1 382 ? 34.616 67.287 38.423 1.00 19.13 382 TRP B O 1
ATOM 6250 N N . GLN B 1 383 ? 35.346 65.199 38.011 1.00 18.59 383 GLN B N 1
ATOM 6251 C CA . GLN B 1 383 ? 34.013 64.647 37.779 1.00 17.67 383 GLN B CA 1
ATOM 6252 C C . GLN B 1 383 ? 33.705 63.613 38.842 1.00 17.65 383 GLN B C 1
ATOM 6253 O O . GLN B 1 383 ? 34.535 62.762 39.153 1.00 17.31 383 GLN B O 1
ATOM 6259 N N . LEU B 1 384 ? 32.476 63.640 39.349 1.00 17.07 384 LEU B N 1
ATOM 6260 C CA . LEU B 1 384 ? 32.047 62.718 40.372 1.00 16.65 384 LEU B CA 1
ATOM 6261 C C . LEU B 1 384 ? 32.001 61.273 39.855 1.00 17.68 384 LEU B C 1
ATOM 6262 O O . LEU B 1 384 ? 31.631 61.003 38.714 1.00 18.49 384 LEU B O 1
ATOM 6267 N N . ALA B 1 385 ? 32.407 60.359 40.715 1.00 18.05 385 ALA B N 1
ATOM 6268 C CA . ALA B 1 385 ? 32.170 58.935 40.522 1.00 18.14 385 ALA B CA 1
ATOM 6269 C C . ALA B 1 385 ? 31.486 58.360 41.747 1.00 18.22 385 ALA B C 1
ATOM 6270 O O . ALA B 1 385 ? 31.878 58.642 42.890 1.00 18.29 385 ALA B O 1
ATOM 6272 N N . ILE B 1 386 ? 30.438 57.569 41.522 1.00 18.53 386 ILE B N 1
ATOM 6273 C CA . ILE B 1 386 ? 29.788 56.818 42.575 1.00 18.96 386 ILE B CA 1
ATOM 6274 C C . ILE B 1 386 ? 29.899 55.339 42.245 1.00 20.29 386 ILE B C 1
ATOM 6275 O O . ILE B 1 386 ? 29.557 54.932 41.140 1.00 20.02 386 ILE B O 1
ATOM 6280 N N . GLU B 1 387 ? 30.403 54.554 43.194 1.00 20.63 387 GLU B N 1
ATOM 6281 C CA . GLU B 1 387 ? 30.559 53.116 42.998 1.00 20.95 387 GLU B CA 1
ATOM 6282 C C . GLU B 1 387 ? 29.775 52.363 44.042 1.00 19.84 387 GLU B C 1
ATOM 6283 O O . GLU B 1 387 ? 29.774 52.722 45.220 1.00 18.50 387 GLU B O 1
ATOM 6289 N N . THR B 1 388 ? 29.151 51.273 43.633 1.00 19.62 388 THR B N 1
ATOM 6290 C CA . THR B 1 388 ? 28.503 50.363 44.535 1.00 20.49 388 THR B CA 1
ATOM 6291 C C . THR B 1 388 ? 28.529 48.961 43.915 1.00 21.35 388 THR B C 1
ATOM 6292 O O . THR B 1 388 ? 28.703 48.822 42.715 1.00 23.54 388 THR B O 1
ATOM 6296 N N . THR B 1 389 ? 28.438 47.940 44.755 1.00 22.32 389 THR B N 1
ATOM 6297 C CA . THR B 1 389 ? 28.536 46.553 44.328 1.00 23.88 389 THR B CA 1
ATOM 6298 C C . THR B 1 389 ? 27.283 45.772 44.724 1.00 23.99 389 THR B C 1
ATOM 6299 O O . THR B 1 389 ? 26.841 45.852 45.851 1.00 23.38 389 THR B O 1
ATOM 6303 N N . GLU B 1 390 ? 26.727 45.001 43.796 1.00 24.97 390 GLU B N 1
ATOM 6304 C CA . GLU B 1 390 ? 25.583 44.145 44.056 1.00 25.69 390 GLU B CA 1
ATOM 6305 C C . GLU B 1 390 ? 26.105 42.904 44.779 1.00 27.40 390 GLU B C 1
ATOM 6306 O O . GLU B 1 390 ? 26.909 42.167 44.227 1.00 27.40 390 GLU B O 1
ATOM 6312 N N . VAL B 1 391 ? 25.691 42.713 46.028 1.00 28.13 391 VAL B N 1
ATOM 6313 C CA . VAL B 1 391 ? 26.303 41.696 46.882 1.00 29.90 391 VAL B CA 1
ATOM 6314 C C . VAL B 1 391 ? 26.136 40.273 46.327 1.00 31.46 391 VAL B C 1
ATOM 6315 O O . VAL B 1 391 ? 27.106 39.500 46.327 1.00 32.09 391 VAL B O 1
ATOM 6319 N N . LYS B 1 392 ? 24.948 39.951 45.812 1.00 31.26 392 LYS B N 1
ATOM 6320 C CA . LYS B 1 392 ? 24.676 38.595 45.326 1.00 33.29 392 LYS B CA 1
ATOM 6321 C C . LYS B 1 392 ? 25.546 38.163 44.143 1.00 34.24 392 LYS B C 1
ATOM 6322 O O . LYS B 1 392 ? 25.826 36.975 43.995 1.00 35.08 392 LYS B O 1
ATOM 6328 N N . SER B 1 393 ? 25.964 39.111 43.309 1.00 33.02 393 SER B N 1
ATOM 6329 C CA . SER B 1 393 ? 26.826 38.807 42.162 1.00 33.61 393 SER B CA 1
ATOM 6330 C C . SER B 1 393 ? 28.289 39.180 42.362 1.00 33.20 393 SER B C 1
ATOM 6331 O O . SER B 1 393 ? 29.167 38.621 41.705 1.00 34.03 393 SER B O 1
ATOM 6334 N N . GLY B 1 394 ? 28.554 40.148 43.239 1.00 31.72 394 GLY B N 1
ATOM 6335 C CA . GLY B 1 394 ? 29.862 40.772 43.341 1.00 31.10 394 GLY B CA 1
ATOM 6336 C C . GLY B 1 394 ? 30.157 41.783 42.238 1.00 30.57 394 GLY B C 1
ATOM 6337 O O . GLY B 1 394 ? 31.287 42.268 42.141 1.00 30.24 394 GLY B O 1
ATOM 6338 N N . ASP B 1 395 ? 29.145 42.147 41.447 1.00 29.41 395 ASP B N 1
ATOM 6339 C CA . ASP B 1 395 ? 29.348 43.007 40.281 1.00 28.79 395 ASP B CA 1
ATOM 6340 C C . ASP B 1 395 ? 29.316 44.491 40.647 1.00 26.69 395 ASP B C 1
ATOM 6341 O O . ASP B 1 395 ? 28.378 44.960 41.273 1.00 24.97 395 ASP B O 1
ATOM 6346 N N . LEU B 1 396 ? 30.337 45.207 40.196 1.00 25.49 396 LEU B N 1
ATOM 6347 C CA . LEU B 1 396 ? 30.481 46.638 40.449 1.00 24.68 396 LEU B CA 1
ATOM 6348 C C . LEU B 1 396 ? 29.663 47.447 39.450 1.00 23.26 396 LEU B C 1
ATOM 6349 O O . LEU B 1 396 ? 29.675 47.160 38.250 1.00 23.56 396 LEU B O 1
ATOM 6354 N N . LEU B 1 397 ? 28.953 48.437 39.961 1.00 22.99 397 LEU B N 1
ATOM 6355 C CA . LEU B 1 397 ? 28.313 49.480 39.162 1.00 22.11 397 LEU B CA 1
ATOM 6356 C C . LEU B 1 397 ? 29.053 50.790 39.425 1.00 21.30 397 LEU B C 1
ATOM 6357 O O . LEU B 1 397 ? 29.298 51.172 40.572 1.00 21.13 397 LEU B O 1
ATOM 6362 N N . VAL B 1 398 ? 29.410 51.472 38.354 1.00 21.16 398 VAL B N 1
ATOM 6363 C CA . VAL B 1 398 ? 30.019 52.770 38.444 1.00 21.38 398 VAL B CA 1
ATOM 6364 C C . VAL B 1 398 ? 29.153 53.794 37.737 1.00 21.08 398 VAL B C 1
ATOM 6365 O O . VAL B 1 398 ? 28.794 53.605 36.586 1.00 21.65 398 VAL B O 1
ATOM 6369 N N . TRP B 1 399 ? 28.889 54.916 38.409 1.00 19.64 399 TRP B N 1
ATOM 6370 C CA . TRP B 1 399 ? 28.132 56.024 37.824 1.00 19.53 399 TRP B CA 1
ATOM 6371 C C . TRP B 1 399 ? 29.005 57.263 37.785 1.00 19.61 399 TRP B C 1
ATOM 6372 O O . TRP B 1 399 ? 29.501 57.693 38.833 1.00 19.47 399 TRP B O 1
ATOM 6383 N N . ASN B 1 400 ? 29.135 57.849 36.595 1.00 19.65 400 ASN B N 1
ATOM 6384 C CA . ASN B 1 400 ? 29.790 59.132 36.413 1.00 20.01 400 ASN B CA 1
ATOM 6385 C C . ASN B 1 400 ? 28.774 60.187 35.956 1.00 19.70 400 ASN B C 1
ATOM 6386 O O . ASN B 1 400 ? 28.640 60.445 34.748 1.00 20.18 400 ASN B O 1
ATOM 6391 N N . PRO B 1 401 ? 28.097 60.849 36.901 1.00 19.41 401 PRO B N 1
ATOM 6392 C CA . PRO B 1 401 ? 27.152 61.913 36.518 1.00 19.85 401 PRO B CA 1
ATOM 6393 C C . PRO B 1 401 ? 27.835 63.193 36.055 1.00 20.36 401 PRO B C 1
ATOM 6394 O O . PRO B 1 401 ? 29.049 63.375 36.231 1.00 20.31 401 PRO B O 1
ATOM 6398 N N . GLN B 1 402 ? 27.030 64.109 35.502 1.00 20.79 402 GLN B N 1
ATOM 6399 C CA . GLN B 1 402 ? 27.487 65.432 35.097 1.00 21.11 402 GLN B CA 1
ATOM 6400 C C . GLN B 1 402 ? 27.543 66.373 36.290 1.00 20.78 402 GLN B C 1
ATOM 6401 O O . GLN B 1 402 ? 26.877 67.404 36.331 1.00 20.46 402 GLN B O 1
ATOM 6407 N N . ILE B 1 403 ? 28.322 65.956 37.286 1.00 19.55 403 ILE B N 1
ATOM 6408 C CA . ILE B 1 403 ? 28.530 66.733 38.494 1.00 18.70 403 ILE B CA 1
ATOM 6409 C C . ILE B 1 403 ? 30.020 66.965 38.574 1.00 19.15 403 ILE B C 1
ATOM 6410 O O . ILE B 1 403 ? 30.796 66.017 38.533 1.00 18.76 403 ILE B O 1
ATOM 6415 N N . VAL B 1 404 ? 30.413 68.233 38.614 1.00 19.16 404 VAL B N 1
ATOM 6416 C CA . VAL B 1 404 ? 31.799 68.659 38.416 1.00 19.66 404 VAL B CA 1
ATOM 6417 C C . VAL B 1 404 ? 32.208 69.644 39.510 1.00 19.61 404 VAL B C 1
ATOM 6418 O O . VAL B 1 404 ? 31.404 70.468 39.961 1.00 20.26 404 VAL B O 1
ATOM 6422 N N . LYS B 1 405 ? 33.471 69.583 39.917 1.00 19.29 405 LYS B N 1
ATOM 6423 C CA . LYS B 1 405 ? 34.094 70.637 40.701 1.00 19.25 405 LYS B CA 1
ATOM 6424 C C . LYS B 1 405 ? 35.351 71.124 40.017 1.00 20.47 405 LYS B C 1
ATOM 6425 O O . LYS B 1 405 ? 36.193 70.347 39.549 1.00 20.64 405 LYS B O 1
ATOM 6431 N N . CYS B 1 406 ? 35.454 72.440 39.921 1.00 20.23 406 CYS B N 1
ATOM 6432 C CA . CYS B 1 406 ? 36.644 73.112 39.452 1.00 21.71 406 CYS B CA 1
ATOM 6433 C C . CYS B 1 406 ? 37.464 73.577 40.643 1.00 21.70 406 CYS B C 1
ATOM 6434 O O . CYS B 1 406 ? 36.958 74.309 41.485 1.00 22.78 406 CYS B O 1
ATOM 6437 N N . THR B 1 407 ? 38.702 73.117 40.756 1.00 21.71 407 THR B N 1
ATOM 6438 C CA . THR B 1 407 ? 39.585 73.570 41.825 1.00 21.87 407 THR B CA 1
ATOM 6439 C C . THR B 1 407 ? 40.942 73.986 41.288 1.00 23.90 407 THR B C 1
ATOM 6440 O O . THR B 1 407 ? 41.289 73.701 40.149 1.00 24.03 407 THR B O 1
ATOM 6444 N N . ARG B 1 408 ? 41.703 74.633 42.154 1.00 24.24 408 ARG B N 1
ATOM 6445 C CA . ARG B 1 408 ? 43.018 75.158 41.835 1.00 26.46 408 ARG B CA 1
ATOM 6446 C C . ARG B 1 408 ? 44.113 74.099 41.973 1.00 26.96 408 ARG B C 1
ATOM 6447 O O . ARG B 1 408 ? 45.275 74.365 41.636 1.00 28.63 408 ARG B O 1
ATOM 6455 N N . SER B 1 409 ? 43.733 72.902 42.423 1.00 27.63 409 SER B N 1
ATOM 6456 C CA . SER B 1 409 ? 44.663 71.853 42.809 1.00 27.76 409 SER B CA 1
ATOM 6457 C C . SER B 1 409 ? 44.636 70.585 41.940 1.00 28.31 409 SER B C 1
ATOM 6458 O O . SER B 1 409 ? 43.600 70.196 41.395 1.00 26.51 409 SER B O 1
ATOM 6461 N N . ASN B 1 410 ? 45.798 69.926 41.881 1.00 27.84 410 ASN B N 1
ATOM 6462 C CA . ASN B 1 410 ? 45.945 68.584 41.334 1.00 29.31 410 ASN B CA 1
ATOM 6463 C C . ASN B 1 410 ? 45.491 67.497 42.281 1.00 27.41 410 ASN B C 1
ATOM 6464 O O . ASN B 1 410 ? 45.431 66.345 41.900 1.00 28.46 410 ASN B O 1
ATOM 6469 N N . THR B 1 411 ? 45.216 67.866 43.529 1.00 26.43 411 THR B N 1
ATOM 6470 C CA . THR B 1 411 ? 44.694 66.968 44.545 1.00 25.14 411 THR B CA 1
ATOM 6471 C C . THR B 1 411 ? 43.167 66.950 44.455 1.00 22.73 411 THR B C 1
ATOM 6472 O O . THR B 1 411 ? 42.565 68.016 44.306 1.00 23.08 411 THR B O 1
ATOM 6476 N N . ALA B 1 412 ? 42.573 65.771 44.559 1.00 22.03 412 ALA B N 1
ATOM 6477 C CA . ALA B 1 412 ? 41.107 65.641 44.440 1.00 20.19 412 ALA B CA 1
ATOM 6478 C C . ALA B 1 412 ? 40.415 66.517 45.478 1.00 19.63 412 ALA B C 1
ATOM 6479 O O . ALA B 1 412 ? 40.901 66.703 46.603 1.00 19.77 412 ALA B O 1
ATOM 6481 N N . PRO B 1 413 ? 39.270 67.077 45.110 1.00 18.15 413 PRO B N 1
ATOM 6482 C CA . PRO B 1 413 ? 38.497 67.869 46.067 1.00 17.26 413 PRO B CA 1
ATOM 6483 C C . PRO B 1 413 ? 38.291 67.160 47.409 1.00 16.34 413 PRO B C 1
ATOM 6484 O O . PRO B 1 413 ? 37.995 65.934 47.494 1.00 16.88 413 PRO B O 1
ATOM 6488 N N . GLY B 1 414 ? 38.381 67.938 48.485 1.00 16.36 414 GLY B N 1
ATOM 6489 C CA . GLY B 1 414 ? 38.122 67.395 49.810 1.00 16.54 414 GLY B CA 1
ATOM 6490 C C . GLY B 1 414 ? 36.670 67.493 50.276 1.00 15.96 414 GLY B C 1
ATOM 6491 O O . GLY B 1 414 ? 36.395 67.317 51.471 1.00 17.28 414 GLY B O 1
ATOM 6492 N N . CYS B 1 415 ? 35.748 67.742 49.347 1.00 15.98 415 CYS B N 1
ATOM 6493 C CA . CYS B 1 415 ? 34.350 67.972 49.636 1.00 14.97 415 CYS B CA 1
ATOM 6494 C C . CYS B 1 415 ? 33.489 67.051 48.799 1.00 15.46 415 CYS B C 1
ATOM 6495 O O . CYS B 1 415 ? 33.740 66.857 47.609 1.00 16.18 415 CYS B O 1
ATOM 6498 N N . ALA B 1 416 ? 32.441 66.548 49.432 1.00 15.25 416 ALA B N 1
ATOM 6499 C CA . ALA B 1 416 ? 31.493 65.662 48.814 1.00 15.02 416 ALA B CA 1
ATOM 6500 C C . ALA B 1 416 ? 30.676 66.413 47.760 1.00 15.33 416 ALA B C 1
ATOM 6501 O O . ALA B 1 416 ? 30.546 67.637 47.834 1.00 15.86 416 ALA B O 1
ATOM 6503 N N . PRO B 1 417 ? 30.069 65.687 46.811 1.00 15.51 417 PRO B N 1
ATOM 6504 C CA . PRO B 1 417 ? 29.080 66.294 45.933 1.00 15.47 417 PRO B CA 1
ATOM 6505 C C . PRO B 1 417 ? 27.971 66.855 46.800 1.00 15.13 417 PRO B C 1
ATOM 6506 O O . PRO B 1 417 ? 27.750 66.413 47.935 1.00 14.71 417 PRO B O 1
ATOM 6510 N N . PHE B 1 418 ? 27.317 67.891 46.273 1.00 15.90 418 PHE B N 1
ATOM 6511 C CA . PHE B 1 418 ? 26.259 68.643 46.978 1.00 15.83 418 PHE B CA 1
ATOM 6512 C C . PHE B 1 418 ? 26.722 69.349 48.258 1.00 16.80 418 PHE B C 1
ATOM 6513 O O . PHE B 1 418 ? 25.926 69.665 49.139 1.00 16.88 418 PHE B O 1
ATOM 6521 N N . THR B 1 419 ? 28.034 69.582 48.355 1.00 16.86 419 THR B N 1
ATOM 6522 C CA . THR B 1 419 ? 28.624 70.478 49.324 1.00 16.99 419 THR B CA 1
ATOM 6523 C C . THR B 1 419 ? 29.564 71.417 48.575 1.00 17.56 419 THR B C 1
ATOM 6524 O O . THR B 1 419 ? 29.946 71.146 47.442 1.00 18.48 419 THR B O 1
ATOM 6528 N N . LYS B 1 420 ? 29.906 72.528 49.199 1.00 17.74 420 LYS B N 1
ATOM 6529 C CA . LYS B 1 420 ? 30.686 73.567 48.562 1.00 18.81 420 LYS B CA 1
ATOM 6530 C C . LYS B 1 420 ? 32.117 73.620 49.028 1.00 18.25 420 LYS B C 1
ATOM 6531 O O . LYS B 1 420 ? 32.386 73.642 50.218 1.00 18.13 420 LYS B O 1
ATOM 6537 N N . CYS B 1 421 ? 33.042 73.659 48.087 1.00 18.39 421 CYS B N 1
ATOM 6538 C CA . CYS B 1 421 ? 34.421 73.937 48.415 1.00 18.79 421 CYS B CA 1
ATOM 6539 C C . CYS B 1 421 ? 34.541 75.310 49.074 1.00 19.06 421 CYS B C 1
ATOM 6540 O O . CYS B 1 421 ? 34.029 76.322 48.550 1.00 19.74 421 CYS B O 1
ATOM 6543 N N . ALA B 1 422 ? 35.231 75.358 50.206 1.00 19.48 422 ALA B N 1
ATOM 6544 C CA . ALA B 1 422 ? 35.363 76.594 50.985 1.00 21.53 422 ALA B CA 1
ATOM 6545 C C . ALA B 1 422 ? 36.498 77.472 50.505 1.00 22.78 422 ALA B C 1
ATOM 6546 O O . ALA B 1 422 ? 36.532 78.680 50.800 1.00 23.86 422 ALA B O 1
ATOM 6548 N N . ASN B 1 423 ? 37.453 76.862 49.808 1.00 21.96 423 ASN B N 1
ATOM 6549 C CA . ASN B 1 423 ? 38.588 77.574 49.274 1.00 22.97 423 ASN B CA 1
ATOM 6550 C C . ASN B 1 423 ? 38.966 77.035 47.902 1.00 22.93 423 ASN B C 1
ATOM 6551 O O . ASN B 1 423 ? 38.355 76.075 47.422 1.00 21.99 423 ASN B O 1
ATOM 6556 N N . GLU B 1 424 ? 39.930 77.688 47.258 1.00 24.03 424 GLU B N 1
ATOM 6557 C CA . GLU B 1 424 ? 40.248 77.420 45.847 1.00 24.56 424 GLU B CA 1
ATOM 6558 C C . GLU B 1 424 ? 40.763 76.013 45.648 1.00 23.90 424 GLU B C 1
ATOM 6559 O O . GLU B 1 424 ? 40.370 75.320 44.706 1.00 23.99 424 GLU B O 1
ATOM 6565 N N . ASP B 1 425 ? 41.653 75.579 46.529 1.00 24.83 425 ASP B N 1
ATOM 6566 C CA . ASP B 1 425 ? 42.188 74.231 46.469 1.00 23.83 425 ASP B CA 1
ATOM 6567 C C . ASP B 1 425 ? 41.196 73.174 46.955 1.00 22.55 425 ASP B C 1
ATOM 6568 O O . ASP B 1 425 ? 41.442 71.986 46.781 1.00 21.25 425 ASP B O 1
ATOM 6573 N N . CYS B 1 426 ? 40.129 73.626 47.608 1.00 21.23 426 CYS B N 1
ATOM 6574 C CA . CYS B 1 426 ? 39.035 72.778 48.115 1.00 20.00 426 CYS B CA 1
ATOM 6575 C C . CYS B 1 426 ? 39.502 71.792 49.190 1.00 19.65 426 CYS B C 1
ATOM 6576 O O . CYS B 1 426 ? 39.326 70.581 49.055 1.00 18.93 426 CYS B O 1
ATOM 6579 N N . THR B 1 427 ? 40.079 72.304 50.264 1.00 19.62 427 THR B N 1
ATOM 6580 C CA . THR B 1 427 ? 40.579 71.472 51.369 1.00 20.49 427 THR B CA 1
ATOM 6581 C C . THR B 1 427 ? 39.621 71.356 52.529 1.00 20.35 427 THR B C 1
ATOM 6582 O O . THR B 1 427 ? 39.784 70.500 53.394 1.00 20.70 427 THR B O 1
ATOM 6586 N N . PHE B 1 428 ? 38.614 72.220 52.536 1.00 20.26 428 PHE B N 1
ATOM 6587 C CA . PHE B 1 428 ? 37.519 72.100 53.483 1.00 19.77 428 PHE B CA 1
ATOM 6588 C C . PHE B 1 428 ? 36.258 72.655 52.831 1.00 18.09 428 PHE B C 1
ATOM 6589 O O . PHE B 1 428 ? 36.319 73.176 51.723 1.00 18.75 428 PHE B O 1
ATOM 6597 N N . CYS B 1 429 ? 35.134 72.514 53.516 1.00 17.51 429 CYS B N 1
ATOM 6598 C CA . CYS B 1 429 ? 33.820 72.624 52.899 1.00 17.20 429 CYS B CA 1
ATOM 6599 C C . CYS B 1 429 ? 32.843 73.475 53.681 1.00 18.12 429 CYS B C 1
ATOM 6600 O O . CYS B 1 429 ? 32.931 73.575 54.903 1.00 19.25 429 CYS B O 1
ATOM 6603 N N . THR B 1 430 ? 31.886 74.031 52.944 1.00 18.88 430 THR B N 1
ATOM 6604 C CA . THR B 1 430 ? 30.679 74.632 53.505 1.00 19.15 430 THR B CA 1
ATOM 6605 C C . THR B 1 430 ? 29.440 73.993 52.882 1.00 19.17 430 THR B C 1
ATOM 6606 O O . THR B 1 430 ? 29.526 73.174 51.974 1.00 17.30 430 THR B O 1
ATOM 6610 N N . ASP B 1 431 ? 28.272 74.385 53.366 1.00 18.83 431 ASP B N 1
ATOM 6611 C CA . ASP B 1 431 ? 27.024 73.869 52.825 1.00 19.19 431 ASP B CA 1
ATOM 6612 C C . ASP B 1 431 ? 26.959 72.346 52.836 1.00 18.83 431 ASP B C 1
ATOM 6613 O O . ASP B 1 431 ? 26.557 71.718 51.862 1.00 18.72 431 ASP B O 1
ATOM 6618 N N . ILE B 1 432 ? 27.343 71.759 53.968 1.00 19.39 432 ILE B N 1
ATOM 6619 C CA . ILE B 1 432 ? 27.443 70.319 54.051 1.00 18.58 432 ILE B CA 1
ATOM 6620 C C . ILE B 1 432 ? 26.089 69.648 54.277 1.00 18.72 432 ILE B C 1
ATOM 6621 O O . ILE B 1 432 ? 25.154 70.322 54.719 1.00 19.02 432 ILE B O 1
#

CATH classification: 2.80.10.50 (+2 more: 2.80.10.50, 3.30.1750.10)

InterPro domains:
  IPR000772 Ricin B, lectin domain [PF00652] (21-106)
  IPR000772 Ricin B, lectin domain [PF00652] (119-242)
  IPR000772 Ricin B, lectin domain [SM00458] (20-157)
  IPR000772 Ricin B, lectin domain [SM00458] (159-292)
  IPR028988 Hemolytic lectin CEL-III, C-terminal domain superfamily [G3DSA:3.30.1750.10] (295-442)
  IPR028988 Hemolytic lectin CEL-III, C-terminal domain superfamily [SSF111265] (294-442)
  IPR035992 Ricin B-like lectins [SSF50370] (12-158)
  IPR035992 Ricin B-like lectins [SSF50370] (163-292)

Foldseek 3Di:
DAQQFWQFWAFKAQQQARFTFAAPDQQLWHFTFTDHDFPGFNRGWTRGLLQFIGTLNDRFTFAFPDDDWGFTITHHQDCPPHGDLRRGWDWDDWDWDQDPLRDIWIKTWIARRPHRWTFAHPDQNLGHTTTTHHDDPGSNRIITGDFLAAFDAKAWWAFQQARWTWAAPDQQLWDFIKTDHDDLGQNRIWIAGSSQFTARRRNRFTFAAPDQQLFHTTITDHDRSGQSRGWDFDPVQDDVQWTWTARRRNRFTFAHPDQNLGTGTGTDHDDSHRSRTIGHDAFDKDAKEKFKDFPDWDAFAKDKDKFWWDKDWPDDCDPSVLSRVLNSQQNWYDYPNDTDDNRLSNRVSVVSNSSPPGTPIDMDMPQAALLGHGDRTFTKIWMWMWMARVVVRIIMIITGSHMGTARDPDTARDGRSWTQNDRRRVDTHSD/DAQQFWQFWAFKAQQQARFTFAAPDQQLWHFTFTDHDFLGFSRTWTCGLQQFIGTLNDRWTFAFPDDDWGFTTTHHQDPPPHRDLRRGWDWDDWDWDQDPLRDIWIKTWIARRVHRWTFAHPDQNLGHTTTTHHDDPGRRRIITGDDLAFFDAKAWWAFQQARWTWAAPDQQLWHFIKTDHDDPGQSRIWIAGSSQFIARRRNRFTFAAPDQQLFHTTTTDHHRSGQSRGWDFDPVQDDVQWTWIARRRHRWTFAAPDQRLGTGTHTDHDDSHRSRTIGHDAFDKAAKEKFKDFPDWFAFAKDKDKAAKDKDWPDDCDVNVLVRVLNSLSNFHDYPNDTDDNRLSPRVSVQSVSCVVDDDIDIDMPQAALLGHGDGTFTKIWMKMWMAGVVVRMIMIITHSHIGTARDPDTAPDGRSWTQNDRNRVDTHSD

Radius of gyration: 31.49 Å; Cα contacts (8 Å, |Δi|>4): 2487; chains: 2; bounding box: 80×90×76 Å

Nearest PDB structures (foldseek):
  1vcl-assembly2_B  TM=1.002E+00  e=1.166E-94  Pseudocnus echinatus
  4i4o-assembly1_A  TM=7.468E-01  e=2.849E-04  Boletus edulis
  4i4x-assembly6_D  TM=7.011E-01  e=6.032E-04  Boletus edulis
  4i4q-assembly1_A  TM=7.031E-01  e=1.147E-03  Boletus edulis
  6gix-assembly1_D  TM=4.429E-01  e=2.575E+00  Lepidium virginicum

GO terms:
  GO:0001906 cell killing (P, IDA)
  GO:0000287 magnesium ion binding (F, IDA)
  GO:0005509 calcium ion binding (F, IDA)
  GO:0005534 galactose binding (F, IDA)
  GO:0005576 extracellular region (C, IDA)
  GO:0044179 hemolysis in another organism (P, IDA)
  GO:0030395 lactose binding (F, IDA)
  GO:0042806 fucose binding (F, IDA)
  GO:0019731 antibacterial humoral response (P, IDA)
  GO:0050829 defense response to Gram-negative bacterium (P, IDA)
  GO:0050830 defense response to Gram-positive bacterium (P, IDA)
  GO:0051260 protein homooligomerization (P, IDA)
  GO:0034120 positive regulation of erythrocyte aggregation (P, IDA)
  GO:0051673 disruption of plasma membrane integrity in another organism (P, IDA)
  GO:1903777 melibiose binding (F, IDA)
  GO:0046871 N-acetylgalactosamine binding (F, IDA)